Protein AF-0000000080388589 (afdb_homodimer)

Solvent-accessible surface area (backbone atoms only — not comparable to full-atom values): 39049 Å² total; per-residue (Å²): 123,84,45,71,66,52,31,46,51,46,29,54,49,51,41,60,75,41,44,55,49,41,50,29,23,27,38,28,30,18,51,12,30,12,35,41,37,22,36,54,20,45,47,46,10,50,50,52,43,50,52,50,46,54,44,55,53,17,49,40,26,35,41,36,36,45,60,41,62,65,67,35,39,72,68,57,49,50,56,49,56,67,36,78,53,43,75,41,57,13,54,30,34,77,45,48,25,44,37,33,48,90,93,41,62,33,47,38,46,32,32,20,29,42,42,46,32,44,64,27,33,46,61,48,69,65,42,71,48,78,68,44,78,83,53,69,55,40,28,32,31,7,32,40,51,25,61,63,73,45,96,59,71,57,54,72,68,39,66,37,34,39,34,37,54,28,89,88,60,52,71,48,72,46,70,24,36,26,46,12,32,33,43,63,65,94,60,75,75,77,75,76,76,68,57,60,27,65,28,33,39,31,33,34,69,50,47,24,59,72,57,71,47,82,53,33,48,27,36,42,27,11,34,75,37,67,89,49,34,63,61,37,51,51,51,46,49,52,53,50,31,58,73,72,69,38,55,77,90,41,67,87,38,68,41,47,39,66,46,48,77,48,40,47,65,59,55,50,48,53,51,50,51,53,44,50,53,55,42,48,53,40,43,51,53,14,49,53,30,34,50,44,7,26,44,19,41,25,25,52,44,39,50,48,42,62,72,37,29,48,61,49,15,51,42,42,69,72,64,53,48,47,67,58,46,23,50,35,40,28,48,25,24,24,49,48,15,40,51,12,16,54,53,2,43,54,49,5,50,52,50,29,52,51,50,22,61,74,69,71,38,54,91,40,73,58,63,70,57,46,49,47,44,38,51,48,26,28,48,41,16,37,60,23,16,48,63,33,13,50,53,53,28,66,54,53,38,70,64,25,54,60,74,99,124,86,44,69,65,52,29,46,52,46,30,55,49,51,40,60,75,41,42,54,50,42,48,30,23,28,37,28,29,17,51,11,31,13,36,41,38,21,38,55,20,44,46,48,12,49,51,51,44,50,51,51,45,54,43,55,55,18,48,40,27,34,40,35,37,46,59,40,62,63,66,35,40,71,68,57,49,51,54,49,55,68,35,77,54,43,75,40,57,14,55,28,34,76,47,48,24,44,37,33,48,92,93,42,63,32,48,39,48,33,33,19,28,42,41,46,33,45,64,28,32,45,60,49,70,65,42,72,52,78,68,43,78,82,53,68,56,40,27,32,32,7,33,41,52,28,62,62,74,44,95,58,70,57,53,74,67,38,67,36,33,42,35,36,54,27,89,89,59,52,71,47,71,48,69,24,36,26,46,12,31,34,45,62,64,93,59,78,73,77,75,75,76,68,56,62,28,64,27,33,39,31,33,34,69,48,46,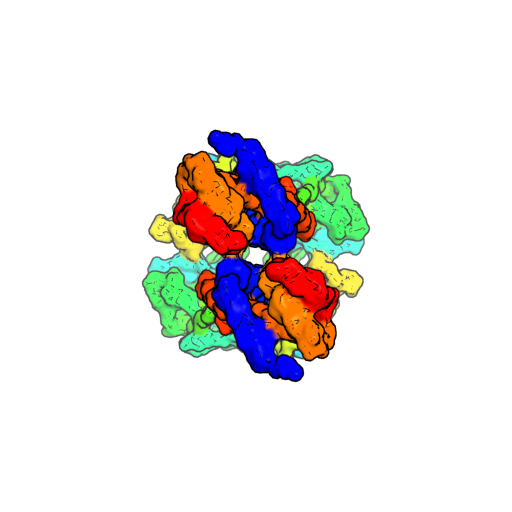25,60,72,57,71,47,82,53,33,49,26,36,42,26,11,33,74,37,66,89,49,34,63,61,37,51,50,51,45,49,54,54,50,30,58,74,72,68,39,56,76,91,39,67,85,37,67,40,48,38,65,46,48,77,49,41,48,64,59,54,51,47,54,51,50,50,52,46,49,54,54,40,49,53,40,43,50,54,14,49,53,30,34,51,44,6,25,45,19,41,26,27,52,44,38,50,49,41,63,72,39,28,48,61,49,14,51,42,42,70,73,63,54,49,46,68,58,47,23,50,35,39,29,47,26,25,26,49,48,15,41,52,12,17,53,52,2,43,54,50,6,50,53,50,28,50,50,48,23,63,74,68,71,38,52,91,40,74,59,61,70,59,46,51,49,44,38,50,48,26,29,50,43,15,37,60,25,15,46,62,32,14,51,53,51,29,65,53,52,37,71,64,24,55,60,75,99

Organism: NCBI:txid1090322

Foldseek 3Di:
DCPLVNLLVVLVVLCVVPVVLLVVLLVLLLQLLLLLQLLVQLLVLLLVQVVLVLVLQFAFKKWKFFLDPPLAFVVLVVLLCPQPQWPDKKFKAKDWWFKDDDHDTDTAIEIAIEPRCCHGRVWAFPDFDDDHLPDAQAKEAAQCVQPPPDPHGHDQQDKMKIWGAEPVGDIFIDIHGYGTYTDFRPRPDPCVVSRRRRYMYDHNVNVCVRRVHRGGRIMMIHGNHNVCSVVSQLSSLVSSCVVSVQDPVCSVPPVSDSMDMDTSNVVSVVSSVVSVVVSVVSSVVSVVSLVVSLLSLLVSLLVVLLVCLLVLLVCVVVPDALVRLLVSLLSSLLVSLLVSLVSSLVSSLVVSVVVCVVVVTDRGRDPVSSVVSNVVSSVSSNVSRNVSSNVSSPDHSVVSNVVD/DCPLVNLLVVLVVLCVVPVVLLVVLLVLLLQLLLLLQLLVQLLVLLLVQVVLVLVLQFAFKKWKFFLDPPLAFVVLVVLLCPQPQWPDKKFKAKDWWFKDDDHDTDTAIEIAIEPRCCHGRVWAFPDFDDDHLPDAQAKEAAQCVQPPPDPHGHDQQGKMKTWGAEPVGDIFIDIHGYGTYTDFRPRPDPCVVSRRRRYMYDHNVNVCVRRVHRGGRIMMIHGNHNVCSVVSQLRSLVSSCVVSVQDPVCSVPPVSDSMDMDTSNVVSVVSSVVSVVVSVVSSVVSVVSLVVSLLSLLVSLLVVLLVCLLVLLVCVVVPDALVRLLVSLLSSLLVSLLVSLVSSLVSSLVVSVVVCVVVVTDRGRDVVSSVVSNVVSSVSSNVSRNVSSNVSSPDHSVVSNVVD

InterPro domains:
  IPR003838 ABC3 transporter permease, C-terminal [PF02687] (284-397)
  IPR025857 MacB-like periplasmic core domain [PF12704] (22-238)
  IPR050250 Macrolide Exporter MacB [PTHR30572] (7-404)

Nearest PDB structures (foldseek):
  5ws4-assembly1_B  TM=6.979E-01  e=2.978E-23  Acinetobacter baumannii
  5xu1-assembly1_M  TM=6.689E-01  e=1.758E-21  Streptococcus pneumoniae R6
  5lil-assembly1_A  TM=5.878E-01  e=4.422E-21  Aggregatibacter actinomycetemcomitans
  5lj7-assembly1_A  TM=6.060E-01  e=1.733E-18  Aggregatibacter actinomycetemcomitans
  7v8l-assembly1_C  TM=5.150E-01  e=1.663E-16  Escherichia coli K-12

Secondary structure (DSSP, 8-state):
---HHHHHHHHHHHHHHTHHHHHHHHHHHHHHHHHHHHHHHHHHHHHHHHHHHHHTT-SSEEEEEESSTT-B-HHHHHHHHTSTTEEEEEEEEEEEEEEEETTEEEEEEEEEE-TTHHHHTT--EEEE----TT--SEEEE-HHHHHTSSSS---TT-EEEEEEE-TTS-EEEEEEEEEEEEPP-S--S---S--GGGEEEEEHHHHHHHHT---BSEEEEEES-STTHHHHHHHHHHHHHHHHT--GGGTT-GGG-SEEEEEHHHHHHHHHHHHHHHHHHHHHHHHHHHHHHHHHHHHHHHHHHHHTHHHHHHHHHTT--HHHHHHHHHHHHHHHHHHHHHHHHHHHHHHHHHHHHHHT------HHHHHHHHHHHHHHHHHHHHHHHHHHHT--HHHHHHT-/---HHHHHHHHHHHHHHTHHHHHHHHHHHHHHHHHHHHHHHHHHHHHHHHHHHHHTT-SSEEEEEESSTT-B-HHHHHHHHTSTTEEEEEEEEEEEEEEEETTEEEEEEEEEE-TTHHHHTT--EEEE----TT--SEEEE-HHHHHTSSSS---TT-EEEEEEE-TTS-EEEEEEEEEEEEPP-S--S---S--GGGEEEEEHHHHHHHHT---BSEEEEEES-STTHHHHHHHHHHHHHHHHT--GGGTT-GGG-SEEEEEHHHHHHHHHHHHHHHHHHHHHHHHHHHHHHHHHHHHHHHHHHHHTHHHHHHHHHTT--HHHHHHHHHHHHHHHHHHHHHHHHHHHHHHHHHHHHHHT------HHHHHHHHHHHHHHHHHHHHHHHHHHHT--HHHHHHT-

Structure (mmCIF, N/CA/C/O backbone):
data_AF-0000000080388589-model_v1
#
loop_
_entity.id
_entity.type
_entity.pdbx_description
1 polymer 'ABC-type antimicrobial peptide transport system, permease component'
#
loop_
_atom_site.group_PDB
_atom_site.id
_atom_site.type_symbol
_atom_site.label_atom_id
_atom_site.label_alt_id
_atom_site.label_comp_id
_atom_site.label_asym_id
_atom_site.label_entity_id
_atom_site.label_seq_id
_atom_site.pdbx_PDB_ins_code
_atom_site.Cartn_x
_atom_site.Cartn_y
_atom_site.Cartn_z
_atom_site.occupancy
_atom_site.B_iso_or_equiv
_atom_site.auth_seq_id
_atom_site.auth_comp_id
_atom_site.auth_asym_id
_atom_site.auth_atom_id
_atom_site.pdbx_PDB_model_num
ATOM 1 N N . MET A 1 1 ? 16.891 59.125 5.68 1 37.69 1 MET A N 1
ATOM 2 C CA . MET A 1 1 ? 16.484 57.812 5.148 1 37.69 1 MET A CA 1
ATOM 3 C C . MET A 1 1 ? 16.688 56.719 6.18 1 37.69 1 MET A C 1
ATOM 5 O O . MET A 1 1 ? 17.781 56.594 6.738 1 37.69 1 MET A O 1
ATOM 9 N N . LEU A 1 2 ? 15.648 56.406 6.879 1 51.16 2 LEU A N 1
ATOM 10 C CA . LEU A 1 2 ? 15.938 55.438 7.934 1 51.16 2 LEU A CA 1
ATOM 11 C C . LEU A 1 2 ? 16.672 54.25 7.379 1 51.16 2 LEU A C 1
ATOM 13 O O . LEU A 1 2 ? 16.297 53.688 6.336 1 51.16 2 LEU A O 1
ATOM 17 N N . SER A 1 3 ? 17.891 54.125 7.578 1 53.25 3 SER A N 1
ATOM 18 C CA . SER A 1 3 ? 18.75 53.031 7.133 1 53.25 3 SER A CA 1
ATOM 19 C C . SER A 1 3 ? 18.141 51.656 7.449 1 53.25 3 SER A C 1
ATOM 21 O O . SER A 1 3 ? 17.344 51.531 8.383 1 53.25 3 SER A O 1
ATOM 23 N N . LEU A 1 4 ? 18.141 50.781 6.43 1 56.19 4 LEU A N 1
ATOM 24 C CA . LEU A 1 4 ? 17.656 49.406 6.57 1 56.19 4 LEU A CA 1
ATOM 25 C C . LEU A 1 4 ? 18.078 48.844 7.914 1 56.19 4 LEU A C 1
ATOM 27 O O . LEU A 1 4 ? 17.312 48.094 8.547 1 56.19 4 LEU A O 1
ATOM 31 N N . LYS A 1 5 ? 19.219 49.281 8.305 1 57.72 5 LYS A N 1
ATOM 32 C CA . LYS A 1 5 ? 19.75 48.781 9.57 1 57.72 5 LYS A CA 1
ATOM 33 C C . LYS A 1 5 ? 18.938 49.281 10.75 1 57.72 5 LYS A C 1
ATOM 35 O O . LYS A 1 5 ? 18.672 48.562 11.703 1 57.72 5 LYS A O 1
ATOM 40 N N . HIS A 1 6 ? 18.516 50.531 10.586 1 54.25 6 HIS A N 1
ATOM 41 C CA . HIS A 1 6 ? 17.719 51.094 11.664 1 54.25 6 HIS A CA 1
ATOM 42 C C . HIS A 1 6 ? 16.328 50.5 11.703 1 54.25 6 HIS A C 1
ATOM 44 O O . HIS A 1 6 ? 15.805 50.219 12.781 1 54.25 6 HIS A O 1
ATOM 50 N N . SER A 1 7 ? 15.828 50.312 10.562 1 55.16 7 SER A N 1
ATOM 51 C CA . SER A 1 7 ? 14.508 49.688 10.469 1 55.16 7 SER A CA 1
ATOM 52 C C . SER A 1 7 ? 14.531 48.25 11.023 1 55.16 7 SER A C 1
ATOM 54 O O . SER A 1 7 ? 13.586 47.844 11.688 1 55.16 7 SER A O 1
ATOM 56 N N . PHE A 1 8 ? 15.664 47.625 10.719 1 59.44 8 PHE A N 1
ATOM 57 C CA . PHE A 1 8 ? 15.828 46.281 11.242 1 59.44 8 PHE A CA 1
ATOM 58 C C . PHE A 1 8 ? 15.922 46.281 12.766 1 59.44 8 PHE A C 1
ATOM 60 O O . PHE A 1 8 ? 15.312 45.469 13.438 1 59.44 8 PHE A O 1
ATOM 67 N N . ARG A 1 9 ? 16.609 47.188 13.312 1 57.78 9 ARG A N 1
ATOM 68 C CA . ARG A 1 9 ? 16.797 47.281 14.758 1 57.78 9 ARG A CA 1
ATOM 69 C C . ARG A 1 9 ? 15.477 47.656 15.445 1 57.78 9 ARG A C 1
ATOM 71 O O . ARG A 1 9 ? 15.172 47.125 16.516 1 57.78 9 ARG A O 1
ATOM 78 N N . MET A 1 10 ? 14.773 48.375 14.695 1 53.97 10 MET A N 1
ATOM 79 C CA . MET A 1 10 ? 13.484 48.75 15.266 1 53.97 10 MET A CA 1
ATOM 80 C C . MET A 1 10 ? 12.508 47.594 15.219 1 53.97 10 MET A C 1
ATOM 82 O O . MET A 1 10 ? 11.734 47.406 16.156 1 53.97 10 MET A O 1
ATOM 86 N N . ALA A 1 11 ? 12.68 46.969 14.133 1 56.5 11 ALA A N 1
ATOM 87 C CA . ALA A 1 11 ? 11.789 45.812 13.961 1 56.5 11 ALA A CA 1
ATOM 88 C C . ALA A 1 11 ? 12.055 44.75 15.016 1 56.5 11 ALA A C 1
ATOM 90 O O . ALA A 1 11 ? 11.117 44.219 15.609 1 56.5 11 ALA A O 1
ATOM 91 N N . VAL A 1 12 ? 13.336 44.531 15.172 1 56.72 12 VAL A N 1
ATOM 92 C CA . VAL A 1 12 ? 13.719 43.531 16.172 1 56.72 12 VAL A CA 1
ATOM 93 C C . VAL A 1 12 ? 13.32 44 17.562 1 56.72 12 VAL A C 1
ATOM 95 O O . VAL A 1 12 ? 12.898 43.219 18.406 1 56.72 12 VAL A O 1
ATOM 98 N N . GLY A 1 13 ? 13.539 45.281 17.828 1 52.59 13 GLY A N 1
ATOM 99 C CA . GLY A 1 13 ? 13.141 45.875 19.094 1 52.59 13 GLY A CA 1
ATOM 100 C C . GLY A 1 13 ? 11.648 45.781 19.359 1 52.59 13 GLY A C 1
ATOM 101 O O . GLY A 1 13 ? 11.219 45.531 20.484 1 52.59 13 GLY A O 1
ATOM 102 N N . SER A 1 14 ? 10.969 45.938 18.312 1 51.5 14 SER A N 1
ATOM 103 C CA . SER A 1 14 ? 9.516 45.906 18.422 1 51.5 14 SER A CA 1
ATOM 104 C C . SER A 1 14 ? 9.016 44.5 18.688 1 51.5 14 SER A C 1
ATOM 106 O O . SER A 1 14 ? 8.039 44.312 19.422 1 51.5 14 SER A O 1
ATOM 108 N N . ILE A 1 15 ? 9.664 43.625 18.078 1 55.91 15 ILE A N 1
ATOM 109 C CA . ILE A 1 15 ? 9.297 42.219 18.297 1 55.91 15 ILE A CA 1
ATOM 110 C C . ILE A 1 15 ? 9.531 41.844 19.766 1 55.91 15 ILE A C 1
ATOM 112 O O . ILE A 1 15 ? 8.758 41.094 20.344 1 55.91 15 ILE A O 1
ATOM 116 N N . SER A 1 16 ? 10.625 42.531 20.344 1 49.97 16 SER A N 1
ATOM 117 C CA . SER A 1 16 ? 10.992 42.219 21.719 1 49.97 16 SER A CA 1
ATOM 118 C C . SER A 1 16 ? 10.039 42.875 22.719 1 49.97 16 SER A C 1
ATOM 120 O O . SER A 1 16 ? 9.906 42.406 23.859 1 49.97 16 SER A O 1
ATOM 122 N N . SER A 1 17 ? 9.492 44 22.438 1 47.66 17 SER A N 1
ATOM 123 C CA . SER A 1 17 ? 8.656 44.719 23.406 1 47.66 17 SER A CA 1
ATOM 124 C C . SER A 1 17 ? 7.312 44.031 23.578 1 47.66 17 SER A C 1
ATOM 126 O O . SER A 1 17 ? 6.691 44.125 24.641 1 47.66 17 SER A O 1
ATOM 128 N N . SER A 1 18 ? 6.832 43.344 22.484 1 49.94 18 SER A N 1
ATOM 129 C CA . SER A 1 18 ? 5.582 42.625 22.609 1 49.94 18 SER A CA 1
ATOM 130 C C . SER A 1 18 ? 5.793 41.125 22.344 1 49.94 18 SER A C 1
ATOM 132 O O . SER A 1 18 ? 5.207 40.562 21.422 1 49.94 18 SER A O 1
ATOM 134 N N . LYS A 1 19 ? 6.609 40.656 23.203 1 51.97 19 LYS A N 1
ATOM 135 C CA . LYS A 1 19 ? 7.258 39.344 23.062 1 51.97 19 LYS A CA 1
ATOM 136 C C . LYS A 1 19 ? 6.234 38.25 22.766 1 51.97 19 LYS A C 1
ATOM 138 O O . LYS A 1 19 ? 6.43 37.438 21.859 1 51.97 19 LYS A O 1
ATOM 143 N N . LEU A 1 20 ? 5.297 38.344 23.531 1 48.44 20 LEU A N 1
ATOM 144 C CA . LEU A 1 20 ? 4.367 37.219 23.469 1 48.44 20 LEU A CA 1
ATOM 145 C C . LEU A 1 20 ? 3.568 37.25 22.156 1 48.44 20 LEU A C 1
ATOM 147 O O . LEU A 1 20 ? 3.373 36.219 21.531 1 48.44 20 LEU A O 1
ATOM 151 N N . ARG A 1 21 ? 3.258 38.562 21.781 1 49.31 21 ARG A N 1
ATOM 152 C CA . ARG A 1 21 ? 2.482 38.719 20.562 1 49.31 21 ARG A CA 1
ATOM 153 C C . ARG A 1 21 ? 3.305 38.312 19.344 1 49.31 21 ARG A C 1
ATOM 155 O O . ARG A 1 21 ? 2.793 37.688 18.422 1 49.31 21 ARG A O 1
ATOM 162 N N . SER A 1 22 ? 4.488 38.781 19.484 1 55.72 22 SER A N 1
ATOM 163 C CA . SER A 1 22 ? 5.387 38.469 18.375 1 55.72 22 SER A CA 1
ATOM 164 C C . SER A 1 22 ? 5.629 36.969 18.234 1 55.72 22 SER A C 1
ATOM 166 O O . SER A 1 22 ? 5.75 36.469 17.125 1 55.72 22 SER A O 1
ATOM 168 N N . ALA A 1 23 ? 5.609 36.375 19.391 1 58 23 ALA A N 1
ATOM 169 C CA . ALA A 1 23 ? 5.887 34.938 19.375 1 58 23 ALA A CA 1
ATOM 170 C C . ALA A 1 23 ? 4.75 34.156 18.703 1 58 23 ALA A C 1
ATOM 172 O O . ALA A 1 23 ? 4.992 33.25 17.922 1 58 23 ALA A O 1
ATOM 173 N N . LEU A 1 24 ? 3.604 34.625 18.922 1 52.03 24 LEU A N 1
ATOM 174 C CA . LEU A 1 24 ? 2.426 33.906 18.438 1 52.03 24 LEU A CA 1
ATOM 175 C C . LEU A 1 24 ? 2.299 34.062 16.922 1 52.03 24 LEU A C 1
ATOM 177 O O . LEU A 1 24 ? 1.993 33.062 16.234 1 52.03 24 LEU A O 1
ATOM 181 N N . THR A 1 25 ? 2.488 35.25 16.484 1 56.41 25 THR A N 1
ATOM 182 C CA . THR A 1 25 ? 2.412 35.531 15.062 1 56.41 25 THR A CA 1
ATOM 183 C C . THR A 1 25 ? 3.467 34.75 14.297 1 56.41 25 THR A C 1
ATOM 185 O O . THR A 1 25 ? 3.193 34.219 13.219 1 56.41 25 THR A O 1
ATOM 188 N N . THR A 1 26 ? 4.457 34.625 15.094 1 64.75 26 THR A N 1
ATOM 189 C CA . THR A 1 26 ? 5.57 33.969 14.438 1 64.75 26 THR A CA 1
ATOM 190 C C . THR A 1 26 ? 5.332 32.438 14.375 1 64.75 26 THR A C 1
ATOM 192 O O . THR A 1 26 ? 5.82 31.781 13.461 1 64.75 26 THR A O 1
ATOM 195 N N . LEU A 1 27 ? 4.324 32.031 15.172 1 66.5 27 LEU A N 1
ATOM 196 C CA . LEU A 1 27 ? 4.125 30.578 15.242 1 66.5 27 LEU A CA 1
ATOM 197 C C . LEU A 1 27 ? 3.43 30.062 13.984 1 66.5 27 LEU A C 1
ATOM 199 O O . LEU A 1 27 ? 3.754 28.984 13.484 1 66.5 27 LEU A O 1
ATOM 203 N N . GLY A 1 28 ? 2.414 30.828 13.477 1 64.19 28 GLY A N 1
ATOM 204 C CA . GLY A 1 28 ? 1.751 30.422 12.242 1 64.19 28 GLY A CA 1
ATOM 205 C C . GLY A 1 28 ? 2.705 30.266 11.078 1 64.19 28 GLY A C 1
ATOM 206 O O . GLY A 1 28 ? 2.643 29.266 10.352 1 64.19 28 GLY A O 1
ATOM 207 N N . ILE A 1 29 ? 3.602 31.125 11.016 1 72.75 29 ILE A N 1
ATOM 208 C CA . ILE A 1 29 ? 4.574 31.078 9.93 1 72.75 29 ILE A CA 1
ATOM 209 C C . ILE A 1 29 ? 5.566 29.938 10.172 1 72.75 29 ILE A C 1
ATOM 211 O O . ILE A 1 29 ? 5.969 29.25 9.234 1 72.75 29 ILE A O 1
ATOM 215 N N . VAL A 1 30 ? 5.855 29.844 11.445 1 77.94 30 VAL A N 1
ATOM 216 C CA . VAL A 1 30 ? 6.805 28.797 11.805 1 77.94 30 VAL A CA 1
ATOM 217 C C . VAL A 1 30 ? 6.227 27.422 11.453 1 77.94 30 VAL A C 1
ATOM 219 O O . VAL A 1 30 ? 6.898 26.609 10.82 1 77.94 30 VAL A O 1
ATOM 222 N N . ILE A 1 31 ? 5.004 27.203 11.711 1 72.31 31 ILE A N 1
ATOM 223 C CA . ILE A 1 31 ? 4.359 25.922 11.453 1 72.31 31 ILE A CA 1
ATOM 224 C C . ILE A 1 31 ? 4.168 25.734 9.953 1 72.31 31 ILE A C 1
ATOM 226 O O . ILE A 1 31 ? 4.375 24.641 9.43 1 72.31 31 ILE A O 1
ATOM 230 N N . GLY A 1 32 ? 3.746 26.766 9.297 1 72.19 32 GLY A N 1
ATOM 231 C CA . GLY A 1 32 ? 3.572 26.688 7.852 1 72.19 32 GLY A CA 1
ATOM 232 C C . GLY A 1 32 ? 4.848 26.328 7.113 1 72.19 32 GLY A C 1
ATOM 233 O O . GLY A 1 32 ? 4.859 25.422 6.281 1 72.19 32 GLY A O 1
ATOM 234 N N . VAL A 1 33 ? 5.875 26.953 7.52 1 80.56 33 VAL A N 1
ATOM 235 C CA . VAL A 1 33 ? 7.156 26.719 6.867 1 80.56 33 VAL A CA 1
ATOM 236 C C . VAL A 1 33 ? 7.695 25.344 7.281 1 80.56 33 VAL A C 1
ATOM 238 O O . VAL A 1 33 ? 8.266 24.625 6.457 1 80.56 33 VAL A O 1
ATOM 241 N N . ALA A 1 34 ? 7.535 25.094 8.508 1 81.69 34 ALA A N 1
ATOM 242 C CA . ALA A 1 34 ? 7.977 23.781 8.984 1 81.69 34 ALA A CA 1
ATOM 243 C C . ALA A 1 34 ? 7.285 22.656 8.211 1 81.69 34 ALA A C 1
ATOM 245 O O . ALA A 1 34 ? 7.922 21.672 7.832 1 81.69 34 ALA A O 1
ATOM 246 N N . ALA A 1 35 ? 6.051 22.797 7.934 1 73.56 35 ALA A N 1
ATOM 247 C CA . ALA A 1 35 ? 5.277 21.797 7.219 1 73.56 35 ALA A CA 1
ATOM 248 C C . ALA A 1 35 ? 5.766 21.641 5.777 1 73.56 35 ALA A C 1
ATOM 250 O O . ALA A 1 35 ? 5.855 20.531 5.254 1 73.56 35 ALA A O 1
ATOM 251 N N . VAL A 1 36 ? 6.039 22.703 5.184 1 76.06 36 VAL A N 1
ATOM 252 C CA . VAL A 1 36 ? 6.531 22.672 3.812 1 76.06 36 VAL A CA 1
ATOM 253 C C . VAL A 1 36 ? 7.883 21.969 3.756 1 76.06 36 VAL A C 1
ATOM 255 O O . VAL A 1 36 ? 8.117 21.125 2.887 1 76.06 36 VAL A O 1
ATOM 258 N N . ILE A 1 37 ? 8.688 22.328 4.691 1 83.31 37 ILE A N 1
ATOM 259 C CA . ILE A 1 37 ? 10.031 21.75 4.703 1 83.31 37 ILE A CA 1
ATOM 260 C C . ILE A 1 37 ? 9.953 20.266 5.016 1 83.31 37 ILE A C 1
ATOM 262 O O . ILE A 1 37 ? 10.648 19.453 4.391 1 83.31 37 ILE A O 1
ATOM 266 N N . ALA A 1 38 ? 9.188 19.953 5.949 1 78.38 38 ALA A N 1
ATOM 267 C CA . ALA A 1 38 ? 9.016 18.547 6.289 1 78.38 38 ALA A CA 1
ATOM 268 C C . ALA A 1 38 ? 8.477 17.75 5.102 1 78.38 38 ALA A C 1
ATOM 270 O O . ALA A 1 38 ? 8.93 16.641 4.832 1 78.38 38 ALA A O 1
ATOM 271 N N . ASN A 1 39 ? 7.559 18.281 4.398 1 75.44 39 ASN A N 1
ATOM 272 C CA . ASN A 1 39 ? 6.953 17.641 3.236 1 75.44 39 ASN A CA 1
ATOM 273 C C . ASN A 1 39 ? 7.984 17.375 2.143 1 75.44 39 ASN A C 1
ATOM 275 O O . ASN A 1 39 ? 8.062 16.266 1.61 1 75.44 39 ASN A O 1
ATOM 279 N N . VAL A 1 40 ? 8.695 18.406 1.851 1 79.75 40 VAL A N 1
ATOM 280 C CA . VAL A 1 40 ? 9.664 18.281 0.769 1 79.75 40 VAL A CA 1
ATOM 281 C C . VAL A 1 40 ? 10.75 17.281 1.154 1 79.75 40 VAL A C 1
ATOM 283 O O . VAL A 1 40 ? 11.188 16.484 0.323 1 79.75 40 VAL A O 1
ATOM 286 N N . SER A 1 41 ? 11.133 17.344 2.396 1 82.94 41 SER A N 1
ATOM 287 C CA . SER A 1 41 ? 12.172 16.438 2.863 1 82.94 41 SER A CA 1
ATOM 288 C C . SER A 1 41 ? 11.664 15 2.912 1 82.94 41 SER A C 1
ATOM 290 O O . SER A 1 41 ? 12.352 14.078 2.471 1 82.94 41 SER A O 1
ATOM 292 N N . LEU A 1 42 ? 10.523 14.828 3.385 1 78.75 42 LEU A N 1
ATOM 293 C CA . LEU A 1 42 ? 9.938 13.492 3.453 1 78.75 42 LEU A CA 1
ATOM 294 C C . LEU A 1 42 ? 9.703 12.93 2.057 1 78.75 42 LEU A C 1
ATOM 296 O O . LEU A 1 42 ? 9.906 11.742 1.816 1 78.75 42 LEU A O 1
ATOM 300 N N . GLY A 1 43 ? 9.188 13.812 1.222 1 76.94 43 GLY A N 1
ATOM 301 C CA . GLY A 1 43 ? 9.008 13.398 -0.16 1 76.94 43 GLY A CA 1
ATOM 302 C C . GLY A 1 43 ? 10.289 12.922 -0.814 1 76.94 43 GLY A C 1
ATOM 303 O O . GLY A 1 43 ? 10.305 11.898 -1.496 1 76.94 43 GLY A O 1
ATOM 304 N N . ALA A 1 44 ? 11.305 13.641 -0.581 1 81.69 44 ALA A N 1
ATOM 305 C CA . ALA A 1 44 ? 12.602 13.289 -1.141 1 81.69 44 ALA A CA 1
ATOM 306 C C . ALA A 1 44 ? 13.125 11.992 -0.53 1 81.69 44 ALA A C 1
ATOM 308 O O . ALA A 1 44 ? 13.695 11.148 -1.232 1 81.69 44 ALA A O 1
ATOM 309 N N . SER A 1 45 ? 12.953 11.914 0.724 1 82.44 45 SER A N 1
ATOM 310 C CA . SER A 1 45 ? 13.391 10.703 1.414 1 82.44 45 SER A CA 1
ATOM 311 C C . SER A 1 45 ? 12.633 9.477 0.914 1 82.44 45 SER A C 1
ATOM 313 O O . SER A 1 45 ? 13.219 8.406 0.727 1 82.44 45 SER A O 1
ATOM 315 N N . PHE A 1 46 ? 11.336 9.57 0.71 1 78.06 46 PHE A N 1
ATOM 316 C CA . PHE A 1 46 ? 10.508 8.484 0.182 1 78.06 46 PHE A CA 1
ATOM 317 C C . PHE A 1 46 ? 10.969 8.086 -1.215 1 78.06 46 PHE A C 1
ATOM 319 O O . PHE A 1 46 ? 11.062 6.898 -1.526 1 78.06 46 PHE A O 1
ATOM 326 N N . ASN A 1 47 ? 11.195 9.148 -1.981 1 79.5 47 ASN A N 1
ATOM 327 C CA . ASN A 1 47 ? 11.641 8.875 -3.346 1 79.5 47 ASN A CA 1
ATOM 328 C C . ASN A 1 47 ? 12.961 8.117 -3.365 1 79.5 47 ASN A C 1
ATOM 330 O O . ASN A 1 47 ? 13.125 7.168 -4.133 1 79.5 47 ASN A O 1
ATOM 334 N N . GLN A 1 48 ? 13.828 8.547 -2.561 1 81.12 48 GLN A N 1
ATOM 335 C CA . GLN A 1 48 ? 15.117 7.871 -2.5 1 81.12 48 GLN A CA 1
ATOM 336 C C . GLN A 1 48 ? 14.969 6.445 -1.979 1 81.12 48 GLN A C 1
ATOM 338 O O . GLN A 1 48 ? 15.578 5.516 -2.51 1 81.12 48 GLN A O 1
ATOM 343 N N . TYR A 1 49 ? 14.18 6.293 -1.012 1 79 49 TYR A N 1
ATOM 344 C CA . TYR A 1 49 ? 13.938 4.984 -0.417 1 79 49 TYR A CA 1
ATOM 345 C C . TYR A 1 49 ? 13.383 4.008 -1.447 1 79 49 TYR A C 1
ATOM 347 O O . TYR A 1 49 ? 13.914 2.908 -1.619 1 79 49 TYR A O 1
ATOM 355 N N . PHE A 1 50 ? 12.391 4.348 -2.119 1 79.12 50 PHE A N 1
ATOM 356 C CA . PHE A 1 50 ? 11.719 3.449 -3.049 1 79.12 50 PHE A CA 1
ATOM 357 C C . PHE A 1 50 ? 12.57 3.227 -4.293 1 79.12 50 PHE A C 1
ATOM 359 O O . PHE A 1 50 ? 12.555 2.143 -4.879 1 79.12 50 PHE A O 1
ATOM 366 N N . THR A 1 51 ? 13.297 4.301 -4.688 1 78.31 51 THR A N 1
ATOM 367 C CA . THR A 1 51 ? 14.227 4.113 -5.797 1 78.31 51 THR A CA 1
ATOM 368 C C . THR A 1 51 ? 15.273 3.057 -5.453 1 78.31 51 THR A C 1
ATOM 370 O O . THR A 1 51 ? 15.586 2.189 -6.273 1 78.31 51 THR A O 1
ATOM 373 N N . GLU A 1 52 ? 15.742 3.092 -4.262 1 78.44 52 GLU A N 1
ATOM 374 C CA . GLU A 1 52 ? 16.734 2.119 -3.822 1 78.44 52 GLU A CA 1
ATOM 375 C C . GLU A 1 52 ? 16.125 0.73 -3.676 1 78.44 52 GLU A C 1
ATOM 377 O O . GLU A 1 52 ? 16.734 -0.268 -4.066 1 78.44 52 GLU A O 1
ATOM 382 N N . GLU A 1 53 ? 14.953 0.723 -3.115 1 78.06 53 GLU A N 1
ATOM 383 C CA . GLU A 1 53 ? 14.266 -0.553 -2.938 1 78.06 53 GLU A CA 1
ATOM 384 C C . GLU A 1 53 ? 13.984 -1.223 -4.277 1 78.06 53 GLU A C 1
ATOM 386 O O . GLU A 1 53 ? 14.211 -2.426 -4.438 1 78.06 53 GLU A O 1
ATOM 391 N N . ILE A 1 54 ? 13.5 -0.469 -5.195 1 80.06 54 ILE A N 1
ATOM 392 C CA . ILE A 1 54 ? 13.172 -0.994 -6.516 1 80.06 54 ILE A CA 1
ATOM 393 C C . ILE A 1 54 ? 14.461 -1.353 -7.262 1 80.06 54 ILE A C 1
ATOM 395 O O . ILE A 1 54 ? 14.5 -2.34 -7.996 1 80.06 54 ILE A O 1
ATOM 399 N N . GLY A 1 55 ? 15.477 -0.58 -7.016 1 78.5 55 GLY A N 1
ATOM 400 C CA . GLY A 1 55 ? 16.766 -0.861 -7.617 1 78.5 55 GLY A CA 1
ATOM 401 C C . GLY A 1 55 ? 17.391 -2.152 -7.121 1 78.5 55 GLY A C 1
ATOM 402 O O . GLY A 1 55 ? 18.219 -2.756 -7.809 1 78.5 55 GLY A O 1
ATOM 403 N N . SER A 1 56 ? 17.016 -2.564 -5.934 1 78.06 56 SER A N 1
ATOM 404 C CA . SER A 1 56 ? 17.531 -3.809 -5.379 1 78.06 56 SER A CA 1
ATOM 405 C C . SER A 1 56 ? 16.938 -5.023 -6.086 1 78.06 56 SER A C 1
ATOM 407 O O . SER A 1 56 ? 17.484 -6.125 -6.008 1 78.06 56 SER A O 1
ATOM 409 N N . VAL A 1 57 ? 15.844 -4.816 -6.734 1 78.81 57 VAL A N 1
ATOM 410 C CA . VAL A 1 57 ? 15.195 -5.895 -7.473 1 78.81 57 VAL A CA 1
ATOM 411 C C . VAL A 1 57 ? 15.914 -6.113 -8.805 1 78.81 57 VAL A C 1
ATOM 413 O O . VAL A 1 57 ? 16.031 -7.246 -9.281 1 78.81 57 VAL A O 1
ATOM 416 N N . GLY A 1 58 ? 16.359 -5.016 -9.438 1 81.69 58 GLY A N 1
ATOM 417 C CA . GLY A 1 58 ? 17.031 -5.059 -10.727 1 81.69 58 GLY A CA 1
ATOM 418 C C . GLY A 1 58 ? 17.344 -3.684 -11.289 1 81.69 58 GLY A C 1
ATOM 419 O O . GLY A 1 58 ? 16.984 -2.67 -10.688 1 81.69 58 GLY A O 1
ATOM 420 N N . ASN A 1 59 ? 18.094 -3.746 -12.359 1 82.44 59 ASN A N 1
ATOM 421 C CA . ASN A 1 59 ? 18.438 -2.51 -13.055 1 82.44 59 ASN A CA 1
ATOM 422 C C . ASN A 1 59 ? 17.672 -2.379 -14.367 1 82.44 59 ASN A C 1
ATOM 424 O O . ASN A 1 59 ? 17.812 -3.207 -15.266 1 82.44 59 ASN A O 1
ATOM 428 N N . ASN A 1 60 ? 16.922 -1.358 -14.484 1 92.62 60 ASN A N 1
ATOM 429 C CA . ASN A 1 60 ? 16.141 -1.142 -15.703 1 92.62 60 ASN A CA 1
ATOM 430 C C . ASN A 1 60 ? 15.406 -2.406 -16.141 1 92.62 60 ASN A C 1
ATOM 432 O O . ASN A 1 60 ? 15.516 -2.83 -17.281 1 92.62 60 ASN A O 1
ATOM 436 N N . PHE A 1 61 ? 14.75 -2.957 -15.211 1 93.56 61 PHE A N 1
ATOM 437 C CA . PHE A 1 61 ? 14.25 -4.305 -15.453 1 93.56 61 PHE A CA 1
ATOM 438 C C . PHE A 1 61 ? 12.852 -4.258 -16.047 1 93.56 61 PHE A C 1
ATOM 440 O O . PHE A 1 61 ? 12.117 -3.285 -15.852 1 93.56 61 PHE A O 1
ATOM 447 N N . ILE A 1 62 ? 12.555 -5.246 -16.781 1 96.25 62 ILE A N 1
ATOM 448 C CA . ILE A 1 62 ? 11.25 -5.562 -17.344 1 96.25 62 ILE A CA 1
ATOM 449 C C . ILE A 1 62 ? 10.859 -6.992 -16.969 1 96.25 62 ILE A C 1
ATOM 451 O O . ILE A 1 62 ? 11.602 -7.938 -17.234 1 96.25 62 ILE A O 1
ATOM 455 N N . ILE A 1 63 ? 9.734 -7.141 -16.297 1 95.44 63 ILE A N 1
ATOM 456 C CA . ILE A 1 63 ? 9.242 -8.461 -15.914 1 95.44 63 ILE A CA 1
ATOM 457 C C . ILE A 1 63 ? 8.125 -8.891 -16.859 1 95.44 63 ILE A C 1
ATOM 459 O O . ILE A 1 63 ? 7.172 -8.141 -17.094 1 95.44 63 ILE A O 1
ATOM 463 N N . ILE A 1 64 ? 8.305 -9.984 -17.422 1 97.06 64 ILE A N 1
ATOM 464 C CA . ILE A 1 64 ? 7.312 -10.594 -18.297 1 97.06 64 ILE A CA 1
ATOM 465 C C . ILE A 1 64 ? 6.781 -11.875 -17.656 1 97.06 64 ILE A C 1
ATOM 467 O O . ILE A 1 64 ? 7.551 -12.797 -17.375 1 97.06 64 ILE A O 1
ATOM 471 N N . GLU A 1 65 ? 5.516 -11.93 -17.406 1 96.31 65 GLU A N 1
ATOM 472 C CA . GLU A 1 65 ? 4.93 -13.094 -16.75 1 96.31 65 GLU A CA 1
ATOM 473 C C . GLU A 1 65 ? 3.781 -13.672 -17.562 1 96.31 65 GLU A C 1
ATOM 475 O O . GLU A 1 65 ? 2.98 -12.93 -18.141 1 96.31 65 GLU A O 1
ATOM 480 N N . GLY A 1 66 ? 3.789 -14.961 -17.625 1 95.12 66 GLY A N 1
ATOM 481 C CA . GLY A 1 66 ? 2.658 -15.617 -18.266 1 95.12 66 GLY A CA 1
ATOM 482 C C . GLY A 1 66 ? 1.442 -15.719 -17.359 1 95.12 66 GLY A C 1
ATOM 483 O O . GLY A 1 66 ? 1.568 -16.016 -16.172 1 95.12 66 GLY A O 1
ATOM 484 N N . LYS A 1 67 ? 0.321 -15.438 -17.938 1 92.56 67 LYS A N 1
ATOM 485 C CA . LYS A 1 67 ? -0.919 -15.594 -17.188 1 92.56 67 LYS A CA 1
ATOM 486 C C . LYS A 1 67 ? -1.357 -17.047 -17.141 1 92.56 67 LYS A C 1
ATOM 488 O O . LYS A 1 67 ? -2.129 -17.453 -16.266 1 92.56 67 LYS A O 1
ATOM 493 N N . VAL A 1 68 ? -0.922 -17.781 -18.141 1 88.56 68 VAL A N 1
ATOM 494 C CA . VAL A 1 68 ? -1.265 -19.188 -18.234 1 88.56 68 VAL A CA 1
ATOM 495 C C . VAL A 1 68 ? 0.009 -20.031 -18.234 1 88.56 68 VAL A C 1
ATOM 497 O O . VAL A 1 68 ? 1.09 -19.547 -18.562 1 88.56 68 VAL A O 1
ATOM 500 N N . SER A 1 69 ? -0.188 -21.281 -17.812 1 84.44 69 SER A N 1
ATOM 501 C CA . SER A 1 69 ? 0.961 -22.188 -17.812 1 84.44 69 SER A CA 1
ATOM 502 C C . SER A 1 69 ? 1.396 -22.547 -19.219 1 84.44 69 SER A C 1
ATOM 504 O O . SER A 1 69 ? 0.603 -22.469 -20.156 1 84.44 69 SER A O 1
ATOM 506 N N . ASN A 1 70 ? 2.65 -22.844 -19.406 1 89.75 70 ASN A N 1
ATOM 507 C CA . ASN A 1 70 ? 3.201 -23.391 -20.625 1 89.75 70 ASN A CA 1
ATOM 508 C C . ASN A 1 70 ? 3.148 -22.391 -21.781 1 89.75 70 ASN A C 1
ATOM 510 O O . ASN A 1 70 ? 3.041 -22.766 -22.938 1 89.75 70 ASN A O 1
ATOM 514 N N . LEU A 1 71 ? 3.074 -21.156 -21.422 1 92.62 71 LEU A N 1
ATOM 515 C CA . LEU A 1 71 ? 3.008 -20.094 -22.422 1 92.62 71 LEU A CA 1
ATOM 516 C C . LEU A 1 71 ? 4.395 -19.797 -22.984 1 92.62 71 LEU A C 1
ATOM 518 O O . LEU A 1 71 ? 4.547 -19.578 -24.188 1 92.62 71 LEU A O 1
ATOM 522 N N . PHE A 1 72 ? 5.379 -19.812 -22.109 1 96.19 72 PHE A N 1
ATOM 523 C CA . PHE A 1 72 ? 6.688 -19.266 -22.453 1 96.19 72 PHE A CA 1
ATOM 524 C C . PHE A 1 72 ? 7.707 -20.391 -22.625 1 96.19 72 PHE A C 1
ATOM 526 O O . PHE A 1 72 ? 7.805 -21.281 -21.781 1 96.19 72 PHE A O 1
ATOM 533 N N . HIS A 1 73 ? 8.398 -20.328 -23.672 1 96.12 73 HIS A N 1
ATOM 534 C CA . HIS A 1 73 ? 9.453 -21.266 -24.031 1 96.12 73 HIS A CA 1
ATOM 535 C C . HIS A 1 73 ? 10.68 -20.531 -24.562 1 96.12 73 HIS A C 1
ATOM 537 O O . HIS A 1 73 ? 10.797 -19.312 -24.406 1 96.12 73 HIS A O 1
ATOM 543 N N . ASP A 1 74 ? 11.68 -21.25 -25.078 1 96.19 74 ASP A N 1
ATOM 544 C CA . ASP A 1 74 ? 12.906 -20.656 -25.609 1 96.19 74 ASP A CA 1
ATOM 545 C C . ASP A 1 74 ? 12.609 -19.734 -26.781 1 96.19 74 ASP A C 1
ATOM 547 O O . ASP A 1 74 ? 13.305 -18.734 -26.984 1 96.19 74 ASP A O 1
ATOM 551 N N . SER A 1 75 ? 11.562 -20.016 -27.5 1 96.38 75 SER A N 1
ATOM 552 C CA . SER A 1 75 ? 11.219 -19.203 -28.656 1 96.38 75 SER A CA 1
ATOM 553 C C . SER A 1 75 ? 10.883 -17.766 -28.266 1 96.38 75 SER A C 1
ATOM 555 O O . SER A 1 75 ? 11.375 -16.812 -28.859 1 96.38 75 SER A O 1
ATOM 557 N N . GLU A 1 76 ? 10.023 -17.625 -27.25 1 97.62 76 GLU A N 1
ATOM 558 C CA . GLU A 1 76 ? 9.672 -16.281 -26.781 1 97.62 76 GLU A CA 1
ATOM 559 C C . GLU A 1 76 ? 10.875 -15.594 -26.141 1 97.62 76 GLU A C 1
ATOM 561 O O . GLU A 1 76 ? 11.008 -14.375 -26.234 1 97.62 76 GLU A O 1
ATOM 566 N N . MET A 1 77 ? 11.711 -16.328 -25.5 1 97.38 77 MET A N 1
ATOM 567 C CA . MET A 1 77 ? 12.93 -15.75 -24.938 1 97.38 77 MET A CA 1
ATOM 568 C C . MET A 1 77 ? 13.781 -15.102 -26.016 1 97.38 77 MET A C 1
ATOM 570 O O . MET A 1 77 ? 14.336 -14.023 -25.812 1 97.38 77 MET A O 1
ATOM 574 N N . GLU A 1 78 ? 13.922 -15.781 -27.109 1 97.44 78 GLU A N 1
ATOM 575 C CA . GLU A 1 78 ? 14.711 -15.266 -28.219 1 97.44 78 GLU A CA 1
ATOM 576 C C . GLU A 1 78 ? 14.109 -13.969 -28.766 1 97.44 78 GLU A C 1
ATOM 578 O O . GLU A 1 78 ? 14.844 -13.055 -29.156 1 97.44 78 GLU A O 1
ATOM 583 N N . ILE A 1 79 ? 12.797 -13.938 -28.812 1 98 79 ILE A N 1
ATOM 584 C CA . ILE A 1 79 ? 12.117 -12.727 -29.25 1 98 79 ILE A CA 1
ATOM 585 C C . ILE A 1 79 ? 12.508 -11.562 -28.344 1 98 79 ILE A C 1
ATOM 587 O O . ILE A 1 79 ? 12.859 -10.484 -28.828 1 98 79 ILE A O 1
ATOM 591 N N . ILE A 1 80 ? 12.516 -11.781 -27.047 1 98.25 80 ILE A N 1
ATOM 592 C CA . ILE A 1 80 ? 12.836 -10.742 -26.078 1 98.25 80 ILE A CA 1
ATOM 593 C C . ILE A 1 80 ? 14.305 -10.367 -26.203 1 98.25 80 ILE A C 1
ATOM 595 O O . ILE A 1 80 ? 14.648 -9.18 -26.25 1 98.25 80 ILE A O 1
ATOM 599 N N . LYS A 1 81 ? 15.148 -11.32 -26.266 1 97.06 81 LYS A N 1
ATOM 600 C CA . LYS A 1 81 ? 16.594 -11.125 -26.328 1 97.06 81 LYS A CA 1
ATOM 601 C C . LYS A 1 81 ? 16.969 -10.289 -27.547 1 97.06 81 LYS A C 1
ATOM 603 O O . LYS A 1 81 ? 17.906 -9.484 -27.5 1 97.06 81 LYS A O 1
ATOM 608 N N . ASN A 1 82 ? 16.219 -10.469 -28.625 1 97.44 82 ASN A N 1
ATOM 609 C CA . ASN A 1 82 ? 16.562 -9.82 -29.891 1 97.44 82 ASN A CA 1
ATOM 610 C C . ASN A 1 82 ? 15.852 -8.484 -30.047 1 97.44 82 ASN A C 1
ATOM 612 O O . ASN A 1 82 ? 15.969 -7.828 -31.078 1 97.44 82 ASN A O 1
ATOM 616 N N . THR A 1 83 ? 15.094 -8.141 -29.141 1 98.06 83 THR A N 1
ATOM 617 C CA . THR A 1 83 ? 14.469 -6.82 -29.172 1 98.06 83 THR A CA 1
ATOM 618 C C . THR A 1 83 ? 15.508 -5.723 -28.938 1 98.06 83 THR A C 1
ATOM 620 O O . THR A 1 83 ? 16.281 -5.781 -27.969 1 98.06 83 THR A O 1
ATOM 623 N N . PRO A 1 84 ? 15.562 -4.695 -29.812 1 97.81 84 PRO A N 1
ATOM 624 C CA . PRO A 1 84 ? 16.516 -3.602 -29.609 1 97.81 84 PRO A CA 1
ATOM 625 C C . PRO A 1 84 ? 16.344 -2.912 -28.266 1 97.81 84 PRO A C 1
ATOM 627 O O . PRO A 1 84 ? 15.227 -2.594 -27.859 1 97.81 84 PRO A O 1
ATOM 630 N N . GLY A 1 85 ? 17.438 -2.768 -27.562 1 97.69 85 GLY A N 1
ATOM 631 C CA . GLY A 1 85 ? 17.406 -2.082 -26.281 1 97.69 85 GLY A CA 1
ATOM 632 C C . GLY A 1 85 ? 17.5 -3.027 -25.094 1 97.69 85 GLY A C 1
ATOM 633 O O . GLY A 1 85 ? 17.625 -2.588 -23.953 1 97.69 85 GLY A O 1
ATOM 634 N N . ILE A 1 86 ? 17.484 -4.355 -25.391 1 97.88 86 ILE A N 1
ATOM 635 C CA . ILE A 1 86 ? 17.609 -5.344 -24.328 1 97.88 86 ILE A CA 1
ATOM 636 C C . ILE A 1 86 ? 19.078 -5.715 -24.141 1 97.88 86 ILE A C 1
ATOM 638 O O . ILE A 1 86 ? 19.781 -6.008 -25.109 1 97.88 86 ILE A O 1
ATOM 642 N N . VAL A 1 87 ? 19.531 -5.668 -22.906 1 96 87 VAL A N 1
ATOM 643 C CA . VAL A 1 87 ? 20.953 -5.938 -22.656 1 96 87 VAL A CA 1
ATOM 644 C C . VAL A 1 87 ? 21.109 -7.328 -22.047 1 96 87 VAL A C 1
ATOM 646 O O . VAL A 1 87 ? 22.203 -7.895 -22.062 1 96 87 VAL A O 1
ATOM 649 N N . GLY A 1 88 ? 20.016 -7.906 -21.484 1 96.12 88 GLY A N 1
ATOM 650 C CA . GLY A 1 88 ? 20.031 -9.234 -20.891 1 96.12 88 GLY A CA 1
ATOM 651 C C . GLY A 1 88 ? 18.656 -9.758 -20.562 1 96.12 88 GLY A C 1
ATOM 652 O O . GLY A 1 88 ? 17.719 -8.984 -20.344 1 96.12 88 GLY A O 1
ATOM 653 N N . VAL A 1 89 ? 18.562 -11.047 -20.625 1 97.44 89 VAL A N 1
ATOM 654 C CA . VAL A 1 89 ? 17.297 -11.695 -20.297 1 97.44 89 VAL A CA 1
ATOM 655 C C . VAL A 1 89 ? 17.562 -13.023 -19.594 1 97.44 89 VAL A C 1
ATOM 657 O O . VAL A 1 89 ? 18.484 -13.758 -19.953 1 97.44 89 VAL A O 1
ATOM 660 N N . SER A 1 90 ? 16.875 -13.234 -18.547 1 97.19 90 SER A N 1
ATOM 661 C CA . SER A 1 90 ? 16.875 -14.531 -17.875 1 97.19 90 SER A CA 1
ATOM 662 C C . SER A 1 90 ? 15.469 -15.117 -17.812 1 97.19 90 SER A C 1
ATOM 664 O O . SER A 1 90 ? 14.5 -14.406 -17.547 1 97.19 90 SER A O 1
ATOM 666 N N . PRO A 1 91 ? 15.359 -16.422 -18.203 1 97.62 91 PRO A N 1
ATOM 667 C CA . PRO A 1 91 ? 14.094 -17.062 -17.859 1 97.62 91 PRO A CA 1
ATOM 668 C C . PRO A 1 91 ? 13.875 -17.141 -16.344 1 97.62 91 PRO A C 1
ATOM 670 O O . PRO A 1 91 ? 14.828 -17.031 -15.57 1 97.62 91 PRO A O 1
ATOM 673 N N . LEU A 1 92 ? 12.656 -17.188 -16.062 1 96.06 92 LEU A N 1
ATOM 674 C CA . LEU A 1 92 ? 12.273 -17.219 -14.656 1 96.06 92 LEU A CA 1
ATOM 675 C C . LEU A 1 92 ? 11.195 -18.266 -14.406 1 96.06 92 LEU A C 1
ATOM 677 O O . LEU A 1 92 ? 10.195 -18.328 -15.117 1 96.06 92 LEU A O 1
ATOM 681 N N . SER A 1 93 ? 11.461 -19.141 -13.516 1 95 93 SER A N 1
ATOM 682 C CA . SER A 1 93 ? 10.453 -20.031 -12.953 1 95 93 SER A CA 1
ATOM 683 C C . SER A 1 93 ? 10.5 -20.016 -11.422 1 95 93 SER A C 1
ATOM 685 O O . SER A 1 93 ? 11.5 -19.609 -10.836 1 95 93 SER A O 1
ATOM 687 N N . GLN A 1 94 ? 9.375 -20.297 -10.828 1 93.38 94 GLN A N 1
ATOM 688 C CA . GLN A 1 94 ? 9.32 -20.25 -9.375 1 93.38 94 GLN A CA 1
ATOM 689 C C . GLN A 1 94 ? 8.469 -21.391 -8.82 1 93.38 94 GLN A C 1
ATOM 691 O O . GLN A 1 94 ? 7.418 -21.719 -9.375 1 93.38 94 GLN A O 1
ATOM 696 N N . GLU A 1 95 ? 8.984 -22.031 -7.832 1 93.12 95 GLU A N 1
ATOM 697 C CA . GLU A 1 95 ? 8.289 -23.078 -7.078 1 93.12 95 GLU A CA 1
ATOM 698 C C . GLU A 1 95 ? 8.602 -22.984 -5.59 1 93.12 95 GLU A C 1
ATOM 700 O O . GLU A 1 95 ? 9.641 -22.453 -5.199 1 93.12 95 GLU A O 1
ATOM 705 N N . VAL A 1 96 ? 7.695 -23.391 -4.812 1 94.75 96 VAL A N 1
ATOM 706 C CA . VAL A 1 96 ? 7.996 -23.547 -3.395 1 94.75 96 VAL A CA 1
ATOM 707 C C . VAL A 1 96 ? 8.477 -24.969 -3.125 1 94.75 96 VAL A C 1
ATOM 709 O O . VAL A 1 96 ? 7.867 -25.938 -3.59 1 94.75 96 VAL A O 1
ATOM 712 N N . ALA A 1 97 ? 9.602 -25.078 -2.469 1 96.62 97 ALA A N 1
ATOM 713 C CA . ALA A 1 97 ? 10.156 -26.375 -2.119 1 96.62 97 ALA A CA 1
ATOM 714 C C . ALA A 1 97 ? 10.32 -26.516 -0.609 1 96.62 97 ALA A C 1
ATOM 716 O O . ALA A 1 97 ? 10.414 -25.516 0.105 1 96.62 97 ALA A O 1
ATOM 717 N N . GLU A 1 98 ? 10.227 -27.719 -0.166 1 95.94 98 GLU A N 1
ATOM 718 C CA . GLU A 1 98 ? 10.695 -28.016 1.187 1 95.94 98 GLU A CA 1
ATOM 719 C C . GLU A 1 98 ? 12.219 -28.125 1.235 1 95.94 98 GLU A C 1
ATOM 721 O O . GLU A 1 98 ? 12.805 -29.016 0.62 1 95.94 98 GLU A O 1
ATOM 726 N N . VAL A 1 99 ? 12.805 -27.203 1.897 1 97.44 99 VAL A N 1
ATOM 727 C CA . VAL A 1 99 ? 14.258 -27.156 2.027 1 97.44 99 VAL A CA 1
ATOM 728 C C . VAL A 1 99 ? 14.68 -27.734 3.377 1 97.44 99 VAL A C 1
ATOM 730 O O . VAL A 1 99 ? 14.227 -27.266 4.426 1 97.44 99 VAL A O 1
ATOM 733 N N . THR A 1 100 ? 15.492 -28.781 3.268 1 97.06 100 THR A N 1
ATOM 734 C CA . THR A 1 100 ? 15.953 -29.422 4.496 1 97.06 100 THR A CA 1
ATOM 735 C C . THR A 1 100 ? 17.453 -29.203 4.688 1 97.06 100 THR A C 1
ATOM 737 O O . THR A 1 100 ? 18.234 -29.438 3.771 1 97.06 100 THR A O 1
ATOM 740 N N . TYR A 1 101 ? 17.828 -28.703 5.715 1 96.75 101 TYR A N 1
ATOM 741 C CA . TYR A 1 101 ? 19.203 -28.547 6.172 1 96.75 101 TYR A CA 1
ATOM 742 C C . TYR A 1 101 ? 19.375 -29.109 7.578 1 96.75 101 TYR A C 1
ATOM 744 O O . TYR A 1 101 ? 18.766 -28.625 8.531 1 96.75 101 TYR A O 1
ATOM 752 N N . LEU A 1 102 ? 20.156 -30.141 7.57 1 93.5 102 LEU A N 1
ATOM 753 C CA . LEU A 1 102 ? 20.328 -30.891 8.805 1 93.5 102 LEU A CA 1
ATOM 754 C C . LEU A 1 102 ? 19 -31.406 9.336 1 93.5 102 LEU A C 1
ATOM 756 O O . LEU A 1 102 ? 18.297 -32.156 8.656 1 93.5 102 LEU A O 1
ATOM 760 N N . SER A 1 103 ? 18.422 -30.938 10.43 1 89.38 103 SER A N 1
ATOM 761 C CA . SER A 1 103 ? 17.203 -31.5 11.008 1 89.38 103 SER A CA 1
ATOM 762 C C . SER A 1 103 ? 16.031 -30.516 10.922 1 89.38 103 SER A C 1
ATOM 764 O O . SER A 1 103 ? 15.008 -30.703 11.57 1 89.38 103 SER A O 1
ATOM 766 N N . THR A 1 104 ? 16.281 -29.594 10.156 1 92.88 104 THR A N 1
ATOM 767 C CA . THR A 1 104 ? 15.234 -28.562 10.055 1 92.88 104 THR A CA 1
ATOM 768 C C . THR A 1 104 ? 14.727 -28.453 8.625 1 92.88 104 THR A C 1
ATOM 770 O O . THR A 1 104 ? 15.508 -28.469 7.672 1 92.88 104 THR A O 1
ATOM 773 N N . SER A 1 105 ? 13.398 -28.422 8.469 1 94 105 SER A N 1
ATOM 774 C CA . SER A 1 105 ? 12.781 -28.266 7.152 1 94 105 SER A CA 1
ATOM 775 C C . SER A 1 105 ? 11.961 -26.984 7.086 1 94 105 SER A C 1
ATOM 777 O O . SER A 1 105 ? 11.266 -26.625 8.039 1 94 105 SER A O 1
ATOM 779 N N . ARG A 1 106 ? 12.125 -26.25 6 1 94.88 106 ARG A N 1
ATOM 780 C CA . ARG A 1 106 ? 11.406 -25.016 5.746 1 94.88 106 ARG A CA 1
ATOM 781 C C . ARG A 1 106 ? 10.844 -24.984 4.328 1 94.88 106 ARG A C 1
ATOM 783 O O . ARG A 1 106 ? 11.422 -25.578 3.416 1 94.88 106 ARG A O 1
ATOM 790 N N . GLN A 1 107 ? 9.688 -24.375 4.191 1 94.5 107 GLN A N 1
ATOM 791 C CA . GLN A 1 107 ? 9.148 -24.094 2.865 1 94.5 107 GLN A CA 1
ATOM 792 C C . GLN A 1 107 ? 9.695 -22.766 2.322 1 94.5 107 GLN A C 1
ATOM 794 O O . GLN A 1 107 ? 9.398 -21.703 2.861 1 94.5 107 GLN A O 1
ATOM 799 N N . ILE A 1 108 ? 10.445 -22.844 1.245 1 95.06 108 ILE A N 1
ATOM 800 C CA . ILE A 1 108 ? 11.094 -21.656 0.711 1 95.06 108 ILE A CA 1
ATOM 801 C C . ILE A 1 108 ? 10.852 -21.562 -0.793 1 95.06 108 ILE A C 1
ATOM 803 O O . ILE A 1 108 ? 10.812 -22.578 -1.487 1 95.06 108 ILE A O 1
ATOM 807 N N . THR A 1 109 ? 10.633 -20.375 -1.27 1 94.44 109 THR A N 1
ATOM 808 C CA . THR A 1 109 ? 10.484 -20.141 -2.701 1 94.44 109 THR A CA 1
ATOM 809 C C . THR A 1 109 ? 11.812 -20.344 -3.424 1 94.44 109 THR A C 1
ATOM 811 O O . THR A 1 109 ? 12.828 -19.766 -3.031 1 94.44 109 THR A O 1
ATOM 814 N N . VAL A 1 110 ? 11.82 -21.141 -4.387 1 96.44 110 VAL A N 1
ATOM 815 C CA . VAL A 1 110 ? 12.992 -21.422 -5.215 1 96.44 110 VAL A CA 1
ATOM 816 C C . VAL A 1 110 ? 12.773 -20.859 -6.617 1 96.44 110 VAL A C 1
ATOM 818 O O . VAL A 1 110 ? 11.734 -21.094 -7.238 1 96.44 110 VAL A O 1
ATOM 821 N N . GLN A 1 111 ? 13.727 -20.156 -7.047 1 96.31 111 GLN A N 1
ATOM 822 C CA . GLN A 1 111 ? 13.648 -19.562 -8.383 1 96.31 111 GLN A CA 1
ATOM 823 C C . GLN A 1 111 ? 14.648 -20.219 -9.336 1 96.31 111 GLN A C 1
ATOM 825 O O . GLN A 1 111 ? 15.812 -20.391 -8.984 1 96.31 111 GLN A O 1
ATOM 830 N N . GLY A 1 112 ? 14.148 -20.672 -10.438 1 97.19 112 GLY A N 1
ATOM 831 C CA . GLY A 1 112 ? 15 -21.094 -11.531 1 97.19 112 GLY A CA 1
ATOM 832 C C . GLY A 1 112 ? 15.391 -19.969 -12.469 1 97.19 112 GLY A C 1
ATOM 833 O O . GLY A 1 112 ? 14.523 -19.312 -13.055 1 97.19 112 GLY A O 1
ATOM 834 N N . VAL A 1 113 ? 16.688 -19.781 -12.602 1 97.31 113 VAL A N 1
ATOM 835 C CA . VAL A 1 113 ? 17.141 -18.656 -13.406 1 97.31 113 VAL A CA 1
ATOM 836 C C . VAL A 1 113 ? 18.375 -19.078 -14.219 1 97.31 113 VAL A C 1
ATOM 838 O O . VAL A 1 113 ? 18.906 -20.172 -14.031 1 97.31 113 VAL A O 1
ATOM 841 N N . SER A 1 114 ? 18.766 -18.219 -15.188 1 97.75 114 SER A N 1
ATOM 842 C CA . SER A 1 114 ? 20.016 -18.391 -15.922 1 97.75 114 SER A CA 1
ATOM 843 C C . SER A 1 114 ? 21.125 -17.547 -15.305 1 97.75 114 SER A C 1
ATOM 845 O O . SER A 1 114 ? 20.906 -16.828 -14.328 1 97.75 114 SER A O 1
ATOM 847 N N . GLU A 1 115 ? 22.328 -17.719 -15.812 1 97.25 115 GLU A N 1
ATOM 848 C CA . GLU A 1 115 ? 23.469 -16.969 -15.312 1 97.25 115 GLU A CA 1
ATOM 849 C C . GLU A 1 115 ? 23.281 -15.469 -15.516 1 97.25 115 GLU A C 1
ATOM 851 O O . GLU A 1 115 ? 23.766 -14.664 -14.727 1 97.25 115 GLU A O 1
ATOM 856 N N . ASP A 1 116 ? 22.484 -15.055 -16.484 1 96 116 ASP A N 1
ATOM 857 C CA . ASP A 1 116 ? 22.25 -13.648 -16.812 1 96 116 ASP A CA 1
ATOM 858 C C . ASP A 1 116 ? 21.484 -12.945 -15.688 1 96 116 ASP A C 1
ATOM 860 O O . ASP A 1 116 ? 21.469 -11.719 -15.625 1 96 116 ASP A O 1
ATOM 864 N N . TYR A 1 117 ? 20.875 -13.742 -14.875 1 95.44 117 TYR A N 1
ATOM 865 C CA . TYR A 1 117 ? 20.062 -13.148 -13.812 1 95.44 117 TYR A CA 1
ATOM 866 C C . TYR A 1 117 ? 20.938 -12.367 -12.844 1 95.44 117 TYR A C 1
ATOM 868 O O . TYR A 1 117 ? 20.469 -11.422 -12.195 1 95.44 117 TYR A O 1
ATOM 876 N N . GLU A 1 118 ? 22.172 -12.75 -12.68 1 94.5 118 GLU A N 1
ATOM 877 C CA . GLU A 1 118 ? 23.078 -12.023 -11.797 1 94.5 118 GLU A CA 1
ATOM 878 C C . GLU A 1 118 ? 23.141 -10.539 -12.164 1 94.5 118 GLU A C 1
ATOM 880 O O . GLU A 1 118 ? 23.047 -9.68 -11.289 1 94.5 118 GLU A O 1
ATOM 885 N N . GLN A 1 119 ? 23.219 -10.281 -13.445 1 92.19 119 GLN A N 1
ATOM 886 C CA . GLN A 1 119 ? 23.328 -8.914 -13.93 1 92.19 119 GLN A CA 1
ATOM 887 C C . GLN A 1 119 ? 21.953 -8.227 -13.961 1 92.19 119 GLN A C 1
ATOM 889 O O . GLN A 1 119 ? 21.797 -7.145 -13.406 1 92.19 119 GLN A O 1
ATOM 894 N N . VAL A 1 120 ? 20.969 -8.906 -14.547 1 91.94 120 VAL A N 1
ATOM 895 C CA . VAL A 1 120 ? 19.688 -8.242 -14.773 1 91.94 120 VAL A CA 1
ATOM 896 C C . VAL A 1 120 ? 18.938 -8.102 -13.453 1 91.94 120 VAL A C 1
ATOM 898 O O . VAL A 1 120 ? 18.125 -7.184 -13.289 1 91.94 120 VAL A O 1
ATOM 901 N N . GLY A 1 121 ? 19.156 -8.992 -12.531 1 90.19 121 GLY A N 1
ATOM 902 C CA . GLY A 1 121 ? 18.531 -8.938 -11.227 1 90.19 121 GLY A CA 1
ATOM 903 C C . GLY A 1 121 ? 19.344 -8.148 -10.211 1 90.19 121 GLY A C 1
ATOM 904 O O . GLY A 1 121 ? 18.984 -8.086 -9.031 1 90.19 121 GLY A O 1
ATOM 905 N N . ASN A 1 122 ? 20.484 -7.613 -10.648 1 89.5 122 ASN A N 1
ATOM 906 C CA . ASN A 1 122 ? 21.359 -6.82 -9.789 1 89.5 122 ASN A CA 1
ATOM 907 C C . ASN A 1 122 ? 21.719 -7.578 -8.516 1 89.5 122 ASN A C 1
ATOM 909 O O . ASN A 1 122 ? 21.625 -7.039 -7.414 1 89.5 122 ASN A O 1
ATOM 913 N N . ILE A 1 123 ? 22.078 -8.82 -8.664 1 91.44 123 ILE A N 1
ATOM 914 C CA . ILE A 1 123 ? 22.438 -9.68 -7.539 1 91.44 123 ILE A CA 1
ATOM 915 C C . ILE A 1 123 ? 23.844 -9.328 -7.055 1 91.44 123 ILE A C 1
ATOM 917 O O . ILE A 1 123 ? 24.797 -9.281 -7.848 1 91.44 123 ILE A O 1
ATOM 921 N N . GLN A 1 124 ? 23.953 -9 -5.766 1 91.19 124 GLN A N 1
ATOM 922 C CA . GLN A 1 124 ? 25.25 -8.805 -5.117 1 91.19 124 GLN A CA 1
ATOM 923 C C . GLN A 1 124 ? 25.594 -9.977 -4.199 1 91.19 124 GLN A C 1
ATOM 925 O O . GLN A 1 124 ? 24.812 -10.305 -3.291 1 91.19 124 GLN A O 1
ATOM 930 N N . MET A 1 125 ? 26.781 -10.539 -4.43 1 94.88 125 MET A N 1
ATOM 931 C CA . MET A 1 125 ? 27.172 -11.727 -3.674 1 94.88 125 MET A CA 1
ATOM 932 C C . MET A 1 125 ? 27.875 -11.336 -2.377 1 94.88 125 MET A C 1
ATOM 934 O O . MET A 1 125 ? 28.703 -10.422 -2.365 1 94.88 125 MET A O 1
ATOM 938 N N . GLU A 1 126 ? 27.469 -11.945 -1.341 1 94.69 126 GLU A N 1
ATOM 939 C CA . GLU A 1 126 ? 28.188 -11.828 -0.072 1 94.69 126 GLU A CA 1
ATOM 940 C C . GLU A 1 126 ? 29.359 -12.789 -0.007 1 94.69 126 GLU A C 1
ATOM 942 O O . GLU A 1 126 ? 30.453 -12.43 0.459 1 94.69 126 GLU A O 1
ATOM 947 N N . SER A 1 127 ? 29.109 -13.992 -0.385 1 96.31 127 SER A N 1
ATOM 948 C CA . SER A 1 127 ? 30.125 -15.039 -0.436 1 96.31 127 SER A CA 1
ATOM 949 C C . SER A 1 127 ? 29.875 -16 -1.596 1 96.31 127 SER A C 1
ATOM 951 O O . SER A 1 127 ? 28.734 -16.172 -2.021 1 96.31 127 SER A O 1
ATOM 953 N N . GLY A 1 128 ? 31 -16.5 -2.184 1 97.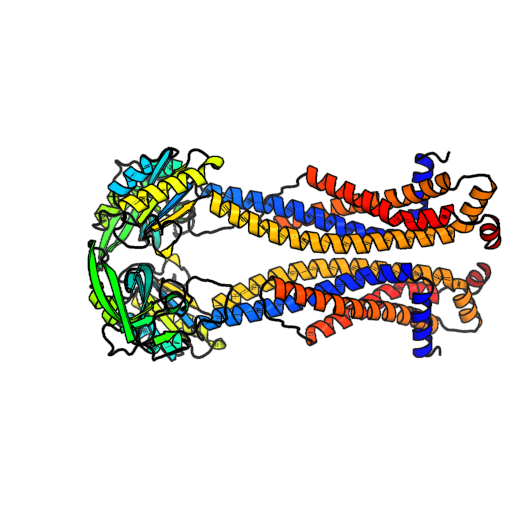31 128 GLY A N 1
ATOM 954 C CA . GLY A 1 128 ? 30.891 -17.453 -3.283 1 97.31 128 GLY A CA 1
ATOM 955 C C . GLY A 1 128 ? 30.578 -16.781 -4.613 1 97.31 128 GLY A C 1
ATOM 956 O O . GLY A 1 128 ? 30.984 -15.641 -4.848 1 97.31 128 GLY A O 1
ATOM 957 N N . THR A 1 129 ? 30.047 -17.594 -5.574 1 97.06 129 THR A N 1
ATOM 958 C CA . THR A 1 129 ? 29.719 -17.125 -6.914 1 97.06 129 THR A CA 1
ATOM 959 C C . THR A 1 129 ? 28.281 -17.438 -7.273 1 97.06 129 THR A C 1
ATOM 961 O O . THR A 1 129 ? 27.641 -18.281 -6.617 1 97.06 129 THR A O 1
ATOM 964 N N . PHE A 1 130 ? 27.766 -16.75 -8.234 1 97.5 130 PHE A N 1
ATOM 965 C CA . PHE A 1 130 ? 26.406 -17 -8.688 1 97.5 130 PHE A CA 1
ATOM 966 C C . PHE A 1 130 ? 26.344 -18.203 -9.609 1 97.5 130 PHE A C 1
ATOM 968 O O . PHE A 1 130 ? 27.375 -18.797 -9.93 1 97.5 130 PHE A O 1
ATOM 975 N N . ILE A 1 131 ? 25.109 -18.484 -10.055 1 96.5 131 ILE A N 1
ATOM 976 C CA . ILE A 1 131 ? 24.859 -19.672 -10.875 1 96.5 131 ILE A CA 1
ATOM 977 C C . ILE A 1 131 ? 25.438 -19.453 -12.273 1 96.5 131 ILE A C 1
ATOM 979 O O . ILE A 1 131 ? 25.453 -18.328 -12.781 1 96.5 131 ILE A O 1
ATOM 983 N N . ASN A 1 132 ? 25.969 -20.562 -12.828 1 96.25 132 ASN A N 1
ATOM 984 C CA . ASN A 1 132 ? 26.344 -20.656 -14.234 1 96.25 132 ASN A CA 1
ATOM 985 C C . ASN A 1 132 ? 25.438 -21.641 -14.984 1 96.25 132 ASN A C 1
ATOM 987 O O . ASN A 1 132 ? 24.969 -22.625 -14.406 1 96.25 132 ASN A O 1
ATOM 991 N N . ASP A 1 133 ? 25.25 -21.406 -16.25 1 95.31 133 ASP A N 1
ATOM 992 C CA . ASP A 1 133 ? 24.297 -22.203 -17.016 1 95.31 133 ASP A CA 1
ATOM 993 C C . ASP A 1 133 ? 24.766 -23.656 -17.109 1 95.31 133 ASP A C 1
ATOM 995 O O . ASP A 1 133 ? 23.969 -24.547 -17.406 1 95.31 133 ASP A O 1
ATOM 999 N N . LYS A 1 134 ? 26 -23.922 -16.828 1 95.44 134 LYS A N 1
ATOM 1000 C CA . LYS A 1 134 ? 26.531 -25.266 -16.875 1 95.44 134 LYS A CA 1
ATOM 1001 C C . LYS A 1 134 ? 26.391 -25.969 -15.523 1 95.44 134 LYS A C 1
ATOM 1003 O O . LYS A 1 134 ? 26.594 -27.172 -15.422 1 95.44 134 LYS A O 1
ATOM 1008 N N . ASP A 1 135 ? 26.031 -25.203 -14.57 1 96.88 135 ASP A N 1
ATOM 1009 C CA . ASP A 1 135 ? 25.891 -25.766 -13.227 1 96.88 135 ASP A CA 1
ATOM 1010 C C . ASP A 1 135 ? 24.703 -26.734 -13.148 1 96.88 135 ASP A C 1
ATOM 1012 O O . ASP A 1 135 ? 23.688 -26.531 -13.82 1 96.88 135 ASP A O 1
ATOM 1016 N N . LYS A 1 136 ? 24.891 -27.781 -12.414 1 96.94 136 LYS A N 1
ATOM 1017 C CA . LYS A 1 136 ? 23.812 -28.703 -12.086 1 96.94 136 LYS A CA 1
ATOM 1018 C C . LYS A 1 136 ? 23.75 -28.953 -10.578 1 96.94 136 LYS A C 1
ATOM 1020 O O . LYS A 1 136 ? 24.766 -29.156 -9.93 1 96.94 136 LYS A O 1
ATOM 1025 N N . TYR A 1 137 ? 22.672 -28.844 -10.039 1 97.75 137 TYR A N 1
ATOM 1026 C CA . TYR A 1 137 ? 22.375 -29.125 -8.641 1 97.75 137 TYR A CA 1
ATOM 1027 C C . TYR A 1 137 ? 23.219 -28.266 -7.711 1 97.75 137 TYR A C 1
ATOM 1029 O O . TYR A 1 137 ? 23.859 -28.766 -6.793 1 97.75 137 TYR A O 1
ATOM 1037 N N . VAL A 1 138 ? 23.297 -27.062 -8.031 1 98.31 138 VAL A N 1
ATOM 1038 C CA . VAL A 1 138 ? 23.875 -26.031 -7.172 1 98.31 138 VAL A CA 1
ATOM 1039 C C . VAL A 1 138 ? 22.797 -25 -6.836 1 98.31 138 VAL A C 1
ATOM 1041 O O . VAL A 1 138 ? 21.828 -24.828 -7.574 1 98.31 138 VAL A O 1
ATOM 1044 N N . ALA A 1 139 ? 22.984 -24.359 -5.691 1 98.44 139 ALA A N 1
ATOM 1045 C CA . ALA A 1 139 ? 22.031 -23.344 -5.254 1 98.44 139 ALA A CA 1
ATOM 1046 C C . ALA A 1 139 ? 22.75 -22.109 -4.73 1 98.44 139 ALA A C 1
ATOM 1048 O O . ALA A 1 139 ? 23.828 -22.219 -4.121 1 98.44 139 ALA A O 1
ATOM 1049 N N . VAL A 1 140 ? 22.266 -21.031 -5.086 1 98.31 140 VAL A N 1
ATOM 1050 C CA . VAL A 1 140 ? 22.625 -19.781 -4.438 1 98.31 140 VAL A CA 1
ATOM 1051 C C . VAL A 1 140 ? 21.484 -19.344 -3.51 1 98.31 140 VAL A C 1
ATOM 1053 O O . VAL A 1 140 ? 20.328 -19.297 -3.912 1 98.31 140 VAL A O 1
ATOM 1056 N N . ILE A 1 141 ? 21.828 -19.062 -2.238 1 97.62 141 ILE A N 1
ATOM 1057 C CA . ILE A 1 141 ? 20.766 -18.812 -1.269 1 97.62 141 ILE A CA 1
ATOM 1058 C C . ILE A 1 141 ? 20.828 -17.375 -0.786 1 97.62 141 ILE A C 1
ATOM 1060 O O . ILE A 1 141 ? 21.906 -16.781 -0.716 1 97.62 141 ILE A O 1
ATOM 1064 N N . GLY A 1 142 ? 19.672 -16.859 -0.55 1 94.56 142 GLY A N 1
ATOM 1065 C CA . GLY A 1 142 ? 19.594 -15.492 -0.034 1 94.56 142 GLY A CA 1
ATOM 1066 C C . GLY A 1 142 ? 20.109 -15.359 1.385 1 94.56 142 GLY A C 1
ATOM 1067 O O . GLY A 1 142 ? 20.234 -16.359 2.104 1 94.56 142 GLY A O 1
ATOM 1068 N N . HIS A 1 143 ? 20.328 -14.141 1.781 1 93.44 143 HIS A N 1
ATOM 1069 C CA . HIS A 1 143 ? 20.906 -13.828 3.086 1 93.44 143 HIS A CA 1
ATOM 1070 C C . HIS A 1 143 ? 20.047 -14.391 4.215 1 93.44 143 HIS A C 1
ATOM 1072 O O . HIS A 1 143 ? 20.562 -15.023 5.133 1 93.44 143 HIS A O 1
ATOM 1078 N N . ASP A 1 144 ? 18.797 -14.227 4.195 1 91.06 144 ASP A N 1
ATOM 1079 C CA . ASP A 1 144 ? 17.906 -14.672 5.254 1 91.06 144 ASP A CA 1
ATOM 1080 C C . ASP A 1 144 ? 17.812 -16.188 5.301 1 91.06 144 ASP A C 1
ATOM 1082 O O . ASP A 1 144 ? 17.672 -16.781 6.371 1 91.06 144 ASP A O 1
ATOM 1086 N N . VAL A 1 145 ? 17.828 -16.766 4.125 1 94.38 145 VAL A N 1
ATOM 1087 C CA . VAL A 1 145 ? 17.828 -18.234 4.066 1 94.38 145 VAL A CA 1
ATOM 1088 C C . VAL A 1 145 ? 19.094 -18.781 4.742 1 94.38 145 VAL A C 1
ATOM 1090 O O . VAL A 1 145 ? 19.031 -19.75 5.488 1 94.38 145 VAL A O 1
ATOM 1093 N N . ALA A 1 146 ? 20.203 -18.125 4.582 1 96.25 146 ALA A N 1
ATOM 1094 C CA . ALA A 1 146 ? 21.484 -18.578 5.113 1 96.25 146 ALA A CA 1
ATOM 1095 C C . ALA A 1 146 ? 21.562 -18.375 6.621 1 96.25 146 ALA A C 1
ATOM 1097 O O . ALA A 1 146 ? 22.109 -19.203 7.344 1 96.25 146 ALA A O 1
ATOM 1098 N N . TYR A 1 147 ? 20.875 -17.312 7.141 1 94.5 147 TYR A N 1
ATOM 1099 C CA . TYR A 1 147 ? 21.234 -16.906 8.492 1 94.5 147 TYR A CA 1
ATOM 1100 C C . TYR A 1 147 ? 20.031 -16.906 9.414 1 94.5 147 TYR A C 1
ATOM 1102 O O . TYR A 1 147 ? 20.156 -16.984 10.633 1 94.5 147 TYR A O 1
ATOM 1110 N N . ASP A 1 148 ? 18.859 -16.875 8.844 1 91.56 148 ASP A N 1
ATOM 1111 C CA . ASP A 1 148 ? 17.734 -16.562 9.719 1 91.56 148 ASP A CA 1
ATOM 1112 C C . ASP A 1 148 ? 16.688 -17.656 9.68 1 91.56 148 ASP A C 1
ATOM 1114 O O . ASP A 1 148 ? 15.93 -17.828 10.641 1 91.56 148 ASP A O 1
ATOM 1118 N N . LYS A 1 149 ? 16.562 -18.422 8.648 1 92.06 149 LYS A N 1
ATOM 1119 C CA . LYS A 1 149 ? 15.398 -19.297 8.461 1 92.06 149 LYS A CA 1
ATOM 1120 C C . LYS A 1 149 ? 15.625 -20.656 9.117 1 92.06 149 LYS A C 1
ATOM 1122 O O . LYS A 1 149 ? 14.664 -21.375 9.414 1 92.06 149 LYS A O 1
ATOM 1127 N N . PHE A 1 150 ? 16.906 -21.016 9.328 1 93.94 150 PHE A N 1
ATOM 1128 C CA . PHE A 1 150 ? 17.203 -22.328 9.891 1 93.94 150 PHE A CA 1
ATOM 1129 C C . PHE A 1 150 ? 17.828 -22.188 11.273 1 93.94 150 PHE A C 1
ATOM 1131 O O . PHE A 1 150 ? 18.219 -21.094 11.688 1 93.94 150 PHE A O 1
ATOM 1138 N N . ASP A 1 151 ? 17.828 -23.344 11.969 1 91 151 ASP A N 1
ATOM 1139 C CA . ASP A 1 151 ? 18.406 -23.359 13.312 1 91 151 ASP A CA 1
ATOM 1140 C C . ASP A 1 151 ? 19.906 -23.109 13.273 1 91 151 ASP A C 1
ATOM 1142 O O . ASP A 1 151 ? 20.469 -22.547 14.219 1 91 151 ASP A O 1
ATOM 1146 N N . ARG A 1 152 ? 20.516 -23.578 12.219 1 94.12 152 ARG A N 1
ATOM 1147 C CA . ARG A 1 152 ? 21.938 -23.359 12 1 94.12 152 ARG A CA 1
ATOM 1148 C C . ARG A 1 152 ? 22.188 -22.562 10.727 1 94.12 152 ARG A C 1
ATOM 1150 O O . ARG A 1 152 ? 21.422 -22.672 9.758 1 94.12 152 ARG A O 1
ATOM 1157 N N . LYS A 1 153 ? 23.234 -21.812 10.789 1 96.12 153 LYS A N 1
ATOM 1158 C CA . LYS A 1 153 ? 23.594 -21.016 9.609 1 96.12 153 LYS A CA 1
ATOM 1159 C C . LYS A 1 153 ? 24.078 -21.922 8.477 1 96.12 153 LYS A C 1
ATOM 1161 O O . LYS A 1 153 ? 24.703 -22.953 8.727 1 96.12 153 LYS A O 1
ATOM 1166 N N . ILE A 1 154 ? 23.781 -21.547 7.32 1 97.25 154 ILE A N 1
ATOM 1167 C CA . ILE A 1 154 ? 24.219 -22.266 6.133 1 97.25 154 ILE A CA 1
ATOM 1168 C C . ILE A 1 154 ? 25.375 -21.5 5.48 1 97.25 154 ILE A C 1
ATOM 1170 O O . ILE A 1 154 ? 25.281 -20.297 5.25 1 97.25 154 ILE A O 1
ATOM 1174 N N . SER A 1 155 ? 26.422 -22.125 5.242 1 95.06 155 SER A N 1
ATOM 1175 C CA . SER A 1 155 ? 27.578 -21.516 4.594 1 95.06 155 SER A CA 1
ATOM 1176 C C . SER A 1 155 ? 27.75 -22.016 3.168 1 95.06 155 SER A C 1
ATOM 1178 O O . SER A 1 155 ? 27.094 -22.984 2.762 1 95.06 155 SER A O 1
ATOM 1180 N N . ASN A 1 156 ? 28.672 -21.266 2.582 1 91.25 156 ASN A N 1
ATOM 1181 C CA . ASN A 1 156 ? 29.031 -21.734 1.248 1 91.25 156 ASN A CA 1
ATOM 1182 C C . ASN A 1 156 ? 29.609 -23.141 1.287 1 91.25 156 ASN A C 1
ATOM 1184 O O . ASN A 1 156 ? 30.297 -23.516 2.238 1 91.25 156 ASN A O 1
ATOM 1188 N N . LYS A 1 157 ? 29.219 -24.109 0.426 1 90.69 157 LYS A N 1
ATOM 1189 C CA . LYS A 1 157 ? 29.703 -25.469 0.233 1 90.69 157 LYS A CA 1
ATOM 1190 C C . LYS A 1 157 ? 28.859 -26.469 1.008 1 90.69 157 LYS A C 1
ATOM 1192 O O . LYS A 1 157 ? 29 -27.688 0.833 1 90.69 157 LYS A O 1
ATOM 1197 N N . ASN A 1 158 ? 28.016 -25.875 1.943 1 96.88 158 ASN A N 1
ATOM 1198 C CA . ASN A 1 158 ? 27.094 -26.781 2.588 1 96.88 158 ASN A CA 1
ATOM 1199 C C . ASN A 1 158 ? 26.109 -27.391 1.582 1 96.88 158 ASN A C 1
ATOM 1201 O O . ASN A 1 158 ? 25.969 -26.875 0.467 1 96.88 158 ASN A O 1
ATOM 1205 N N . THR A 1 159 ? 25.578 -28.484 1.96 1 97.88 159 THR A N 1
ATOM 1206 C CA . THR A 1 159 ? 24.578 -29.156 1.121 1 97.88 159 THR A CA 1
ATOM 1207 C C . THR A 1 159 ? 23.188 -29 1.718 1 97.88 159 THR A C 1
ATOM 1209 O O . THR A 1 159 ? 23 -29.141 2.928 1 97.88 159 THR A O 1
ATOM 1212 N N . ILE A 1 160 ? 22.266 -28.656 0.89 1 98.12 160 ILE A N 1
ATOM 1213 C CA . ILE A 1 160 ? 20.859 -28.594 1.29 1 98.12 160 ILE A CA 1
ATOM 1214 C C . ILE A 1 160 ? 20.031 -29.531 0.417 1 98.12 160 ILE A C 1
ATOM 1216 O O . ILE A 1 160 ? 20.422 -29.844 -0.712 1 98.12 160 ILE A O 1
ATOM 1220 N N . GLU A 1 161 ? 18.984 -30.016 0.978 1 98.38 161 GLU A N 1
ATOM 1221 C CA . GLU A 1 161 ? 18.078 -30.891 0.246 1 98.38 161 GLU A CA 1
ATOM 1222 C C . GLU A 1 161 ? 16.797 -30.156 -0.134 1 98.38 161 GLU A C 1
ATOM 1224 O O . GLU A 1 161 ? 16.125 -29.562 0.724 1 98.38 161 GLU A O 1
ATOM 1229 N N . LEU A 1 162 ? 16.5 -30.141 -1.389 1 98.06 162 LEU A N 1
ATOM 1230 C CA . LEU A 1 162 ? 15.273 -29.531 -1.878 1 98.06 162 LEU A CA 1
ATOM 1231 C C . LEU A 1 162 ? 14.281 -30.594 -2.34 1 98.06 162 LEU A C 1
ATOM 1233 O O . LEU A 1 162 ? 14.625 -31.453 -3.156 1 98.06 162 LEU A O 1
ATOM 1237 N N . SER A 1 163 ? 13.117 -30.562 -1.806 1 97.19 163 SER A N 1
ATOM 1238 C CA . SER A 1 163 ? 12.031 -31.438 -2.217 1 97.19 163 SER A CA 1
ATOM 1239 C C . SER A 1 163 ? 10.93 -30.672 -2.928 1 97.19 163 SER A C 1
ATOM 1241 O O . SER A 1 163 ? 10.289 -29.812 -2.33 1 97.19 163 SER A O 1
ATOM 1243 N N . PHE A 1 164 ? 10.695 -31.016 -4.164 1 95.94 164 PHE A N 1
ATOM 1244 C CA . PHE A 1 164 ? 9.656 -30.406 -4.977 1 95.94 164 PHE A CA 1
ATOM 1245 C C . PHE A 1 164 ? 8.484 -31.359 -5.172 1 95.94 164 PHE A C 1
ATOM 1247 O O . PHE A 1 164 ? 8.672 -32.562 -5.199 1 95.94 164 PHE A O 1
ATOM 1254 N N . ILE A 1 165 ? 7.371 -30.797 -5.293 1 90.88 165 ILE A N 1
ATOM 1255 C CA . ILE A 1 165 ? 6.191 -31.594 -5.617 1 90.88 165 ILE A CA 1
ATOM 1256 C C . ILE A 1 165 ? 5.707 -31.25 -7.023 1 90.88 165 ILE A C 1
ATOM 1258 O O . ILE A 1 165 ? 5.371 -30.094 -7.301 1 90.88 165 ILE A O 1
ATOM 1262 N N . ARG A 1 166 ? 5.664 -32.188 -7.879 1 88.38 166 ARG A N 1
ATOM 1263 C CA . ARG A 1 166 ? 5.168 -32.031 -9.242 1 88.38 166 ARG A CA 1
ATOM 1264 C C . ARG A 1 166 ? 3.645 -31.969 -9.266 1 88.38 166 ARG A C 1
ATOM 1266 O O . ARG A 1 166 ? 2.988 -32.344 -8.297 1 88.38 166 ARG A O 1
ATOM 1273 N N . PRO A 1 167 ? 3.08 -31.453 -10.391 1 80.31 167 PRO A N 1
ATOM 1274 C CA . PRO A 1 167 ? 1.619 -31.406 -10.492 1 80.31 167 PRO A CA 1
ATOM 1275 C C . PRO A 1 167 ? 0.974 -32.781 -10.43 1 80.31 167 PRO A C 1
ATOM 1277 O O . PRO A 1 167 ? -0.183 -32.906 -10.016 1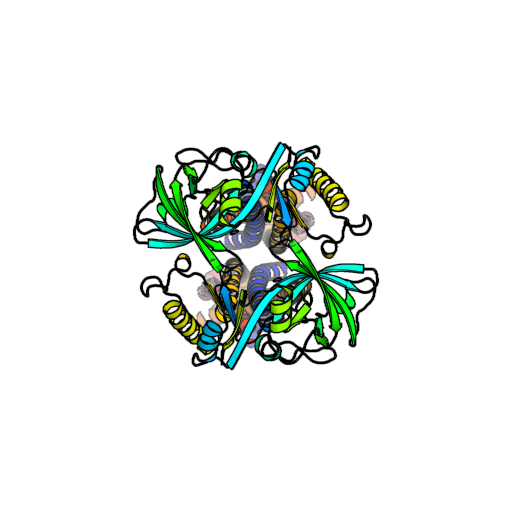 80.31 167 PRO A O 1
ATOM 1280 N N . ASP A 1 168 ? 1.69 -33.812 -10.781 1 82.38 168 ASP A N 1
ATOM 1281 C CA . ASP A 1 168 ? 1.141 -35.188 -10.758 1 82.38 168 ASP A CA 1
ATOM 1282 C C . ASP A 1 168 ? 1.253 -35.781 -9.367 1 82.38 168 ASP A C 1
ATOM 1284 O O . ASP A 1 168 ? 0.853 -36.938 -9.156 1 82.38 168 ASP A O 1
ATOM 1288 N N . GLY A 1 169 ? 1.855 -35.031 -8.406 1 85.25 169 GLY A N 1
ATOM 1289 C CA . GLY A 1 169 ? 1.919 -35.469 -7.023 1 85.25 169 GLY A CA 1
ATOM 1290 C C . GLY A 1 169 ? 3.254 -36.094 -6.66 1 85.25 169 GLY A C 1
ATOM 1291 O O . GLY A 1 169 ? 3.518 -36.375 -5.484 1 85.25 169 GLY A O 1
ATOM 1292 N N . GLU A 1 170 ? 4.043 -36.344 -7.656 1 91.56 170 GLU A N 1
ATOM 1293 C CA . GLU A 1 170 ? 5.34 -36.969 -7.395 1 91.56 170 GLU A CA 1
ATOM 1294 C C . GLU A 1 170 ? 6.27 -36 -6.652 1 91.56 170 GLU A C 1
ATOM 1296 O O . GLU A 1 170 ? 6.371 -34.812 -7.016 1 91.56 170 GLU A O 1
ATOM 1301 N N . VAL A 1 171 ? 6.863 -36.5 -5.621 1 94.44 171 VAL A N 1
ATOM 1302 C CA . VAL A 1 171 ? 7.84 -35.719 -4.871 1 94.44 171 VAL A CA 1
ATOM 1303 C C . VAL A 1 171 ? 9.25 -36.031 -5.363 1 94.44 171 VAL A C 1
ATOM 1305 O O . VAL A 1 171 ? 9.648 -37.219 -5.418 1 94.44 171 VAL A O 1
ATOM 1308 N N . VAL A 1 172 ? 9.977 -35.094 -5.758 1 96.69 172 VAL A N 1
ATOM 1309 C CA . VAL A 1 172 ? 11.352 -35.25 -6.223 1 96.69 172 VAL A CA 1
ATOM 1310 C C . VAL A 1 172 ? 12.305 -34.531 -5.281 1 96.69 172 VAL A C 1
ATOM 1312 O O . VAL A 1 172 ? 12.219 -33.312 -5.117 1 96.69 172 VAL A O 1
ATOM 1315 N N . THR A 1 173 ? 13.148 -35.281 -4.656 1 97.56 173 THR A N 1
ATOM 1316 C CA . THR A 1 173 ? 14.117 -34.719 -3.721 1 97.56 173 THR A CA 1
ATOM 1317 C C . THR A 1 173 ? 15.531 -34.812 -4.289 1 97.56 173 THR A C 1
ATOM 1319 O O . THR A 1 173 ? 15.938 -35.844 -4.793 1 97.56 173 THR A O 1
ATOM 1322 N N . GLN A 1 174 ? 16.234 -33.75 -4.262 1 97.94 174 GLN A N 1
ATOM 1323 C CA . GLN A 1 174 ? 17.609 -33.688 -4.734 1 97.94 174 GLN A CA 1
ATOM 1324 C C . GLN A 1 174 ? 18.484 -32.906 -3.775 1 97.94 174 GLN A C 1
ATOM 1326 O O . GLN A 1 174 ? 18.016 -31.984 -3.105 1 97.94 174 GLN A O 1
ATOM 1331 N N . LYS A 1 175 ? 19.766 -33.281 -3.738 1 98.12 175 LYS A N 1
ATOM 1332 C CA . LYS A 1 175 ? 20.734 -32.531 -2.953 1 98.12 175 LYS A CA 1
ATOM 1333 C C . LYS A 1 175 ? 21.406 -31.438 -3.791 1 98.12 175 LYS A C 1
ATOM 1335 O O . LYS A 1 175 ? 21.75 -31.672 -4.953 1 98.12 175 LYS A O 1
ATOM 1340 N N . PHE A 1 176 ? 21.469 -30.266 -3.201 1 98.5 176 PHE A N 1
ATOM 1341 C CA . PHE A 1 176 ? 22.109 -29.141 -3.854 1 98.5 176 PHE A CA 1
ATOM 1342 C C . PHE A 1 176 ? 23.281 -28.625 -3.035 1 98.5 176 PHE A C 1
ATOM 1344 O O . PHE A 1 176 ? 23.188 -28.5 -1.812 1 98.5 176 PHE A O 1
ATOM 1351 N N . LYS A 1 177 ? 24.328 -28.359 -3.723 1 98.19 177 LYS A N 1
ATOM 1352 C CA . LYS A 1 177 ? 25.469 -27.719 -3.078 1 98.19 177 LYS A CA 1
ATOM 1353 C C . LYS A 1 177 ? 25.344 -26.203 -3.113 1 98.19 177 LYS A C 1
ATOM 1355 O O . LYS A 1 177 ? 25.094 -25.609 -4.172 1 98.19 177 LYS A O 1
ATOM 1360 N N . VAL A 1 178 ? 25.469 -25.625 -1.973 1 98.5 178 VAL A N 1
ATOM 1361 C CA . VAL A 1 178 ? 25.391 -24.156 -1.909 1 98.5 178 VAL A CA 1
ATOM 1362 C C . VAL A 1 178 ? 26.656 -23.547 -2.5 1 98.5 178 VAL A C 1
ATOM 1364 O O . VAL A 1 178 ? 27.75 -23.719 -1.954 1 98.5 178 VAL A O 1
ATOM 1367 N N . LYS A 1 179 ? 26.469 -22.812 -3.535 1 97.88 179 LYS A N 1
ATOM 1368 C CA . LYS A 1 179 ? 27.594 -22.234 -4.285 1 97.88 179 LYS A CA 1
ATOM 1369 C C . LYS A 1 179 ? 27.891 -20.812 -3.809 1 97.88 179 LYS A C 1
ATOM 1371 O O . LYS A 1 179 ? 29.031 -20.344 -3.928 1 97.88 179 LYS A O 1
ATOM 1376 N N . GLY A 1 180 ? 26.875 -20.156 -3.365 1 97.81 180 GLY A N 1
ATOM 1377 C CA . GLY A 1 180 ? 27.062 -18.797 -2.896 1 97.81 180 GLY A CA 1
ATOM 1378 C C . GLY A 1 180 ? 25.891 -18.281 -2.084 1 97.81 180 GLY A C 1
ATOM 1379 O O . GLY A 1 180 ? 24.844 -18.938 -2.008 1 97.81 180 GLY A O 1
ATOM 1380 N N . ILE A 1 181 ? 26.125 -17.141 -1.398 1 97.5 181 ILE A N 1
ATOM 1381 C CA . ILE A 1 181 ? 25.125 -16.438 -0.592 1 97.5 181 ILE A CA 1
ATOM 1382 C C . ILE A 1 181 ? 24.969 -15.008 -1.082 1 97.5 181 ILE A C 1
ATOM 1384 O O . ILE A 1 181 ? 25.953 -14.289 -1.253 1 97.5 181 ILE A O 1
ATOM 1388 N N . VAL A 1 182 ? 23.734 -14.641 -1.39 1 94.38 182 VAL A N 1
ATOM 1389 C CA . VAL A 1 182 ? 23.438 -13.297 -1.856 1 94.38 182 VAL A CA 1
ATOM 1390 C C . VAL A 1 182 ? 23.469 -12.32 -0.682 1 94.38 182 VAL A C 1
ATOM 1392 O O . VAL A 1 182 ? 23 -12.641 0.414 1 94.38 182 VAL A O 1
ATOM 1395 N N . ALA A 1 183 ? 23.984 -11.141 -0.902 1 90.69 183 ALA A N 1
ATOM 1396 C CA . ALA A 1 183 ? 24.031 -10.109 0.131 1 90.69 183 ALA A CA 1
ATOM 1397 C C . ALA A 1 183 ? 22.641 -9.523 0.393 1 90.69 183 ALA A C 1
ATOM 1399 O O . ALA A 1 183 ? 21.812 -9.469 -0.51 1 90.69 183 ALA A O 1
ATOM 1400 N N . SER A 1 184 ? 22.297 -9.258 1.685 1 83.5 184 SER A N 1
ATOM 1401 C CA . SER A 1 184 ? 21.031 -8.602 2.012 1 83.5 184 SER A CA 1
ATOM 1402 C C . SER A 1 184 ? 20.984 -7.191 1.425 1 83.5 184 SER A C 1
ATOM 1404 O O . SER A 1 184 ? 21.938 -6.43 1.532 1 83.5 184 SER A O 1
ATOM 1406 N N . PRO A 1 185 ? 19.797 -7.035 0.734 1 72.31 185 PRO A N 1
ATOM 1407 C CA . PRO A 1 185 ? 19.688 -5.645 0.285 1 72.31 185 PRO A CA 1
ATOM 1408 C C . PRO A 1 185 ? 19.422 -4.676 1.433 1 72.31 185 PRO A C 1
ATOM 1410 O O . PRO A 1 185 ? 18.828 -5.066 2.447 1 72.31 185 PRO A O 1
ATOM 1413 N N . GLU A 1 186 ? 20.203 -3.795 1.853 1 62.47 186 GLU A N 1
ATOM 1414 C CA . GLU A 1 186 ? 20 -2.824 2.924 1 62.47 186 GLU A CA 1
ATOM 1415 C C . GLU A 1 186 ? 18.594 -2.227 2.854 1 62.47 186 GLU A C 1
ATOM 1417 O O . GLU A 1 186 ? 18.328 -1.188 3.459 1 62.47 186 GLU A O 1
ATOM 1422 N N . THR A 1 187 ? 17.703 -2.955 2.086 1 59 187 THR A N 1
ATOM 1423 C CA . THR A 1 187 ? 16.391 -2.336 1.938 1 59 187 THR A CA 1
ATOM 1424 C C . THR A 1 187 ? 15.359 -3.027 2.826 1 59 187 THR A C 1
ATOM 1426 O O . THR A 1 187 ? 15.453 -4.23 3.076 1 59 187 THR A O 1
ATOM 1429 N N . THR A 1 188 ? 14.883 -2.494 3.898 1 53.66 188 THR A N 1
ATOM 1430 C CA . THR A 1 188 ? 14.047 -3.061 4.953 1 53.66 188 THR A CA 1
ATOM 1431 C C . THR A 1 188 ? 12.57 -2.984 4.578 1 53.66 188 THR A C 1
ATOM 1433 O O . THR A 1 188 ? 11.742 -3.705 5.137 1 53.66 188 THR A O 1
ATOM 1436 N N . PHE A 1 189 ? 12.219 -2.066 3.949 1 47.44 189 PHE A N 1
ATOM 1437 C CA . PHE A 1 189 ? 10.797 -1.797 4.094 1 47.44 189 PHE A CA 1
ATOM 1438 C C . PHE A 1 189 ? 9.977 -2.729 3.211 1 47.44 189 PHE A C 1
ATOM 1440 O O . PHE A 1 189 ? 8.945 -3.254 3.641 1 47.44 189 PHE A O 1
ATOM 1447 N N . ILE A 1 190 ? 10.273 -2.674 1.857 1 45.56 190 ILE A N 1
ATOM 1448 C CA . ILE A 1 190 ? 9.227 -3.281 1.046 1 45.56 190 ILE A CA 1
ATOM 1449 C C . ILE A 1 190 ? 9.5 -4.773 0.884 1 45.56 190 ILE A C 1
ATOM 1451 O O . ILE A 1 190 ? 10.43 -5.168 0.173 1 45.56 190 ILE A O 1
ATOM 1455 N N . GLN A 1 191 ? 9.32 -5.445 1.932 1 44.75 191 GLN A N 1
ATOM 1456 C CA . GLN A 1 191 ? 9.297 -6.875 1.629 1 44.75 191 GLN A CA 1
ATOM 1457 C C . GLN A 1 191 ? 8.312 -7.184 0.508 1 44.75 191 GLN A C 1
ATOM 1459 O O . GLN A 1 191 ? 7.133 -7.445 0.764 1 44.75 191 GLN A O 1
ATOM 1464 N N . SER A 1 192 ? 8.516 -6.609 -0.68 1 48.19 192 SER A N 1
ATOM 1465 C CA . SER A 1 192 ? 7.652 -6.82 -1.838 1 48.19 192 SER A CA 1
ATOM 1466 C C . SER A 1 192 ? 7.559 -8.297 -2.195 1 48.19 192 SER A C 1
ATOM 1468 O O . SER A 1 192 ? 6.766 -8.688 -3.055 1 48.19 192 SER A O 1
ATOM 1470 N N . GLY A 1 193 ? 8.188 -9.141 -1.364 1 52.75 193 GLY A N 1
ATOM 1471 C CA . GLY A 1 193 ? 8.141 -10.57 -1.657 1 52.75 193 GLY A CA 1
ATOM 1472 C C . GLY A 1 193 ? 9.055 -10.969 -2.805 1 52.75 193 GLY A C 1
ATOM 1473 O O . GLY A 1 193 ? 9.211 -12.156 -3.092 1 52.75 193 GLY A O 1
ATOM 1474 N N . ILE A 1 194 ? 9.633 -9.961 -3.43 1 58.81 194 ILE A N 1
ATOM 1475 C CA . ILE A 1 194 ? 10.484 -10.344 -4.555 1 58.81 194 ILE A CA 1
ATOM 1476 C C . ILE A 1 194 ? 11.953 -10.164 -4.176 1 58.81 194 ILE A C 1
ATOM 1478 O O . ILE A 1 194 ? 12.836 -10.312 -5.02 1 58.81 194 ILE A O 1
ATOM 1482 N N . GLU A 1 195 ? 12.164 -9.984 -2.922 1 69.06 195 GLU A N 1
ATOM 1483 C CA . GLU A 1 195 ? 13.539 -9.758 -2.469 1 69.06 195 GLU A CA 1
ATOM 1484 C C . GLU A 1 195 ? 14.352 -11.047 -2.51 1 69.06 195 GLU A C 1
ATOM 1486 O O . GLU A 1 195 ? 13.852 -12.117 -2.15 1 69.06 195 GLU A O 1
ATOM 1491 N N . PRO A 1 196 ? 15.516 -10.852 -2.979 1 77.5 196 PRO A N 1
ATOM 1492 C CA . PRO A 1 196 ? 16.359 -12.031 -3.133 1 77.5 196 PRO A CA 1
ATOM 1493 C C . PRO A 1 196 ? 16.781 -12.641 -1.794 1 77.5 196 PRO A C 1
ATOM 1495 O O . PRO A 1 196 ? 17.203 -13.797 -1.739 1 77.5 196 PRO A O 1
ATOM 1498 N N . ASP A 1 197 ? 16.562 -11.938 -0.683 1 82.94 197 ASP A N 1
ATOM 1499 C CA . ASP A 1 197 ? 17.109 -12.375 0.603 1 82.94 197 ASP A CA 1
ATOM 1500 C C . ASP A 1 197 ? 16.344 -13.586 1.136 1 82.94 197 ASP A C 1
ATOM 1502 O O . ASP A 1 197 ? 16.891 -14.367 1.925 1 82.94 197 ASP A O 1
ATOM 1506 N N . ASP A 1 198 ? 15.195 -13.789 0.618 1 86.69 198 ASP A N 1
ATOM 1507 C CA . ASP A 1 198 ? 14.367 -14.859 1.168 1 86.69 198 ASP A CA 1
ATOM 1508 C C . ASP A 1 198 ? 14.164 -15.969 0.145 1 86.69 198 ASP A C 1
ATOM 1510 O O . ASP A 1 198 ? 13.234 -16.781 0.273 1 86.69 198 ASP A O 1
ATOM 1514 N N . ARG A 1 199 ? 15.008 -15.992 -0.839 1 91.69 199 ARG A N 1
ATOM 1515 C CA . ARG A 1 199 ? 14.797 -16.953 -1.917 1 91.69 199 ARG A CA 1
ATOM 1516 C C . ARG A 1 199 ? 16.031 -17.812 -2.145 1 91.69 199 ARG A C 1
ATOM 1518 O O . ARG A 1 199 ? 17.109 -17.516 -1.607 1 91.69 199 ARG A O 1
ATOM 1525 N N . ILE A 1 200 ? 15.852 -18.891 -2.846 1 96.94 200 ILE A N 1
ATOM 1526 C CA . ILE A 1 200 ? 16.906 -19.766 -3.344 1 96.94 200 ILE A CA 1
ATOM 1527 C C . ILE A 1 200 ? 16.922 -19.734 -4.871 1 96.94 200 ILE A C 1
ATOM 1529 O O . ILE A 1 200 ? 15.867 -19.781 -5.508 1 96.94 200 ILE A O 1
ATOM 1533 N N . PHE A 1 201 ? 18.094 -19.625 -5.441 1 97.38 201 PHE A N 1
ATOM 1534 C CA . PHE A 1 201 ? 18.25 -19.625 -6.895 1 97.38 201 PHE A CA 1
ATOM 1535 C C . PHE A 1 201 ? 18.922 -20.891 -7.371 1 97.38 201 PHE A C 1
ATOM 1537 O O . PHE A 1 201 ? 19.953 -21.297 -6.832 1 97.38 201 PHE A O 1
ATOM 1544 N N . ILE A 1 202 ? 18.391 -21.547 -8.312 1 98.38 202 ILE A N 1
ATOM 1545 C CA . ILE A 1 202 ? 18.984 -22.719 -8.953 1 98.38 202 ILE A CA 1
ATOM 1546 C C . ILE A 1 202 ? 18.938 -22.547 -10.469 1 98.38 202 ILE A C 1
ATOM 1548 O O . ILE A 1 202 ? 18.188 -21.719 -10.984 1 98.38 202 ILE A O 1
ATOM 1552 N N . PRO A 1 203 ? 19.797 -23.328 -11.188 1 98.38 203 PRO A N 1
ATOM 1553 C CA . PRO A 1 203 ? 19.734 -23.219 -12.648 1 98.38 203 PRO A CA 1
ATOM 1554 C C . PRO A 1 203 ? 18.359 -23.609 -13.211 1 98.38 203 PRO A C 1
ATOM 1556 O O . PRO A 1 203 ? 17.781 -24.609 -12.789 1 98.38 203 PRO A O 1
ATOM 1559 N N . ILE A 1 204 ? 17.891 -22.859 -14.141 1 97.88 204 ILE A N 1
ATOM 1560 C CA . ILE A 1 204 ? 16.562 -23.047 -14.711 1 97.88 204 ILE A CA 1
ATOM 1561 C C . ILE A 1 204 ? 16.469 -24.422 -15.359 1 97.88 204 ILE A C 1
ATOM 1563 O O . ILE A 1 204 ? 15.414 -25.078 -15.297 1 97.88 204 ILE A O 1
ATOM 1567 N N . GLU A 1 205 ? 17.562 -24.875 -15.969 1 97.25 205 GLU A N 1
ATOM 1568 C CA . GLU A 1 205 ? 17.547 -26.188 -16.594 1 97.25 205 GLU A CA 1
ATOM 1569 C C . GLU A 1 205 ? 17.375 -27.297 -15.562 1 97.25 205 GLU A C 1
ATOM 1571 O O . GLU A 1 205 ? 16.672 -28.281 -15.812 1 97.25 205 GLU A O 1
ATOM 1576 N N . THR A 1 206 ? 18 -27.109 -14.414 1 97.81 206 THR A N 1
ATOM 1577 C CA . THR A 1 206 ? 17.859 -28.062 -13.32 1 97.81 206 THR A CA 1
ATOM 1578 C C . THR A 1 206 ? 16.422 -28.094 -12.797 1 97.81 206 THR A C 1
ATOM 1580 O O . THR A 1 206 ? 15.859 -29.172 -12.57 1 97.81 206 THR A O 1
ATOM 1583 N N . MET A 1 207 ? 15.852 -26.969 -12.625 1 96.88 207 MET A N 1
ATOM 1584 C CA . MET A 1 207 ? 14.477 -26.891 -12.156 1 96.88 207 MET A CA 1
ATOM 1585 C C . MET A 1 207 ? 13.523 -27.562 -13.148 1 96.88 207 MET A C 1
ATOM 1587 O O . MET A 1 207 ? 12.648 -28.328 -12.75 1 96.88 207 MET A O 1
ATOM 1591 N N . ASN A 1 208 ? 13.711 -27.25 -14.414 1 95.62 208 ASN A N 1
ATOM 1592 C CA . ASN A 1 208 ? 12.867 -27.828 -15.445 1 95.62 208 ASN A CA 1
ATOM 1593 C C . ASN A 1 208 ? 12.969 -29.359 -15.469 1 95.62 208 ASN A C 1
ATOM 1595 O O . ASN A 1 208 ? 11.969 -30.047 -15.633 1 95.62 208 ASN A O 1
ATOM 1599 N N . GLU A 1 209 ? 14.203 -29.812 -15.297 1 96 209 GLU A N 1
ATOM 1600 C CA . GLU A 1 209 ? 14.414 -31.25 -15.242 1 96 209 GLU A CA 1
ATOM 1601 C C . GLU A 1 209 ? 13.68 -31.875 -14.055 1 96 209 GLU A C 1
ATOM 1603 O O . GLU A 1 209 ? 12.984 -32.875 -14.211 1 96 209 GLU A O 1
ATOM 1608 N N . ILE A 1 210 ? 13.781 -31.25 -12.914 1 96.19 210 ILE A N 1
ATOM 1609 C CA . ILE A 1 210 ? 13.172 -31.766 -11.695 1 96.19 210 ILE A CA 1
ATOM 1610 C C . ILE A 1 210 ? 11.656 -31.75 -11.82 1 96.19 210 ILE A C 1
ATOM 1612 O O . ILE A 1 210 ? 10.984 -32.719 -11.43 1 96.19 210 ILE A O 1
ATOM 1616 N N . MET A 1 211 ? 11.125 -30.719 -12.383 1 93.19 211 MET A N 1
ATOM 1617 C CA . MET A 1 211 ? 9.68 -30.531 -12.477 1 93.19 211 MET A CA 1
ATOM 1618 C C . MET A 1 211 ? 9.125 -31.234 -13.719 1 93.19 211 MET A C 1
ATOM 1620 O O . MET A 1 211 ? 7.91 -31.297 -13.906 1 93.19 211 MET A O 1
ATOM 1624 N N . ASP A 1 212 ? 10 -31.703 -14.539 1 91.81 212 ASP A N 1
ATOM 1625 C CA . ASP A 1 212 ? 9.633 -32.344 -15.797 1 91.81 212 ASP A CA 1
ATOM 1626 C C . ASP A 1 212 ? 8.797 -31.406 -16.672 1 91.81 212 ASP A C 1
ATOM 1628 O O . ASP A 1 212 ? 7.715 -31.781 -17.125 1 91.81 212 ASP A O 1
ATOM 1632 N N . GLN A 1 213 ? 9.312 -30.203 -16.781 1 90.44 213 GLN A N 1
ATOM 1633 C CA . GLN A 1 213 ? 8.68 -29.156 -17.578 1 90.44 213 GLN A CA 1
ATOM 1634 C C . GLN A 1 213 ? 9.68 -28.516 -18.531 1 90.44 213 GLN A C 1
ATOM 1636 O O . GLN A 1 213 ? 10.891 -28.562 -18.297 1 90.44 213 GLN A O 1
ATOM 1641 N N . ASP A 1 214 ? 9.188 -27.938 -19.609 1 91 214 ASP A N 1
ATOM 1642 C CA . ASP A 1 214 ? 10.07 -27.281 -20.578 1 91 214 ASP A CA 1
ATOM 1643 C C . ASP A 1 214 ? 9.633 -25.844 -20.844 1 91 214 ASP A C 1
ATOM 1645 O O . ASP A 1 214 ? 9.898 -25.297 -21.922 1 91 214 ASP A O 1
ATOM 1649 N N . TYR A 1 215 ? 8.797 -25.344 -19.953 1 94 215 TYR A N 1
ATOM 1650 C CA . TYR A 1 215 ? 8.32 -23.969 -20.109 1 94 215 TYR A CA 1
ATOM 1651 C C . TYR A 1 215 ? 8.758 -23.109 -18.922 1 94 215 TYR A C 1
ATOM 1653 O O . TYR A 1 215 ? 9.312 -23.625 -17.938 1 94 215 TYR A O 1
ATOM 1661 N N . TYR A 1 216 ? 8.625 -21.812 -19.109 1 96.5 216 TYR A N 1
ATOM 1662 C CA . TYR A 1 216 ? 9.008 -20.844 -18.078 1 96.5 216 TYR A CA 1
ATOM 1663 C C . TYR A 1 216 ? 7.789 -20.094 -17.562 1 96.5 216 TYR A C 1
ATOM 1665 O O . TYR A 1 216 ? 6.793 -19.938 -18.266 1 96.5 216 TYR A O 1
ATOM 1673 N N . TRP A 1 217 ? 7.871 -19.656 -16.312 1 94.5 217 TRP A N 1
ATOM 1674 C CA . TRP A 1 217 ? 6.828 -18.812 -15.742 1 94.5 217 TRP A CA 1
ATOM 1675 C C . TRP A 1 217 ? 6.852 -17.422 -16.375 1 94.5 217 TRP A C 1
ATOM 1677 O O . TRP A 1 217 ? 5.816 -16.75 -16.453 1 94.5 217 TRP A O 1
ATOM 1687 N N . GLY A 1 218 ? 8.016 -17 -16.672 1 97.38 218 GLY A N 1
ATOM 1688 C CA . GLY A 1 218 ? 8.211 -15.688 -17.25 1 97.38 218 GLY A CA 1
ATOM 1689 C C . GLY A 1 218 ? 9.672 -15.375 -17.547 1 97.38 218 GLY A C 1
ATOM 1690 O O . GLY A 1 218 ? 10.492 -16.281 -17.641 1 97.38 218 GLY A O 1
ATOM 1691 N N . TYR A 1 219 ? 9.914 -14.094 -17.797 1 97.56 219 TYR A N 1
ATOM 1692 C CA . TYR A 1 219 ? 11.258 -13.617 -18.094 1 97.56 219 TYR A CA 1
ATOM 1693 C C . TYR A 1 219 ? 11.578 -12.359 -17.297 1 97.56 219 TYR A C 1
ATOM 1695 O O . TYR A 1 219 ? 10.672 -11.594 -16.938 1 97.56 219 TYR A O 1
ATOM 1703 N N . PHE A 1 220 ? 12.773 -12.258 -16.984 1 96 220 PHE A N 1
ATOM 1704 C CA . PHE A 1 220 ? 13.336 -11.055 -16.375 1 96 220 PHE A CA 1
ATOM 1705 C C . PHE A 1 220 ? 14.367 -10.414 -17.297 1 96 220 PHE A C 1
ATOM 1707 O O . PHE A 1 220 ? 15.445 -10.977 -17.5 1 96 220 PHE A O 1
ATOM 1714 N N . ALA A 1 221 ? 14.023 -9.258 -17.812 1 97.31 221 ALA A N 1
ATOM 1715 C CA . ALA A 1 221 ? 14.891 -8.617 -18.797 1 97.31 221 ALA A CA 1
ATOM 1716 C C . ALA A 1 221 ? 15.375 -7.258 -18.281 1 97.31 221 ALA A C 1
ATOM 1718 O O . ALA A 1 221 ? 14.836 -6.723 -17.312 1 97.31 221 ALA A O 1
ATOM 1719 N N . ALA A 1 222 ? 16.469 -6.836 -18.875 1 96.94 222 ALA A N 1
ATOM 1720 C CA . ALA A 1 222 ? 17 -5.512 -18.562 1 96.94 222 ALA A CA 1
ATOM 1721 C C . ALA A 1 222 ? 17.109 -4.656 -19.812 1 96.94 222 ALA A C 1
ATOM 1723 O O . ALA A 1 222 ? 17.594 -5.121 -20.859 1 96.94 222 ALA A O 1
ATOM 1724 N N . ALA A 1 223 ? 16.562 -3.461 -19.703 1 97.25 223 ALA A N 1
ATOM 1725 C CA . ALA A 1 223 ? 16.719 -2.49 -20.781 1 97.25 223 ALA A CA 1
ATOM 1726 C C . ALA A 1 223 ? 18.031 -1.724 -20.656 1 97.25 223 ALA A C 1
ATOM 1728 O O . ALA A 1 223 ? 18.672 -1.758 -19.609 1 97.25 223 ALA A O 1
ATOM 1729 N N . THR A 1 224 ? 18.422 -1.012 -21.688 1 95.56 224 THR A N 1
ATOM 1730 C CA . THR A 1 224 ? 19.672 -0.263 -21.75 1 95.56 224 THR A CA 1
ATOM 1731 C C . THR A 1 224 ? 19.656 0.89 -20.75 1 95.56 224 THR A C 1
ATOM 1733 O O . THR A 1 224 ? 20.672 1.21 -20.141 1 95.56 224 THR A O 1
ATOM 1736 N N . SER A 1 225 ? 18.531 1.513 -20.672 1 94.56 225 SER A N 1
ATOM 1737 C CA . SER A 1 225 ? 18.406 2.648 -19.766 1 94.56 225 SER A CA 1
ATOM 1738 C C . SER A 1 225 ? 16.969 2.814 -19.297 1 94.56 225 SER A C 1
ATOM 1740 O O . SER A 1 225 ? 16.031 2.256 -19.891 1 94.56 225 SER A O 1
ATOM 1742 N N . LEU A 1 226 ? 16.844 3.523 -18.25 1 92.38 226 LEU A N 1
ATOM 1743 C CA . LEU A 1 226 ? 15.508 3.818 -17.719 1 92.38 226 LEU A CA 1
ATOM 1744 C C . LEU A 1 226 ? 14.734 4.723 -18.672 1 92.38 226 LEU A C 1
ATOM 1746 O O . LEU A 1 226 ? 13.508 4.621 -18.766 1 92.38 226 LEU A O 1
ATOM 1750 N N . GLU A 1 227 ? 15.43 5.598 -19.391 1 93.81 227 GLU A N 1
ATOM 1751 C CA . GLU A 1 227 ? 14.797 6.543 -20.312 1 93.81 227 GLU A CA 1
ATOM 1752 C C . GLU A 1 227 ? 14.125 5.82 -21.469 1 93.81 227 GLU A C 1
ATOM 1754 O O . GLU A 1 227 ? 13.07 6.25 -21.953 1 93.81 227 GLU A O 1
ATOM 1759 N N . SER A 1 228 ? 14.688 4.727 -21.844 1 95.75 228 SER A N 1
ATOM 1760 C CA . SER A 1 228 ? 14.18 4.023 -23.016 1 95.75 228 SER A CA 1
ATOM 1761 C C . SER A 1 228 ? 13.297 2.844 -22.625 1 95.75 228 SER A C 1
ATOM 1763 O O . SER A 1 228 ? 12.805 2.113 -23.484 1 95.75 228 SER A O 1
ATOM 1765 N N . ILE A 1 229 ? 13.102 2.643 -21.375 1 96.88 229 ILE A N 1
ATOM 1766 C CA . ILE A 1 229 ? 12.523 1.397 -20.875 1 96.88 229 ILE A CA 1
ATOM 1767 C C . ILE A 1 229 ? 11.086 1.256 -21.375 1 96.88 229 ILE A C 1
ATOM 1769 O O . ILE A 1 229 ? 10.641 0.151 -21.688 1 96.88 229 ILE A O 1
ATOM 1773 N N . ASP A 1 230 ? 10.367 2.344 -21.5 1 96.31 230 ASP A N 1
ATOM 1774 C CA . ASP A 1 230 ? 8.984 2.281 -21.953 1 96.31 230 ASP A CA 1
ATOM 1775 C C . ASP A 1 230 ? 8.906 1.886 -23.422 1 96.31 230 ASP A C 1
ATOM 1777 O O . ASP A 1 230 ? 8.086 1.045 -23.812 1 96.31 230 ASP A O 1
ATOM 1781 N N . ASP A 1 231 ? 9.75 2.49 -24.188 1 97.19 231 ASP A N 1
ATOM 1782 C CA . ASP A 1 231 ? 9.789 2.174 -25.609 1 97.19 231 ASP A CA 1
ATOM 1783 C C . ASP A 1 231 ? 10.18 0.716 -25.844 1 97.19 231 ASP A C 1
ATOM 1785 O O . ASP A 1 231 ? 9.594 0.038 -26.688 1 97.19 231 ASP A O 1
ATOM 1789 N N . VAL A 1 232 ? 11.172 0.305 -25.078 1 98.06 232 VAL A N 1
ATOM 1790 C CA . VAL A 1 232 ? 11.633 -1.074 -25.203 1 98.06 232 VAL A CA 1
ATOM 1791 C C . VAL A 1 232 ? 10.516 -2.031 -24.781 1 98.06 232 VAL A C 1
ATOM 1793 O O . VAL A 1 232 ? 10.289 -3.049 -25.438 1 98.06 232 VAL A O 1
ATOM 1796 N N . THR A 1 233 ? 9.859 -1.731 -23.703 1 97.88 233 THR A N 1
ATOM 1797 C CA . THR A 1 233 ? 8.758 -2.555 -23.219 1 97.88 233 THR A CA 1
ATOM 1798 C C . THR A 1 233 ? 7.645 -2.641 -24.266 1 97.88 233 THR A C 1
ATOM 1800 O O . THR A 1 233 ? 7.094 -3.715 -24.516 1 97.88 233 THR A O 1
ATOM 1803 N N . ASP A 1 234 ? 7.34 -1.521 -24.922 1 96.75 234 ASP A N 1
ATOM 1804 C CA . ASP A 1 234 ? 6.32 -1.488 -25.969 1 96.75 234 ASP A CA 1
ATOM 1805 C C . ASP A 1 234 ? 6.711 -2.371 -27.141 1 96.75 234 ASP A C 1
ATOM 1807 O O . ASP A 1 234 ? 5.867 -3.066 -27.719 1 96.75 234 ASP A O 1
ATOM 1811 N N . GLU A 1 235 ? 7.934 -2.312 -27.5 1 97.75 235 GLU A N 1
ATOM 1812 C CA . GLU A 1 235 ? 8.414 -3.133 -28.609 1 97.75 235 GLU A CA 1
ATOM 1813 C C . GLU A 1 235 ? 8.328 -4.617 -28.266 1 97.75 235 GLU A C 1
ATOM 1815 O O . GLU A 1 235 ? 7.922 -5.43 -29.109 1 97.75 235 GLU A O 1
ATOM 1820 N N . ILE A 1 236 ? 8.727 -5.008 -27.016 1 98.19 236 ILE A N 1
ATOM 1821 C CA . ILE A 1 236 ? 8.594 -6.387 -26.562 1 98.19 236 ILE A CA 1
ATOM 1822 C C . ILE A 1 236 ? 7.129 -6.82 -26.656 1 98.19 236 ILE A C 1
ATOM 1824 O O . ILE A 1 236 ? 6.824 -7.914 -27.141 1 98.19 236 ILE A O 1
ATOM 1828 N N . ASP A 1 237 ? 6.285 -5.938 -26.188 1 97.31 237 ASP A N 1
ATOM 1829 C CA . ASP A 1 237 ? 4.855 -6.215 -26.172 1 97.31 237 ASP A CA 1
ATOM 1830 C C . ASP A 1 237 ? 4.344 -6.508 -27.578 1 97.31 237 ASP A C 1
ATOM 1832 O O . ASP A 1 237 ? 3.646 -7.504 -27.797 1 97.31 237 ASP A O 1
ATOM 1836 N N . LYS A 1 238 ? 4.715 -5.688 -28.547 1 97 238 LYS A N 1
ATOM 1837 C CA . LYS A 1 238 ? 4.289 -5.848 -29.938 1 97 238 LYS A CA 1
ATOM 1838 C C . LYS A 1 238 ? 4.789 -7.164 -30.516 1 97 238 LYS A C 1
ATOM 1840 O O . LYS A 1 238 ? 4.031 -7.891 -31.172 1 97 238 LYS A O 1
ATOM 1845 N N . ARG A 1 239 ? 5.996 -7.48 -30.25 1 97.44 239 ARG A N 1
ATOM 1846 C CA . ARG A 1 239 ? 6.605 -8.688 -30.797 1 97.44 239 ARG A CA 1
ATOM 1847 C C . ARG A 1 239 ? 5.996 -9.938 -30.188 1 97.44 239 ARG A C 1
ATOM 1849 O O . ARG A 1 239 ? 5.703 -10.906 -30.891 1 97.44 239 ARG A O 1
ATOM 1856 N N . LEU A 1 240 ? 5.844 -9.922 -28.875 1 97.5 240 LEU A N 1
ATOM 1857 C CA . LEU A 1 240 ? 5.246 -11.07 -28.203 1 97.5 240 LEU A CA 1
ATOM 1858 C C . LEU A 1 240 ? 3.795 -11.258 -28.625 1 97.5 240 LEU A C 1
ATOM 1860 O O . LEU A 1 240 ? 3.352 -12.383 -28.844 1 97.5 240 LEU A O 1
ATOM 1864 N N . ALA A 1 241 ? 3.066 -10.125 -28.688 1 96 241 ALA A N 1
ATOM 1865 C CA . ALA A 1 241 ? 1.669 -10.188 -29.109 1 96 241 ALA A CA 1
ATOM 1866 C C . ALA A 1 241 ? 1.535 -10.812 -30.484 1 96 241 ALA A C 1
ATOM 1868 O O . ALA A 1 241 ? 0.675 -11.672 -30.703 1 96 241 ALA A O 1
ATOM 1869 N N . ARG A 1 242 ? 2.396 -10.406 -31.375 1 95.06 242 ARG A N 1
ATOM 1870 C CA . ARG A 1 242 ? 2.387 -10.945 -32.719 1 95.06 242 ARG A CA 1
ATOM 1871 C C . ARG A 1 242 ? 2.682 -12.445 -32.719 1 95.06 242 ARG A C 1
ATOM 1873 O O . ARG A 1 242 ? 2.008 -13.219 -33.406 1 95.06 242 ARG A O 1
ATOM 1880 N N . ASP A 1 243 ? 3.641 -12.797 -31.953 1 95.81 243 ASP A N 1
ATOM 1881 C CA . ASP A 1 243 ? 4.059 -14.195 -31.891 1 95.81 243 ASP A CA 1
ATOM 1882 C C . ASP A 1 243 ? 2.975 -15.07 -31.281 1 95.81 243 ASP A C 1
ATOM 1884 O O . ASP A 1 243 ? 2.783 -16.219 -31.688 1 95.81 243 ASP A O 1
ATOM 1888 N N . LEU A 1 244 ? 2.234 -14.531 -30.297 1 93.5 244 LEU A N 1
ATOM 1889 C CA . LEU A 1 244 ? 1.291 -15.336 -29.531 1 93.5 244 LEU A CA 1
ATOM 1890 C C . LEU A 1 244 ? -0.128 -15.164 -30.062 1 93.5 244 LEU A C 1
ATOM 1892 O O . LEU A 1 244 ? -1.089 -15.617 -29.438 1 93.5 244 LEU A O 1
ATOM 1896 N N . GLY A 1 245 ? -0.306 -14.375 -31.094 1 90.5 245 GLY A N 1
ATOM 1897 C CA . GLY A 1 245 ? -1.569 -14.328 -31.812 1 90.5 245 GLY A CA 1
ATOM 1898 C C . GLY A 1 245 ? -2.545 -13.32 -31.234 1 90.5 245 GLY A C 1
ATOM 1899 O O . GLY A 1 245 ? -3.762 -13.484 -31.359 1 90.5 245 GLY A O 1
ATOM 1900 N N . VAL A 1 246 ? -2.053 -12.336 -30.594 1 91.25 246 VAL A N 1
ATOM 1901 C CA . VAL A 1 246 ? -2.9 -11.258 -30.094 1 91.25 246 VAL A CA 1
ATOM 1902 C C . VAL A 1 246 ? -3.119 -10.219 -31.203 1 91.25 246 VAL A C 1
ATOM 1904 O O . VAL A 1 246 ? -2.156 -9.703 -31.766 1 91.25 246 VAL A O 1
ATOM 1907 N N . PRO A 1 247 ? -4.418 -9.977 -31.453 1 88.62 247 PRO A N 1
ATOM 1908 C CA . PRO A 1 247 ? -4.676 -8.977 -32.5 1 88.62 247 PRO A CA 1
ATOM 1909 C C . PRO A 1 247 ? -4.129 -7.598 -32.156 1 88.62 247 PRO A C 1
ATOM 1911 O O . PRO A 1 247 ? -4.145 -7.203 -30.969 1 88.62 247 PRO A O 1
ATOM 1914 N N . PHE A 1 248 ? -3.721 -6.902 -33.125 1 87.69 248 PHE A N 1
ATOM 1915 C CA . PHE A 1 248 ? -3.119 -5.586 -32.938 1 87.69 248 PHE A CA 1
ATOM 1916 C C . PHE A 1 248 ? -4.094 -4.633 -32.25 1 87.69 248 PHE A C 1
ATOM 1918 O O . PHE A 1 248 ? -3.695 -3.818 -31.422 1 87.69 248 PHE A O 1
ATOM 1925 N N . ARG A 1 249 ? -5.355 -4.785 -32.5 1 86.88 249 ARG A N 1
ATOM 1926 C CA . ARG A 1 249 ? -6.371 -3.887 -31.984 1 86.88 249 ARG A CA 1
ATOM 1927 C C . ARG A 1 249 ? -6.527 -4.066 -30.469 1 86.88 249 ARG A C 1
ATOM 1929 O O . ARG A 1 249 ? -7.051 -3.184 -29.797 1 86.88 249 ARG A O 1
ATOM 1936 N N . ASP A 1 250 ? -6.023 -5.188 -30.031 1 90.31 250 ASP A N 1
ATOM 1937 C CA . ASP A 1 250 ? -6.238 -5.508 -28.625 1 90.31 250 ASP A CA 1
ATOM 1938 C C . ASP A 1 250 ? -4.941 -5.371 -27.828 1 90.31 250 ASP A C 1
ATOM 1940 O O . ASP A 1 250 ? -4.848 -5.844 -26.688 1 90.31 250 ASP A O 1
ATOM 1944 N N . LEU A 1 251 ? -4.008 -4.75 -28.375 1 90.31 251 LEU A N 1
ATOM 1945 C CA . LEU A 1 251 ? -2.689 -4.652 -27.75 1 90.31 251 LEU A CA 1
ATOM 1946 C C . LEU A 1 251 ? -2.758 -3.859 -26.453 1 90.31 251 LEU A C 1
ATOM 1948 O O . LEU A 1 251 ? -1.996 -4.121 -25.516 1 90.31 251 LEU A O 1
ATOM 1952 N N . ASP A 1 252 ? -3.699 -2.938 -26.422 1 90.12 252 ASP A N 1
ATOM 1953 C CA . ASP A 1 252 ? -3.771 -2.078 -25.234 1 90.12 252 ASP A CA 1
ATOM 1954 C C . ASP A 1 252 ? -4.684 -2.682 -24.172 1 90.12 252 ASP A C 1
ATOM 1956 O O . ASP A 1 252 ? -4.816 -2.133 -23.078 1 90.12 252 ASP A O 1
ATOM 1960 N N . ASN A 1 253 ? -5.25 -3.768 -24.5 1 91.31 253 ASN A N 1
ATOM 1961 C CA . ASN A 1 253 ? -6.133 -4.449 -23.562 1 91.31 253 ASN A CA 1
ATOM 1962 C C . ASN A 1 253 ? -5.41 -5.578 -22.828 1 91.31 253 ASN A C 1
ATOM 1964 O O . ASN A 1 253 ? -5.109 -6.613 -23.422 1 91.31 253 ASN A O 1
ATOM 1968 N N . GLU A 1 254 ? -5.219 -5.496 -21.578 1 90.06 254 GLU A N 1
ATOM 1969 C CA . GLU A 1 254 ? -4.457 -6.453 -20.781 1 90.06 254 GLU A CA 1
ATOM 1970 C C . GLU A 1 254 ? -5.18 -7.797 -20.688 1 90.06 254 GLU A C 1
ATOM 1972 O O . GLU A 1 254 ? -4.543 -8.844 -20.562 1 90.06 254 GLU A O 1
ATOM 1977 N N . ASP A 1 255 ? -6.453 -7.727 -20.875 1 90.81 255 ASP A N 1
ATOM 1978 C CA . ASP A 1 255 ? -7.227 -8.961 -20.766 1 90.81 255 ASP A CA 1
ATOM 1979 C C . ASP A 1 255 ? -7.109 -9.789 -22.047 1 90.81 255 ASP A C 1
ATOM 1981 O O . ASP A 1 255 ? -7.449 -10.969 -22.062 1 90.81 255 ASP A O 1
ATOM 1985 N N . ALA A 1 256 ? -6.719 -9.117 -23.094 1 92.75 256 ALA A N 1
ATOM 1986 C CA . ALA A 1 256 ? -6.605 -9.812 -24.375 1 92.75 256 ALA A CA 1
ATOM 1987 C C . ALA A 1 256 ? -5.281 -10.562 -24.469 1 92.75 256 ALA A C 1
ATOM 1989 O O . ALA A 1 256 ? -5.113 -11.43 -25.328 1 92.75 256 ALA A O 1
ATOM 1990 N N . LYS A 1 257 ? -4.371 -10.266 -23.594 1 94.38 257 LYS A N 1
ATOM 1991 C CA . LYS A 1 257 ? -3.023 -10.828 -23.656 1 94.38 257 LYS A CA 1
ATOM 1992 C C . LYS A 1 257 ? -2.848 -11.953 -22.641 1 94.38 257 LYS A C 1
ATOM 1994 O O . LYS A 1 257 ? -3.264 -11.82 -21.484 1 94.38 257 LYS A O 1
ATOM 1999 N N . PRO A 1 258 ? -2.285 -13.086 -23.047 1 94.69 258 PRO A N 1
ATOM 2000 C CA . PRO A 1 258 ? -2.035 -14.18 -22.109 1 94.69 258 PRO A CA 1
ATOM 2001 C C . PRO A 1 258 ? -0.791 -13.953 -21.25 1 94.69 258 PRO A C 1
ATOM 2003 O O . PRO A 1 258 ? -0.306 -14.883 -20.594 1 94.69 258 PRO A O 1
ATOM 2006 N N . TYR A 1 259 ? -0.237 -12.758 -21.312 1 96 259 TYR A N 1
ATOM 2007 C CA . TYR A 1 259 ? 0.932 -12.383 -20.531 1 96 259 TYR A CA 1
ATOM 2008 C C . TYR A 1 259 ? 0.783 -10.969 -19.984 1 96 259 TYR A C 1
ATOM 2010 O O . TYR A 1 259 ? -0.158 -10.25 -20.344 1 96 259 TYR A O 1
ATOM 2018 N N . SER A 1 260 ? 1.561 -10.695 -19 1 95.88 260 SER A N 1
ATOM 2019 C CA . SER A 1 260 ? 1.629 -9.352 -18.438 1 95.88 260 SER A CA 1
ATOM 2020 C C . SER A 1 260 ? 3.059 -8.82 -18.438 1 95.88 260 SER A C 1
ATOM 2022 O O . SER A 1 260 ? 4.016 -9.602 -18.375 1 95.88 260 SER A O 1
ATOM 2024 N N . LEU A 1 261 ? 3.148 -7.543 -18.656 1 95.94 261 LEU A N 1
ATOM 2025 C CA . LEU A 1 261 ? 4.434 -6.855 -18.625 1 95.94 261 LEU A CA 1
ATOM 2026 C C . LEU A 1 261 ? 4.438 -5.758 -17.562 1 95.94 261 LEU A C 1
ATOM 2028 O O . LEU A 1 261 ? 3.436 -5.066 -17.375 1 95.94 261 LEU A O 1
ATOM 2032 N N . ALA A 1 262 ? 5.488 -5.723 -16.844 1 94.12 262 ALA A N 1
ATOM 2033 C CA . ALA A 1 262 ? 5.73 -4.629 -15.906 1 94.12 262 ALA A CA 1
ATOM 2034 C C . ALA A 1 262 ? 7.195 -4.199 -15.93 1 94.12 262 ALA A C 1
ATOM 2036 O O . ALA A 1 262 ? 8.094 -5.043 -16.016 1 94.12 262 ALA A O 1
ATOM 2037 N N . ASN A 1 263 ? 7.398 -2.967 -15.93 1 94.62 263 ASN A N 1
ATOM 2038 C CA . ASN A 1 263 ? 8.781 -2.514 -15.93 1 94.62 263 ASN A CA 1
ATOM 2039 C C . ASN A 1 263 ? 9.07 -1.578 -14.758 1 94.62 263 ASN A C 1
ATOM 2041 O O . ASN A 1 263 ? 8.141 -1.153 -14.062 1 94.62 263 ASN A O 1
ATOM 2045 N N . GLN A 1 264 ? 10.297 -1.339 -14.555 1 91.19 264 GLN A N 1
ATOM 2046 C CA . GLN A 1 264 ? 10.758 -0.526 -13.438 1 91.19 264 GLN A CA 1
ATOM 2047 C C . GLN A 1 264 ? 10.219 0.898 -13.531 1 91.19 264 GLN A C 1
ATOM 2049 O O . GLN A 1 264 ? 9.875 1.507 -12.516 1 91.19 264 GLN A O 1
ATOM 2054 N N . GLY A 1 265 ? 10.203 1.49 -14.719 1 91.06 265 GLY A N 1
ATOM 2055 C CA . GLY A 1 265 ? 9.688 2.836 -14.906 1 91.06 265 GLY A CA 1
ATOM 2056 C C . GLY A 1 265 ? 8.25 2.992 -14.453 1 91.06 265 GLY A C 1
ATOM 2057 O O . GLY A 1 265 ? 7.898 3.98 -13.805 1 91.06 265 GLY A O 1
ATOM 2058 N N . GLU A 1 266 ? 7.453 2.016 -14.758 1 90.25 266 GLU A N 1
ATOM 2059 C CA . GLU A 1 266 ? 6.047 2.035 -14.359 1 90.25 266 GLU A CA 1
ATOM 2060 C C . GLU A 1 266 ? 5.902 1.979 -12.844 1 90.25 266 GLU A C 1
ATOM 2062 O O . GLU A 1 266 ? 5.055 2.666 -12.273 1 90.25 266 GLU A O 1
ATOM 2067 N N . ILE A 1 267 ? 6.676 1.134 -12.266 1 86.38 267 ILE A N 1
ATOM 2068 C CA . ILE A 1 267 ? 6.637 0.998 -10.812 1 86.38 267 ILE A CA 1
ATOM 2069 C C . ILE A 1 267 ? 7.059 2.311 -10.164 1 86.38 267 ILE A C 1
ATOM 2071 O O . ILE A 1 267 ? 6.406 2.789 -9.234 1 86.38 267 ILE A O 1
ATOM 2075 N N . LEU A 1 268 ? 8.094 2.914 -10.656 1 86.5 268 LEU A N 1
ATOM 2076 C CA . LEU A 1 268 ? 8.594 4.18 -10.133 1 86.5 268 LEU A CA 1
ATOM 2077 C C . LEU A 1 268 ? 7.566 5.293 -10.336 1 86.5 268 LEU A C 1
ATOM 2079 O O . LEU A 1 268 ? 7.398 6.156 -9.469 1 86.5 268 LEU A O 1
ATOM 2083 N N . GLU A 1 269 ? 6.934 5.27 -11.469 1 86.75 269 GLU A N 1
ATOM 2084 C CA . GLU A 1 269 ? 5.906 6.27 -11.734 1 86.75 269 GLU A CA 1
ATOM 2085 C C . GLU A 1 269 ? 4.754 6.16 -10.742 1 86.75 269 GLU A C 1
ATOM 2087 O O . GLU A 1 269 ? 4.219 7.172 -10.289 1 86.75 269 GLU A O 1
ATOM 2092 N N . ALA A 1 270 ? 4.352 4.93 -10.438 1 82.56 270 ALA A N 1
ATOM 2093 C CA . ALA A 1 270 ? 3.295 4.73 -9.453 1 82.56 270 ALA A CA 1
ATOM 2094 C C . ALA A 1 270 ? 3.707 5.281 -8.086 1 82.56 270 ALA A C 1
ATOM 2096 O O . ALA A 1 270 ? 2.91 5.938 -7.41 1 82.56 270 ALA A O 1
ATOM 2097 N N . VAL A 1 271 ? 4.871 5.074 -7.73 1 79.75 271 VAL A N 1
ATOM 2098 C CA . VAL A 1 271 ? 5.406 5.574 -6.465 1 79.75 271 VAL A CA 1
ATOM 2099 C C . VAL A 1 271 ? 5.43 7.102 -6.484 1 79.75 271 VAL A C 1
ATOM 2101 O O . VAL A 1 271 ? 5.062 7.746 -5.496 1 79.75 271 VAL A O 1
ATOM 2104 N N . ASN A 1 272 ? 5.891 7.688 -7.594 1 81.81 272 ASN A N 1
ATOM 2105 C CA . ASN A 1 272 ? 5.945 9.141 -7.734 1 81.81 272 ASN A CA 1
ATOM 2106 C C . ASN A 1 272 ? 4.559 9.766 -7.648 1 81.81 272 ASN A C 1
ATOM 2108 O O . ASN A 1 272 ? 4.391 10.836 -7.066 1 81.81 272 ASN A O 1
ATOM 2112 N N . GLN A 1 273 ? 3.637 9.062 -8.25 1 79.88 273 GLN A N 1
ATOM 2113 C CA . GLN A 1 273 ? 2.268 9.562 -8.18 1 79.88 273 GLN A CA 1
ATOM 2114 C C . GLN A 1 273 ? 1.755 9.562 -6.742 1 79.88 273 GLN A C 1
ATOM 2116 O O . GLN A 1 273 ? 1.118 10.523 -6.305 1 79.88 273 GLN A O 1
ATOM 2121 N N . LEU A 1 274 ? 2.002 8.484 -6.016 1 73.56 274 LEU A N 1
ATOM 2122 C CA . LEU A 1 274 ? 1.607 8.414 -4.613 1 73.56 274 LEU A CA 1
ATOM 2123 C C . LEU A 1 274 ? 2.289 9.516 -3.807 1 73.56 274 LEU A C 1
ATOM 2125 O O . LEU A 1 274 ? 1.647 10.188 -2.994 1 73.56 274 LEU A O 1
ATOM 2129 N N . SER A 1 275 ? 3.508 9.703 -4.047 1 73.94 275 SER A N 1
ATOM 2130 C CA . SER A 1 275 ? 4.27 10.75 -3.367 1 73.94 275 SER A CA 1
ATOM 2131 C C . SER A 1 275 ? 3.697 12.133 -3.664 1 73.94 275 SER A C 1
ATOM 2133 O O . SER A 1 275 ? 3.627 12.984 -2.775 1 73.94 275 SER A O 1
ATOM 2135 N N . ALA A 1 276 ? 3.363 12.359 -4.898 1 76.06 276 ALA A N 1
ATOM 2136 C CA . ALA A 1 276 ? 2.805 13.641 -5.301 1 76.06 276 ALA A CA 1
ATOM 2137 C C . ALA A 1 276 ? 1.477 13.906 -4.598 1 76.06 276 ALA A C 1
ATOM 2139 O O . ALA A 1 276 ? 1.208 15.031 -4.172 1 76.06 276 ALA A O 1
ATOM 2140 N N . VAL A 1 277 ? 0.709 12.891 -4.484 1 68.06 277 VAL A N 1
ATOM 2141 C CA . VAL A 1 277 ? -0.581 13.031 -3.818 1 68.06 277 VAL A CA 1
ATOM 2142 C C . VAL A 1 277 ? -0.369 13.359 -2.344 1 68.06 277 VAL A C 1
ATOM 2144 O O . VAL A 1 277 ? -0.979 14.289 -1.814 1 68.06 277 VAL A O 1
ATOM 2147 N N . LEU A 1 278 ? 0.468 12.625 -1.711 1 66.69 278 LEU A N 1
ATOM 2148 C CA . LEU A 1 278 ? 0.758 12.859 -0.301 1 66.69 278 LEU A CA 1
ATOM 2149 C C . LEU A 1 278 ? 1.382 14.242 -0.102 1 66.69 278 LEU A C 1
ATOM 2151 O O . LEU A 1 278 ? 1.032 14.953 0.841 1 66.69 278 LEU A O 1
ATOM 2155 N N . GLY A 1 279 ? 2.311 14.594 -1.022 1 71.06 279 GLY A N 1
ATOM 2156 C CA . GLY A 1 279 ? 2.908 15.922 -0.981 1 71.06 279 GLY A CA 1
ATOM 2157 C C . GLY A 1 279 ? 1.891 17.047 -1.117 1 71.06 279 GLY A C 1
ATOM 2158 O O . GLY A 1 279 ? 1.973 18.047 -0.414 1 71.06 279 GLY A O 1
ATOM 2159 N N . SER A 1 280 ? 0.965 16.812 -1.974 1 71 280 SER A N 1
ATOM 2160 C CA . SER A 1 280 ? -0.072 17.828 -2.172 1 71 280 SER A CA 1
ATOM 2161 C C . SER A 1 280 ? -0.918 18 -0.917 1 71 280 SER A C 1
ATOM 2163 O O . SER A 1 280 ? -1.318 19.125 -0.583 1 71 280 SER A O 1
ATOM 2165 N N . LEU A 1 281 ? -1.217 16.984 -0.246 1 61.97 281 LEU A N 1
ATOM 2166 C CA . LEU A 1 281 ? -1.973 17.062 0.999 1 61.97 281 LEU A CA 1
ATOM 2167 C C . LEU A 1 281 ? -1.204 17.859 2.055 1 61.97 281 LEU A C 1
ATOM 2169 O O . LEU A 1 281 ? -1.763 18.734 2.703 1 61.97 281 LEU A O 1
ATOM 2173 N N . LEU A 1 282 ? 0.026 17.531 2.166 1 64.44 282 LEU A N 1
ATOM 2174 C CA . LEU A 1 282 ? 0.855 18.203 3.154 1 64.44 282 LEU A CA 1
ATOM 2175 C C . LEU A 1 282 ? 1.021 19.688 2.799 1 64.44 282 LEU A C 1
ATOM 2177 O O . LEU A 1 282 ? 1.016 20.547 3.684 1 64.44 282 LEU A O 1
ATOM 2181 N N . THR A 1 283 ? 1.177 19.969 1.544 1 69.69 283 THR A N 1
ATOM 2182 C CA . THR A 1 283 ? 1.297 21.344 1.085 1 69.69 283 THR A CA 1
ATOM 2183 C C . THR A 1 283 ? 0.01 22.125 1.354 1 69.69 283 THR A C 1
ATOM 2185 O O . THR A 1 283 ? 0.051 23.312 1.696 1 69.69 283 THR A O 1
ATOM 2188 N N . SER A 1 284 ? -1.086 21.469 1.169 1 66.31 284 SER A N 1
ATOM 2189 C CA . SER A 1 284 ? -2.359 22.125 1.458 1 66.31 284 SER A CA 1
ATOM 2190 C C . SER A 1 284 ? -2.449 22.547 2.924 1 66.31 284 SER A C 1
ATOM 2192 O O . SER A 1 284 ? -2.867 23.656 3.234 1 66.31 284 SER A O 1
ATOM 2194 N N . VAL A 1 285 ? -2.066 21.703 3.721 1 63.59 285 VAL A N 1
ATOM 2195 C CA . VAL A 1 285 ? -2.061 22.016 5.148 1 63.59 285 VAL A CA 1
ATOM 2196 C C . VAL A 1 285 ? -1.082 23.156 5.426 1 63.59 285 VAL A C 1
ATOM 2198 O O . VAL A 1 285 ? -1.37 24.047 6.227 1 63.59 285 VAL A O 1
ATOM 2201 N N . ALA A 1 286 ? 0.079 23.047 4.746 1 69.69 286 ALA A N 1
ATOM 2202 C CA . ALA A 1 286 ? 1.085 24.094 4.887 1 69.69 286 ALA A CA 1
ATOM 2203 C C . ALA A 1 286 ? 0.532 25.453 4.445 1 69.69 286 ALA A C 1
ATOM 2205 O O . ALA A 1 286 ? 0.754 26.469 5.109 1 69.69 286 ALA A O 1
ATOM 2206 N N . LEU A 1 287 ? -0.217 25.469 3.389 1 71.12 287 LEU A N 1
ATOM 2207 C CA . LEU A 1 287 ? -0.783 26.703 2.857 1 71.12 287 LEU A CA 1
ATOM 2208 C C . LEU A 1 287 ? -1.788 27.297 3.832 1 71.12 287 LEU A C 1
ATOM 2210 O O . LEU A 1 287 ? -1.783 28.516 4.07 1 71.12 287 LEU A O 1
ATOM 2214 N N . ILE A 1 288 ? -2.539 26.469 4.348 1 63.94 288 ILE A N 1
ATOM 2215 C CA . ILE A 1 288 ? -3.51 26.938 5.328 1 63.94 288 ILE A CA 1
ATOM 2216 C C . ILE A 1 288 ? -2.781 27.547 6.527 1 63.94 288 ILE A C 1
ATOM 2218 O O . ILE A 1 288 ? -3.145 28.625 7.004 1 63.94 288 ILE A O 1
ATOM 2222 N N . SER A 1 289 ? -1.753 26.812 6.902 1 66.38 289 SER A N 1
ATOM 2223 C CA . SER A 1 289 ? -0.975 27.281 8.047 1 66.38 289 SER A CA 1
ATOM 2224 C C . SER A 1 289 ? -0.312 28.625 7.742 1 66.38 289 SER A C 1
ATOM 2226 O O . SER A 1 289 ? -0.232 29.484 8.609 1 66.38 289 SER A O 1
ATOM 2228 N N . LEU A 1 290 ? 0.136 28.781 6.5 1 71.94 290 LEU A N 1
ATOM 2229 C CA . LEU A 1 290 ? 0.782 30.016 6.102 1 71.94 290 LEU A CA 1
ATOM 2230 C C . LEU A 1 290 ? -0.225 31.156 6.051 1 71.94 290 LEU A C 1
ATOM 2232 O O . LEU A 1 290 ? 0.095 32.281 6.422 1 71.94 290 LEU A O 1
ATOM 2236 N N . ILE A 1 291 ? -1.374 30.906 5.637 1 71.38 291 ILE A N 1
ATOM 2237 C CA . ILE A 1 291 ? -2.422 31.922 5.602 1 71.38 291 ILE A CA 1
ATOM 2238 C C . ILE A 1 291 ? -2.742 32.375 7.02 1 71.38 291 ILE A C 1
ATOM 2240 O O . ILE A 1 291 ? -2.803 33.594 7.289 1 71.38 291 ILE A O 1
ATOM 2244 N N . VAL A 1 292 ? -2.871 31.422 7.848 1 65.62 292 VAL A N 1
ATOM 2245 C CA . VAL A 1 292 ? -3.139 31.734 9.25 1 65.62 292 VAL A CA 1
ATOM 2246 C C . VAL A 1 292 ? -1.986 32.531 9.82 1 65.62 292 VAL A C 1
ATOM 2248 O O . VAL A 1 292 ? -2.211 33.531 10.547 1 65.62 292 VAL A O 1
ATOM 2251 N N . GLY A 1 293 ? -0.776 32.094 9.508 1 69.56 293 GLY A N 1
ATOM 2252 C CA . GLY A 1 293 ? 0.389 32.844 9.953 1 69.56 293 GLY A CA 1
ATOM 2253 C C . GLY A 1 293 ? 0.437 34.25 9.406 1 69.56 293 GLY A C 1
ATOM 2254 O O . GLY A 1 293 ? 0.779 35.188 10.125 1 69.56 293 GLY A O 1
ATOM 2255 N N . SER A 1 294 ? 0.043 34.406 8.18 1 76.38 294 SER A N 1
ATOM 2256 C CA . SER A 1 294 ? 0.038 35.719 7.535 1 76.38 294 SER A CA 1
ATOM 2257 C C . SER A 1 294 ? -0.972 36.625 8.195 1 76.38 294 SER A C 1
ATOM 2259 O O . SER A 1 294 ? -0.691 37.812 8.391 1 76.38 294 SER A O 1
ATOM 2261 N N . ILE A 1 295 ? -2 36.094 8.477 1 68.94 295 ILE A N 1
ATOM 2262 C CA . ILE A 1 295 ? -3.016 36.875 9.172 1 68.94 295 ILE A CA 1
ATOM 2263 C C . ILE A 1 295 ? -2.502 37.25 10.555 1 68.94 295 ILE A C 1
ATOM 2265 O O . ILE A 1 295 ? -2.74 38.375 11.016 1 68.94 295 ILE A O 1
ATOM 2269 N N . GLY A 1 296 ? -1.812 36.312 11.109 1 69.75 296 GLY A N 1
ATOM 2270 C CA . GLY A 1 296 ? -1.197 36.594 12.398 1 69.75 296 GLY A CA 1
ATOM 2271 C C . GLY A 1 296 ? -0.214 37.75 12.336 1 69.75 296 GLY A C 1
ATOM 2272 O O . GLY A 1 296 ? -0.229 38.656 13.195 1 69.75 296 GLY A O 1
ATOM 2273 N N . ILE A 1 297 ? 0.583 37.844 11.328 1 76.06 297 ILE A N 1
ATOM 2274 C CA . ILE A 1 297 ? 1.562 38.938 11.148 1 76.06 297 ILE A CA 1
ATOM 2275 C C . ILE A 1 297 ? 0.845 40.25 10.922 1 76.06 297 ILE A C 1
ATOM 2277 O O . ILE A 1 297 ? 1.223 41.281 11.508 1 76.06 297 ILE A O 1
ATOM 2281 N N . MET A 1 298 ? -0.153 40.188 10.086 1 76.94 298 MET A N 1
ATOM 2282 C CA . MET A 1 298 ? -0.911 41.406 9.797 1 76.94 298 MET A CA 1
ATOM 2283 C C . MET A 1 298 ? -1.503 42 11.062 1 76.94 298 MET A C 1
ATOM 2285 O O . MET A 1 298 ? -1.414 43.219 11.289 1 76.94 298 MET A O 1
ATOM 2289 N N . ASN A 1 299 ? -1.945 41.188 11.875 1 68.44 299 ASN A N 1
ATOM 2290 C CA . ASN A 1 299 ? -2.566 41.625 13.109 1 68.44 299 ASN A CA 1
ATOM 2291 C C . ASN A 1 299 ? -1.536 42.25 14.062 1 68.44 299 ASN A C 1
ATOM 2293 O O . ASN A 1 299 ? -1.79 43.281 14.68 1 68.44 299 ASN A O 1
ATOM 2297 N N . ILE A 1 300 ? -0.481 41.656 14.148 1 70.06 300 ILE A N 1
ATOM 2298 C CA . ILE A 1 300 ? 0.56 42.156 15.047 1 70.06 300 ILE A CA 1
ATOM 2299 C C . ILE A 1 300 ? 1.091 43.469 14.531 1 70.06 300 ILE A C 1
ATOM 2301 O O . ILE A 1 300 ? 1.389 44.375 15.32 1 70.06 300 ILE A O 1
ATOM 2305 N N . MET A 1 301 ? 1.201 43.5 13.273 1 78.88 301 MET A N 1
ATOM 2306 C CA . MET A 1 301 ? 1.712 44.75 12.68 1 78.88 301 MET A CA 1
ATOM 2307 C C . MET A 1 301 ? 0.706 45.875 12.836 1 78.88 301 MET A C 1
ATOM 2309 O O . MET A 1 301 ? 1.091 47.031 13.055 1 78.88 301 MET A O 1
ATOM 2313 N N . LEU A 1 302 ? -0.541 45.562 12.797 1 75.38 302 LEU A N 1
ATOM 2314 C CA . LEU A 1 302 ? -1.569 46.562 12.984 1 75.38 302 LEU A CA 1
ATOM 2315 C C . LEU A 1 302 ? -1.554 47.094 14.414 1 75.38 302 LEU A C 1
ATOM 2317 O O . LEU A 1 302 ? -1.71 48.312 14.633 1 75.38 302 LEU A O 1
ATOM 2321 N N . VAL A 1 303 ? -1.402 46.188 15.273 1 69.94 303 VAL A N 1
ATOM 2322 C CA . VAL A 1 303 ? -1.326 46.594 16.672 1 69.94 303 VAL A CA 1
ATOM 2323 C C . VAL A 1 303 ? -0.08 47.438 16.906 1 69.94 303 VAL A C 1
ATOM 2325 O O . VAL A 1 303 ? -0.123 48.438 17.641 1 69.94 303 VAL A O 1
ATOM 2328 N N . THR A 1 304 ? 0.968 47.031 16.297 1 73.19 304 THR A N 1
ATOM 2329 C CA . THR A 1 304 ? 2.221 47.75 16.406 1 73.19 304 THR A CA 1
ATOM 2330 C C . THR A 1 304 ? 2.07 49.156 15.859 1 73.19 304 THR A C 1
ATOM 2332 O O . THR A 1 304 ? 2.58 50.125 16.453 1 73.19 304 THR A O 1
ATOM 2335 N N . VAL A 1 305 ? 1.361 49.312 14.836 1 79.56 305 VAL A N 1
ATOM 2336 C CA . VAL A 1 305 ? 1.129 50.625 14.234 1 79.56 305 VAL A CA 1
ATOM 2337 C C . VAL A 1 305 ? 0.316 51.5 15.188 1 79.56 305 VAL A C 1
ATOM 2339 O O . VAL A 1 305 ? 0.591 52.688 15.336 1 79.56 305 VAL A O 1
ATOM 2342 N N . THR A 1 306 ? -0.666 50.844 15.867 1 73.94 306 THR A N 1
ATOM 2343 C CA . THR A 1 306 ? -1.496 51.594 16.812 1 73.94 306 THR A CA 1
ATOM 2344 C C . THR A 1 306 ? -0.689 52 18.031 1 73.94 306 THR A C 1
ATOM 2346 O O . THR A 1 306 ? -0.866 53.094 18.562 1 73.94 306 THR A O 1
ATOM 2349 N N . GLU A 1 307 ? 0.148 51.125 18.422 1 71.56 307 GLU A N 1
ATOM 2350 C CA . GLU A 1 307 ? 0.967 51.406 19.594 1 71.56 307 GLU A CA 1
ATOM 2351 C C . GLU A 1 307 ? 2.018 52.469 19.297 1 71.56 307 GLU A C 1
ATOM 2353 O O . GLU A 1 307 ? 2.408 53.219 20.188 1 71.56 307 GLU A O 1
ATOM 2358 N N . ARG A 1 308 ? 2.443 52.531 18.094 1 78.12 308 ARG A N 1
ATOM 2359 C CA . ARG A 1 308 ? 3.498 53.469 17.719 1 78.12 308 ARG A CA 1
ATOM 2360 C C . ARG A 1 308 ? 2.926 54.656 16.984 1 78.12 308 ARG A C 1
ATOM 2362 O O . ARG A 1 308 ? 3.611 55.281 16.156 1 78.12 308 ARG A O 1
ATOM 2369 N N . THR A 1 309 ? 1.679 54.875 17.25 1 82.94 309 THR A N 1
ATOM 2370 C CA . THR A 1 309 ? 1.009 55.969 16.578 1 82.94 309 THR A CA 1
ATOM 2371 C C . THR A 1 309 ? 1.731 57.281 16.844 1 82.94 309 THR A C 1
ATOM 2373 O O . THR A 1 309 ? 1.9 58.125 15.945 1 82.94 309 THR A O 1
ATOM 2376 N N . GLY A 1 310 ? 2.115 57.531 18.094 1 82.38 310 GLY A N 1
ATOM 2377 C CA . GLY A 1 310 ? 2.834 58.75 18.453 1 82.38 310 GLY A CA 1
ATOM 2378 C C . GLY A 1 310 ? 4.164 58.875 17.734 1 82.38 310 GLY A C 1
ATOM 2379 O O . GLY A 1 310 ? 4.508 59.969 17.266 1 82.38 310 GLY A O 1
ATOM 2380 N N . GLU A 1 311 ? 4.859 57.781 17.719 1 82.44 311 GLU A N 1
ATOM 2381 C CA . GLU A 1 311 ? 6.145 57.75 17.016 1 82.44 311 GLU A CA 1
ATOM 2382 C C . GLU A 1 311 ? 5.973 58.062 15.539 1 82.44 311 GLU A C 1
ATOM 2384 O O . GLU A 1 311 ? 6.781 58.781 14.945 1 82.44 311 GLU A O 1
ATOM 2389 N N . ILE A 1 312 ? 4.938 57.531 14.984 1 86.5 312 ILE A N 1
ATOM 2390 C CA . ILE A 1 312 ? 4.656 57.75 13.562 1 86.5 312 ILE A CA 1
ATOM 2391 C C . ILE A 1 312 ? 4.262 59.188 13.312 1 86.5 312 ILE A C 1
ATOM 2393 O O . ILE A 1 312 ? 4.684 59.781 12.32 1 86.5 312 ILE A O 1
ATOM 2397 N N . GLY A 1 313 ? 3.451 59.75 14.219 1 85.5 313 GLY A N 1
ATOM 2398 C CA . GLY A 1 313 ? 3.08 61.156 14.125 1 85.5 313 GLY A CA 1
ATOM 2399 C C . GLY A 1 313 ? 4.273 62.062 14.156 1 85.5 313 GLY A C 1
ATOM 2400 O O . GLY A 1 313 ? 4.336 63.031 13.375 1 85.5 313 GLY A O 1
ATOM 2401 N N . ILE A 1 314 ? 5.199 61.719 15.07 1 86.75 314 ILE A N 1
ATOM 2402 C CA . ILE A 1 314 ? 6.41 62.531 15.188 1 86.75 314 ILE A CA 1
ATOM 2403 C C . ILE A 1 314 ? 7.219 62.438 13.898 1 86.75 314 ILE A C 1
ATOM 2405 O O . ILE A 1 314 ? 7.727 63.438 13.398 1 86.75 314 ILE A O 1
ATOM 2409 N N . MET A 1 315 ? 7.328 61.281 13.367 1 87.19 315 MET A N 1
ATOM 2410 C CA . MET A 1 315 ? 8.078 61.094 12.133 1 87.19 315 MET A CA 1
ATOM 2411 C C . MET A 1 315 ? 7.449 61.875 10.977 1 87.19 315 MET A C 1
ATOM 2413 O O . MET A 1 315 ? 8.148 62.531 10.211 1 87.19 315 MET A O 1
ATOM 2417 N N . LYS A 1 316 ? 6.191 61.812 10.984 1 88.69 316 LYS A N 1
ATOM 2418 C CA . LYS A 1 316 ? 5.48 62.5 9.914 1 88.69 316 LYS A CA 1
ATOM 2419 C C . LYS A 1 316 ? 5.574 64 10.086 1 88.69 316 LYS A C 1
ATOM 2421 O O . LYS A 1 316 ? 5.613 64.75 9.094 1 88.69 316 LYS A O 1
ATOM 2426 N N . SER A 1 317 ? 5.562 64.562 11.289 1 86.81 317 SER A N 1
ATOM 2427 C CA . SER A 1 317 ? 5.691 65.938 11.555 1 86.81 317 SER A CA 1
ATOM 2428 C C . SER A 1 317 ? 7.086 66.438 11.211 1 86.81 317 SER A C 1
ATOM 2430 O O . SER A 1 317 ? 7.266 67.625 10.883 1 86.81 317 SER A O 1
ATOM 2432 N N . LEU A 1 318 ? 7.996 65.562 11.312 1 90.12 318 LEU A N 1
ATOM 2433 C CA . LEU A 1 318 ? 9.375 65.875 11 1 90.12 318 LEU A CA 1
ATOM 2434 C C . LEU A 1 318 ? 9.625 65.812 9.492 1 90.12 318 LEU A C 1
ATOM 2436 O O . LEU A 1 318 ? 10.727 66.125 9.031 1 90.12 318 LEU A O 1
ATOM 2440 N N . GLY A 1 319 ? 8.602 65.375 8.688 1 86.5 319 GLY A N 1
ATOM 2441 C CA . GLY A 1 319 ? 8.695 65.5 7.242 1 86.5 319 GLY A CA 1
ATOM 2442 C C . GLY A 1 319 ? 8.906 64.188 6.555 1 86.5 319 GLY A C 1
ATOM 2443 O O . GLY A 1 319 ? 9.211 64.125 5.359 1 86.5 319 GLY A O 1
ATOM 2444 N N . PHE A 1 320 ? 8.883 63.125 7.332 1 87.56 320 PHE A N 1
ATOM 2445 C CA . PHE A 1 320 ? 9.016 61.812 6.699 1 87.56 320 PHE A CA 1
ATOM 2446 C C . PHE A 1 320 ? 7.895 61.594 5.688 1 87.56 320 PHE A C 1
ATOM 2448 O O . PHE A 1 320 ? 6.738 61.906 5.953 1 87.56 320 PHE A O 1
ATOM 2455 N N . LYS A 1 321 ? 8.25 61 4.543 1 90.25 321 LYS A N 1
ATOM 2456 C CA . LYS A 1 321 ? 7.277 60.719 3.49 1 90.25 321 LYS A CA 1
ATOM 2457 C C . LYS A 1 321 ? 6.57 59.375 3.736 1 90.25 321 LYS A C 1
ATOM 2459 O O . LYS A 1 321 ? 7.059 58.562 4.496 1 90.25 321 LYS A O 1
ATOM 2464 N N . ASN A 1 322 ? 5.488 59.281 3.129 1 90.69 322 ASN A N 1
ATOM 2465 C CA . ASN A 1 322 ? 4.672 58.062 3.273 1 90.69 322 ASN A CA 1
ATOM 2466 C C . ASN A 1 322 ? 5.461 56.812 2.918 1 90.69 322 ASN A C 1
ATOM 2468 O O . ASN A 1 322 ? 5.348 55.781 3.594 1 90.69 322 ASN A O 1
ATOM 2472 N N . HIS A 1 323 ? 6.355 56.938 1.87 1 90.5 323 HIS A N 1
ATOM 2473 C CA . HIS A 1 323 ? 7.086 55.781 1.423 1 90.5 323 HIS A CA 1
ATOM 2474 C C . HIS A 1 323 ? 8.156 55.375 2.434 1 90.5 323 HIS A C 1
ATOM 2476 O O . HIS A 1 323 ? 8.484 54.188 2.553 1 90.5 323 HIS A O 1
ATOM 2482 N N . GLU A 1 324 ? 8.641 56.312 3.164 1 88.12 324 GLU A N 1
ATOM 2483 C CA . GLU A 1 324 ? 9.641 56 4.18 1 88.12 324 GLU A CA 1
ATOM 2484 C C . GLU A 1 324 ? 9.023 55.281 5.367 1 88.12 324 GLU A C 1
ATOM 2486 O O . GLU A 1 324 ? 9.617 54.344 5.895 1 88.12 324 GLU A O 1
ATOM 2491 N N . VAL A 1 325 ? 7.836 55.75 5.738 1 86.69 325 VAL A N 1
ATOM 2492 C CA . VAL A 1 325 ? 7.125 55.094 6.828 1 86.69 325 VAL A CA 1
ATOM 2493 C C . VAL A 1 325 ? 6.676 53.688 6.379 1 86.69 325 VAL A C 1
ATOM 2495 O O . VAL A 1 325 ? 6.793 52.719 7.133 1 86.69 325 VAL A O 1
ATOM 2498 N N . LEU A 1 326 ? 6.246 53.625 5.188 1 90.88 326 LEU A N 1
ATOM 2499 C CA . LEU A 1 326 ? 5.828 52.344 4.609 1 90.88 326 LEU A CA 1
ATOM 2500 C C . LEU A 1 326 ? 6.977 51.344 4.617 1 90.88 326 LEU A C 1
ATOM 2502 O O . LEU A 1 326 ? 6.789 50.188 4.988 1 90.88 326 LEU A O 1
ATOM 2506 N N . SER A 1 327 ? 8.133 51.75 4.137 1 88.81 327 SER A N 1
ATOM 2507 C CA . SER A 1 327 ? 9.297 50.875 4.043 1 88.81 327 SER A CA 1
ATOM 2508 C C . SER A 1 327 ? 9.719 50.375 5.418 1 88.81 327 SER A C 1
ATOM 2510 O O . SER A 1 327 ? 10.203 49.25 5.551 1 88.81 327 SER A O 1
ATOM 2512 N N . LEU A 1 328 ? 9.562 51.188 6.348 1 84.12 328 LEU A N 1
ATOM 2513 C CA . LEU A 1 328 ? 9.945 50.812 7.707 1 84.12 328 LEU A CA 1
ATOM 2514 C C . LEU A 1 328 ? 9.102 49.656 8.203 1 84.12 328 LEU A C 1
ATOM 2516 O O . LEU A 1 328 ? 9.641 48.656 8.688 1 84.12 328 LEU A O 1
ATOM 2520 N N . PHE A 1 329 ? 7.824 49.812 8.055 1 85.19 329 PHE A N 1
ATOM 2521 C CA . PHE A 1 329 ? 6.93 48.781 8.57 1 85.19 329 PHE A CA 1
ATOM 2522 C C . PHE A 1 329 ? 6.969 47.531 7.688 1 85.19 329 PHE A C 1
ATOM 2524 O O . PHE A 1 329 ? 6.781 46.406 8.164 1 85.19 329 PHE A O 1
ATOM 2531 N N . MET A 1 330 ? 7.289 47.719 6.465 1 88.31 330 MET A N 1
ATOM 2532 C CA . MET A 1 330 ? 7.449 46.594 5.574 1 88.31 330 MET A CA 1
ATOM 2533 C C . MET A 1 330 ? 8.68 45.75 5.957 1 88.31 330 MET A C 1
ATOM 2535 O O . MET A 1 330 ? 8.633 44.531 5.938 1 88.31 330 MET A O 1
ATOM 2539 N N . VAL A 1 331 ? 9.719 46.438 6.23 1 85.38 331 VAL A N 1
ATOM 2540 C CA . VAL A 1 331 ? 10.945 45.75 6.633 1 85.38 331 VAL A CA 1
ATOM 2541 C C . VAL A 1 331 ? 10.719 45.031 7.953 1 85.38 331 VAL A C 1
ATOM 2543 O O . VAL A 1 331 ? 11.219 43.906 8.148 1 85.38 331 VAL A O 1
ATOM 2546 N N . GLU A 1 332 ? 9.906 45.625 8.773 1 81.69 332 GLU A N 1
ATOM 2547 C CA . GLU A 1 332 ? 9.586 44.969 10.039 1 81.69 332 GLU A CA 1
ATOM 2548 C C . GLU A 1 332 ? 8.797 43.688 9.812 1 81.69 332 GLU A C 1
ATOM 2550 O O . GLU A 1 332 ? 9.055 42.688 10.469 1 81.69 332 GLU A O 1
ATOM 2555 N N . SER A 1 333 ? 7.91 43.875 8.953 1 84.56 333 SER A N 1
ATOM 2556 C CA . SER A 1 333 ? 7.113 42.688 8.641 1 84.56 333 SER A CA 1
ATOM 2557 C C . SER A 1 333 ? 7.957 41.594 7.977 1 84.56 333 SER A C 1
ATOM 2559 O O . SER A 1 333 ? 7.766 40.406 8.234 1 84.56 333 SER A O 1
ATOM 2561 N N . MET A 1 334 ? 8.836 41.969 7.133 1 85.81 334 MET A N 1
ATOM 2562 C CA . MET A 1 334 ? 9.734 41.031 6.469 1 85.81 334 MET A CA 1
ATOM 2563 C C . MET A 1 334 ? 10.625 40.312 7.48 1 85.81 334 MET A C 1
ATOM 2565 O O . MET A 1 334 ? 10.906 39.125 7.336 1 85.81 334 MET A O 1
ATOM 2569 N N . VAL A 1 335 ? 11.062 41.062 8.438 1 82.31 335 VAL A N 1
ATOM 2570 C CA . VAL A 1 335 ? 11.93 40.469 9.461 1 82.31 335 VAL A CA 1
ATOM 2571 C C . VAL A 1 335 ? 11.156 39.469 10.281 1 82.31 335 VAL A C 1
ATOM 2573 O O . VAL A 1 335 ? 11.695 38.406 10.664 1 82.31 335 VAL A O 1
ATOM 2576 N N . VAL A 1 336 ? 9.914 39.781 10.531 1 80.25 336 VAL A N 1
ATOM 2577 C CA . VAL A 1 336 ? 9.078 38.844 11.242 1 80.25 336 VAL A CA 1
ATOM 2578 C C . VAL A 1 336 ? 8.914 37.562 10.406 1 80.25 336 VAL A C 1
ATOM 2580 O O . VAL A 1 336 ? 9 36.469 10.938 1 80.25 336 VAL A O 1
ATOM 2583 N N . GLY A 1 337 ? 8.68 37.719 9.156 1 83.38 337 GLY A N 1
ATOM 2584 C CA . GLY A 1 337 ? 8.594 36.594 8.242 1 83.38 337 GLY A CA 1
ATOM 2585 C C . GLY A 1 337 ? 9.875 35.781 8.172 1 83.38 337 GLY A C 1
ATOM 2586 O O . GLY A 1 337 ? 9.844 34.562 8.141 1 83.38 337 GLY A O 1
ATOM 2587 N N . LEU A 1 338 ? 10.977 36.531 8.102 1 84.94 338 LEU A N 1
ATOM 2588 C CA . LEU A 1 338 ? 12.281 35.875 8.031 1 84.94 338 LEU A CA 1
ATOM 2589 C C . LEU A 1 338 ? 12.555 35.062 9.305 1 84.94 338 LEU A C 1
ATOM 2591 O O . LEU A 1 338 ? 13.055 33.938 9.242 1 84.94 338 LEU A O 1
ATOM 2595 N N . PHE A 1 339 ? 12.219 35.656 10.398 1 82.5 339 PHE A N 1
ATOM 2596 C CA . PHE A 1 339 ? 12.414 34.969 11.664 1 82.5 339 PHE A CA 1
ATOM 2597 C C . PHE A 1 339 ? 11.516 33.75 11.758 1 82.5 339 PHE A C 1
ATOM 2599 O O . PHE A 1 339 ? 11.938 32.688 12.227 1 82.5 339 PHE A O 1
ATOM 2606 N N . GLY A 1 340 ? 10.305 33.938 11.398 1 82.06 340 GLY A N 1
ATOM 2607 C CA . GLY A 1 340 ? 9.398 32.781 11.344 1 82.06 340 GLY A CA 1
ATOM 2608 C C . GLY A 1 340 ? 9.852 31.703 10.383 1 82.06 340 GLY A C 1
ATOM 2609 O O . GLY A 1 340 ? 9.711 30.516 10.672 1 82.06 340 GLY A O 1
ATOM 2610 N N . GLY A 1 341 ? 10.406 32.156 9.281 1 85.25 341 GLY A N 1
ATOM 2611 C CA . GLY A 1 341 ? 10.922 31.219 8.297 1 85.25 341 GLY A CA 1
ATOM 2612 C C . GLY A 1 341 ? 12.102 30.406 8.805 1 85.25 341 GLY A C 1
ATOM 2613 O O . GLY A 1 341 ? 12.156 29.188 8.609 1 85.25 341 GLY A O 1
ATOM 2614 N N . VAL A 1 342 ? 13.039 31.078 9.477 1 88.31 342 VAL A N 1
ATOM 2615 C CA . VAL A 1 342 ? 14.227 30.406 9.992 1 88.31 342 VAL A CA 1
ATOM 2616 C C . VAL A 1 342 ? 13.836 29.391 11.062 1 88.31 342 VAL A C 1
ATOM 2618 O O . VAL A 1 342 ? 14.297 28.25 11.039 1 88.31 342 VAL A O 1
ATOM 2621 N N . LEU A 1 343 ? 12.984 29.828 11.93 1 85.5 343 LEU A N 1
ATOM 2622 C CA . LEU A 1 343 ? 12.516 28.922 12.961 1 85.5 343 LEU A CA 1
ATOM 2623 C C . LEU A 1 343 ? 11.719 27.766 12.352 1 85.5 343 LEU A C 1
ATOM 2625 O O . LEU A 1 343 ? 11.789 26.641 12.828 1 85.5 343 LEU A O 1
ATOM 2629 N N . GLY A 1 344 ? 10.961 28.094 11.375 1 85.56 344 GLY A N 1
ATOM 2630 C CA . GLY A 1 344 ? 10.211 27.078 10.664 1 85.56 344 GLY A CA 1
ATOM 2631 C C . GLY A 1 344 ? 11.094 26.047 9.984 1 85.56 344 GLY A C 1
ATOM 2632 O O . GLY A 1 344 ? 10.789 24.859 10 1 85.56 344 GLY A O 1
ATOM 2633 N N . ILE A 1 345 ? 12.164 26.531 9.438 1 88.56 345 ILE A N 1
ATOM 2634 C CA . ILE A 1 345 ? 13.109 25.641 8.766 1 88.56 345 ILE A CA 1
ATOM 2635 C C . ILE A 1 345 ? 13.742 24.703 9.789 1 88.56 345 ILE A C 1
ATOM 2637 O O . ILE A 1 345 ? 13.836 23.5 9.547 1 88.56 345 ILE A O 1
ATOM 2641 N N . VAL A 1 346 ? 14.133 25.25 10.914 1 87.69 346 VAL A N 1
ATOM 2642 C CA . VAL A 1 346 ? 14.758 24.438 11.953 1 87.69 346 VAL A CA 1
ATOM 2643 C C . VAL A 1 346 ? 13.766 23.391 12.453 1 87.69 346 VAL A C 1
ATOM 2645 O O . VAL A 1 346 ? 14.094 22.203 12.539 1 87.69 346 VAL A O 1
ATOM 2648 N N . LEU A 1 347 ? 12.617 23.812 12.656 1 82.75 347 LEU A N 1
ATOM 2649 C CA . LEU A 1 347 ? 11.594 22.891 13.133 1 82.75 347 LEU A CA 1
ATOM 2650 C C . LEU A 1 347 ? 11.242 21.875 12.055 1 82.75 347 LEU A C 1
ATOM 2652 O O . LEU A 1 347 ? 10.969 20.703 12.367 1 82.75 347 LEU A O 1
ATOM 2656 N N . GLY A 1 348 ? 11.148 22.328 10.859 1 84.5 348 GLY A N 1
ATOM 2657 C CA . GLY A 1 348 ? 10.852 21.438 9.75 1 84.5 348 GLY A CA 1
ATOM 2658 C C . GLY A 1 348 ? 11.906 20.359 9.547 1 84.5 348 GLY A C 1
ATOM 2659 O O . GLY A 1 348 ? 11.578 19.188 9.344 1 84.5 348 GLY A O 1
ATOM 2660 N N . VAL A 1 349 ? 13.148 20.766 9.672 1 86.94 349 VAL A N 1
ATOM 2661 C CA . VAL A 1 349 ? 14.258 19.844 9.492 1 86.94 349 VAL A CA 1
ATOM 2662 C C . VAL A 1 349 ? 14.281 18.828 10.648 1 86.94 349 VAL A C 1
ATOM 2664 O O . VAL A 1 349 ? 14.469 17.641 10.43 1 86.94 349 VAL A O 1
ATOM 2667 N N . VAL A 1 350 ? 14.102 19.344 11.789 1 86.62 350 VAL A N 1
ATOM 2668 C CA . VAL A 1 350 ? 14.07 18.469 12.961 1 86.62 350 VAL A CA 1
ATOM 2669 C C . VAL A 1 350 ? 12.883 17.516 12.859 1 86.62 350 VAL A C 1
ATOM 2671 O O . VAL A 1 350 ? 13 16.328 13.172 1 86.62 350 VAL A O 1
ATOM 2674 N N . GLY A 1 351 ? 11.781 18.078 12.445 1 80.56 351 GLY A N 1
ATOM 2675 C CA . GLY A 1 351 ? 10.609 17.234 12.25 1 80.56 351 GLY A CA 1
ATOM 2676 C C . GLY A 1 351 ? 10.805 16.172 11.188 1 80.56 351 GLY A C 1
ATOM 2677 O O . GLY A 1 351 ? 10.406 15.023 11.375 1 80.56 351 GLY A O 1
ATOM 2678 N N . ALA A 1 352 ? 11.383 16.562 10.117 1 83.44 352 ALA A N 1
ATOM 2679 C CA . ALA A 1 352 ? 11.656 15.625 9.031 1 83.44 352 ALA A CA 1
ATOM 2680 C C . ALA A 1 352 ? 12.633 14.539 9.477 1 83.44 352 ALA A C 1
ATOM 2682 O O . ALA A 1 352 ? 12.477 13.367 9.125 1 83.44 352 ALA A O 1
ATOM 2683 N N . TYR A 1 353 ? 13.633 14.938 10.211 1 85.06 353 TYR A N 1
ATOM 2684 C CA . TYR A 1 353 ? 14.609 13.984 10.727 1 85.06 353 TYR A CA 1
ATOM 2685 C C . TYR A 1 353 ? 13.945 12.969 11.648 1 85.06 353 TYR A C 1
ATOM 2687 O O . TYR A 1 353 ? 14.219 11.766 11.562 1 85.06 353 TYR A O 1
ATOM 2695 N N . ALA A 1 354 ? 13.164 13.477 12.438 1 81.44 354 ALA A N 1
ATOM 2696 C CA . ALA A 1 354 ? 12.445 12.602 13.367 1 81.44 354 ALA A CA 1
ATOM 2697 C C . ALA A 1 354 ? 11.523 11.648 12.617 1 81.44 354 ALA A C 1
ATOM 2699 O O . ALA A 1 354 ? 11.453 10.461 12.945 1 81.44 354 ALA A O 1
ATOM 2700 N N . ALA A 1 355 ? 10.844 12.148 11.664 1 76.06 355 ALA A N 1
ATOM 2701 C CA . ALA A 1 355 ? 9.938 11.32 10.875 1 76.06 355 ALA A CA 1
ATOM 2702 C C . ALA A 1 355 ? 10.695 10.258 10.094 1 76.06 355 ALA A C 1
ATOM 2704 O O . ALA A 1 355 ? 10.281 9.102 10.031 1 76.06 355 ALA A O 1
ATOM 2705 N N . ASP A 1 356 ? 11.773 10.703 9.508 1 81.25 356 ASP A N 1
ATOM 2706 C CA . ASP A 1 356 ? 12.602 9.773 8.75 1 81.25 356 ASP A CA 1
ATOM 2707 C C . ASP A 1 356 ? 13.109 8.641 9.633 1 81.25 356 ASP A C 1
ATOM 2709 O O . ASP A 1 356 ? 13.125 7.48 9.219 1 81.25 356 ASP A O 1
ATOM 2713 N N . THR A 1 357 ? 13.539 8.953 10.82 1 80.56 357 THR A N 1
ATOM 2714 C CA . THR A 1 357 ? 14.047 7.957 11.75 1 80.56 357 THR A CA 1
ATOM 2715 C C . THR A 1 357 ? 12.938 6.996 12.172 1 80.56 357 THR A C 1
ATOM 2717 O O . THR A 1 357 ? 13.148 5.781 12.219 1 80.56 357 THR A O 1
ATOM 2720 N N . ALA A 1 358 ? 11.82 7.574 12.391 1 70.88 358 ALA A N 1
ATOM 2721 C CA . ALA A 1 358 ? 10.695 6.762 12.836 1 70.88 358 ALA A CA 1
ATOM 2722 C C . ALA A 1 358 ? 10.227 5.816 11.734 1 70.88 358 ALA A C 1
ATOM 2724 O O . ALA A 1 358 ? 9.758 4.711 12.016 1 70.88 358 ALA A O 1
ATOM 2725 N N . MET A 1 359 ? 10.367 6.223 10.484 1 71.88 359 MET A N 1
ATOM 2726 C CA . MET A 1 359 ? 9.844 5.445 9.359 1 71.88 359 MET A CA 1
ATOM 2727 C C . MET A 1 359 ? 10.961 4.652 8.688 1 71.88 359 MET A C 1
ATOM 2729 O O . MET A 1 359 ? 10.711 3.932 7.719 1 71.88 359 MET A O 1
ATOM 2733 N N . GLY A 1 360 ? 12.148 4.801 9.125 1 76.88 360 GLY A N 1
ATOM 2734 C CA . GLY A 1 360 ? 13.281 4.105 8.547 1 76.88 360 GLY A CA 1
ATOM 2735 C C . GLY A 1 360 ? 13.633 4.594 7.156 1 76.88 360 GLY A C 1
ATOM 2736 O O . GLY A 1 360 ? 13.992 3.799 6.285 1 76.88 360 GLY A O 1
ATOM 2737 N N . LEU A 1 361 ? 13.398 5.848 6.883 1 78.31 361 LEU A N 1
ATOM 2738 C CA . LEU A 1 361 ? 13.703 6.449 5.594 1 78.31 361 LEU A CA 1
ATOM 2739 C C . LEU A 1 361 ? 15.078 7.113 5.613 1 78.31 361 LEU A C 1
ATOM 2741 O O . LEU A 1 361 ? 15.586 7.469 6.68 1 78.31 361 LEU A O 1
ATOM 2745 N N . PRO A 1 362 ? 15.703 7.176 4.492 1 84.12 362 PRO A N 1
ATOM 2746 C CA . PRO A 1 362 ? 16.953 7.926 4.426 1 84.12 362 PRO A CA 1
ATOM 2747 C C . PRO A 1 362 ? 16.766 9.422 4.699 1 84.12 362 PRO A C 1
ATOM 2749 O O . PRO A 1 362 ? 15.688 9.961 4.457 1 84.12 362 PRO A O 1
ATOM 2752 N N . TYR A 1 363 ? 17.844 10.023 5.188 1 87.44 363 TYR A N 1
ATOM 2753 C CA . TYR A 1 363 ? 17.797 11.453 5.473 1 87.44 363 TYR A CA 1
ATOM 2754 C C . TYR A 1 363 ? 18.156 12.266 4.234 1 87.44 363 TYR A C 1
ATOM 2756 O O . TYR A 1 363 ? 19.328 12.312 3.83 1 87.44 363 TYR A O 1
ATOM 2764 N N . VAL A 1 364 ? 17.125 12.812 3.602 1 87.75 364 VAL A N 1
ATOM 2765 C CA . VAL A 1 364 ? 17.359 13.633 2.412 1 87.75 364 VAL A CA 1
ATOM 2766 C C . VAL A 1 364 ? 16.766 15.023 2.619 1 87.75 364 VAL A C 1
ATOM 2768 O O . VAL A 1 364 ? 15.562 15.164 2.881 1 87.75 364 VAL A O 1
ATOM 2771 N N . PHE A 1 365 ? 17.578 16.031 2.58 1 89.38 365 PHE A N 1
ATOM 2772 C CA . PHE A 1 365 ? 17.141 17.422 2.73 1 89.38 365 PHE A CA 1
ATOM 2773 C C . PHE A 1 365 ? 17.516 18.234 1.499 1 89.38 365 PHE A C 1
ATOM 2775 O O . PHE A 1 365 ? 18.641 18.734 1.388 1 89.38 365 PHE A O 1
ATOM 2782 N N . PRO A 1 366 ? 16.578 18.406 0.642 1 88.69 366 PRO A N 1
ATOM 2783 C CA . PRO A 1 366 ? 16.875 19.219 -0.546 1 88.69 366 PRO A CA 1
ATOM 2784 C C . PRO A 1 366 ? 17.078 20.688 -0.222 1 88.69 366 PRO A C 1
ATOM 2786 O O . PRO A 1 366 ? 16.109 21.406 0.048 1 88.69 366 PRO A O 1
ATOM 2789 N N . VAL A 1 367 ? 18.219 21.203 -0.29 1 88.75 367 VAL A N 1
ATOM 2790 C CA . VAL A 1 367 ? 18.594 22.547 0.112 1 88.75 367 VAL A CA 1
ATOM 2791 C C . VAL A 1 367 ? 17.875 23.578 -0.763 1 88.75 367 VAL A C 1
ATOM 2793 O O . VAL A 1 367 ? 17.469 24.641 -0.285 1 88.75 367 VAL A O 1
ATOM 2796 N N . ASP A 1 368 ? 17.703 23.234 -2.004 1 88.44 368 ASP A N 1
ATOM 2797 C CA . ASP A 1 368 ? 17.016 24.141 -2.922 1 88.44 368 ASP A CA 1
ATOM 2798 C C . ASP A 1 368 ? 15.57 24.391 -2.482 1 88.44 368 ASP A C 1
ATOM 2800 O O . ASP A 1 368 ? 15.094 25.516 -2.498 1 88.44 368 ASP A O 1
ATOM 2804 N N . MET A 1 369 ? 15 23.328 -2.02 1 83.62 369 MET A N 1
ATOM 2805 C CA . MET A 1 369 ? 13.602 23.469 -1.618 1 83.62 369 MET A CA 1
ATOM 2806 C C . MET A 1 369 ? 13.484 24.156 -0.268 1 83.62 369 MET A C 1
ATOM 2808 O O . MET A 1 369 ? 12.516 24.875 -0.017 1 83.62 369 MET A O 1
ATOM 2812 N N . ILE A 1 370 ? 14.43 23.969 0.552 1 86.12 370 ILE A N 1
ATOM 2813 C CA . ILE A 1 370 ? 14.453 24.641 1.843 1 86.12 370 ILE A CA 1
ATOM 2814 C C . ILE A 1 370 ? 14.602 26.156 1.631 1 86.12 370 ILE A C 1
ATOM 2816 O O . ILE A 1 370 ? 13.922 26.938 2.285 1 86.12 370 ILE A O 1
ATOM 2820 N N . LEU A 1 371 ? 15.391 26.547 0.662 1 88.25 371 LEU A N 1
ATOM 2821 C CA . LEU A 1 371 ? 15.586 27.953 0.343 1 88.25 371 LEU A CA 1
ATOM 2822 C C . LEU A 1 371 ? 14.305 28.562 -0.223 1 88.25 371 LEU A C 1
ATOM 2824 O O . LEU A 1 371 ? 13.984 29.719 0.06 1 88.25 371 LEU A O 1
ATOM 2828 N N . ILE A 1 372 ? 13.656 27.75 -0.916 1 85.69 372 ILE A N 1
ATOM 2829 C CA . ILE A 1 372 ? 12.383 28.203 -1.455 1 85.69 372 ILE A CA 1
ATOM 2830 C C . ILE A 1 372 ? 11.391 28.422 -0.316 1 85.69 372 ILE A C 1
ATOM 2832 O O . ILE A 1 372 ? 10.617 29.391 -0.331 1 85.69 372 ILE A O 1
ATOM 2836 N N . GLY A 1 373 ? 11.453 27.5 0.604 1 81.44 373 GLY A N 1
ATOM 2837 C CA . GLY A 1 373 ? 10.617 27.672 1.779 1 81.44 373 GLY A CA 1
ATOM 2838 C C . GLY A 1 373 ? 10.898 28.969 2.527 1 81.44 373 GLY A C 1
ATOM 2839 O O . GLY A 1 373 ? 9.977 29.656 2.951 1 81.44 373 GLY A O 1
ATOM 2840 N N . MET A 1 374 ? 12.148 29.344 2.561 1 84.31 374 MET A N 1
ATOM 2841 C CA . MET A 1 374 ? 12.555 30.594 3.201 1 84.31 374 MET A CA 1
ATOM 2842 C C . MET A 1 374 ? 12.047 31.797 2.418 1 84.31 374 MET A C 1
ATOM 2844 O O . MET A 1 374 ? 11.57 32.781 3.006 1 84.31 374 MET A O 1
ATOM 2848 N N . LEU A 1 375 ? 12.172 31.719 1.184 1 89.38 375 LEU A N 1
ATOM 2849 C CA . LEU A 1 375 ? 11.711 32.812 0.332 1 89.38 375 LEU A CA 1
ATOM 2850 C C . LEU A 1 375 ? 10.203 33 0.465 1 89.38 375 LEU A C 1
ATOM 2852 O O . LEU A 1 375 ? 9.719 34.156 0.502 1 89.38 375 LEU A O 1
ATOM 2856 N N . VAL A 1 376 ? 9.57 31.906 0.608 1 85.62 376 VAL A N 1
ATOM 2857 C CA . VAL A 1 376 ? 8.117 31.969 0.756 1 85.62 376 VAL A CA 1
ATOM 2858 C C . VAL A 1 376 ? 7.758 32.656 2.072 1 85.62 376 VAL A C 1
ATOM 2860 O O . VAL A 1 376 ? 6.82 33.438 2.129 1 85.62 376 VAL A O 1
ATOM 2863 N N . SER A 1 377 ? 8.5 32.312 3.074 1 86.25 377 SER A N 1
ATOM 2864 C CA . SER A 1 377 ? 8.227 32.938 4.371 1 86.25 377 SER A CA 1
ATOM 2865 C C . SER A 1 377 ? 8.438 34.438 4.32 1 86.25 377 SER A C 1
ATOM 2867 O O . SER A 1 377 ? 7.68 35.188 4.926 1 86.25 377 SER A O 1
ATOM 2869 N N . VAL A 1 378 ? 9.422 34.906 3.6 1 87.62 378 VAL A N 1
ATOM 2870 C CA . VAL A 1 378 ? 9.711 36.312 3.455 1 87.62 378 VAL A CA 1
ATOM 2871 C C . VAL A 1 378 ? 8.602 37 2.654 1 87.62 378 VAL A C 1
ATOM 2873 O O . VAL A 1 378 ? 8.141 38.094 3.018 1 87.62 378 VAL A O 1
ATOM 2876 N N . ILE A 1 379 ? 8.164 36.312 1.697 1 90.31 379 ILE A N 1
ATOM 2877 C CA . ILE A 1 379 ? 7.117 36.875 0.846 1 90.31 379 ILE A CA 1
ATOM 2878 C C . ILE A 1 379 ? 5.812 36.969 1.633 1 90.31 379 ILE A C 1
ATOM 2880 O O . ILE A 1 379 ? 5.094 37.969 1.535 1 90.31 379 ILE A O 1
ATOM 2884 N N . VAL A 1 380 ? 5.582 35.938 2.396 1 86.75 380 VAL A N 1
ATOM 2885 C CA . VAL A 1 380 ? 4.379 35.938 3.221 1 86.75 380 VAL A CA 1
ATOM 2886 C C . VAL A 1 380 ? 4.449 37.062 4.242 1 86.75 380 VAL A C 1
ATOM 2888 O O . VAL A 1 380 ? 3.451 37.75 4.492 1 86.75 380 VAL A O 1
ATOM 2891 N N . GLY A 1 381 ? 5.574 37.219 4.801 1 84.44 381 GLY A N 1
ATOM 2892 C CA . GLY A 1 381 ? 5.773 38.344 5.699 1 84.44 381 GLY A CA 1
ATOM 2893 C C . GLY A 1 381 ? 5.555 39.688 5.031 1 84.44 381 GLY A C 1
ATOM 2894 O O . GLY A 1 381 ? 4.898 40.562 5.594 1 84.44 381 GLY A O 1
ATOM 2895 N N . LEU A 1 382 ? 6.082 39.812 3.871 1 88.5 382 LEU A N 1
ATOM 2896 C CA . LEU A 1 382 ? 5.953 41.062 3.109 1 88.5 382 LEU A CA 1
ATOM 2897 C C . LEU A 1 382 ? 4.496 41.344 2.762 1 88.5 382 LEU A C 1
ATOM 2899 O O . LEU A 1 382 ? 4.023 42.469 2.906 1 88.5 382 LEU A O 1
ATOM 2903 N N . LEU A 1 383 ? 3.834 40.344 2.391 1 90.5 383 LEU A N 1
ATOM 2904 C CA . LEU A 1 383 ? 2.441 40.5 1.983 1 90.5 383 LEU A CA 1
ATOM 2905 C C . LEU A 1 383 ? 1.557 40.812 3.184 1 90.5 383 LEU A C 1
ATOM 2907 O O . LEU A 1 383 ? 0.629 41.625 3.082 1 90.5 383 LEU A O 1
ATOM 2911 N N . ALA A 1 384 ? 1.888 40.188 4.23 1 86.81 384 ALA A N 1
ATOM 2912 C CA . ALA A 1 384 ? 1.114 40.406 5.453 1 86.81 384 ALA A CA 1
ATOM 2913 C C . ALA A 1 384 ? 1.316 41.812 5.988 1 86.81 384 ALA A C 1
ATOM 2915 O O . ALA A 1 384 ? 0.439 42.344 6.664 1 86.81 384 ALA A O 1
ATOM 2916 N N . GLY A 1 385 ? 2.408 42.438 5.66 1 86.62 385 GLY A N 1
ATOM 2917 C CA . GLY A 1 385 ? 2.756 43.75 6.188 1 86.62 385 GLY A CA 1
ATOM 2918 C C . GLY A 1 385 ? 2.252 44.875 5.332 1 86.62 385 GLY A C 1
ATOM 2919 O O . GLY A 1 385 ? 2.254 46.031 5.762 1 86.62 385 GLY A O 1
ATOM 2920 N N . ILE A 1 386 ? 1.718 44.594 4.223 1 90.62 386 ILE A N 1
ATOM 2921 C CA . ILE A 1 386 ? 1.354 45.656 3.273 1 90.62 386 ILE A CA 1
ATOM 2922 C C . ILE A 1 386 ? 0.241 46.5 3.857 1 90.62 386 ILE A C 1
ATOM 2924 O O . ILE A 1 386 ? 0.339 47.75 3.861 1 90.62 386 ILE A O 1
ATOM 2928 N N . TYR A 1 387 ? -0.779 45.875 4.387 1 87.56 387 TYR A N 1
ATOM 2929 C CA . TYR A 1 387 ? -1.936 46.594 4.879 1 87.56 387 TYR A CA 1
ATOM 2930 C C . TYR A 1 387 ? -1.57 47.438 6.098 1 87.56 387 TYR A C 1
ATOM 2932 O O . TYR A 1 387 ? -1.794 48.656 6.109 1 87.56 387 TYR A O 1
ATOM 2940 N N . PRO A 1 388 ? -0.992 46.875 7.059 1 87.19 388 PRO A N 1
ATOM 2941 C CA . PRO A 1 388 ? -0.61 47.688 8.227 1 87.19 388 PRO A CA 1
ATOM 2942 C C . PRO A 1 388 ? 0.388 48.781 7.879 1 87.19 388 PRO A C 1
ATOM 2944 O O . PRO A 1 388 ? 0.313 49.875 8.43 1 87.19 388 PRO A O 1
ATOM 2947 N N . ALA A 1 389 ? 1.347 48.531 7.004 1 89 389 ALA A N 1
ATOM 2948 C CA . ALA A 1 389 ? 2.338 49.531 6.609 1 89 389 ALA A CA 1
ATOM 2949 C C . ALA A 1 389 ? 1.677 50.688 5.898 1 89 389 ALA A C 1
ATOM 2951 O O . ALA A 1 389 ? 2.053 51.844 6.117 1 89 389 ALA A O 1
ATOM 2952 N N . ASN A 1 390 ? 0.714 50.406 5.121 1 91.81 390 ASN A N 1
ATOM 2953 C CA . ASN A 1 390 ? -0.011 51.469 4.43 1 91.81 390 ASN A CA 1
ATOM 2954 C C . ASN A 1 390 ? -0.845 52.312 5.402 1 91.81 390 ASN A C 1
ATOM 2956 O O . ASN A 1 390 ? -0.998 53.5 5.219 1 91.81 390 ASN A O 1
ATOM 2960 N N . LYS A 1 391 ? -1.386 51.625 6.348 1 89.19 391 LYS A N 1
ATOM 2961 C CA . LYS A 1 391 ? -2.15 52.344 7.371 1 89.19 391 LYS A CA 1
ATOM 2962 C C . LYS A 1 391 ? -1.259 53.281 8.172 1 89.19 391 LYS A C 1
ATOM 2964 O O . LYS A 1 391 ? -1.661 54.406 8.492 1 89.19 391 LYS A O 1
ATOM 2969 N N . ALA A 1 392 ? -0.132 52.844 8.438 1 86.62 392 ALA A N 1
ATOM 2970 C CA . ALA A 1 392 ? 0.825 53.688 9.164 1 86.62 392 ALA A CA 1
ATOM 2971 C C . ALA A 1 392 ? 1.288 54.844 8.32 1 86.62 392 ALA A C 1
ATOM 2973 O O . ALA A 1 392 ? 1.391 56 8.812 1 86.62 392 ALA A O 1
ATOM 2974 N N . ALA A 1 393 ? 1.538 54.594 7.129 1 89.69 393 ALA A N 1
ATOM 2975 C CA . ALA A 1 393 ? 2.076 55.594 6.223 1 89.69 393 ALA A CA 1
ATOM 2976 C C . ALA A 1 393 ? 1.055 56.688 5.965 1 89.69 393 ALA A C 1
ATOM 2978 O O . ALA A 1 393 ? 1.422 57.875 5.773 1 89.69 393 ALA A O 1
ATOM 2979 N N . ARG A 1 394 ? -0.22 56.406 6.07 1 89.88 394 ARG A N 1
ATOM 2980 C CA . ARG A 1 394 ? -1.26 57.375 5.715 1 89.88 394 ARG A CA 1
ATOM 2981 C C . ARG A 1 394 ? -1.829 58.031 6.957 1 89.88 394 ARG A C 1
ATOM 2983 O O . ARG A 1 394 ? -2.795 58.812 6.867 1 89.88 394 ARG A O 1
ATOM 2990 N N . MET A 1 395 ? -1.247 57.75 8.016 1 86.06 395 MET A N 1
ATOM 2991 C CA . MET A 1 395 ? -1.738 58.312 9.258 1 86.06 395 MET A CA 1
ATOM 2992 C C . MET A 1 395 ? -1.524 59.844 9.273 1 86.06 395 MET A C 1
ATOM 2994 O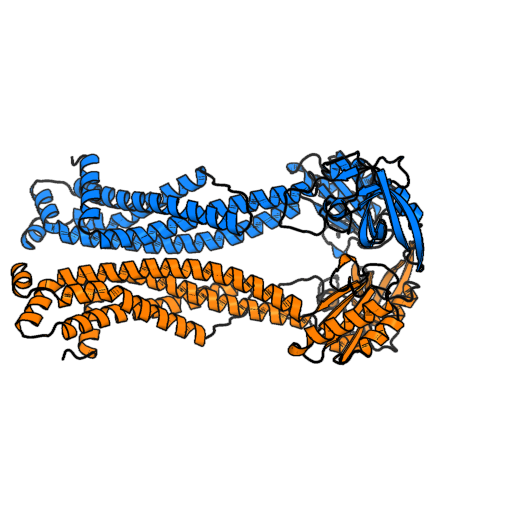 O . MET A 1 395 ? -0.492 60.312 8.812 1 86.06 395 MET A O 1
ATOM 2998 N N . ASN A 1 396 ? -2.52 60.594 9.688 1 84.75 396 ASN A N 1
ATOM 2999 C CA . ASN A 1 396 ? -2.414 62.062 9.82 1 84.75 396 ASN A CA 1
ATOM 3000 C C . ASN A 1 396 ? -1.683 62.469 11.102 1 84.75 396 ASN A C 1
ATOM 3002 O O . ASN A 1 396 ? -2.1 62.094 12.195 1 84.75 396 ASN A O 1
ATOM 3006 N N . PRO A 1 397 ? -0.587 63.219 10.883 1 81.5 397 PRO A N 1
ATOM 3007 C CA . PRO A 1 397 ? 0.213 63.625 12.047 1 81.5 397 PRO A CA 1
ATOM 3008 C C . PRO A 1 397 ? -0.615 64.312 13.125 1 81.5 397 PRO A C 1
ATOM 3010 O O . PRO A 1 397 ? -0.392 64.062 14.32 1 81.5 397 PRO A O 1
ATOM 3013 N N . VAL A 1 398 ? -1.536 65.062 12.789 1 78.06 398 VAL A N 1
ATOM 3014 C CA . VAL A 1 398 ? -2.336 65.812 13.758 1 78.06 398 VAL A CA 1
ATOM 3015 C C . VAL A 1 398 ? -3.184 64.875 14.578 1 78.06 398 VAL A C 1
ATOM 3017 O O . VAL A 1 398 ? -3.277 65 15.805 1 78.06 398 VAL A O 1
ATOM 3020 N N . ASP A 1 399 ? -3.738 63.938 13.969 1 74.25 399 ASP A N 1
ATOM 3021 C CA . ASP A 1 399 ? -4.582 62.938 14.641 1 74.25 399 ASP A CA 1
ATOM 3022 C C . ASP A 1 399 ? -3.748 62 15.5 1 74.25 399 ASP A C 1
ATOM 3024 O O . ASP A 1 399 ? -4.176 61.594 16.578 1 74.25 399 ASP A O 1
ATOM 3028 N N . ALA A 1 400 ? -2.561 61.781 15.086 1 72.94 400 ALA A N 1
ATOM 3029 C CA . ALA A 1 400 ? -1.654 60.844 15.75 1 72.94 400 ALA A CA 1
ATOM 3030 C C . ALA A 1 400 ? -1.115 61.469 17.047 1 72.94 400 ALA A C 1
ATOM 3032 O O . ALA A 1 400 ? -0.946 60.75 18.047 1 72.94 400 ALA A O 1
ATOM 3033 N N . LEU A 1 401 ? -0.909 62.781 17 1 70.88 401 LEU A N 1
ATOM 3034 C CA . LEU A 1 401 ? -0.331 63.438 18.156 1 70.88 401 LEU A CA 1
ATOM 3035 C C . LEU A 1 401 ? -1.406 63.781 19.188 1 70.88 401 LEU A C 1
ATOM 3037 O O . LEU A 1 401 ? -1.102 63.969 20.359 1 70.88 401 LEU A O 1
ATOM 3041 N N . ARG A 1 402 ? -2.65 63.656 18.703 1 67.06 402 ARG A N 1
ATOM 3042 C CA . ARG A 1 402 ? -3.742 63.875 19.641 1 67.06 402 ARG A CA 1
ATOM 3043 C C . ARG A 1 402 ? -4.012 62.625 20.484 1 67.06 402 ARG A C 1
ATOM 3045 O O . ARG A 1 402 ? -4.535 62.719 21.594 1 67.06 402 ARG A O 1
ATOM 3052 N N . HIS A 1 403 ? -3.719 61.594 19.938 1 55.19 403 HIS A N 1
ATOM 3053 C CA . HIS A 1 403 ? -3.977 60.344 20.625 1 55.19 403 HIS A CA 1
ATOM 3054 C C . HIS A 1 403 ? -2.938 60.094 21.703 1 55.19 403 HIS A C 1
ATOM 3056 O O . HIS A 1 403 ? -3.072 59.125 22.484 1 55.19 403 HIS A O 1
ATOM 3062 N N . GLU A 1 404 ? -1.942 60.938 21.891 1 48.75 404 GLU A N 1
ATOM 3063 C CA . GLU A 1 404 ? -1.085 60.906 23.062 1 48.75 404 GLU A CA 1
ATOM 3064 C C . GLU A 1 404 ? -1.67 61.719 24.219 1 48.75 404 GLU A C 1
ATOM 3066 O O . GLU A 1 404 ? -2.27 62.75 24 1 48.75 404 GLU A O 1
ATOM 3071 N N . MET B 1 1 ? -21.406 40.875 41.438 1 38.34 1 MET B N 1
ATOM 3072 C CA . MET B 1 1 ? -20.906 39.625 40.812 1 38.34 1 MET B CA 1
ATOM 3073 C C . MET B 1 1 ? -21.047 39.688 39.281 1 38.34 1 MET B C 1
ATOM 3075 O O . MET B 1 1 ? -22.125 39.969 38.781 1 38.34 1 MET B O 1
ATOM 3079 N N . LEU B 1 2 ? -19.984 40.062 38.688 1 51.34 2 LEU B N 1
ATOM 3080 C CA . LEU B 1 2 ? -20.219 40.188 37.25 1 51.34 2 LEU B CA 1
ATOM 3081 C C . LEU B 1 2 ? -20.859 38.938 36.656 1 51.34 2 LEU B C 1
ATOM 3083 O O . LEU B 1 2 ? -20.406 37.812 36.938 1 51.34 2 LEU B O 1
ATOM 3087 N N . SER B 1 3 ? -22.062 38.938 36.375 1 52.94 3 SER B N 1
ATOM 3088 C CA . SER B 1 3 ? -22.828 37.844 35.812 1 52.94 3 SER B CA 1
ATOM 3089 C C . SER B 1 3 ? -22.141 37.25 34.562 1 52.94 3 SER B C 1
ATOM 3091 O O . SER B 1 3 ? -21.359 37.938 33.906 1 52.94 3 SER B O 1
ATOM 3093 N N . LEU B 1 4 ? -22.047 35.906 34.562 1 56.09 4 LEU B N 1
ATOM 3094 C CA . LEU B 1 4 ? -21.484 35.188 33.406 1 56.09 4 LEU B CA 1
ATOM 3095 C C . LEU B 1 4 ? -21.906 35.812 32.094 1 56.09 4 LEU B C 1
ATOM 3097 O O . LEU B 1 4 ? -21.109 35.875 31.156 1 56.09 4 LEU B O 1
ATOM 3101 N N . LYS B 1 5 ? -23.094 36.312 32.156 1 57.28 5 LYS B N 1
ATOM 3102 C CA . LYS B 1 5 ? -23.641 36.938 30.969 1 57.28 5 LYS B CA 1
ATOM 3103 C C . LYS B 1 5 ? -22.891 38.219 30.641 1 57.28 5 LYS B C 1
ATOM 3105 O O . LYS B 1 5 ? -22.609 38.5 29.469 1 57.28 5 LYS B O 1
ATOM 3110 N N . HIS B 1 6 ? -22.562 38.906 31.703 1 54.09 6 HIS B N 1
ATOM 3111 C CA . HIS B 1 6 ? -21.844 40.156 31.484 1 54.09 6 HIS B CA 1
ATOM 3112 C C . HIS B 1 6 ? -20.406 39.906 31.047 1 54.09 6 HIS B C 1
ATOM 3114 O O . HIS B 1 6 ? -19.906 40.594 30.141 1 54.09 6 HIS B O 1
ATOM 3120 N N . SER B 1 7 ? -19.859 38.938 31.625 1 55 7 SER B N 1
ATOM 3121 C CA . SER B 1 7 ? -18.5 38.562 31.25 1 55 7 SER B CA 1
ATOM 3122 C C . SER B 1 7 ? -18.438 38.094 29.812 1 55 7 SER B C 1
ATOM 3124 O O . SER B 1 7 ? -17.484 38.406 29.094 1 55 7 SER B O 1
ATOM 3126 N N . PHE B 1 8 ? -19.531 37.375 29.469 1 59.22 8 PHE B N 1
ATOM 3127 C CA . PHE B 1 8 ? -19.609 36.906 28.094 1 59.22 8 PHE B CA 1
ATOM 3128 C C . PHE B 1 8 ? -19.766 38.094 27.125 1 59.22 8 PHE B C 1
ATOM 3130 O O . PHE B 1 8 ? -19.109 38.125 26.078 1 59.22 8 PHE B O 1
ATOM 3137 N N . ARG B 1 9 ? -20.531 39.031 27.453 1 57.5 9 ARG B N 1
ATOM 3138 C CA . ARG B 1 9 ? -20.766 40.188 26.594 1 57.5 9 ARG B CA 1
ATOM 3139 C C . ARG B 1 9 ? -19.5 41.031 26.484 1 57.5 9 ARG B C 1
ATOM 3141 O O . ARG B 1 9 ? -19.188 41.531 25.406 1 57.5 9 ARG B O 1
ATOM 3148 N N . MET B 1 10 ? -18.828 40.969 27.547 1 53.91 10 MET B N 1
ATOM 3149 C CA . MET B 1 10 ? -17.578 41.75 27.516 1 53.91 10 MET B CA 1
ATOM 3150 C C . MET B 1 10 ? -16.516 41.031 26.672 1 53.91 10 MET B C 1
ATOM 3152 O O . MET B 1 10 ? -15.766 41.688 25.938 1 53.91 10 MET B O 1
ATOM 3156 N N . ALA B 1 11 ? -16.609 39.781 26.891 1 56.5 11 ALA B N 1
ATOM 3157 C CA . ALA B 1 11 ? -15.641 39 26.156 1 56.5 11 ALA B CA 1
ATOM 3158 C C . ALA B 1 11 ? -15.859 39.094 24.641 1 56.5 11 ALA B C 1
ATOM 3160 O O . ALA B 1 11 ? -14.906 39.281 23.891 1 56.5 11 ALA B O 1
ATOM 3161 N N . VAL B 1 12 ? -17.125 39 24.312 1 56.81 12 VAL B N 1
ATOM 3162 C CA . VAL B 1 12 ? -17.469 39.094 22.906 1 56.81 12 VAL B CA 1
ATOM 3163 C C . VAL B 1 12 ? -17.141 40.5 22.391 1 56.81 12 VAL B C 1
ATOM 3165 O O . VAL B 1 12 ? -16.703 40.688 21.25 1 56.81 12 VAL B O 1
ATOM 3168 N N . GLY B 1 13 ? -17.453 41.5 23.203 1 52.59 13 GLY B N 1
ATOM 3169 C CA . GLY B 1 13 ? -17.141 42.875 22.859 1 52.59 13 GLY B CA 1
ATOM 3170 C C . GLY B 1 13 ? -15.656 43.125 22.688 1 52.59 13 GLY B C 1
ATOM 3171 O O . GLY B 1 13 ? -15.242 43.875 21.797 1 52.59 13 GLY B O 1
ATOM 3172 N N . SER B 1 14 ? -14.961 42.469 23.5 1 51.56 14 SER B N 1
ATOM 3173 C CA . SER B 1 14 ? -13.508 42.625 23.438 1 51.56 14 SER B CA 1
ATOM 3174 C C . SER B 1 14 ? -12.922 41.969 22.203 1 51.56 14 SER B C 1
ATOM 3176 O O . SER B 1 14 ? -11.953 42.469 21.625 1 51.56 14 SER B O 1
ATOM 3178 N N . ILE B 1 15 ? -13.492 40.906 21.891 1 56.09 15 ILE B N 1
ATOM 3179 C CA . ILE B 1 15 ? -13.031 40.219 20.688 1 56.09 15 ILE B CA 1
ATOM 3180 C C . ILE B 1 15 ? -13.273 41.094 19.469 1 56.09 15 ILE B C 1
ATOM 3182 O O . ILE B 1 15 ? -12.461 41.094 18.531 1 56.09 15 ILE B O 1
ATOM 3186 N N . SER B 1 16 ? -14.422 41.906 19.562 1 50 16 SER B N 1
ATOM 3187 C CA . SER B 1 16 ? -14.805 42.75 18.438 1 50 16 SER B CA 1
ATOM 3188 C C . SER B 1 16 ? -13.914 43.969 18.344 1 50 16 SER B C 1
ATOM 3190 O O . SER B 1 16 ? -13.758 44.562 17.266 1 50 16 SER B O 1
ATOM 3192 N N . SER B 1 17 ? -13.438 44.5 19.422 1 47.88 17 SER B N 1
ATOM 3193 C CA . SER B 1 17 ? -12.68 45.75 19.375 1 47.88 17 SER B CA 1
ATOM 3194 C C . SER B 1 17 ? -11.289 45.531 18.781 1 47.88 17 SER B C 1
ATOM 3196 O O . SER B 1 17 ? -10.703 46.469 18.219 1 47.88 17 SER B O 1
ATOM 3198 N N . SER B 1 18 ? -10.758 44.312 18.984 1 50 18 SER B N 1
ATOM 3199 C CA . SER B 1 18 ? -9.461 44 18.375 1 50 18 SER B CA 1
ATOM 3200 C C . SER B 1 18 ? -9.562 42.844 17.391 1 50 18 SER B C 1
ATOM 3202 O O . SER B 1 18 ? -8.93 41.812 17.578 1 50 18 SER B O 1
ATOM 3204 N N . LYS B 1 19 ? -10.367 43.156 16.453 1 51.78 19 LYS B N 1
ATOM 3205 C CA . LYS B 1 19 ? -10.922 42.188 15.523 1 51.78 19 LYS B CA 1
ATOM 3206 C C . LYS B 1 19 ? -9.812 41.312 14.906 1 51.78 19 LYS B C 1
ATOM 3208 O O . LYS B 1 19 ? -9.93 40.094 14.844 1 51.78 19 LYS B O 1
ATOM 3213 N N . LEU B 1 20 ? -8.914 42.031 14.516 1 48.25 20 LEU B N 1
ATOM 3214 C CA . LEU B 1 20 ? -7.91 41.312 13.719 1 48.25 20 LEU B CA 1
ATOM 3215 C C . LEU B 1 20 ? -7.078 40.406 14.594 1 48.25 20 LEU B C 1
ATOM 3217 O O . LEU B 1 20 ? -6.797 39.25 14.211 1 48.25 20 LEU B O 1
ATOM 3221 N N . ARG B 1 21 ? -6.836 40.969 15.852 1 49.25 21 ARG B N 1
ATOM 3222 C CA . ARG B 1 21 ? -6.043 40.156 16.781 1 49.25 21 ARG B CA 1
ATOM 3223 C C . ARG B 1 21 ? -6.805 38.906 17.234 1 49.25 21 ARG B C 1
ATOM 3225 O O . ARG B 1 21 ? -6.223 37.844 17.344 1 49.25 21 ARG B O 1
ATOM 3232 N N . SER B 1 22 ? -8.023 39.25 17.438 1 55.66 22 SER B N 1
ATOM 3233 C CA . SER B 1 22 ? -8.875 38.125 17.875 1 55.66 22 SER B CA 1
ATOM 3234 C C . SER B 1 22 ? -9 37.062 16.797 1 55.66 22 SER B C 1
ATOM 3236 O O . SER B 1 22 ? -9.062 35.875 17.094 1 55.66 22 SER B O 1
ATOM 3238 N N . ALA B 1 23 ? -8.969 37.562 15.602 1 57.72 23 ALA B N 1
ATOM 3239 C CA . ALA B 1 23 ? -9.148 36.625 14.5 1 57.72 23 ALA B CA 1
ATOM 3240 C C . ALA B 1 23 ? -7.941 35.719 14.375 1 57.72 23 ALA B C 1
ATOM 3242 O O . ALA B 1 23 ? -8.094 34.5 14.156 1 57.72 23 ALA B O 1
ATOM 3243 N N . LEU B 1 24 ? -6.828 36.25 14.641 1 52.12 24 LEU B N 1
ATOM 3244 C CA . LEU B 1 24 ? -5.59 35.5 14.453 1 52.12 24 LEU B CA 1
ATOM 3245 C C . LEU B 1 24 ? -5.441 34.406 15.516 1 52.12 24 LEU B C 1
ATOM 3247 O O . LEU B 1 24 ? -5.047 33.281 15.219 1 52.12 24 LEU B O 1
ATOM 3251 N N . THR B 1 25 ? -5.711 34.844 16.719 1 56.31 25 THR B N 1
ATOM 3252 C CA . THR B 1 25 ? -5.621 33.906 17.859 1 56.31 25 THR B CA 1
ATOM 3253 C C . THR B 1 25 ? -6.602 32.75 17.688 1 56.31 25 THR B C 1
ATOM 3255 O O . THR B 1 25 ? -6.27 31.609 17.984 1 56.31 25 THR B O 1
ATOM 3258 N N . THR B 1 26 ? -7.594 33.25 17.047 1 64.88 26 THR B N 1
ATOM 3259 C CA . THR B 1 26 ? -8.648 32.25 16.906 1 64.88 26 THR B CA 1
ATOM 3260 C C . THR B 1 26 ? -8.305 31.25 15.789 1 64.88 26 THR B C 1
ATOM 3262 O O . THR B 1 26 ? -8.719 30.094 15.828 1 64.88 26 THR B O 1
ATOM 3265 N N . LEU B 1 27 ? -7.285 31.656 14.977 1 66.69 27 LEU B N 1
ATOM 3266 C CA . LEU B 1 27 ? -6.992 30.797 13.828 1 66.69 27 LEU B CA 1
ATOM 3267 C C . LEU B 1 27 ? -6.234 29.547 14.266 1 66.69 27 LEU B C 1
ATOM 3269 O O . LEU B 1 27 ? -6.477 28.453 13.742 1 66.69 27 LEU B O 1
ATOM 3273 N N . GLY B 1 28 ? -5.258 29.703 15.203 1 64.38 28 GLY B N 1
ATOM 3274 C CA . GLY B 1 28 ? -4.539 28.547 15.703 1 64.38 28 GLY B CA 1
ATOM 3275 C C . GLY B 1 28 ? -5.453 27.484 16.281 1 64.38 28 GLY B C 1
ATOM 3276 O O . GLY B 1 28 ? -5.305 26.297 15.984 1 64.38 28 GLY B O 1
ATOM 3277 N N . ILE B 1 29 ? -6.41 27.922 16.969 1 73 29 ILE B N 1
ATOM 3278 C CA . ILE B 1 29 ? -7.352 27 17.594 1 73 29 ILE B CA 1
ATOM 3279 C C . ILE B 1 29 ? -8.273 26.406 16.531 1 73 29 ILE B C 1
ATOM 3281 O O . ILE B 1 29 ? -8.602 25.219 16.578 1 73 29 ILE B O 1
ATOM 3285 N N . VAL B 1 30 ? -8.578 27.297 15.617 1 77.88 30 VAL B N 1
ATOM 3286 C CA . VAL B 1 30 ? -9.469 26.844 14.555 1 77.88 30 VAL B CA 1
ATOM 3287 C C . VAL B 1 30 ? -8.789 25.734 13.75 1 77.88 30 VAL B C 1
ATOM 3289 O O . VAL B 1 30 ? -9.383 24.688 13.5 1 77.88 30 VAL B O 1
ATOM 3292 N N . ILE B 1 31 ? -7.562 25.875 13.445 1 72.31 31 ILE B N 1
ATOM 3293 C CA . ILE B 1 31 ? -6.832 24.906 12.648 1 72.31 31 ILE B CA 1
ATOM 3294 C C . ILE B 1 31 ? -6.59 23.641 13.469 1 72.31 31 ILE B C 1
ATOM 3296 O O . ILE B 1 31 ? -6.711 22.531 12.961 1 72.31 31 ILE B O 1
ATOM 3300 N N . GLY B 1 32 ? -6.215 23.828 14.695 1 72.62 32 GLY B N 1
ATOM 3301 C CA . GLY B 1 32 ? -5.996 22.688 15.57 1 72.62 32 GLY B CA 1
ATOM 3302 C C . GLY B 1 32 ? -7.23 21.812 15.727 1 72.62 32 GLY B C 1
ATOM 3303 O O . GLY B 1 32 ? -7.156 20.594 15.562 1 72.62 32 GLY B O 1
ATOM 3304 N N . VAL B 1 33 ? -8.312 22.453 15.914 1 80.56 33 VAL B N 1
ATOM 3305 C CA . VAL B 1 33 ? -9.555 21.719 16.094 1 80.56 33 VAL B CA 1
ATOM 3306 C C . VAL B 1 33 ? -10.016 21.125 14.766 1 80.56 33 VAL B C 1
ATOM 3308 O O . VAL B 1 33 ? -10.5 20 14.719 1 80.56 33 VAL B O 1
ATOM 3311 N N . ALA B 1 34 ? -9.875 21.922 13.781 1 81.62 34 ALA B N 1
ATOM 3312 C CA . ALA B 1 34 ? -10.234 21.422 12.461 1 81.62 34 ALA B CA 1
ATOM 3313 C C . ALA B 1 34 ? -9.445 20.156 12.117 1 81.62 34 ALA B C 1
ATOM 3315 O O . ALA B 1 34 ? -10.008 19.203 11.586 1 81.62 34 ALA B O 1
ATOM 3316 N N . ALA B 1 35 ? -8.203 20.109 12.445 1 73.88 35 ALA B N 1
ATOM 3317 C CA . ALA B 1 35 ? -7.348 18.969 12.156 1 73.88 35 ALA B CA 1
ATOM 3318 C C . ALA B 1 35 ? -7.789 17.75 12.953 1 73.88 35 ALA B C 1
ATOM 3320 O O . ALA B 1 35 ? -7.797 16.625 12.422 1 73.88 35 ALA B O 1
ATOM 3321 N N . VAL B 1 36 ? -8.125 17.938 14.125 1 76.25 36 VAL B N 1
ATOM 3322 C CA . VAL B 1 36 ? -8.578 16.844 14.969 1 76.25 36 VAL B CA 1
ATOM 3323 C C . VAL B 1 36 ? -9.875 16.266 14.414 1 76.25 36 VAL B C 1
ATOM 3325 O O . VAL B 1 36 ? -10.031 15.047 14.312 1 76.25 36 VAL B O 1
ATOM 3328 N N . ILE B 1 37 ? -10.734 17.156 14.062 1 83.31 37 ILE B N 1
ATOM 3329 C CA . ILE B 1 37 ? -12.031 16.719 13.57 1 83.31 37 ILE B CA 1
ATOM 3330 C C . ILE B 1 37 ? -11.859 16.016 12.227 1 83.31 37 ILE B C 1
ATOM 3332 O O . ILE B 1 37 ? -12.484 14.977 11.984 1 83.31 37 ILE B O 1
ATOM 3336 N N . ALA B 1 38 ? -11.094 16.594 11.422 1 78.62 38 ALA B N 1
ATOM 3337 C CA . ALA B 1 38 ? -10.836 15.961 10.125 1 78.62 38 ALA B CA 1
ATOM 3338 C C . ALA B 1 38 ? -10.219 14.578 10.305 1 78.62 38 ALA B C 1
ATOM 3340 O O . ALA B 1 38 ? -10.586 13.633 9.602 1 78.62 38 ALA B O 1
ATOM 3341 N N . ASN B 1 39 ? -9.312 14.43 11.188 1 75.69 39 ASN B N 1
ATOM 3342 C CA . ASN B 1 39 ? -8.633 13.164 11.461 1 75.69 39 ASN B CA 1
ATOM 3343 C C . ASN B 1 39 ? -9.617 12.094 11.914 1 75.69 39 ASN B C 1
ATOM 3345 O O . ASN B 1 39 ? -9.609 10.977 11.398 1 75.69 39 ASN B O 1
ATOM 3349 N N . VAL B 1 40 ? -10.391 12.469 12.859 1 80 40 VAL B N 1
ATOM 3350 C CA . VAL B 1 40 ? -11.328 11.5 13.43 1 80 40 VAL B CA 1
ATOM 3351 C C . VAL B 1 40 ? -12.352 11.094 12.375 1 80 40 VAL B C 1
ATOM 3353 O O . VAL B 1 40 ? -12.711 9.914 12.273 1 80 40 VAL B O 1
ATOM 3356 N N . SER B 1 41 ? -12.781 12.062 11.617 1 83.19 41 SER B N 1
ATOM 3357 C CA . SER B 1 41 ? -13.766 11.773 10.578 1 83.19 41 SER B CA 1
ATOM 3358 C C . SER B 1 41 ? -13.164 10.93 9.461 1 83.19 41 SER B C 1
ATOM 3360 O O . SER B 1 41 ? -13.773 9.961 9.016 1 83.19 41 SER B O 1
ATOM 3362 N N . LEU B 1 42 ? -12.023 11.266 9.07 1 78.88 42 LEU B N 1
ATOM 3363 C CA . LEU B 1 42 ? -11.352 10.5 8.016 1 78.88 42 LEU B CA 1
ATOM 3364 C C . LEU B 1 42 ? -11.031 9.086 8.492 1 78.88 42 LEU B C 1
ATOM 3366 O O . LEU B 1 42 ? -11.164 8.133 7.723 1 78.88 42 LEU B O 1
ATOM 3370 N N . GLY B 1 43 ? -10.562 9.039 9.719 1 77.12 43 GLY B N 1
ATOM 3371 C CA . GLY B 1 43 ? -10.312 7.723 10.289 1 77.12 43 GLY B CA 1
ATOM 3372 C C . GLY B 1 43 ? -11.547 6.836 10.289 1 77.12 43 GLY B C 1
ATOM 3373 O O . GLY B 1 43 ? -11.469 5.66 9.93 1 77.12 43 GLY B O 1
ATOM 3374 N N . ALA B 1 44 ? -12.609 7.41 10.656 1 81.81 44 ALA B N 1
ATOM 3375 C CA . ALA B 1 44 ? -13.859 6.668 10.688 1 81.81 44 ALA B CA 1
ATOM 3376 C C . ALA B 1 44 ? -14.312 6.281 9.281 1 81.81 44 ALA B C 1
ATOM 3378 O O . ALA B 1 44 ? -14.797 5.168 9.062 1 81.81 44 ALA B O 1
ATOM 3379 N N . SER B 1 45 ? -14.172 7.195 8.43 1 82.25 45 SER B N 1
ATOM 3380 C CA . SER B 1 45 ? -14.539 6.93 7.043 1 82.25 45 SER B CA 1
ATOM 3381 C C . SER B 1 45 ? -13.688 5.812 6.449 1 82.25 45 SER B C 1
ATOM 3383 O O . SER B 1 45 ? -14.195 4.953 5.73 1 82.25 45 SER B O 1
ATOM 3385 N N . PHE B 1 46 ? -12.391 5.785 6.684 1 78.25 46 PHE B N 1
ATOM 3386 C CA . PHE B 1 46 ? -11.477 4.746 6.219 1 78.25 46 PHE B CA 1
ATOM 3387 C C . PHE B 1 46 ? -11.867 3.391 6.793 1 78.25 46 PHE B C 1
ATOM 3389 O O . PHE B 1 46 ? -11.875 2.387 6.074 1 78.25 46 PHE B O 1
ATOM 3396 N N . ASN B 1 47 ? -12.141 3.467 8.086 1 79.44 47 ASN B N 1
ATOM 3397 C CA . ASN B 1 47 ? -12.531 2.221 8.742 1 79.44 47 ASN B CA 1
ATOM 3398 C C . ASN B 1 47 ? -13.797 1.635 8.125 1 79.44 47 ASN B C 1
ATOM 3400 O O . ASN B 1 47 ? -13.875 0.429 7.883 1 79.44 47 ASN B O 1
ATOM 3404 N N . GLN B 1 48 ? -14.719 2.475 7.922 1 80.88 48 GLN B N 1
ATOM 3405 C CA . GLN B 1 48 ? -15.961 2.004 7.316 1 80.88 48 GLN B CA 1
ATOM 3406 C C . GLN B 1 48 ? -15.727 1.507 5.891 1 80.88 48 GLN B C 1
ATOM 3408 O O . GLN B 1 48 ? -16.25 0.464 5.496 1 80.88 48 GLN B O 1
ATOM 3413 N N . TYR B 1 49 ? -14.961 2.207 5.176 1 78.69 49 TYR B N 1
ATOM 3414 C CA . TYR B 1 49 ? -14.656 1.846 3.799 1 78.69 49 TYR B CA 1
ATOM 3415 C C . TYR B 1 49 ? -14 0.47 3.727 1 78.69 49 TYR B C 1
ATOM 3417 O O . TYR B 1 49 ? -14.453 -0.399 2.977 1 78.69 49 TYR B O 1
ATOM 3425 N N . PHE B 1 50 ? -13.016 0.238 4.453 1 79.12 50 PHE B N 1
ATOM 3426 C CA . PHE B 1 50 ? -12.258 -1.007 4.379 1 79.12 50 PHE B CA 1
ATOM 3427 C C . PHE B 1 50 ? -13.055 -2.16 4.977 1 79.12 50 PHE B C 1
ATOM 3429 O O . PHE B 1 50 ? -12.945 -3.299 4.512 1 79.12 50 PHE B O 1
ATOM 3436 N N . THR B 1 51 ? -13.828 -1.824 6.027 1 78.12 51 THR B N 1
ATOM 3437 C CA . THR B 1 51 ? -14.711 -2.859 6.562 1 78.12 51 THR B CA 1
ATOM 3438 C C . THR B 1 51 ? -15.695 -3.336 5.496 1 78.12 51 THR B C 1
ATOM 3440 O O . THR B 1 51 ? -15.914 -4.539 5.34 1 78.12 51 THR B O 1
ATOM 3443 N N . GLU B 1 52 ? -16.203 -2.441 4.758 1 78.25 52 GLU B N 1
ATOM 3444 C CA . GLU B 1 52 ? -17.141 -2.789 3.697 1 78.25 52 GLU B CA 1
ATOM 3445 C C . GLU B 1 52 ? -16.438 -3.521 2.557 1 78.25 52 GLU B C 1
ATOM 3447 O O . GLU B 1 52 ? -16.969 -4.5 2.023 1 78.25 52 GLU B O 1
ATOM 3452 N N . GLU B 1 53 ? -15.289 -3.021 2.238 1 78.06 53 GLU B N 1
ATOM 3453 C CA . GLU B 1 53 ? -14.523 -3.654 1.168 1 78.06 53 GLU B CA 1
ATOM 3454 C C . GLU B 1 53 ? -14.156 -5.094 1.525 1 78.06 53 GLU B C 1
ATOM 3456 O O . GLU B 1 53 ? -14.305 -5.996 0.7 1 78.06 53 GLU B O 1
ATOM 3461 N N . ILE B 1 54 ? -13.695 -5.273 2.701 1 80 54 ILE B N 1
ATOM 3462 C CA . ILE B 1 54 ? -13.297 -6.602 3.158 1 80 54 ILE B CA 1
ATOM 3463 C C . ILE B 1 54 ? -14.531 -7.488 3.316 1 80 54 ILE B C 1
ATOM 3465 O O . ILE B 1 54 ? -14.484 -8.688 3.031 1 80 54 ILE B O 1
ATOM 3469 N N . GLY B 1 55 ? -15.609 -6.875 3.711 1 78.5 55 GLY B N 1
ATOM 3470 C CA . GLY B 1 55 ? -16.859 -7.602 3.84 1 78.5 55 GLY B CA 1
ATOM 3471 C C . GLY B 1 55 ? -17.406 -8.086 2.51 1 78.5 55 GLY B C 1
ATOM 3472 O O . GLY B 1 55 ? -18.172 -9.062 2.463 1 78.5 55 GLY B O 1
ATOM 3473 N N . SER B 1 56 ? -17.031 -7.426 1.442 1 78.19 56 SER B N 1
ATOM 3474 C CA . SER B 1 56 ? -17.484 -7.832 0.117 1 78.19 56 SER B CA 1
ATOM 3475 C C . SER B 1 56 ? -16.797 -9.109 -0.339 1 78.19 56 SER B C 1
ATOM 3477 O O . SER B 1 56 ? -17.266 -9.789 -1.253 1 78.19 56 SER B O 1
ATOM 3479 N N . VAL B 1 57 ? -15.695 -9.406 0.271 1 78.94 57 VAL B N 1
ATOM 3480 C CA . VAL B 1 57 ? -14.953 -10.617 -0.059 1 78.94 57 VAL B CA 1
ATOM 3481 C C . VAL B 1 57 ? -15.609 -11.82 0.605 1 78.94 57 VAL B C 1
ATOM 3483 O O . VAL B 1 57 ? -15.633 -12.914 0.035 1 78.94 57 VAL B O 1
ATOM 3486 N N . GLY B 1 58 ? -16.109 -11.641 1.83 1 81.75 58 GLY B N 1
ATOM 3487 C CA . GLY B 1 58 ? -16.734 -12.703 2.602 1 81.75 58 GLY B CA 1
ATOM 3488 C C . GLY B 1 58 ? -17.109 -12.273 4.004 1 81.75 58 GLY B C 1
ATOM 3489 O O . GLY B 1 58 ? -16.844 -11.141 4.41 1 81.75 58 GLY B O 1
ATOM 3490 N N . ASN B 1 59 ? -17.844 -13.188 4.621 1 82.44 59 ASN B N 1
ATOM 3491 C CA . ASN B 1 59 ? -18.234 -12.953 6.008 1 82.44 59 ASN B CA 1
ATOM 3492 C C . ASN B 1 59 ? -17.438 -13.82 6.973 1 82.44 59 ASN B C 1
ATOM 3494 O O . ASN B 1 59 ? -17.5 -15.055 6.906 1 82.44 59 ASN B O 1
ATOM 3498 N N . ASN B 1 60 ? -16.75 -13.211 7.855 1 92.5 60 ASN B N 1
ATOM 3499 C CA . ASN B 1 60 ? -15.953 -13.953 8.828 1 92.5 60 ASN B CA 1
ATOM 3500 C C . ASN B 1 60 ? -15.117 -15.039 8.156 1 92.5 60 ASN B C 1
ATOM 3502 O O . ASN B 1 60 ? -15.164 -16.203 8.57 1 92.5 60 ASN B O 1
ATOM 3506 N N . PHE B 1 61 ? -14.469 -14.641 7.164 1 93.44 61 PHE B N 1
ATOM 3507 C CA . PHE B 1 61 ? -13.867 -15.656 6.305 1 93.44 61 PHE B CA 1
ATOM 3508 C C . PHE B 1 61 ? -12.453 -15.984 6.762 1 93.44 61 PHE B C 1
ATOM 3510 O O . PHE B 1 61 ? -11.797 -15.164 7.406 1 93.44 61 PHE B O 1
ATOM 3517 N N . ILE B 1 62 ? -12.07 -17.172 6.492 1 96.19 62 ILE B N 1
ATOM 3518 C CA . ILE B 1 62 ? -10.719 -17.719 6.648 1 96.19 62 ILE B CA 1
ATOM 3519 C C . ILE B 1 62 ? -10.25 -18.312 5.324 1 96.19 62 ILE B C 1
ATOM 3521 O O . ILE B 1 62 ? -10.914 -19.172 4.746 1 96.19 62 ILE B O 1
ATOM 3525 N N . ILE B 1 63 ? -9.141 -17.812 4.816 1 95.38 63 ILE B N 1
ATOM 3526 C CA . ILE B 1 63 ? -8.578 -18.328 3.574 1 95.38 63 ILE B CA 1
ATOM 3527 C C . ILE B 1 63 ? -7.402 -19.25 3.891 1 95.38 63 ILE B C 1
ATOM 3529 O O . ILE B 1 63 ? -6.496 -18.875 4.641 1 95.38 63 ILE B O 1
ATOM 3533 N N . ILE B 1 64 ? -7.48 -20.375 3.4 1 97.06 64 ILE B N 1
ATOM 3534 C CA . ILE B 1 64 ? -6.418 -21.375 3.527 1 97.06 64 ILE B CA 1
ATOM 3535 C C . ILE B 1 64 ? -5.824 -21.672 2.152 1 97.06 64 ILE B C 1
ATOM 3537 O O . ILE B 1 64 ? -6.535 -22.094 1.241 1 97.06 64 ILE B O 1
ATOM 3541 N N . GLU B 1 65 ? -4.574 -21.422 1.99 1 96.25 65 GLU B N 1
ATOM 3542 C CA . GLU B 1 65 ? -3.932 -21.625 0.695 1 96.25 65 GLU B CA 1
ATOM 3543 C C . GLU B 1 65 ? -2.723 -22.547 0.814 1 96.25 65 GLU B C 1
ATOM 3545 O O . GLU B 1 65 ? -1.957 -22.453 1.776 1 96.25 65 GLU B O 1
ATOM 3550 N N . GLY B 1 66 ? -2.639 -23.406 -0.147 1 95.19 66 GLY B N 1
ATOM 3551 C CA . GLY B 1 66 ? -1.443 -24.234 -0.209 1 95.19 66 GLY B CA 1
ATOM 3552 C C . GLY B 1 66 ? -0.253 -23.516 -0.82 1 95.19 66 GLY B C 1
ATOM 3553 O O . GLY B 1 66 ? -0.393 -22.812 -1.821 1 95.19 66 GLY B O 1
ATOM 3554 N N . LYS B 1 67 ? 0.862 -23.703 -0.188 1 92.56 67 LYS B N 1
ATOM 3555 C CA . LYS B 1 67 ? 2.086 -23.141 -0.748 1 92.56 67 LYS B CA 1
ATOM 3556 C C . LYS B 1 67 ? 2.627 -24.016 -1.879 1 92.56 67 LYS B C 1
ATOM 3558 O O . LYS B 1 67 ? 3.396 -23.531 -2.719 1 92.56 67 LYS B O 1
ATOM 3563 N N . VAL B 1 68 ? 2.277 -25.266 -1.822 1 88.69 68 VAL B N 1
ATOM 3564 C CA . VAL B 1 68 ? 2.723 -26.219 -2.826 1 88.69 68 VAL B CA 1
ATOM 3565 C C . VAL B 1 68 ? 1.511 -26.844 -3.518 1 88.69 68 VAL B C 1
ATOM 3567 O O . VAL B 1 68 ? 0.41 -26.859 -2.961 1 88.69 68 VAL B O 1
ATOM 3570 N N . SER B 1 69 ? 1.772 -27.328 -4.719 1 84.44 69 SER B N 1
ATOM 3571 C CA . SER B 1 69 ? 0.691 -27.984 -5.449 1 84.44 69 SER B CA 1
ATOM 3572 C C . SER B 1 69 ? 0.334 -29.328 -4.828 1 84.44 69 SER B C 1
ATOM 3574 O O . SER B 1 69 ? 1.15 -29.922 -4.125 1 84.44 69 SER B O 1
ATOM 3576 N N . ASN B 1 70 ? -0.889 -29.734 -4.984 1 89.88 70 ASN B N 1
ATOM 3577 C CA . ASN B 1 70 ? -1.355 -31.078 -4.637 1 89.88 70 ASN B CA 1
ATOM 3578 C C . ASN B 1 70 ? -1.343 -31.297 -3.127 1 89.88 70 ASN B C 1
ATOM 3580 O O . ASN B 1 70 ? -1.167 -32.438 -2.664 1 89.88 70 ASN B O 1
ATOM 3584 N N . LEU B 1 71 ? -1.371 -30.219 -2.418 1 92.81 71 LEU B N 1
ATOM 3585 C CA . LEU B 1 71 ? -1.351 -30.312 -0.962 1 92.81 71 LEU B CA 1
ATOM 3586 C C . LEU B 1 71 ? -2.738 -30.641 -0.416 1 92.81 71 LEU B C 1
ATOM 3588 O O . LEU B 1 71 ? -2.873 -31.422 0.517 1 92.81 71 LEU B O 1
ATOM 3592 N N . PHE B 1 72 ? -3.742 -30.047 -1.023 1 96.19 72 PHE B N 1
ATOM 3593 C CA . PHE B 1 72 ? -5.074 -30.047 -0.432 1 96.19 72 PHE B CA 1
ATOM 3594 C C . PHE B 1 72 ? -6.012 -30.953 -1.219 1 96.19 72 PHE B C 1
ATOM 3596 O O . PHE B 1 72 ? -6.074 -30.875 -2.447 1 96.19 72 PHE B O 1
ATOM 3603 N N . HIS B 1 73 ? -6.664 -31.766 -0.522 1 96.12 73 HIS B N 1
ATOM 3604 C CA . HIS B 1 73 ? -7.645 -32.719 -1.044 1 96.12 73 HIS B CA 1
ATOM 3605 C C . HIS B 1 73 ? -8.906 -32.75 -0.182 1 96.12 73 HIS B C 1
ATOM 3607 O O . HIS B 1 73 ? -9.102 -31.844 0.653 1 96.12 73 HIS B O 1
ATOM 3613 N N . ASP B 1 74 ? -9.828 -33.656 -0.441 1 96.19 74 ASP B N 1
ATOM 3614 C CA . ASP B 1 74 ? -11.078 -33.781 0.312 1 96.19 74 ASP B CA 1
ATOM 3615 C C . ASP B 1 74 ? -10.797 -34.062 1.785 1 96.19 74 ASP B C 1
ATOM 3617 O O . ASP B 1 74 ? -11.555 -33.625 2.66 1 96.19 74 ASP B O 1
ATOM 3621 N N . SER B 1 75 ? -9.719 -34.719 2.059 1 96.44 75 SER B N 1
ATOM 3622 C CA . SER B 1 75 ? -9.391 -35.062 3.436 1 96.44 75 SER B CA 1
ATOM 3623 C C . SER B 1 75 ? -9.164 -33.844 4.289 1 96.44 75 SER B C 1
ATOM 3625 O O . SER B 1 75 ? -9.711 -33.719 5.391 1 96.44 75 SER B O 1
ATOM 3627 N N . GLU B 1 76 ? -8.344 -32.906 3.775 1 97.62 76 GLU B N 1
ATOM 3628 C CA . GLU B 1 76 ? -8.102 -31.672 4.516 1 97.62 76 GLU B CA 1
ATOM 3629 C C . GLU B 1 76 ? -9.367 -30.828 4.602 1 97.62 76 GLU B C 1
ATOM 3631 O O . GLU B 1 76 ? -9.586 -30.125 5.59 1 97.62 76 GLU B O 1
ATOM 3636 N N . MET B 1 77 ? -10.164 -30.844 3.602 1 97.38 77 MET B N 1
ATOM 3637 C CA . MET B 1 77 ? -11.438 -30.125 3.637 1 97.38 77 MET B CA 1
ATOM 3638 C C . MET B 1 77 ? -12.297 -30.609 4.797 1 97.38 77 MET B C 1
ATOM 3640 O O . MET B 1 77 ? -12.93 -29.797 5.48 1 97.38 77 MET B O 1
ATOM 3644 N N . GLU B 1 78 ? -12.367 -31.906 4.977 1 97.38 78 GLU B N 1
ATOM 3645 C CA . GLU B 1 78 ? -13.156 -32.469 6.066 1 97.38 78 GLU B CA 1
ATOM 3646 C C . GLU B 1 78 ? -12.633 -32.031 7.426 1 97.38 78 GLU B C 1
ATOM 3648 O O . GLU B 1 78 ? -13.406 -31.781 8.352 1 97.38 78 GLU B O 1
ATOM 3653 N N . ILE B 1 79 ? -11.312 -31.953 7.508 1 98 79 ILE B N 1
ATOM 3654 C CA . ILE B 1 79 ? -10.711 -31.469 8.742 1 98 79 ILE B CA 1
ATOM 3655 C C . ILE B 1 79 ? -11.211 -30.062 9.047 1 98 79 ILE B C 1
ATOM 3657 O O . ILE B 1 79 ? -11.625 -29.766 10.18 1 98 79 ILE B O 1
ATOM 3661 N N . ILE B 1 80 ? -11.227 -29.203 8.062 1 98.19 80 ILE B N 1
ATOM 3662 C CA . ILE B 1 80 ? -11.648 -27.812 8.227 1 98.19 80 ILE B CA 1
ATOM 3663 C C . ILE B 1 80 ? -13.148 -27.766 8.547 1 98.19 80 ILE B C 1
ATOM 3665 O O . ILE B 1 80 ? -13.562 -27.078 9.477 1 98.19 80 ILE B O 1
ATOM 3669 N N . LYS B 1 81 ? -13.914 -28.484 7.824 1 97.06 81 LYS B N 1
ATOM 3670 C CA . LYS B 1 81 ? -15.367 -28.5 7.977 1 97.06 81 LYS B CA 1
ATOM 3671 C C . LYS B 1 81 ? -15.766 -28.938 9.383 1 97.06 81 LYS B C 1
ATOM 3673 O O . LYS B 1 81 ? -16.75 -28.438 9.938 1 97.06 81 LYS B O 1
ATOM 3678 N N . ASN B 1 82 ? -14.977 -29.828 9.953 1 97.38 82 ASN B N 1
ATOM 3679 C CA . ASN B 1 82 ? -15.32 -30.406 11.25 1 97.38 82 ASN B CA 1
ATOM 3680 C C . ASN B 1 82 ? -14.695 -29.625 12.398 1 97.38 82 ASN B C 1
ATOM 3682 O O . ASN B 1 82 ? -14.828 -30 13.562 1 97.38 82 ASN B O 1
ATOM 3686 N N . THR B 1 83 ? -14 -28.656 12.102 1 98.06 83 THR B N 1
ATOM 3687 C CA . THR B 1 83 ? -13.469 -27.797 13.156 1 98.06 83 THR B CA 1
ATOM 3688 C C . THR B 1 83 ? -14.586 -26.984 13.812 1 98.06 83 THR B C 1
ATOM 3690 O O . THR B 1 83 ? -15.383 -26.344 13.125 1 98.06 83 THR B O 1
ATOM 3693 N N . PRO B 1 84 ? -14.672 -27 15.156 1 97.81 84 PRO B N 1
ATOM 3694 C CA . PRO B 1 84 ? -15.703 -26.219 15.836 1 97.81 84 PRO B CA 1
ATOM 3695 C C . PRO B 1 84 ? -15.633 -24.734 15.5 1 97.81 84 PRO B C 1
ATOM 3697 O O . PRO B 1 84 ? -14.555 -24.141 15.531 1 97.81 84 PRO B O 1
ATOM 3700 N N . GLY B 1 85 ? -16.75 -24.188 15.141 1 97.62 85 GLY B N 1
ATOM 3701 C CA . GLY B 1 85 ? -16.812 -22.766 14.852 1 97.62 85 GLY B CA 1
ATOM 3702 C C . GLY B 1 85 ? -16.875 -22.453 13.359 1 97.62 85 GLY B C 1
ATOM 3703 O O . GLY B 1 85 ? -17.094 -21.312 12.969 1 97.62 85 GLY B O 1
ATOM 3704 N N . ILE B 1 86 ? -16.766 -23.516 12.531 1 97.81 86 ILE B N 1
ATOM 3705 C CA . ILE B 1 86 ? -16.859 -23.344 11.086 1 97.81 86 ILE B CA 1
ATOM 3706 C C . ILE B 1 86 ? -18.312 -23.547 10.641 1 97.81 86 ILE B C 1
ATOM 3708 O O . ILE B 1 86 ? -18.953 -24.516 11.008 1 97.81 86 ILE B O 1
ATOM 3712 N N . VAL B 1 87 ? -18.797 -22.594 9.867 1 95.94 87 VAL B N 1
ATOM 3713 C CA . VAL B 1 87 ? -20.203 -22.672 9.453 1 95.94 87 VAL B CA 1
ATOM 3714 C C . VAL B 1 87 ? -20.281 -23.109 7.992 1 95.94 87 VAL B C 1
ATOM 3716 O O . VAL B 1 87 ? -21.344 -23.547 7.527 1 95.94 87 VAL B O 1
ATOM 3719 N N . GLY B 1 88 ? -19.172 -22.984 7.223 1 96.06 88 GLY B N 1
ATOM 3720 C CA . GLY B 1 88 ? -19.125 -23.375 5.824 1 96.06 88 GLY B CA 1
ATOM 3721 C C . GLY B 1 88 ? -17.719 -23.359 5.25 1 96.06 88 GLY B C 1
ATOM 3722 O O . GLY B 1 88 ? -16.844 -22.625 5.734 1 96.06 88 GLY B O 1
ATOM 3723 N N . VAL B 1 89 ? -17.547 -24.234 4.301 1 97.38 89 VAL B N 1
ATOM 3724 C CA . VAL B 1 89 ? -16.25 -24.297 3.639 1 97.38 89 VAL B CA 1
ATOM 3725 C C . VAL B 1 89 ? -16.438 -24.625 2.16 1 97.38 89 VAL B C 1
ATOM 3727 O O . VAL B 1 89 ? -17.297 -25.438 1.805 1 97.38 89 VAL B O 1
ATOM 3730 N N . SER B 1 90 ? -15.773 -23.922 1.354 1 97.12 90 SER B N 1
ATOM 3731 C CA . SER B 1 90 ? -15.703 -24.219 -0.072 1 97.12 90 SER B CA 1
ATOM 3732 C C . SER B 1 90 ? -14.266 -24.453 -0.515 1 97.12 90 SER B C 1
ATOM 3734 O O . SER B 1 90 ? -13.352 -23.734 -0.109 1 97.12 90 SER B O 1
ATOM 3736 N N . PRO B 1 91 ? -14.055 -25.578 -1.256 1 97.56 91 PRO B N 1
ATOM 3737 C CA . PRO B 1 91 ? -12.758 -25.625 -1.936 1 97.56 91 PRO B CA 1
ATOM 3738 C C . PRO B 1 91 ? -12.578 -24.5 -2.949 1 97.56 91 PRO B C 1
ATOM 3740 O O . PRO B 1 91 ? -13.555 -23.906 -3.4 1 97.56 91 PRO B O 1
ATOM 3743 N N . LEU B 1 92 ? -11.359 -24.25 -3.137 1 96 92 LEU B N 1
ATOM 3744 C CA . LEU B 1 92 ? -11.031 -23.156 -4.051 1 96 92 LEU B CA 1
ATOM 3745 C C . LEU B 1 92 ? -9.891 -23.562 -4.984 1 96 92 LEU B C 1
ATOM 3747 O O . LEU B 1 92 ? -8.859 -24.078 -4.531 1 96 92 LEU B O 1
ATOM 3751 N N . SER B 1 93 ? -10.125 -23.453 -6.219 1 95 93 SER B N 1
ATOM 3752 C CA . SER B 1 93 ? -9.078 -23.516 -7.234 1 95 93 SER B CA 1
ATOM 3753 C C . SER B 1 93 ? -9.172 -22.344 -8.203 1 95 93 SER B C 1
ATOM 3755 O O . SER B 1 93 ? -10.219 -21.703 -8.305 1 95 93 SER B O 1
ATOM 3757 N N . GLN B 1 94 ? -8.062 -22 -8.781 1 93.38 94 GLN B N 1
ATOM 3758 C CA . GLN B 1 94 ? -8.047 -20.844 -9.68 1 93.38 94 GLN B CA 1
ATOM 3759 C C . GLN B 1 94 ? -7.145 -21.094 -10.883 1 93.38 94 GLN B C 1
ATOM 3761 O O . GLN B 1 94 ? -6.055 -21.656 -10.742 1 93.38 94 GLN B O 1
ATOM 3766 N N . GLU B 1 95 ? -7.645 -20.781 -12.016 1 93.12 95 GLU B N 1
ATOM 3767 C CA . GLU B 1 95 ? -6.906 -20.828 -13.273 1 93.12 95 GLU B CA 1
ATOM 3768 C C . GLU B 1 95 ? -7.273 -19.656 -14.172 1 93.12 95 GLU B C 1
ATOM 3770 O O . GLU B 1 95 ? -8.367 -19.094 -14.062 1 93.12 95 GLU B O 1
ATOM 3775 N N . VAL B 1 96 ? -6.359 -19.25 -14.938 1 94.62 96 VAL B N 1
ATOM 3776 C CA . VAL B 1 96 ? -6.691 -18.281 -15.977 1 94.62 96 VAL B CA 1
ATOM 3777 C C . VAL B 1 96 ? -7.082 -19.016 -17.266 1 94.62 96 VAL B C 1
ATOM 3779 O O . VAL B 1 96 ? -6.398 -19.953 -17.672 1 94.62 96 VAL B O 1
ATOM 3782 N N . ALA B 1 97 ? -8.219 -18.656 -17.797 1 96.56 97 ALA B N 1
ATOM 3783 C CA . ALA B 1 97 ? -8.695 -19.25 -19.047 1 96.56 97 ALA B CA 1
ATOM 3784 C C . ALA B 1 97 ? -8.898 -18.203 -20.125 1 96.56 97 ALA B C 1
ATOM 3786 O O . ALA B 1 97 ? -9.078 -17.016 -19.812 1 96.56 97 ALA B O 1
ATOM 3787 N N . GLU B 1 98 ? -8.727 -18.625 -21.328 1 95.88 98 GLU B N 1
ATOM 3788 C CA . GLU B 1 98 ? -9.211 -17.812 -22.438 1 95.88 98 GLU B CA 1
ATOM 3789 C C . GLU B 1 98 ? -10.727 -17.953 -22.594 1 95.88 98 GLU B C 1
ATOM 3791 O O . GLU B 1 98 ? -11.227 -19.031 -22.906 1 95.88 98 GLU B O 1
ATOM 3796 N N . VAL B 1 99 ? -11.398 -16.891 -22.344 1 97.44 99 VAL B N 1
ATOM 3797 C CA . VAL B 1 99 ? -12.852 -16.875 -22.438 1 97.44 99 VAL B CA 1
ATOM 3798 C C . VAL B 1 99 ? -13.273 -16.234 -23.75 1 97.44 99 VAL B C 1
ATOM 3800 O O . VAL B 1 99 ? -12.891 -15.094 -24.047 1 97.44 99 VAL B O 1
ATOM 3803 N N . THR B 1 100 ? -14.008 -17.047 -24.516 1 97.06 100 THR B N 1
ATOM 3804 C CA . THR B 1 100 ? -14.469 -16.531 -25.797 1 97.06 100 THR B CA 1
ATOM 3805 C C . THR B 1 100 ? -15.984 -16.359 -25.812 1 97.06 100 THR B C 1
ATOM 3807 O O . THR B 1 100 ? -16.719 -17.266 -25.422 1 97.06 100 THR B O 1
ATOM 3810 N N . TYR B 1 101 ? -16.422 -15.273 -26.094 1 96.81 101 TYR B N 1
ATOM 3811 C CA . TYR B 1 101 ? -17.828 -14.922 -26.312 1 96.81 101 TYR B CA 1
ATOM 3812 C C . TYR B 1 101 ? -18 -14.219 -27.656 1 96.81 101 TYR B C 1
ATOM 3814 O O . TYR B 1 101 ? -17.453 -13.133 -27.875 1 96.81 101 TYR B O 1
ATOM 3822 N N . LEU B 1 102 ? -18.703 -14.945 -28.469 1 93.62 102 LEU B N 1
ATOM 3823 C CA . LEU B 1 102 ? -18.875 -14.492 -29.844 1 93.62 102 LEU B CA 1
ATOM 3824 C C . LEU B 1 102 ? -17.516 -14.32 -30.531 1 93.62 102 LEU B C 1
ATOM 3826 O O . LEU B 1 102 ? -16.766 -15.281 -30.656 1 93.62 102 LEU B O 1
ATOM 3830 N N . SER B 1 103 ? -17.016 -13.125 -30.859 1 89.31 103 SER B N 1
ATOM 3831 C CA . SER B 1 103 ? -15.781 -12.961 -31.609 1 89.31 103 SER B CA 1
ATOM 3832 C C . SER B 1 103 ? -14.688 -12.328 -30.766 1 89.31 103 SER B C 1
ATOM 3834 O O . SER B 1 103 ? -13.656 -11.891 -31.281 1 89.31 103 SER B O 1
ATOM 3836 N N . THR B 1 104 ? -14.961 -12.328 -29.578 1 92.94 104 THR B N 1
ATOM 3837 C CA . THR B 1 104 ? -14 -11.68 -28.688 1 92.94 104 THR B CA 1
ATOM 3838 C C . THR B 1 104 ? -13.445 -12.672 -27.672 1 92.94 104 THR B C 1
ATOM 3840 O O . THR B 1 104 ? -14.195 -13.461 -27.094 1 92.94 104 THR B O 1
ATOM 3843 N N . SER B 1 105 ? -12.125 -12.68 -27.5 1 94 105 SER B N 1
ATOM 3844 C CA . SER B 1 105 ? -11.477 -13.539 -26.516 1 94 105 SER B CA 1
ATOM 3845 C C . SER B 1 105 ? -10.742 -12.719 -25.469 1 94 105 SER B C 1
ATOM 3847 O O . SER B 1 105 ? -10.109 -11.711 -25.797 1 94 105 SER B O 1
ATOM 3849 N N . ARG B 1 106 ? -10.922 -13.094 -24.219 1 94.81 106 ARG B N 1
ATOM 3850 C CA . ARG B 1 106 ? -10.273 -12.445 -23.078 1 94.81 106 ARG B CA 1
ATOM 3851 C C . ARG B 1 106 ? -9.672 -13.477 -22.141 1 94.81 106 ARG B C 1
ATOM 3853 O O . ARG B 1 106 ? -10.18 -14.594 -22.031 1 94.81 106 ARG B O 1
ATOM 3860 N N . GLN B 1 107 ? -8.562 -13.109 -21.547 1 94.5 107 GLN B N 1
ATOM 3861 C CA . GLN B 1 107 ? -8 -13.906 -20.453 1 94.5 107 GLN B CA 1
ATOM 3862 C C . GLN B 1 107 ? -8.609 -13.516 -19.109 1 94.5 107 GLN B C 1
ATOM 3864 O O . GLN B 1 107 ? -8.406 -12.398 -18.625 1 94.5 107 GLN B O 1
ATOM 3869 N N . ILE B 1 108 ? -9.328 -14.445 -18.516 1 95 108 ILE B N 1
ATOM 3870 C CA . ILE B 1 108 ? -10.047 -14.141 -17.281 1 95 108 ILE B CA 1
ATOM 3871 C C . ILE B 1 108 ? -9.758 -15.219 -16.234 1 95 108 ILE B C 1
ATOM 3873 O O . ILE B 1 108 ? -9.625 -16.391 -16.562 1 95 108 ILE B O 1
ATOM 3877 N N . THR B 1 109 ? -9.602 -14.805 -15 1 94.31 109 THR B N 1
ATOM 3878 C CA . THR B 1 109 ? -9.422 -15.742 -13.898 1 94.31 109 THR B CA 1
ATOM 3879 C C . THR B 1 109 ? -10.711 -16.516 -13.617 1 94.31 109 THR B C 1
ATOM 3881 O O . THR B 1 109 ? -11.773 -15.906 -13.453 1 94.31 109 THR B O 1
ATOM 3884 N N . VAL B 1 110 ? -10.633 -17.766 -13.633 1 96.38 110 VAL B N 1
ATOM 3885 C CA . VAL B 1 110 ? -11.758 -18.656 -13.352 1 96.38 110 VAL B CA 1
ATOM 3886 C C . VAL B 1 110 ? -11.531 -19.359 -12.008 1 96.38 110 VAL B C 1
ATOM 3888 O O . VAL B 1 110 ? -10.469 -19.922 -11.766 1 96.38 110 VAL B O 1
ATOM 3891 N N . GLN B 1 111 ? -12.523 -19.297 -11.219 1 96.25 111 GLN B N 1
ATOM 3892 C CA . GLN B 1 111 ? -12.445 -19.938 -9.906 1 96.25 111 GLN B CA 1
ATOM 3893 C C . GLN B 1 111 ? -13.359 -21.156 -9.828 1 96.25 111 GLN B C 1
ATOM 3895 O O . GLN B 1 111 ? -14.523 -21.094 -10.227 1 96.25 111 GLN B O 1
ATOM 3900 N N . GLY B 1 112 ? -12.789 -22.266 -9.453 1 97.19 112 GLY B N 1
ATOM 3901 C CA . GLY B 1 112 ? -13.578 -23.438 -9.109 1 97.19 112 GLY B CA 1
ATOM 3902 C C . GLY B 1 112 ? -14.008 -23.453 -7.656 1 97.19 112 GLY B C 1
ATOM 3903 O O . GLY B 1 112 ? -13.172 -23.422 -6.754 1 97.19 112 GLY B O 1
ATOM 3904 N N . VAL B 1 113 ? -15.305 -23.531 -7.48 1 97.25 113 VAL B N 1
ATOM 3905 C CA . VAL B 1 113 ? -15.82 -23.453 -6.117 1 97.25 113 VAL B CA 1
ATOM 3906 C C . VAL B 1 113 ? -16.984 -24.438 -5.953 1 97.25 113 VAL B C 1
ATOM 3908 O O . VAL B 1 113 ? -17.438 -25.031 -6.926 1 97.25 113 VAL B O 1
ATOM 3911 N N . SER B 1 114 ? -17.406 -24.656 -4.688 1 97.75 114 SER B N 1
ATOM 3912 C CA . SER B 1 114 ? -18.625 -25.406 -4.387 1 97.75 114 SER B CA 1
ATOM 3913 C C . SER B 1 114 ? -19.812 -24.469 -4.168 1 97.75 114 SER B C 1
ATOM 3915 O O . SER B 1 114 ? -19.656 -23.25 -4.223 1 97.75 114 SER B O 1
ATOM 3917 N N . GLU B 1 115 ? -20.969 -25.062 -4.016 1 97.25 115 GLU B N 1
ATOM 3918 C CA . GLU B 1 115 ? -22.188 -24.281 -3.795 1 97.25 115 GLU B CA 1
ATOM 3919 C C . GLU B 1 115 ? -22.094 -23.469 -2.508 1 97.25 115 GLU B C 1
ATOM 3921 O O . GLU B 1 115 ? -22.672 -22.375 -2.41 1 97.25 115 GLU B O 1
ATOM 3926 N N . ASP B 1 116 ? -21.281 -23.875 -1.546 1 96 116 ASP B N 1
ATOM 3927 C CA . ASP B 1 116 ? -21.156 -23.219 -0.254 1 96 116 ASP B CA 1
ATOM 3928 C C . ASP B 1 116 ? -20.469 -21.859 -0.407 1 96 116 ASP B C 1
ATOM 3930 O O . ASP B 1 116 ? -20.547 -21.016 0.494 1 96 116 ASP B O 1
ATOM 3934 N N . TYR B 1 117 ? -19.844 -21.688 -1.52 1 95.38 117 TYR B N 1
ATOM 3935 C CA . TYR B 1 117 ? -19.109 -20.453 -1.721 1 95.38 117 TYR B CA 1
ATOM 3936 C C . TYR B 1 117 ? -20.062 -19.266 -1.769 1 95.38 117 TYR B C 1
ATOM 3938 O O . TYR B 1 117 ? -19.688 -18.141 -1.438 1 95.38 117 TYR B O 1
ATOM 3946 N N . GLU B 1 118 ? -21.266 -19.469 -2.211 1 94.38 118 GLU B N 1
ATOM 3947 C CA . GLU B 1 118 ? -22.25 -18.391 -2.244 1 94.38 118 GLU B CA 1
ATOM 3948 C C . GLU B 1 118 ? -22.391 -17.734 -0.875 1 94.38 118 GLU B C 1
ATOM 3950 O O . GLU B 1 118 ? -22.406 -16.5 -0.766 1 94.38 118 GLU B O 1
ATOM 3955 N N . GLN B 1 119 ? -22.453 -18.547 0.141 1 92.12 119 GLN B N 1
ATOM 3956 C CA . GLN B 1 119 ? -22.641 -18.047 1.502 1 92.12 119 GLN B CA 1
ATOM 3957 C C . GLN B 1 119 ? -21.328 -17.547 2.094 1 92.12 119 GLN B C 1
ATOM 3959 O O . GLN B 1 119 ? -21.25 -16.422 2.578 1 92.12 119 GLN B O 1
ATOM 3964 N N . VAL B 1 120 ? -20.281 -18.359 1.982 1 91.88 120 VAL B N 1
ATOM 3965 C CA . VAL B 1 120 ? -19.047 -18.031 2.682 1 91.88 120 VAL B CA 1
ATOM 3966 C C . VAL B 1 120 ? -18.344 -16.875 1.969 1 91.88 120 VAL B C 1
ATOM 3968 O O . VAL B 1 120 ? -17.609 -16.109 2.594 1 91.88 120 VAL B O 1
ATOM 3971 N N . GLY B 1 121 ? -18.531 -16.75 0.688 1 90.12 121 GLY B N 1
ATOM 3972 C CA . GLY B 1 121 ? -17.953 -15.664 -0.086 1 90.12 121 GLY B CA 1
ATOM 3973 C C . GLY B 1 121 ? -18.844 -14.445 -0.161 1 90.12 121 GLY B C 1
ATOM 3974 O O . GLY B 1 121 ? -18.531 -13.477 -0.847 1 90.12 121 GLY B O 1
ATOM 3975 N N . ASN B 1 122 ? -20.016 -14.516 0.492 1 89.44 122 ASN B N 1
ATOM 3976 C CA . ASN B 1 122 ? -20.953 -13.406 0.516 1 89.44 122 ASN B CA 1
ATOM 3977 C C . ASN B 1 122 ? -21.312 -12.945 -0.894 1 89.44 122 ASN B C 1
ATOM 3979 O O . ASN B 1 122 ? -21.281 -11.742 -1.184 1 89.44 122 ASN B O 1
ATOM 3983 N N . ILE B 1 123 ? -21.578 -13.875 -1.769 1 91.44 123 ILE B N 1
ATOM 3984 C CA . ILE B 1 123 ? -21.906 -13.578 -3.156 1 91.44 123 ILE B CA 1
ATOM 3985 C C . ILE B 1 123 ? -23.359 -13.078 -3.244 1 91.44 123 ILE B C 1
ATOM 3987 O O . ILE B 1 123 ? -24.266 -13.727 -2.729 1 91.44 123 ILE B O 1
ATOM 3991 N N . GLN B 1 124 ? -23.516 -11.898 -3.824 1 91.12 124 GLN B N 1
ATOM 3992 C CA . GLN B 1 124 ? -24.844 -11.367 -4.129 1 91.12 124 GLN B CA 1
ATOM 3993 C C . GLN B 1 124 ? -25.141 -11.438 -5.625 1 91.12 124 GLN B C 1
ATOM 3995 O O . GLN B 1 124 ? -24.375 -10.898 -6.438 1 91.12 124 GLN B O 1
ATOM 4000 N N . MET B 1 125 ? -26.281 -12.055 -5.949 1 94.88 125 MET B N 1
ATOM 4001 C CA . MET B 1 125 ? -26.609 -12.266 -7.355 1 94.88 125 MET B CA 1
ATOM 4002 C C . MET B 1 125 ? -27.391 -11.07 -7.91 1 94.88 125 MET B C 1
ATOM 4004 O O . MET B 1 125 ? -28.266 -10.539 -7.246 1 94.88 125 MET B O 1
ATOM 4008 N N . GLU B 1 126 ? -26.969 -10.641 -9.039 1 94.69 126 GLU B N 1
ATOM 4009 C CA . GLU B 1 126 ? -27.734 -9.641 -9.781 1 94.69 126 GLU B CA 1
ATOM 4010 C C . GLU B 1 126 ? -28.844 -10.289 -10.594 1 94.69 126 GLU B C 1
ATOM 4012 O O . GLU B 1 126 ? -29.969 -9.773 -10.648 1 94.69 126 GLU B O 1
ATOM 4017 N N . SER B 1 127 ? -28.5 -11.336 -11.266 1 96.25 127 SER B N 1
ATOM 4018 C CA . SER B 1 127 ? -29.438 -12.117 -12.062 1 96.25 127 SER B CA 1
ATOM 4019 C C . SER B 1 127 ? -29.078 -13.594 -12.047 1 96.25 127 SER B C 1
ATOM 4021 O O . SER B 1 127 ? -27.922 -13.961 -11.875 1 96.25 127 SER B O 1
ATOM 4023 N N . GLY B 1 128 ? -30.156 -14.453 -12.094 1 97.31 128 GLY B N 1
ATOM 4024 C CA . GLY B 1 128 ? -29.938 -15.891 -12.109 1 97.31 128 GLY B CA 1
ATOM 4025 C C . GLY B 1 128 ? -29.641 -16.469 -10.734 1 97.31 128 GLY B C 1
ATOM 4026 O O . GLY B 1 128 ? -30.109 -15.945 -9.719 1 97.31 128 GLY B O 1
ATOM 4027 N N . THR B 1 129 ? -29 -17.672 -10.727 1 97.06 129 THR B N 1
ATOM 4028 C CA . THR B 1 129 ? -28.672 -18.375 -9.492 1 97.06 129 THR B CA 1
ATOM 4029 C C . THR B 1 129 ? -27.203 -18.766 -9.469 1 97.06 129 THR B C 1
ATOM 4031 O O . THR B 1 129 ? -26.531 -18.75 -10.5 1 97.06 129 THR B O 1
ATOM 4034 N N . PHE B 1 130 ? -26.719 -19.031 -8.305 1 97.44 130 PHE B N 1
ATOM 4035 C CA . PHE B 1 130 ? -25.328 -19.438 -8.156 1 97.44 130 PHE B CA 1
ATOM 4036 C C . PHE B 1 130 ? -25.156 -20.906 -8.492 1 97.44 130 PHE B C 1
ATOM 4038 O O . PHE B 1 130 ? -26.125 -21.609 -8.773 1 97.44 130 PHE B O 1
ATOM 4045 N N . ILE B 1 131 ? -23.875 -21.328 -8.383 1 96.5 131 ILE B N 1
ATOM 4046 C CA . ILE B 1 131 ? -23.516 -22.703 -8.742 1 96.5 131 ILE B CA 1
ATOM 4047 C C . ILE B 1 131 ? -24.062 -23.672 -7.703 1 96.5 131 ILE B C 1
ATOM 4049 O O . ILE B 1 131 ? -24.141 -23.344 -6.516 1 96.5 131 ILE B O 1
ATOM 4053 N N . ASN B 1 132 ? -24.5 -24.844 -8.227 1 96.19 132 ASN B N 1
ATOM 4054 C CA . ASN B 1 132 ? -24.812 -26 -7.402 1 96.19 132 ASN B CA 1
ATOM 4055 C C . ASN B 1 132 ? -23.828 -27.141 -7.645 1 96.19 132 ASN B C 1
ATOM 4057 O O . ASN B 1 132 ? -23.297 -27.297 -8.75 1 96.19 132 ASN B O 1
ATOM 4061 N N . ASP B 1 133 ? -23.625 -27.953 -6.645 1 95.31 133 ASP B N 1
ATOM 4062 C CA . ASP B 1 133 ? -22.594 -28.984 -6.742 1 95.31 133 ASP B CA 1
ATOM 4063 C C . ASP B 1 133 ? -22.953 -30.016 -7.809 1 95.31 133 ASP B C 1
ATOM 4065 O O . ASP B 1 133 ? -22.078 -30.766 -8.281 1 95.31 133 ASP B O 1
ATOM 4069 N N . LYS B 1 134 ? -24.156 -30.062 -8.234 1 95.38 134 LYS B N 1
ATOM 4070 C CA . LYS B 1 134 ? -24.609 -31 -9.258 1 95.38 134 LYS B CA 1
ATOM 4071 C C . LYS B 1 134 ? -24.453 -30.406 -10.656 1 95.38 134 LYS B C 1
ATOM 4073 O O . LYS B 1 134 ? -24.578 -31.109 -11.656 1 95.38 134 LYS B O 1
ATOM 4078 N N . ASP B 1 135 ? -24.188 -29.156 -10.672 1 96.81 135 ASP B N 1
ATOM 4079 C CA . ASP B 1 135 ? -24.062 -28.469 -11.961 1 96.81 135 ASP B CA 1
ATOM 4080 C C . ASP B 1 135 ? -22.812 -28.938 -12.711 1 96.81 135 ASP B C 1
ATOM 4082 O O . ASP B 1 135 ? -21.797 -29.25 -12.094 1 96.81 135 ASP B O 1
ATOM 4086 N N . LYS B 1 136 ? -22.938 -29.062 -13.992 1 96.94 136 LYS B N 1
ATOM 4087 C CA . LYS B 1 136 ? -21.812 -29.328 -14.883 1 96.94 136 LYS B CA 1
ATOM 4088 C C . LYS B 1 136 ? -21.781 -28.328 -16.031 1 96.94 136 LYS B C 1
ATOM 4090 O O . LYS B 1 136 ? -22.812 -28.031 -16.641 1 96.94 136 LYS B O 1
ATOM 4095 N N . TYR B 1 137 ? -20.719 -27.766 -16.266 1 97.75 137 TYR B N 1
ATOM 4096 C CA . TYR B 1 137 ? -20.469 -26.859 -17.375 1 97.75 137 TYR B CA 1
ATOM 4097 C C . TYR B 1 137 ? -21.391 -25.656 -17.328 1 97.75 137 TYR B C 1
ATOM 4099 O O . TYR B 1 137 ? -22.031 -25.312 -18.328 1 97.75 137 TYR B O 1
ATOM 4107 N N . VAL B 1 138 ? -21.547 -25.141 -16.203 1 98.31 138 VAL B N 1
ATOM 4108 C CA . VAL B 1 138 ? -22.203 -23.859 -15.984 1 98.31 138 VAL B CA 1
ATOM 4109 C C . VAL B 1 138 ? -21.234 -22.859 -15.367 1 98.31 138 VAL B C 1
ATOM 4111 O O . VAL B 1 138 ? -20.25 -23.25 -14.734 1 98.31 138 VAL B O 1
ATOM 4114 N N . ALA B 1 139 ? -21.5 -21.594 -15.625 1 98.44 139 ALA B N 1
ATOM 4115 C CA . ALA B 1 139 ? -20.641 -20.547 -15.094 1 98.44 139 ALA B CA 1
ATOM 4116 C C . ALA B 1 139 ? -21.453 -19.406 -14.508 1 98.44 139 ALA B C 1
ATOM 4118 O O . ALA B 1 139 ? -22.531 -19.078 -15.016 1 98.44 139 ALA B O 1
ATOM 4119 N N . VAL B 1 140 ? -21.031 -18.953 -13.438 1 98.31 140 VAL B N 1
ATOM 4120 C CA . VAL B 1 140 ? -21.484 -17.672 -12.898 1 98.31 140 VAL B CA 1
ATOM 4121 C C . VAL B 1 140 ? -20.422 -16.609 -13.117 1 98.31 140 VAL B C 1
ATOM 4123 O O . VAL B 1 140 ? -19.25 -16.797 -12.789 1 98.31 140 VAL B O 1
ATOM 4126 N N . ILE B 1 141 ? -20.828 -15.477 -13.727 1 97.56 141 ILE B N 1
ATOM 4127 C CA . ILE B 1 141 ? -19.812 -14.508 -14.133 1 97.56 141 ILE B CA 1
ATOM 4128 C C . ILE B 1 141 ? -20 -13.219 -13.336 1 97.56 141 ILE B C 1
ATOM 4130 O O . ILE B 1 141 ? -21.109 -12.867 -12.953 1 97.56 141 ILE B O 1
ATOM 4134 N N . GLY B 1 142 ? -18.891 -12.633 -13.055 1 94.5 142 GLY B N 1
ATOM 4135 C CA . GLY B 1 142 ? -18.906 -11.359 -12.344 1 94.5 142 GLY B CA 1
ATOM 4136 C C . GLY B 1 142 ? -19.484 -10.227 -13.164 1 94.5 142 GLY B C 1
ATOM 4137 O O . GLY B 1 142 ? -19.562 -10.32 -14.391 1 94.5 142 GLY B O 1
ATOM 4138 N N . HIS B 1 143 ? -19.797 -9.156 -12.492 1 93.38 143 HIS B N 1
ATOM 4139 C CA . HIS B 1 143 ? -20.438 -7.996 -13.109 1 93.38 143 HIS B CA 1
ATOM 4140 C C . HIS B 1 143 ? -19.578 -7.43 -14.234 1 93.38 143 HIS B C 1
ATOM 4142 O O . HIS B 1 143 ? -20.078 -7.172 -15.336 1 93.38 143 HIS B O 1
ATOM 4148 N N . ASP B 1 144 ? -18.344 -7.25 -14.055 1 91 144 ASP B N 1
ATOM 4149 C CA . ASP B 1 144 ? -17.453 -6.664 -15.055 1 91 144 ASP B CA 1
ATOM 4150 C C . ASP B 1 144 ? -17.266 -7.598 -16.25 1 91 144 ASP B C 1
ATOM 4152 O O . ASP B 1 144 ? -17.125 -7.145 -17.375 1 91 144 ASP B O 1
ATOM 4156 N N . VAL B 1 145 ? -17.203 -8.867 -15.938 1 94.25 145 VAL B N 1
ATOM 4157 C CA . VAL B 1 145 ? -17.109 -9.844 -17.016 1 94.25 145 VAL B CA 1
ATOM 4158 C C . VAL B 1 145 ? -18.344 -9.758 -17.906 1 94.25 145 VAL B C 1
ATOM 4160 O O . VAL B 1 145 ? -18.234 -9.812 -19.141 1 94.25 145 VAL B O 1
ATOM 4163 N N . ALA B 1 146 ? -19.484 -9.547 -17.344 1 96.12 146 ALA B N 1
ATOM 4164 C CA . ALA B 1 146 ? -20.766 -9.523 -18.062 1 96.12 146 ALA B CA 1
ATOM 4165 C C . ALA B 1 146 ? -20.891 -8.234 -18.875 1 96.12 146 ALA B C 1
ATOM 4167 O O . ALA B 1 146 ? -21.422 -8.25 -20 1 96.12 146 ALA B O 1
ATOM 4168 N N . TYR B 1 147 ? -20.312 -7.121 -18.375 1 94.44 147 TYR B N 1
ATOM 4169 C CA . TYR B 1 147 ? -20.75 -5.852 -18.953 1 94.44 147 TYR B CA 1
ATOM 4170 C C . TYR B 1 147 ? -19.562 -5.066 -19.5 1 94.44 147 TYR B C 1
ATOM 4172 O O . TYR B 1 147 ? -19.734 -4.188 -20.359 1 94.44 147 TYR B O 1
ATOM 4180 N N . ASP B 1 148 ? -18.391 -5.402 -19.078 1 91.38 148 ASP B N 1
ATOM 4181 C CA . ASP B 1 148 ? -17.312 -4.445 -19.359 1 91.38 148 ASP B CA 1
ATOM 4182 C C . ASP B 1 148 ? -16.188 -5.105 -20.156 1 91.38 148 ASP B C 1
ATOM 4184 O O . ASP B 1 148 ? -15.469 -4.434 -20.891 1 91.38 148 ASP B O 1
ATOM 4188 N N . LYS B 1 149 ? -15.977 -6.375 -20.062 1 92 149 LYS B N 1
ATOM 4189 C CA . LYS B 1 149 ? -14.75 -6.992 -20.562 1 92 149 LYS B CA 1
ATOM 4190 C C . LYS B 1 149 ? -14.906 -7.383 -22.031 1 92 149 LYS B C 1
ATOM 4192 O O . LYS B 1 149 ? -13.906 -7.551 -22.734 1 92 149 LYS B O 1
ATOM 4197 N N . PHE B 1 150 ? -16.156 -7.535 -22.5 1 94 150 PHE B N 1
ATOM 4198 C CA . PHE B 1 150 ? -16.391 -7.965 -23.875 1 94 150 PHE B CA 1
ATOM 4199 C C . PHE B 1 150 ? -17.062 -6.863 -24.672 1 94 150 PHE B C 1
ATOM 4201 O O . PHE B 1 150 ? -17.531 -5.871 -24.109 1 94 150 PHE B O 1
ATOM 4208 N N . ASP B 1 151 ? -17.016 -7.066 -26.016 1 91.31 151 ASP B N 1
ATOM 4209 C CA . ASP B 1 151 ? -17.641 -6.086 -26.906 1 91.31 151 ASP B CA 1
ATOM 4210 C C . ASP B 1 151 ? -19.156 -6.055 -26.734 1 91.31 151 ASP B C 1
ATOM 4212 O O . ASP B 1 151 ? -19.781 -5.016 -26.938 1 91.31 151 ASP B O 1
ATOM 4216 N N . ARG B 1 152 ? -19.672 -7.215 -26.438 1 94.19 152 ARG B N 1
ATOM 4217 C CA . ARG B 1 152 ? -21.109 -7.348 -26.172 1 94.19 152 ARG B CA 1
ATOM 4218 C C . ARG B 1 152 ? -21.359 -7.824 -24.75 1 94.19 152 ARG B C 1
ATOM 4220 O O . ARG B 1 152 ? -20.578 -8.586 -24.188 1 94.19 152 ARG B O 1
ATOM 4227 N N . LYS B 1 153 ? -22.469 -7.359 -24.234 1 96.06 153 LYS B N 1
ATOM 4228 C CA . LYS B 1 153 ? -22.844 -7.785 -22.891 1 96.06 153 LYS B CA 1
ATOM 4229 C C . LYS B 1 153 ? -23.234 -9.258 -22.859 1 96.06 153 LYS B C 1
ATOM 4231 O O . LYS B 1 153 ? -23.781 -9.781 -23.844 1 96.06 153 LYS B O 1
ATOM 4236 N N . ILE B 1 154 ? -22.906 -9.883 -21.828 1 97.31 154 ILE B N 1
ATOM 4237 C CA . ILE B 1 154 ? -23.266 -11.289 -21.641 1 97.31 154 ILE B CA 1
ATOM 4238 C C . ILE B 1 154 ? -24.453 -11.383 -20.672 1 97.31 154 ILE B C 1
ATOM 4240 O O . ILE B 1 154 ? -24.438 -10.781 -19.594 1 97.31 154 ILE B O 1
ATOM 4244 N N . SER B 1 155 ? -25.438 -12.023 -21.031 1 95.06 155 SER B N 1
ATOM 4245 C CA . SER B 1 155 ? -26.609 -12.203 -20.188 1 95.06 155 SER B CA 1
ATOM 4246 C C . SER B 1 155 ? -26.703 -13.641 -19.672 1 95.06 155 SER B C 1
ATOM 4248 O O . SER B 1 155 ? -25.969 -14.516 -20.125 1 95.06 155 SER B O 1
ATOM 4250 N N . ASN B 1 156 ? -27.672 -13.664 -18.734 1 91.31 156 ASN B N 1
ATOM 4251 C CA . ASN B 1 156 ? -27.938 -15.016 -18.25 1 91.31 156 ASN B CA 1
ATOM 4252 C C . ASN B 1 156 ? -28.422 -15.93 -19.375 1 91.31 156 ASN B C 1
ATOM 4254 O O . ASN B 1 156 ? -29.125 -15.477 -20.297 1 91.31 156 ASN B O 1
ATOM 4258 N N . LYS B 1 157 ? -27.938 -17.172 -19.547 1 90.69 157 LYS B N 1
ATOM 4259 C CA . LYS B 1 157 ? -28.312 -18.219 -20.484 1 90.69 157 LYS B CA 1
ATOM 4260 C C . LYS B 1 157 ? -27.438 -18.203 -21.734 1 90.69 157 LYS B C 1
ATOM 4262 O O . LYS B 1 157 ? -27.484 -19.125 -22.547 1 90.69 157 LYS B O 1
ATOM 4267 N N . ASN B 1 158 ? -26.672 -17.062 -21.844 1 96.94 158 ASN B N 1
ATOM 4268 C CA . ASN B 1 158 ? -25.703 -17.078 -22.922 1 96.94 158 ASN B CA 1
ATOM 4269 C C . ASN B 1 158 ? -24.656 -18.172 -22.703 1 96.94 158 ASN B C 1
ATOM 4271 O O . ASN B 1 158 ? -24.516 -18.688 -21.609 1 96.94 158 ASN B O 1
ATOM 4275 N N . THR B 1 159 ? -24.047 -18.547 -23.781 1 97.88 159 THR B N 1
ATOM 4276 C CA . THR B 1 159 ? -22.984 -19.531 -23.719 1 97.88 159 THR B CA 1
ATOM 4277 C C . THR B 1 159 ? -21.625 -18.891 -23.938 1 97.88 159 THR B C 1
ATOM 4279 O O . THR B 1 159 ? -21.469 -18.047 -24.828 1 97.88 159 THR B O 1
ATOM 4282 N N . ILE B 1 160 ? -20.703 -19.234 -23.109 1 98.12 160 ILE B N 1
ATOM 4283 C CA . ILE B 1 160 ? -19.328 -18.797 -23.281 1 98.12 160 ILE B CA 1
ATOM 4284 C C . ILE B 1 160 ? -18.406 -20.016 -23.406 1 98.12 160 ILE B C 1
ATOM 4286 O O . ILE B 1 160 ? -18.734 -21.109 -22.938 1 98.12 160 ILE B O 1
ATOM 4290 N N . GLU B 1 161 ? -17.344 -19.812 -24.094 1 98.38 161 GLU B N 1
ATOM 4291 C CA . GLU B 1 161 ? -16.344 -20.875 -24.266 1 98.38 161 GLU B CA 1
ATOM 4292 C C . GLU B 1 161 ? -15.109 -20.609 -23.422 1 98.38 161 GLU B C 1
ATOM 4294 O O . GLU B 1 161 ? -14.516 -19.531 -23.5 1 98.38 161 GLU B O 1
ATOM 4299 N N . LEU B 1 162 ? -14.789 -21.547 -22.594 1 98.06 162 LEU B N 1
ATOM 4300 C CA . LEU B 1 162 ? -13.586 -21.453 -21.766 1 98.06 162 LEU B CA 1
ATOM 4301 C C . LEU B 1 162 ? -12.508 -22.406 -22.25 1 98.06 162 LEU B C 1
ATOM 4303 O O . LEU B 1 162 ? -12.758 -23.609 -22.391 1 98.06 162 LEU B O 1
ATOM 4307 N N . SER B 1 163 ? -11.367 -21.891 -22.547 1 97.19 163 SER B N 1
ATOM 4308 C CA . SER B 1 163 ? -10.211 -22.703 -22.922 1 97.19 163 SER B CA 1
ATOM 4309 C C . SER B 1 163 ? -9.141 -22.672 -21.844 1 97.19 163 SER B C 1
ATOM 4311 O O . SER B 1 163 ? -8.578 -21.609 -21.547 1 97.19 163 SER B O 1
ATOM 4313 N N . PHE B 1 164 ? -8.852 -23.828 -21.297 1 95.94 164 PHE B N 1
ATOM 4314 C CA . PHE B 1 164 ? -7.824 -23.984 -20.266 1 95.94 164 PHE B CA 1
ATOM 4315 C C . PHE B 1 164 ? -6.586 -24.672 -20.844 1 95.94 164 PHE B C 1
ATOM 4317 O O . PHE B 1 164 ? -6.688 -25.484 -21.75 1 95.94 164 PHE B O 1
ATOM 4324 N N . ILE B 1 165 ? -5.5 -24.328 -20.328 1 90.81 165 ILE B N 1
ATOM 4325 C CA . ILE B 1 165 ? -4.262 -25 -20.688 1 90.81 165 ILE B CA 1
ATOM 4326 C C . ILE B 1 165 ? -3.756 -25.828 -19.5 1 90.81 165 ILE B C 1
ATOM 4328 O O . ILE B 1 165 ? -3.494 -25.281 -18.422 1 90.81 165 ILE B O 1
ATOM 4332 N N . ARG B 1 166 ? -3.623 -27.078 -19.672 1 88.19 166 ARG B N 1
ATOM 4333 C CA . ARG B 1 166 ? -3.096 -27.969 -18.656 1 88.19 166 ARG B CA 1
ATOM 4334 C C . ARG B 1 166 ? -1.579 -27.844 -18.547 1 88.19 166 ARG B C 1
ATOM 4336 O O . ARG B 1 166 ? -0.928 -27.328 -19.453 1 88.19 166 ARG B O 1
ATOM 4343 N N . PRO B 1 167 ? -1.018 -28.344 -17.406 1 80.31 167 PRO B N 1
ATOM 4344 C CA . PRO B 1 167 ? 0.438 -28.297 -17.25 1 80.31 167 PRO B CA 1
ATOM 4345 C C . PRO B 1 167 ? 1.177 -29.078 -18.328 1 80.31 167 PRO B C 1
ATOM 4347 O O . PRO B 1 167 ? 2.326 -28.766 -18.656 1 80.31 167 PRO B O 1
ATOM 4350 N N . ASP B 1 168 ? 0.552 -30.062 -18.938 1 82.19 168 ASP B N 1
ATOM 4351 C CA . ASP B 1 168 ? 1.193 -30.875 -19.969 1 82.19 168 ASP B CA 1
ATOM 4352 C C . ASP B 1 168 ? 1.079 -30.203 -21.344 1 82.19 168 ASP B C 1
ATOM 4354 O O . ASP B 1 168 ? 1.55 -30.75 -22.344 1 82.19 168 ASP B O 1
ATOM 4358 N N . GLY B 1 169 ? 0.389 -29.031 -21.391 1 85 169 GLY B N 1
ATOM 4359 C CA . GLY B 1 169 ? 0.312 -28.266 -22.625 1 85 169 GLY B CA 1
ATOM 4360 C C . GLY B 1 169 ? -0.986 -28.469 -23.375 1 85 169 GLY B C 1
ATOM 4361 O O . GLY B 1 169 ? -1.267 -27.766 -24.344 1 85 169 GLY B O 1
ATOM 4362 N N . GLU B 1 170 ? -1.728 -29.438 -22.953 1 91.38 170 GLU B N 1
ATOM 4363 C CA . GLU B 1 170 ? -2.986 -29.719 -23.625 1 91.38 170 GLU B CA 1
ATOM 4364 C C . GLU B 1 170 ? -4.004 -28.609 -23.391 1 91.38 170 GLU B C 1
ATOM 4366 O O . GLU B 1 170 ? -4.176 -28.141 -22.266 1 91.38 170 GLU B O 1
ATOM 4371 N N . VAL B 1 171 ? -4.598 -28.188 -24.469 1 94.31 171 VAL B N 1
ATOM 4372 C CA . VAL B 1 171 ? -5.652 -27.172 -24.391 1 94.31 171 VAL B CA 1
ATOM 4373 C C . VAL B 1 171 ? -7.016 -27.859 -24.359 1 94.31 171 VAL B C 1
ATOM 4375 O O . VAL B 1 171 ? -7.332 -28.672 -25.234 1 94.31 171 VAL B O 1
ATOM 4378 N N . VAL B 1 172 ? -7.793 -27.594 -23.391 1 96.69 172 VAL B N 1
ATOM 4379 C CA . VAL B 1 172 ? -9.133 -28.156 -23.266 1 96.69 172 VAL B CA 1
ATOM 4380 C C . VAL B 1 172 ? -10.164 -27.031 -23.344 1 96.69 172 VAL B C 1
ATOM 4382 O O . VAL B 1 172 ? -10.164 -26.125 -22.5 1 96.69 172 VAL B O 1
ATOM 4385 N N . THR B 1 173 ? -10.977 -27.109 -24.344 1 97.56 173 THR B N 1
ATOM 4386 C CA . THR B 1 173 ? -12.008 -26.094 -24.547 1 97.56 173 THR B CA 1
ATOM 4387 C C . THR B 1 173 ? -13.398 -26.672 -24.281 1 97.56 173 THR B C 1
ATOM 4389 O O . THR B 1 173 ? -13.719 -27.766 -24.781 1 97.56 173 THR B O 1
ATOM 4392 N N . GLN B 1 174 ? -14.172 -26.031 -23.516 1 97.94 174 GLN B N 1
ATOM 4393 C CA . GLN B 1 174 ? -15.539 -26.453 -23.219 1 97.94 174 GLN B CA 1
ATOM 4394 C C . GLN B 1 174 ? -16.5 -25.266 -23.25 1 97.94 174 GLN B C 1
ATOM 4396 O O . GLN B 1 174 ? -16.109 -24.141 -22.969 1 97.94 174 GLN B O 1
ATOM 4401 N N . LYS B 1 175 ? -17.734 -25.578 -23.594 1 98.12 175 LYS B N 1
ATOM 4402 C CA . LYS B 1 175 ? -18.797 -24.562 -23.562 1 98.12 175 LYS B CA 1
ATOM 4403 C C . LYS B 1 175 ? -19.5 -24.547 -22.203 1 98.12 175 LYS B C 1
ATOM 4405 O O . LYS B 1 175 ? -19.797 -25.609 -21.641 1 98.12 175 LYS B O 1
ATOM 4410 N N . PHE B 1 176 ? -19.672 -23.359 -21.703 1 98.5 176 PHE B N 1
ATOM 4411 C CA . PHE B 1 176 ? -20.359 -23.172 -20.438 1 98.5 176 PHE B CA 1
ATOM 4412 C C . PHE B 1 176 ? -21.594 -22.312 -20.609 1 98.5 176 PHE B C 1
ATOM 4414 O O . PHE B 1 176 ? -21.562 -21.297 -21.297 1 98.5 176 PHE B O 1
ATOM 4421 N N . LYS B 1 177 ? -22.641 -22.719 -19.984 1 98.19 177 LYS B N 1
ATOM 4422 C CA . LYS B 1 177 ? -23.844 -21.906 -19.938 1 98.19 177 LYS B CA 1
ATOM 4423 C C . LYS B 1 177 ? -23.812 -20.953 -18.75 1 98.19 177 LYS B C 1
ATOM 4425 O O . LYS B 1 177 ? -23.562 -21.359 -17.625 1 98.19 177 LYS B O 1
ATOM 4430 N N . VAL B 1 178 ? -24.016 -19.719 -19.047 1 98.5 178 VAL B N 1
ATOM 4431 C CA . VAL B 1 178 ? -24.031 -18.734 -17.969 1 98.5 178 VAL B CA 1
ATOM 4432 C C . VAL B 1 178 ? -25.328 -18.875 -17.172 1 98.5 178 VAL B C 1
ATOM 4434 O O . VAL B 1 178 ? -26.422 -18.641 -17.688 1 98.5 178 VAL B O 1
ATOM 4437 N N . LYS B 1 179 ? -25.156 -19.188 -15.922 1 97.88 179 LYS B N 1
ATOM 4438 C CA . LYS B 1 179 ? -26.281 -19.469 -15.039 1 97.88 179 LYS B CA 1
ATOM 4439 C C . LYS B 1 179 ? -26.703 -18.219 -14.266 1 97.88 179 LYS B C 1
ATOM 4441 O O . LYS B 1 179 ? -27.859 -18.094 -13.875 1 97.88 179 LYS B O 1
ATOM 4446 N N . GLY B 1 180 ? -25.75 -17.391 -14.016 1 97.75 180 GLY B N 1
ATOM 4447 C CA . GLY B 1 180 ? -26.031 -16.172 -13.273 1 97.75 180 GLY B CA 1
ATOM 4448 C C . GLY B 1 180 ? -24.938 -15.148 -13.367 1 97.75 180 GLY B C 1
ATOM 4449 O O . GLY B 1 180 ? -23.859 -15.43 -13.891 1 97.75 180 GLY B O 1
ATOM 4450 N N . ILE B 1 181 ? -25.281 -13.914 -12.93 1 97.44 181 ILE B N 1
ATOM 4451 C CA . ILE B 1 181 ? -24.359 -12.789 -12.883 1 97.44 181 ILE B CA 1
ATOM 4452 C C . ILE B 1 181 ? -24.281 -12.234 -11.469 1 97.44 181 ILE B C 1
ATOM 4454 O O . ILE B 1 181 ? -25.312 -11.977 -10.836 1 97.44 181 ILE B O 1
ATOM 4458 N N . VAL B 1 182 ? -23.062 -12.141 -10.953 1 94.38 182 VAL B N 1
ATOM 4459 C CA . VAL B 1 182 ? -22.844 -11.617 -9.609 1 94.38 182 VAL B CA 1
ATOM 4460 C C . VAL B 1 182 ? -22.969 -10.094 -9.617 1 94.38 182 VAL B C 1
ATOM 4462 O O . VAL B 1 182 ? -22.516 -9.43 -10.547 1 94.38 182 VAL B O 1
ATOM 4465 N N . ALA B 1 183 ? -23.562 -9.547 -8.594 1 90.62 183 ALA B N 1
ATOM 4466 C CA . ALA B 1 183 ? -23.719 -8.094 -8.461 1 90.62 183 ALA B CA 1
ATOM 4467 C C . ALA B 1 183 ? -22.391 -7.426 -8.133 1 90.62 183 ALA B C 1
ATOM 4469 O O . ALA B 1 183 ? -21.531 -8.023 -7.477 1 90.62 183 ALA B O 1
ATOM 4470 N N . SER B 1 184 ? -22.078 -6.25 -8.75 1 83.44 184 SER B N 1
ATOM 4471 C CA . SER B 1 184 ? -20.891 -5.492 -8.414 1 83.44 184 SER B CA 1
ATOM 4472 C C . SER B 1 184 ? -20.906 -5.035 -6.957 1 83.44 184 SER B C 1
ATOM 4474 O O . SER B 1 184 ? -21.922 -4.52 -6.48 1 83.44 184 SER B O 1
ATOM 4476 N N . PRO B 1 185 ? -19.719 -5.391 -6.348 1 72.44 185 PRO B N 1
ATOM 4477 C CA . PRO B 1 185 ? -19.688 -4.832 -4.992 1 72.44 185 PRO B CA 1
ATOM 4478 C C . PRO B 1 185 ? -19.5 -3.316 -4.984 1 72.44 185 PRO B C 1
ATOM 4480 O O . PRO B 1 185 ? -18.922 -2.76 -5.918 1 72.44 185 PRO B O 1
ATOM 4483 N N . GLU B 1 186 ? -20.359 -2.467 -4.633 1 62.66 186 GLU B N 1
ATOM 4484 C CA . GLU B 1 186 ? -20.219 -1.015 -4.578 1 62.66 186 GLU B CA 1
ATOM 4485 C C . GLU B 1 186 ? -18.844 -0.612 -4.035 1 62.66 186 GLU B C 1
ATOM 4487 O O . GLU B 1 186 ? -18.641 0.543 -3.66 1 62.66 186 GLU B O 1
ATOM 4492 N N . THR B 1 187 ? -17.891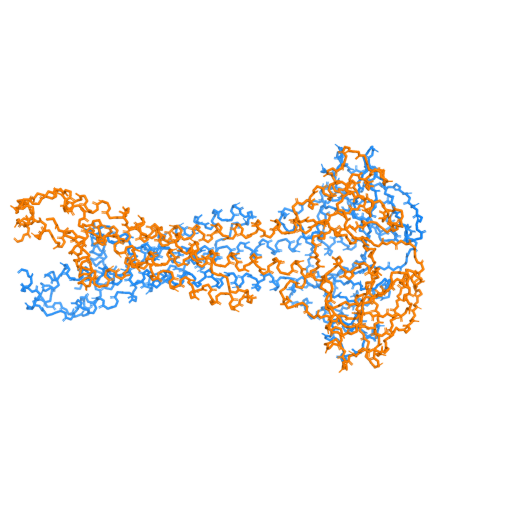 -1.618 -4.059 1 59.22 187 THR B N 1
ATOM 4493 C CA . THR B 1 187 ? -16.625 -1.268 -3.445 1 59.22 187 THR B CA 1
ATOM 4494 C C . THR B 1 187 ? -15.578 -0.948 -4.516 1 59.22 187 THR B C 1
ATOM 4496 O O . THR B 1 187 ? -15.602 -1.517 -5.609 1 59.22 187 THR B O 1
ATOM 4499 N N . THR B 1 188 ? -15.125 0.25 -4.73 1 53.97 188 THR B N 1
ATOM 4500 C CA . THR B 1 188 ? -14.273 0.759 -5.801 1 53.97 188 THR B CA 1
ATOM 4501 C C . THR B 1 188 ? -12.805 0.601 -5.445 1 53.97 188 THR B C 1
ATOM 4503 O O . THR B 1 188 ? -11.938 0.622 -6.324 1 53.97 188 THR B O 1
ATOM 4506 N N . PHE B 1 189 ? -12.5 0.677 -4.328 1 48 189 PHE B N 1
ATOM 4507 C CA . PHE B 1 189 ? -11.094 1.021 -4.137 1 48 189 PHE B CA 1
ATOM 4508 C C . PHE B 1 189 ? -10.219 -0.222 -4.219 1 48 189 PHE B C 1
ATOM 4510 O O . PHE B 1 189 ? -9.148 -0.197 -4.84 1 48 189 PHE B O 1
ATOM 4517 N N . ILE B 1 190 ? -10.523 -1.219 -3.312 1 45.5 190 ILE B N 1
ATOM 4518 C CA . ILE B 1 190 ? -9.445 -2.197 -3.184 1 45.5 190 ILE B CA 1
ATOM 4519 C C . ILE B 1 190 ? -9.578 -3.258 -4.273 1 45.5 190 ILE B C 1
ATOM 4521 O O . ILE B 1 190 ? -10.469 -4.105 -4.215 1 45.5 190 ILE B O 1
ATOM 4525 N N . GLN B 1 191 ? -9.359 -2.84 -5.438 1 44.41 191 GLN B N 1
ATOM 4526 C CA . GLN B 1 191 ? -9.219 -3.957 -6.363 1 44.41 191 GLN B CA 1
ATOM 4527 C C . GLN B 1 191 ? -8.18 -4.957 -5.859 1 44.41 191 GLN B C 1
ATOM 4529 O O . GLN B 1 191 ? -6.996 -4.844 -6.18 1 44.41 191 GLN B O 1
ATOM 4534 N N . SER B 1 192 ? -8.383 -5.527 -4.68 1 47.88 192 SER B N 1
ATOM 4535 C CA . SER B 1 192 ? -7.477 -6.508 -4.086 1 47.88 192 SER B CA 1
ATOM 4536 C C . SER B 1 192 ? -7.289 -7.711 -5.004 1 47.88 192 SER B C 1
ATOM 4538 O O . SER B 1 192 ? -6.461 -8.586 -4.727 1 47.88 192 SER B O 1
ATOM 4540 N N . GLY B 1 193 ? -7.871 -7.633 -6.215 1 52.12 193 GLY B N 1
ATOM 4541 C CA . GLY B 1 193 ? -7.742 -8.758 -7.129 1 52.12 193 GLY B CA 1
ATOM 4542 C C . GLY B 1 193 ? -8.617 -9.938 -6.746 1 52.12 193 GLY B C 1
ATOM 4543 O O . GLY B 1 193 ? -8.727 -10.906 -7.5 1 52.12 193 GLY B O 1
ATOM 4544 N N . ILE B 1 194 ? -9.234 -9.812 -5.582 1 58.56 194 ILE B N 1
ATOM 4545 C CA . ILE B 1 194 ? -10.047 -10.969 -5.195 1 58.56 194 ILE B CA 1
ATOM 4546 C C . ILE B 1 194 ? -11.523 -10.641 -5.359 1 58.56 194 ILE B C 1
ATOM 4548 O O . ILE B 1 194 ? -12.391 -11.43 -4.984 1 58.56 194 ILE B O 1
ATOM 4552 N N . GLU B 1 195 ? -11.773 -9.578 -6.027 1 69 195 GLU B N 1
ATOM 4553 C CA . GLU B 1 195 ? -13.156 -9.164 -6.199 1 69 195 GLU B CA 1
ATOM 4554 C C . GLU B 1 195 ? -13.891 -10.07 -7.18 1 69 195 GLU B C 1
ATOM 4556 O O . GLU B 1 195 ? -13.336 -10.453 -8.211 1 69 195 GLU B O 1
ATOM 4561 N N . PRO B 1 196 ? -15.062 -10.359 -6.77 1 77.31 196 PRO B N 1
ATOM 4562 C CA . PRO B 1 196 ? -15.828 -11.289 -7.602 1 77.31 196 PRO B CA 1
ATOM 4563 C C . PRO B 1 196 ? -16.25 -10.68 -8.938 1 77.31 196 PRO B C 1
ATOM 4565 O O . PRO B 1 196 ? -16.594 -11.406 -9.875 1 77.31 196 PRO B O 1
ATOM 4568 N N . ASP B 1 197 ? -16.125 -9.367 -9.117 1 82.88 197 ASP B N 1
ATOM 4569 C CA . ASP B 1 197 ? -16.656 -8.688 -10.289 1 82.88 197 ASP B CA 1
ATOM 4570 C C . ASP B 1 197 ? -15.852 -9.016 -11.539 1 82.88 197 ASP B C 1
ATOM 4572 O O . ASP B 1 197 ? -16.359 -8.953 -12.656 1 82.88 197 ASP B O 1
ATOM 4576 N N . ASP B 1 198 ? -14.664 -9.469 -11.328 1 86.56 198 ASP B N 1
ATOM 4577 C CA . ASP B 1 198 ? -13.797 -9.68 -12.477 1 86.56 198 ASP B CA 1
ATOM 4578 C C . ASP B 1 198 ? -13.484 -11.164 -12.664 1 86.56 198 ASP B C 1
ATOM 4580 O O . ASP B 1 198 ? -12.516 -11.523 -13.344 1 86.56 198 ASP B O 1
ATOM 4584 N N . ARG B 1 199 ? -14.289 -11.984 -12.062 1 91.56 199 ARG B N 1
ATOM 4585 C CA . ARG B 1 199 ? -13.969 -13.406 -12.094 1 91.56 199 ARG B CA 1
ATOM 4586 C C . ARG B 1 199 ? -15.141 -14.211 -12.648 1 91.56 199 ARG B C 1
ATOM 4588 O O . ARG B 1 199 ? -16.25 -13.688 -12.812 1 91.56 199 ARG B O 1
ATOM 4595 N N . ILE B 1 200 ? -14.859 -15.43 -13.023 1 96.88 200 ILE B N 1
ATOM 4596 C CA . ILE B 1 200 ? -15.836 -16.438 -13.406 1 96.88 200 ILE B CA 1
ATOM 4597 C C . ILE B 1 200 ? -15.805 -17.594 -12.406 1 96.88 200 ILE B C 1
ATOM 4599 O O . ILE B 1 200 ? -14.727 -18.031 -12 1 96.88 200 ILE B O 1
ATOM 4603 N N . PHE B 1 201 ? -16.969 -18.047 -11.992 1 97.38 201 PHE B N 1
ATOM 4604 C CA . PHE B 1 201 ? -17.062 -19.156 -11.062 1 97.38 201 PHE B CA 1
ATOM 4605 C C . PHE B 1 201 ? -17.641 -20.391 -11.758 1 97.38 201 PHE B C 1
ATOM 4607 O O . PHE B 1 201 ? -18.656 -20.312 -12.445 1 97.38 201 PHE B O 1
ATOM 4614 N N . ILE B 1 202 ? -17.016 -21.484 -11.641 1 98.38 202 ILE B N 1
ATOM 4615 C CA . ILE B 1 202 ? -17.516 -22.766 -12.141 1 98.38 202 ILE B CA 1
ATOM 4616 C C . ILE B 1 202 ? -17.422 -23.828 -11.039 1 98.38 202 ILE B C 1
ATOM 4618 O O . ILE B 1 202 ? -16.719 -23.641 -10.047 1 98.38 202 ILE B O 1
ATOM 4622 N N . PRO B 1 203 ? -18.219 -24.922 -11.195 1 98.38 203 PRO B N 1
ATOM 4623 C CA . PRO B 1 203 ? -18.109 -25.969 -10.18 1 98.38 203 PRO B CA 1
ATOM 4624 C C . PRO B 1 203 ? -16.703 -26.547 -10.07 1 98.38 203 PRO B C 1
ATOM 4626 O O . PRO B 1 203 ? -16.062 -26.828 -11.094 1 98.38 203 PRO B O 1
ATOM 4629 N N . ILE B 1 204 ? -16.266 -26.766 -8.883 1 97.88 204 ILE B N 1
ATOM 4630 C CA . ILE B 1 204 ? -14.898 -27.219 -8.617 1 97.88 204 ILE B CA 1
ATOM 4631 C C . ILE B 1 204 ? -14.68 -28.594 -9.266 1 97.88 204 ILE B C 1
ATOM 4633 O O . ILE B 1 204 ? -13.594 -28.875 -9.766 1 97.88 204 ILE B O 1
ATOM 4637 N N . GLU B 1 205 ? -15.711 -29.422 -9.25 1 97.25 205 GLU B N 1
ATOM 4638 C CA . GLU B 1 205 ? -15.594 -30.75 -9.859 1 97.25 205 GLU B CA 1
ATOM 4639 C C . GLU B 1 205 ? -15.375 -30.641 -11.367 1 97.25 205 GLU B C 1
ATOM 4641 O O . GLU B 1 205 ? -14.602 -31.422 -11.938 1 97.25 205 GLU B O 1
ATOM 4646 N N . THR B 1 206 ? -16.047 -29.688 -11.977 1 97.81 206 THR B N 1
ATOM 4647 C CA . THR B 1 206 ? -15.891 -29.453 -13.406 1 97.81 206 THR B CA 1
ATOM 4648 C C . THR B 1 206 ? -14.477 -28.969 -13.719 1 97.81 206 THR B C 1
ATOM 4650 O O . THR B 1 206 ? -13.844 -29.438 -14.664 1 97.81 206 THR B O 1
ATOM 4653 N N . MET B 1 207 ? -13.984 -28.078 -12.945 1 96.81 207 MET B N 1
ATOM 4654 C CA . MET B 1 207 ? -12.633 -27.578 -13.148 1 96.81 207 MET B CA 1
ATOM 4655 C C . MET B 1 207 ? -11.609 -28.688 -12.992 1 96.81 207 MET B C 1
ATOM 4657 O O . MET B 1 207 ? -10.695 -28.828 -13.812 1 96.81 207 MET B O 1
ATOM 4661 N N . ASN B 1 208 ? -11.766 -29.469 -11.945 1 95.62 208 ASN B N 1
ATOM 4662 C CA . ASN B 1 208 ? -10.844 -30.578 -11.703 1 95.62 208 ASN B CA 1
ATOM 4663 C C . ASN B 1 208 ? -10.852 -31.578 -12.852 1 95.62 208 ASN B C 1
ATOM 4665 O O . ASN B 1 208 ? -9.797 -32.062 -13.25 1 95.62 208 ASN B O 1
ATOM 4669 N N . GLU B 1 209 ? -12.047 -31.828 -13.352 1 96 209 GLU B N 1
ATOM 4670 C CA . GLU B 1 209 ? -12.164 -32.719 -14.5 1 96 209 GLU B CA 1
ATOM 4671 C C . GLU B 1 209 ? -11.43 -32.156 -15.711 1 96 209 GLU B C 1
ATOM 4673 O O . GLU B 1 209 ? -10.664 -32.875 -16.359 1 96 209 GLU B O 1
ATOM 4678 N N . ILE B 1 210 ? -11.617 -30.891 -15.969 1 96.12 210 ILE B N 1
ATOM 4679 C CA . ILE B 1 210 ? -11.016 -30.25 -17.125 1 96.12 210 ILE B CA 1
ATOM 4680 C C . ILE B 1 210 ? -9.5 -30.219 -16.984 1 96.12 210 ILE B C 1
ATOM 4682 O O . ILE B 1 210 ? -8.773 -30.484 -17.953 1 96.12 210 ILE B O 1
ATOM 4686 N N . MET B 1 211 ? -9.023 -29.953 -15.82 1 93.19 211 MET B N 1
ATOM 4687 C CA . MET B 1 211 ? -7.59 -29.812 -15.578 1 93.19 211 MET B CA 1
ATOM 4688 C C . MET B 1 211 ? -6.945 -31.156 -15.297 1 93.19 211 MET B C 1
ATOM 4690 O O . MET B 1 211 ? -5.723 -31.266 -15.188 1 93.19 211 MET B O 1
ATOM 4694 N N . ASP B 1 212 ? -7.754 -32.156 -15.164 1 91.81 212 ASP B N 1
ATOM 4695 C CA . ASP B 1 212 ? -7.301 -33.5 -14.828 1 91.81 212 ASP B CA 1
ATOM 4696 C C . ASP B 1 212 ? -6.504 -33.531 -13.531 1 91.81 212 ASP B C 1
ATOM 4698 O O . ASP B 1 212 ? -5.379 -34.031 -13.484 1 91.81 212 ASP B O 1
ATOM 4702 N N . GLN B 1 213 ? -7.102 -32.875 -12.547 1 90.44 213 GLN B N 1
ATOM 4703 C CA . GLN B 1 213 ? -6.516 -32.781 -11.219 1 90.44 213 GLN B CA 1
ATOM 4704 C C . GLN B 1 213 ? -7.531 -33.156 -10.141 1 90.44 213 GLN B C 1
ATOM 4706 O O . GLN B 1 213 ? -8.742 -33.125 -10.383 1 90.44 213 GLN B O 1
ATOM 4711 N N . ASP B 1 214 ? -7.051 -33.562 -8.984 1 91.06 214 ASP B N 1
ATOM 4712 C CA . ASP B 1 214 ? -7.949 -33.969 -7.898 1 91.06 214 ASP B CA 1
ATOM 4713 C C . ASP B 1 214 ? -7.598 -33.219 -6.609 1 91.06 214 ASP B C 1
ATOM 4715 O O . ASP B 1 214 ? -7.879 -33.688 -5.512 1 91.06 214 ASP B O 1
ATOM 4719 N N . TYR B 1 215 ? -6.832 -32.156 -6.758 1 94.06 215 TYR B N 1
ATOM 4720 C CA . TYR B 1 215 ? -6.449 -31.359 -5.598 1 94.06 215 TYR B CA 1
ATOM 4721 C C . TYR B 1 215 ? -6.98 -29.938 -5.719 1 94.06 215 TYR B C 1
ATOM 4723 O O . TYR B 1 215 ? -7.52 -29.547 -6.758 1 94.06 215 TYR B O 1
ATOM 4731 N N . TYR B 1 216 ? -6.934 -29.234 -4.59 1 96.5 216 TYR B N 1
ATOM 4732 C CA . TYR B 1 216 ? -7.414 -27.859 -4.516 1 96.5 216 TYR B CA 1
ATOM 4733 C C . TYR B 1 216 ? -6.266 -26.891 -4.238 1 96.5 216 TYR B C 1
ATOM 4735 O O . TYR B 1 216 ? -5.258 -27.266 -3.641 1 96.5 216 TYR B O 1
ATOM 4743 N N . TRP B 1 217 ? -6.414 -25.656 -4.707 1 94.5 217 TRP B N 1
ATOM 4744 C CA . TRP B 1 217 ? -5.449 -24.609 -4.395 1 94.5 217 TRP B CA 1
ATOM 4745 C C . TRP B 1 217 ? -5.547 -24.203 -2.928 1 94.5 217 TRP B C 1
ATOM 4747 O O . TRP B 1 217 ? -4.559 -23.766 -2.332 1 94.5 217 TRP B O 1
ATOM 4757 N N . GLY B 1 218 ? -6.727 -24.266 -2.461 1 97.38 218 GLY B N 1
ATOM 4758 C CA . GLY B 1 218 ? -6.996 -23.875 -1.084 1 97.38 218 GLY B CA 1
ATOM 4759 C C . GLY B 1 218 ? -8.461 -24 -0.705 1 97.38 218 GLY B C 1
ATOM 4760 O O . GLY B 1 218 ? -9.219 -24.719 -1.365 1 97.38 218 GLY B O 1
ATOM 4761 N N . TYR B 1 219 ? -8.781 -23.391 0.446 1 97.56 219 TYR B N 1
ATOM 4762 C CA . TYR B 1 219 ? -10.148 -23.406 0.958 1 97.56 219 TYR B CA 1
ATOM 4763 C C . TYR B 1 219 ? -10.578 -22.016 1.398 1 97.56 219 TYR B C 1
ATOM 4765 O O . TYR B 1 219 ? -9.742 -21.188 1.78 1 97.56 219 TYR B O 1
ATOM 4773 N N . PHE B 1 220 ? -11.789 -21.797 1.233 1 95.94 220 PHE B N 1
ATOM 4774 C CA . PHE B 1 220 ? -12.453 -20.609 1.749 1 95.94 220 PHE B CA 1
ATOM 4775 C C . PHE B 1 220 ? -13.5 -20.984 2.791 1 95.94 220 PHE B C 1
ATOM 4777 O O . PHE B 1 220 ? -14.531 -21.578 2.463 1 95.94 220 PHE B O 1
ATOM 4784 N N . ALA B 1 221 ? -13.219 -20.609 4.02 1 97.25 221 ALA B N 1
ATOM 4785 C CA . ALA B 1 221 ? -14.102 -21.016 5.113 1 97.25 221 ALA B CA 1
ATOM 4786 C C . ALA B 1 221 ? -14.695 -19.781 5.812 1 97.25 221 ALA B C 1
ATOM 4788 O O . ALA B 1 221 ? -14.219 -18.672 5.621 1 97.25 221 ALA B O 1
ATOM 4789 N N . ALA B 1 222 ? -15.789 -20.047 6.484 1 96.88 222 ALA B N 1
ATOM 4790 C CA . ALA B 1 222 ? -16.422 -19 7.281 1 96.88 222 ALA B CA 1
ATOM 4791 C C . ALA B 1 222 ? -16.562 -19.422 8.742 1 96.88 222 ALA B C 1
ATOM 4793 O O . ALA B 1 222 ? -16.984 -20.547 9.031 1 96.88 222 ALA B O 1
ATOM 4794 N N . ALA B 1 223 ? -16.094 -18.531 9.602 1 97.25 223 ALA B N 1
ATOM 4795 C CA . ALA B 1 223 ? -16.266 -18.75 11.031 1 97.25 223 ALA B CA 1
ATOM 4796 C C . ALA B 1 223 ? -17.641 -18.25 11.5 1 97.25 223 ALA B C 1
ATOM 4798 O O . ALA B 1 223 ? -18.312 -17.516 10.781 1 97.25 223 ALA B O 1
ATOM 4799 N N . THR B 1 224 ? -18.031 -18.625 12.711 1 95.56 224 THR B N 1
ATOM 4800 C CA . THR B 1 224 ? -19.328 -18.266 13.281 1 95.56 224 THR B CA 1
ATOM 4801 C C . THR B 1 224 ? -19.422 -16.766 13.523 1 95.56 224 THR B C 1
ATOM 4803 O O . THR B 1 224 ? -20.484 -16.172 13.359 1 95.56 224 THR B O 1
ATOM 4806 N N . SER B 1 225 ? -18.359 -16.234 13.984 1 94.56 225 SER B N 1
ATOM 4807 C CA . SER B 1 225 ? -18.344 -14.812 14.273 1 94.56 225 SER B CA 1
ATOM 4808 C C . SER B 1 225 ? -16.938 -14.234 14.141 1 94.56 225 SER B C 1
ATOM 4810 O O . SER B 1 225 ? -15.953 -14.984 14.125 1 94.56 225 SER B O 1
ATOM 4812 N N . LEU B 1 226 ? -16.891 -12.984 14.039 1 92.38 226 LEU B N 1
ATOM 4813 C CA . LEU B 1 226 ? -15.609 -12.297 13.961 1 92.38 226 LEU B CA 1
ATOM 4814 C C . LEU B 1 226 ? -14.867 -12.391 15.289 1 92.38 226 LEU B C 1
ATOM 4816 O O . LEU B 1 226 ? -13.633 -12.445 15.312 1 92.38 226 LEU B O 1
ATOM 4820 N N . GLU B 1 227 ? -15.602 -12.422 16.391 1 93.81 227 GLU B N 1
ATOM 4821 C CA . GLU B 1 227 ? -15.008 -12.484 17.734 1 93.81 227 GLU B CA 1
ATOM 4822 C C . GLU B 1 227 ? -14.25 -13.789 17.938 1 93.81 227 GLU B C 1
ATOM 4824 O O . GLU B 1 227 ? -13.211 -13.805 18.609 1 93.81 227 GLU B O 1
ATOM 4829 N N . SER B 1 228 ? -14.711 -14.82 17.328 1 95.75 228 SER B N 1
ATOM 4830 C CA . SER B 1 228 ? -14.117 -16.141 17.562 1 95.75 228 SER B CA 1
ATOM 4831 C C . SER B 1 228 ? -13.172 -16.516 16.422 1 95.75 228 SER B C 1
ATOM 4833 O O . SER B 1 228 ? -12.602 -17.609 16.422 1 95.75 228 SER B O 1
ATOM 4835 N N . ILE B 1 229 ? -13 -15.68 15.477 1 96.88 229 ILE B N 1
ATOM 4836 C CA . ILE B 1 229 ? -12.359 -16.047 14.219 1 96.88 229 ILE B CA 1
ATOM 4837 C C . ILE B 1 229 ? -10.898 -16.422 14.477 1 96.88 229 ILE B C 1
ATOM 4839 O O . ILE B 1 229 ? -10.367 -17.344 13.844 1 96.88 229 ILE B O 1
ATOM 4843 N N . ASP B 1 230 ? -10.242 -15.781 15.406 1 96.31 230 ASP B N 1
ATOM 4844 C CA . ASP B 1 230 ? -8.844 -16.078 15.703 1 96.31 230 ASP B CA 1
ATOM 4845 C C . ASP B 1 230 ? -8.695 -17.453 16.344 1 96.31 230 ASP B C 1
ATOM 4847 O O . ASP B 1 230 ? -7.816 -18.219 15.969 1 96.31 230 ASP B O 1
ATOM 4851 N N . ASP B 1 231 ? -9.555 -17.703 17.266 1 97.19 231 ASP B N 1
ATOM 4852 C CA . ASP B 1 231 ? -9.531 -19 17.938 1 97.19 231 ASP B CA 1
ATOM 4853 C C . ASP B 1 231 ? -9.812 -20.125 16.953 1 97.19 231 ASP B C 1
ATOM 4855 O O . ASP B 1 231 ? -9.156 -21.172 17 1 97.19 231 ASP B O 1
ATOM 4859 N N . VAL B 1 232 ? -10.797 -19.891 16.125 1 98.06 232 VAL B N 1
ATOM 4860 C CA . VAL B 1 232 ? -11.156 -20.891 15.125 1 98.06 232 VAL B CA 1
ATOM 4861 C C . VAL B 1 232 ? -9.992 -21.109 14.164 1 98.06 232 VAL B C 1
ATOM 4863 O O . VAL B 1 232 ? -9.68 -22.25 13.805 1 98.06 232 VAL B O 1
ATOM 4866 N N . THR B 1 233 ? -9.383 -20.047 13.719 1 97.88 233 THR B N 1
ATOM 4867 C CA . THR B 1 233 ? -8.242 -20.125 12.812 1 97.88 233 THR B CA 1
ATOM 4868 C C . THR B 1 233 ? -7.098 -20.906 13.445 1 97.88 233 THR B C 1
ATOM 4870 O O . THR B 1 233 ? -6.465 -21.734 12.797 1 97.88 233 THR B O 1
ATOM 4873 N N . ASP B 1 234 ? -6.859 -20.656 14.734 1 96.75 234 ASP B N 1
ATOM 4874 C CA . ASP B 1 234 ? -5.809 -21.375 15.461 1 96.75 234 ASP B CA 1
ATOM 4875 C C . ASP B 1 234 ? -6.098 -22.859 15.523 1 96.75 234 ASP B C 1
ATOM 4877 O O . ASP B 1 234 ? -5.191 -23.688 15.383 1 96.75 234 ASP B O 1
ATOM 4881 N N . GLU B 1 235 ? -7.312 -23.172 15.758 1 97.75 235 GLU B N 1
ATOM 4882 C CA . GLU B 1 235 ? -7.699 -24.578 15.82 1 97.75 235 GLU B CA 1
ATOM 4883 C C . GLU B 1 235 ? -7.523 -25.266 14.469 1 97.75 235 GLU B C 1
ATOM 4885 O O . GLU B 1 235 ? -7.031 -26.391 14.398 1 97.75 235 GLU B O 1
ATOM 4890 N N . ILE B 1 236 ? -7.926 -24.594 13.359 1 98.12 236 ILE B N 1
ATOM 4891 C CA . ILE B 1 236 ? -7.711 -25.109 12.016 1 98.12 236 ILE B CA 1
ATOM 4892 C C . ILE B 1 236 ? -6.223 -25.359 11.789 1 98.12 236 ILE B C 1
ATOM 4894 O O . ILE B 1 236 ? -5.828 -26.406 11.266 1 98.12 236 ILE B O 1
ATOM 4898 N N . ASP B 1 237 ? -5.457 -24.359 12.188 1 97.31 237 ASP B N 1
ATOM 4899 C CA . ASP B 1 237 ? -4.008 -24.438 12.016 1 97.31 237 ASP B CA 1
ATOM 4900 C C . ASP B 1 237 ? -3.434 -25.672 12.711 1 97.31 237 ASP B C 1
ATOM 4902 O O . ASP B 1 237 ? -2.666 -26.422 12.109 1 97.31 237 ASP B O 1
ATOM 4906 N N . LYS B 1 238 ? -3.83 -25.922 13.945 1 97 238 LYS B N 1
ATOM 4907 C CA . LYS B 1 238 ? -3.35 -27.062 14.727 1 97 238 LYS B CA 1
ATOM 4908 C C . LYS B 1 238 ? -3.74 -28.375 14.078 1 97 238 LYS B C 1
ATOM 4910 O O . LYS B 1 238 ? -2.916 -29.281 13.953 1 97 238 LYS B O 1
ATOM 4915 N N . ARG B 1 239 ? -4.941 -28.453 13.625 1 97.44 239 ARG B N 1
ATOM 4916 C CA . ARG B 1 239 ? -5.453 -29.688 13.031 1 97.44 239 ARG B CA 1
ATOM 4917 C C . ARG B 1 239 ? -4.777 -29.984 11.695 1 97.44 239 ARG B C 1
ATOM 4919 O O . ARG B 1 239 ? -4.398 -31.125 11.422 1 97.44 239 ARG B O 1
ATOM 4926 N N . LEU B 1 240 ? -4.66 -28.953 10.883 1 97.44 240 LEU B N 1
ATOM 4927 C CA . LEU B 1 240 ? -4.008 -29.125 9.586 1 97.44 240 LEU B CA 1
ATOM 4928 C C . LEU B 1 240 ? -2.533 -29.469 9.758 1 97.44 240 LEU B C 1
ATOM 4930 O O . LEU B 1 240 ? -2.008 -30.328 9.055 1 97.44 240 LEU B O 1
ATOM 4934 N N . ALA B 1 241 ? -1.889 -28.75 10.68 1 95.94 241 ALA B N 1
ATOM 4935 C CA . ALA B 1 241 ? -0.476 -29.016 10.945 1 95.94 241 ALA B CA 1
ATOM 4936 C C . ALA B 1 241 ? -0.255 -30.453 11.359 1 95.94 241 ALA B C 1
ATOM 4938 O O . ALA B 1 241 ? 0.67 -31.109 10.875 1 95.94 241 ALA B O 1
ATOM 4939 N N . ARG B 1 242 ? -1.104 -30.922 12.219 1 95.06 242 ARG B N 1
ATOM 4940 C CA . ARG B 1 242 ? -1.014 -32.312 12.672 1 95.06 242 ARG B CA 1
ATOM 4941 C C . ARG B 1 242 ? -1.205 -33.281 11.516 1 95.06 242 ARG B C 1
ATOM 4943 O O . ARG B 1 242 ? -0.454 -34.25 11.383 1 95.06 242 ARG B O 1
ATOM 4950 N N . ASP B 1 243 ? -2.168 -33 10.727 1 95.81 243 ASP B N 1
ATOM 4951 C CA . ASP B 1 243 ? -2.49 -33.875 9.609 1 95.81 243 ASP B CA 1
ATOM 4952 C C . ASP B 1 243 ? -1.366 -33.875 8.57 1 95.81 243 ASP B C 1
ATOM 4954 O O . ASP B 1 243 ? -1.084 -34.906 7.961 1 95.81 243 ASP B O 1
ATOM 4958 N N . LEU B 1 244 ? -0.695 -32.719 8.375 1 93.5 244 LEU B N 1
ATOM 4959 C CA . LEU B 1 244 ? 0.275 -32.594 7.297 1 93.5 244 LEU B CA 1
ATOM 4960 C C . LEU B 1 244 ? 1.696 -32.781 7.812 1 93.5 244 LEU B C 1
ATOM 4962 O O . LEU B 1 244 ? 2.664 -32.531 7.094 1 93.5 244 LEU B O 1
ATOM 4966 N N . GLY B 1 245 ? 1.85 -33.062 9.086 1 90.5 245 GLY B N 1
ATOM 4967 C CA . GLY B 1 245 ? 3.131 -33.5 9.617 1 90.5 245 GLY B CA 1
ATOM 4968 C C . GLY B 1 245 ? 4.012 -32.344 10.055 1 90.5 245 GLY B C 1
ATOM 4969 O O . GLY B 1 245 ? 5.242 -32.469 10.047 1 90.5 245 GLY B O 1
ATOM 4970 N N . VAL B 1 246 ? 3.445 -31.25 10.375 1 91.19 246 VAL B N 1
ATOM 4971 C CA . VAL B 1 246 ? 4.195 -30.109 10.914 1 91.19 246 VAL B CA 1
ATOM 4972 C C . VAL B 1 246 ? 4.383 -30.281 12.414 1 91.19 246 VAL B C 1
ATOM 4974 O O . VAL B 1 246 ? 3.408 -30.438 13.156 1 91.19 246 VAL B O 1
ATOM 4977 N N . PRO B 1 247 ? 5.672 -30.234 12.82 1 88.69 247 PRO B N 1
ATOM 4978 C CA . PRO B 1 247 ? 5.895 -30.375 14.258 1 88.69 247 PRO B CA 1
ATOM 4979 C C . PRO B 1 247 ? 5.242 -29.266 15.07 1 88.69 247 PRO B C 1
ATOM 4981 O O . PRO B 1 247 ? 5.191 -28.109 14.625 1 88.69 247 PRO B O 1
ATOM 4984 N N . PHE B 1 248 ? 4.836 -29.578 16.234 1 88.12 248 PHE B N 1
ATOM 4985 C CA . PHE B 1 248 ? 4.141 -28.641 17.094 1 88.12 248 PHE B CA 1
ATOM 4986 C C . PHE B 1 248 ? 5.027 -27.438 17.422 1 88.12 248 PHE B C 1
ATOM 4988 O O . PHE B 1 248 ? 4.543 -26.312 17.5 1 88.12 248 PHE B O 1
ATOM 4995 N N . ARG B 1 249 ? 6.297 -27.656 17.531 1 87.12 249 ARG B N 1
ATOM 4996 C CA . ARG B 1 249 ? 7.234 -26.609 17.906 1 87.12 249 ARG B CA 1
ATOM 4997 C C . ARG B 1 249 ? 7.348 -25.562 16.797 1 87.12 249 ARG B C 1
ATOM 4999 O O . ARG B 1 249 ? 7.785 -24.438 17.047 1 87.12 249 ARG B O 1
ATOM 5006 N N . ASP B 1 250 ? 6.926 -25.984 15.625 1 90.62 250 ASP B N 1
ATOM 5007 C CA . ASP B 1 250 ? 7.105 -25.094 14.477 1 90.62 250 ASP B CA 1
ATOM 5008 C C . ASP B 1 250 ? 5.773 -24.484 14.039 1 90.62 250 ASP B C 1
ATOM 5010 O O . ASP B 1 250 ? 5.672 -23.922 12.945 1 90.62 250 ASP B O 1
ATOM 5014 N N . LEU B 1 251 ? 4.801 -24.578 14.828 1 90.44 251 LEU B N 1
ATOM 5015 C CA . LEU B 1 251 ? 3.459 -24.125 14.469 1 90.44 251 LEU B CA 1
ATOM 5016 C C . LEU B 1 251 ? 3.432 -22.625 14.242 1 90.44 251 LEU B C 1
ATOM 5018 O O . LEU B 1 251 ? 2.654 -22.125 13.43 1 90.44 251 LEU B O 1
ATOM 5022 N N . ASP B 1 252 ? 4.305 -21.938 14.961 1 90.25 252 ASP B N 1
ATOM 5023 C CA . ASP B 1 252 ? 4.285 -20.484 14.875 1 90.25 252 ASP B CA 1
ATOM 5024 C C . ASP B 1 252 ? 5.199 -20 13.75 1 90.25 252 ASP B C 1
ATOM 5026 O O . ASP B 1 252 ? 5.266 -18.797 13.477 1 90.25 252 ASP B O 1
ATOM 5030 N N . ASN B 1 253 ? 5.848 -20.891 13.141 1 91.38 253 ASN B N 1
ATOM 5031 C CA . ASN B 1 253 ? 6.746 -20.547 12.039 1 91.38 253 ASN B CA 1
ATOM 5032 C C . ASN B 1 253 ? 6.078 -20.766 10.688 1 91.38 253 ASN B C 1
ATOM 5034 O O . ASN B 1 253 ? 5.871 -21.891 10.258 1 91.38 253 ASN B O 1
ATOM 5038 N N . GLU B 1 254 ? 5.832 -19.766 9.945 1 90.12 254 GLU B N 1
ATOM 5039 C CA . GLU B 1 254 ? 5.109 -19.812 8.68 1 90.12 254 GLU B CA 1
ATOM 5040 C C . GLU B 1 254 ? 5.918 -20.547 7.613 1 90.12 254 GLU B C 1
ATOM 5042 O O . GLU B 1 254 ? 5.352 -21.172 6.711 1 90.12 254 GLU B O 1
ATOM 5047 N N . ASP B 1 255 ? 7.188 -20.547 7.82 1 90.88 255 ASP B N 1
ATOM 5048 C CA . ASP B 1 255 ? 8.039 -21.203 6.832 1 90.88 255 ASP B CA 1
ATOM 5049 C C . ASP B 1 255 ? 8.023 -22.719 7.012 1 90.88 255 ASP B C 1
ATOM 5051 O O . ASP B 1 255 ? 8.445 -23.469 6.125 1 90.88 255 ASP B O 1
ATOM 5055 N N . ALA B 1 256 ? 7.629 -23.125 8.18 1 92.81 256 ALA B N 1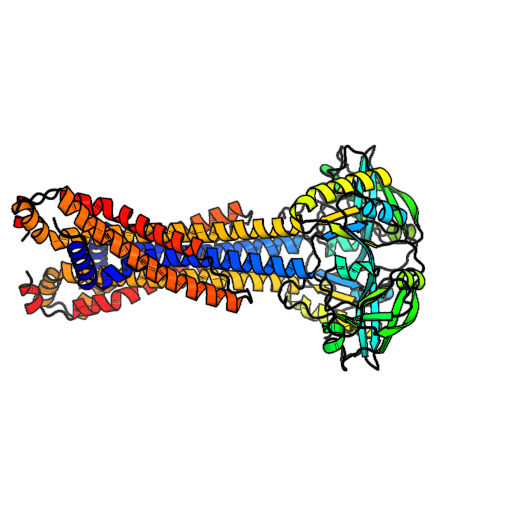
ATOM 5056 C CA . ALA B 1 256 ? 7.609 -24.562 8.461 1 92.81 256 ALA B CA 1
ATOM 5057 C C . ALA B 1 256 ? 6.34 -25.203 7.91 1 92.81 256 ALA B C 1
ATOM 5059 O O . ALA B 1 256 ? 6.254 -26.438 7.805 1 92.81 256 ALA B O 1
ATOM 5060 N N . LYS B 1 257 ? 5.379 -24.422 7.551 1 94.44 257 LYS B N 1
ATOM 5061 C CA . LYS B 1 257 ? 4.078 -24.922 7.121 1 94.44 257 LYS B CA 1
ATOM 5062 C C . LYS B 1 257 ? 3.943 -24.875 5.602 1 94.44 257 LYS B C 1
ATOM 5064 O O . LYS B 1 257 ? 4.312 -23.875 4.969 1 94.44 257 LYS B O 1
ATOM 5069 N N . PRO B 1 258 ? 3.473 -25.953 4.969 1 94.69 258 PRO B N 1
ATOM 5070 C CA . PRO B 1 258 ? 3.268 -25.953 3.52 1 94.69 258 PRO B CA 1
ATOM 5071 C C . PRO B 1 258 ? 1.984 -25.234 3.105 1 94.69 258 PRO B C 1
ATOM 5073 O O . PRO B 1 258 ? 1.544 -25.359 1.959 1 94.69 258 PRO B O 1
ATOM 5076 N N . TYR B 1 259 ? 1.351 -24.562 4.043 1 96 259 TYR B N 1
ATOM 5077 C CA . TYR B 1 259 ? 0.134 -23.797 3.795 1 96 259 TYR B CA 1
ATOM 5078 C C . TYR B 1 259 ? 0.17 -22.453 4.531 1 96 259 TYR B C 1
ATOM 5080 O O . TYR B 1 259 ? 1.071 -22.203 5.332 1 96 259 TYR B O 1
ATOM 5088 N N . SER B 1 260 ? -0.653 -21.594 4.082 1 95.94 260 SER B N 1
ATOM 5089 C CA . SER B 1 260 ? -0.831 -20.312 4.75 1 95.94 260 SER B CA 1
ATOM 5090 C C . SER B 1 260 ? -2.293 -20.078 5.117 1 95.94 260 SER B C 1
ATOM 5092 O O . SER B 1 260 ? -3.195 -20.578 4.449 1 95.94 260 SER B O 1
ATOM 5094 N N . LEU B 1 261 ? -2.457 -19.422 6.234 1 95.94 261 LEU B N 1
ATOM 5095 C CA . LEU B 1 261 ? -3.787 -19.047 6.699 1 95.94 261 LEU B CA 1
ATOM 5096 C C . LEU B 1 261 ? -3.902 -17.531 6.855 1 95.94 261 LEU B C 1
ATOM 5098 O O . LEU B 1 261 ? -2.955 -16.875 7.297 1 95.94 261 LEU B O 1
ATOM 5102 N N . ALA B 1 262 ? -4.969 -17.031 6.395 1 94.06 262 ALA B N 1
ATOM 5103 C CA . ALA B 1 262 ? -5.32 -15.625 6.629 1 94.06 262 ALA B CA 1
ATOM 5104 C C . ALA B 1 262 ? -6.809 -15.477 6.926 1 94.06 262 ALA B C 1
ATOM 5106 O O . ALA B 1 262 ? -7.641 -16.141 6.305 1 94.06 262 ALA B O 1
ATOM 5107 N N . ASN B 1 263 ? -7.098 -14.695 7.855 1 94.56 263 ASN B N 1
ATOM 5108 C CA . ASN B 1 263 ? -8.508 -14.5 8.156 1 94.56 263 ASN B CA 1
ATOM 5109 C C . ASN B 1 263 ? -8.891 -13.023 8.117 1 94.56 263 ASN B C 1
ATOM 5111 O O . ASN B 1 263 ? -8.023 -12.156 8.023 1 94.56 263 ASN B O 1
ATOM 5115 N N . GLN B 1 264 ? -10.148 -12.805 8.133 1 91.19 264 GLN B N 1
ATOM 5116 C CA . GLN B 1 264 ? -10.695 -11.461 8.023 1 91.19 264 GLN B CA 1
ATOM 5117 C C . GLN B 1 264 ? -10.258 -10.586 9.195 1 91.19 264 GLN B C 1
ATOM 5119 O O . GLN B 1 264 ? -9.984 -9.391 9.023 1 91.19 264 GLN B O 1
ATOM 5124 N N . GLY B 1 265 ? -10.242 -11.117 10.406 1 91.06 265 GLY B N 1
ATOM 5125 C CA . GLY B 1 265 ? -9.812 -10.367 11.578 1 91.06 265 GLY B CA 1
ATOM 5126 C C . GLY B 1 265 ? -8.398 -9.82 11.453 1 91.06 265 GLY B C 1
ATOM 5127 O O . GLY B 1 265 ? -8.141 -8.672 11.812 1 91.06 265 GLY B O 1
ATOM 5128 N N . GLU B 1 266 ? -7.539 -10.633 10.938 1 90.25 266 GLU B N 1
ATOM 5129 C CA . GLU B 1 266 ? -6.152 -10.219 10.742 1 90.25 266 GLU B CA 1
ATOM 5130 C C . GLU B 1 266 ? -6.051 -9.078 9.727 1 90.25 266 GLU B C 1
ATOM 5132 O O . GLU B 1 266 ? -5.27 -8.141 9.914 1 90.25 266 GLU B O 1
ATOM 5137 N N . ILE B 1 267 ? -6.781 -9.219 8.688 1 86.44 267 ILE B N 1
ATOM 5138 C CA . ILE B 1 267 ? -6.777 -8.195 7.652 1 86.44 267 ILE B CA 1
ATOM 5139 C C . ILE B 1 267 ? -7.312 -6.883 8.227 1 86.44 267 ILE B C 1
ATOM 5141 O O . ILE B 1 267 ? -6.719 -5.82 8.023 1 86.44 267 ILE B O 1
ATOM 5145 N N . LEU B 1 268 ? -8.367 -6.945 8.977 1 86.62 268 LEU B N 1
ATOM 5146 C CA . LEU B 1 268 ? -8.969 -5.77 9.594 1 86.62 268 LEU B CA 1
ATOM 5147 C C . LEU B 1 268 ? -8.016 -5.148 10.617 1 86.62 268 LEU B C 1
ATOM 5149 O O . LEU B 1 268 ? -7.93 -3.922 10.727 1 86.62 268 LEU B O 1
ATOM 5153 N N . GLU B 1 269 ? -7.352 -5.984 11.336 1 86.81 269 GLU B N 1
ATOM 5154 C CA . GLU B 1 269 ? -6.387 -5.484 12.312 1 86.81 269 GLU B CA 1
ATOM 5155 C C . GLU B 1 269 ? -5.258 -4.715 11.625 1 86.81 269 GLU B C 1
ATOM 5157 O O . GLU B 1 269 ? -4.809 -3.682 12.125 1 86.81 269 GLU B O 1
ATOM 5162 N N . ALA B 1 270 ? -4.785 -5.238 10.508 1 82.62 270 ALA B N 1
ATOM 5163 C CA . ALA B 1 270 ? -3.752 -4.535 9.75 1 82.62 270 ALA B CA 1
ATOM 5164 C C . ALA B 1 270 ? -4.242 -3.166 9.289 1 82.62 270 ALA B C 1
ATOM 5166 O O . ALA B 1 270 ? -3.512 -2.176 9.383 1 82.62 270 ALA B O 1
ATOM 5167 N N . VAL B 1 271 ? -5.414 -3.111 8.859 1 79.69 271 VAL B N 1
ATOM 5168 C CA . VAL B 1 271 ? -6.02 -1.859 8.422 1 79.69 271 VAL B CA 1
ATOM 5169 C C . VAL B 1 271 ? -6.145 -0.902 9.602 1 79.69 271 VAL B C 1
ATOM 5171 O O . VAL B 1 271 ? -5.855 0.29 9.477 1 79.69 271 VAL B O 1
ATOM 5174 N N . ASN B 1 272 ? -6.59 -1.411 10.75 1 81.88 272 ASN B N 1
ATOM 5175 C CA . ASN B 1 272 ? -6.738 -0.6 11.953 1 81.88 272 ASN B CA 1
ATOM 5176 C C . ASN B 1 272 ? -5.395 -0.039 12.414 1 81.88 272 ASN B C 1
ATOM 5178 O O . ASN B 1 272 ? -5.316 1.104 12.867 1 81.88 272 ASN B O 1
ATOM 5182 N N . GLN B 1 273 ? -4.418 -0.89 12.297 1 79.94 273 GLN B N 1
ATOM 5183 C CA . GLN B 1 273 ? -3.088 -0.426 12.672 1 79.94 273 GLN B CA 1
ATOM 5184 C C . GLN B 1 273 ? -2.623 0.71 11.766 1 79.94 273 GLN B C 1
ATOM 5186 O O . GLN B 1 273 ? -2.064 1.702 12.242 1 79.94 273 GLN B O 1
ATOM 5191 N N . LEU B 1 274 ? -2.811 0.565 10.469 1 73.56 274 LEU B N 1
ATOM 5192 C CA . LEU B 1 274 ? -2.459 1.627 9.531 1 73.56 274 LEU B CA 1
ATOM 5193 C C . LEU B 1 274 ? -3.238 2.902 9.836 1 73.56 274 LEU B C 1
ATOM 5195 O O . LEU B 1 274 ? -2.666 3.994 9.852 1 73.56 274 LEU B O 1
ATOM 5199 N N . SER B 1 275 ? -4.469 2.756 10.102 1 74.12 275 SER B N 1
ATOM 5200 C CA . SER B 1 275 ? -5.316 3.893 10.445 1 74.12 275 SER B CA 1
ATOM 5201 C C . SER B 1 275 ? -4.828 4.586 11.711 1 74.12 275 SER B C 1
ATOM 5203 O O . SER B 1 275 ? -4.844 5.812 11.797 1 74.12 275 SER B O 1
ATOM 5205 N N . ALA B 1 276 ? -4.465 3.803 12.68 1 76.31 276 ALA B N 1
ATOM 5206 C CA . ALA B 1 276 ? -3.973 4.352 13.938 1 76.31 276 ALA B CA 1
ATOM 5207 C C . ALA B 1 276 ? -2.689 5.148 13.727 1 76.31 276 ALA B C 1
ATOM 5209 O O . ALA B 1 276 ? -2.51 6.215 14.32 1 76.31 276 ALA B O 1
ATOM 5210 N N . VAL B 1 277 ? -1.866 4.641 12.898 1 68.44 277 VAL B N 1
ATOM 5211 C CA . VAL B 1 277 ? -0.609 5.324 12.617 1 68.44 277 VAL B CA 1
ATOM 5212 C C . VAL B 1 277 ? -0.891 6.652 11.922 1 68.44 277 VAL B C 1
ATOM 5214 O O . VAL B 1 277 ? -0.365 7.695 12.32 1 68.44 277 VAL B O 1
ATOM 5217 N N . LEU B 1 278 ? -1.698 6.609 10.93 1 66.69 278 LEU B N 1
ATOM 5218 C CA . LEU B 1 278 ? -2.049 7.824 10.203 1 66.69 278 LEU B CA 1
ATOM 5219 C C . LEU B 1 278 ? -2.768 8.812 11.117 1 66.69 278 LEU B C 1
ATOM 5221 O O . LEU B 1 278 ? -2.498 10.016 11.078 1 66.69 278 LEU B O 1
ATOM 5225 N N . GLY B 1 279 ? -3.699 8.273 11.945 1 71.25 279 GLY B N 1
ATOM 5226 C CA . GLY B 1 279 ? -4.383 9.109 12.922 1 71.25 279 GLY B CA 1
ATOM 5227 C C . GLY B 1 279 ? -3.438 9.781 13.898 1 71.25 279 GLY B C 1
ATOM 5228 O O . GLY B 1 279 ? -3.611 10.961 14.227 1 71.25 279 GLY B O 1
ATOM 5229 N N . SER B 1 280 ? -2.469 9.047 14.312 1 71.19 280 SER B N 1
ATOM 5230 C CA . SER B 1 280 ? -1.495 9.602 15.242 1 71.19 280 SER B CA 1
ATOM 5231 C C . SER B 1 280 ? -0.705 10.742 14.602 1 71.19 280 SER B C 1
ATOM 5233 O O . SER B 1 280 ? -0.393 11.734 15.258 1 71.19 280 SER B O 1
ATOM 5235 N N . LEU B 1 281 ? -0.358 10.633 13.398 1 62 281 LEU B N 1
ATOM 5236 C CA . LEU B 1 281 ? 0.349 11.695 12.688 1 62 281 LEU B CA 1
ATOM 5237 C C . LEU B 1 281 ? -0.505 12.953 12.602 1 62 281 LEU B C 1
ATOM 5239 O O . LEU B 1 281 ? -0.028 14.055 12.891 1 62 281 LEU B O 1
ATOM 5243 N N . LEU B 1 282 ? -1.713 12.75 12.242 1 64.62 282 LEU B N 1
ATOM 5244 C CA . LEU B 1 282 ? -2.617 13.883 12.117 1 64.62 282 LEU B CA 1
ATOM 5245 C C . LEU B 1 282 ? -2.867 14.539 13.469 1 64.62 282 LEU B C 1
ATOM 5247 O O . LEU B 1 282 ? -2.951 15.766 13.57 1 64.62 282 LEU B O 1
ATOM 5251 N N . THR B 1 283 ? -2.99 13.734 14.484 1 70 283 THR B N 1
ATOM 5252 C CA . THR B 1 283 ? -3.184 14.25 15.836 1 70 283 THR B CA 1
ATOM 5253 C C . THR B 1 283 ? -1.96 15.031 16.297 1 70 283 THR B C 1
ATOM 5255 O O . THR B 1 283 ? -2.09 16.047 16.984 1 70 283 THR B O 1
ATOM 5258 N N . SER B 1 284 ? -0.826 14.555 15.953 1 66.25 284 SER B N 1
ATOM 5259 C CA . SER B 1 284 ? 0.392 15.281 16.312 1 66.25 284 SER B CA 1
ATOM 5260 C C . SER B 1 284 ? 0.405 16.672 15.695 1 66.25 284 SER B C 1
ATOM 5262 O O . SER B 1 284 ? 0.735 17.656 16.375 1 66.25 284 SER B O 1
ATOM 5264 N N . VAL B 1 285 ? 0.057 16.734 14.531 1 63.66 285 VAL B N 1
ATOM 5265 C CA . VAL B 1 285 ? -0.018 18.031 13.859 1 63.66 285 VAL B CA 1
ATOM 5266 C C . VAL B 1 285 ? -1.077 18.891 14.531 1 63.66 285 VAL B C 1
ATOM 5268 O O . VAL B 1 285 ? -0.874 20.094 14.719 1 63.66 285 VAL B O 1
ATOM 5271 N N . ALA B 1 286 ? -2.217 18.234 14.852 1 69.81 286 ALA B N 1
ATOM 5272 C CA . ALA B 1 286 ? -3.293 18.938 15.547 1 69.81 286 ALA B CA 1
ATOM 5273 C C . ALA B 1 286 ? -2.816 19.484 16.891 1 69.81 286 ALA B C 1
ATOM 5275 O O . ALA B 1 286 ? -3.119 20.641 17.234 1 69.81 286 ALA B O 1
ATOM 5276 N N . LEU B 1 287 ? -2.031 18.734 17.578 1 71.5 287 LEU B N 1
ATOM 5277 C CA . LEU B 1 287 ? -1.531 19.141 18.891 1 71.5 287 LEU B CA 1
ATOM 5278 C C . LEU B 1 287 ? -0.598 20.344 18.766 1 71.5 287 LEU B C 1
ATOM 5280 O O . LEU B 1 287 ? -0.692 21.297 19.547 1 71.5 287 LEU B O 1
ATOM 5284 N N . ILE B 1 288 ? 0.187 20.266 17.828 1 63.97 288 ILE B N 1
ATOM 5285 C CA . ILE B 1 288 ? 1.094 21.375 17.594 1 63.97 288 ILE B CA 1
ATOM 5286 C C . ILE B 1 288 ? 0.29 22.641 17.281 1 63.97 288 ILE B C 1
ATOM 5288 O O . ILE B 1 288 ? 0.563 23.703 17.812 1 63.97 288 ILE B O 1
ATOM 5292 N N . SER B 1 289 ? -0.691 22.391 16.438 1 66.56 289 SER B N 1
ATOM 5293 C CA . SER B 1 289 ? -1.533 23.516 16.047 1 66.56 289 SER B CA 1
ATOM 5294 C C . SER B 1 289 ? -2.275 24.094 17.25 1 66.56 289 SER B C 1
ATOM 5296 O O . SER B 1 289 ? -2.438 25.312 17.359 1 66.56 289 SER B O 1
ATOM 5298 N N . LEU B 1 290 ? -2.699 23.203 18.156 1 72.38 290 LEU B N 1
ATOM 5299 C CA . LEU B 1 290 ? -3.416 23.641 19.344 1 72.38 290 LEU B CA 1
ATOM 5300 C C . LEU B 1 290 ? -2.488 24.391 20.297 1 72.38 290 LEU B C 1
ATOM 5302 O O . LEU B 1 290 ? -2.891 25.375 20.906 1 72.38 290 LEU B O 1
ATOM 5306 N N . ILE B 1 291 ? -1.303 23.984 20.391 1 71.75 291 ILE B N 1
ATOM 5307 C CA . ILE B 1 291 ? -0.323 24.672 21.234 1 71.75 291 ILE B CA 1
ATOM 5308 C C . ILE B 1 291 ? -0.076 26.078 20.703 1 71.75 291 ILE B C 1
ATOM 5310 O O . ILE B 1 291 ? -0.114 27.047 21.453 1 71.75 291 ILE B O 1
ATOM 5314 N N . VAL B 1 292 ? 0.09 26.094 19.422 1 65.69 292 VAL B N 1
ATOM 5315 C CA . VAL B 1 292 ? 0.299 27.391 18.781 1 65.69 292 VAL B CA 1
ATOM 5316 C C . VAL B 1 292 ? -0.92 28.281 19.016 1 65.69 292 VAL B C 1
ATOM 5318 O O . VAL B 1 292 ? -0.78 29.469 19.312 1 65.69 292 VAL B O 1
ATOM 5321 N N . GLY B 1 293 ? -2.088 27.672 18.828 1 69.81 293 GLY B N 1
ATOM 5322 C CA . GLY B 1 293 ? -3.312 28.422 19.078 1 69.81 293 GLY B CA 1
ATOM 5323 C C . GLY B 1 293 ? -3.441 28.891 20.516 1 69.81 293 GLY B C 1
ATOM 5324 O O . GLY B 1 293 ? -3.867 30.016 20.766 1 69.81 293 GLY B O 1
ATOM 5325 N N . SER B 1 294 ? -3.02 28.062 21.422 1 76.62 294 SER B N 1
ATOM 5326 C CA . SER B 1 294 ? -3.086 28.391 22.844 1 76.62 294 SER B CA 1
ATOM 5327 C C . SER B 1 294 ? -2.158 29.562 23.172 1 76.62 294 SER B C 1
ATOM 5329 O O . SER B 1 294 ? -2.523 30.438 23.953 1 76.62 294 SER B O 1
ATOM 5331 N N . ILE B 1 295 ? -1.105 29.484 22.609 1 69.06 295 ILE B N 1
ATOM 5332 C CA . ILE B 1 295 ? -0.16 30.578 22.812 1 69.06 295 ILE B CA 1
ATOM 5333 C C . ILE B 1 295 ? -0.731 31.875 22.219 1 69.06 295 ILE B C 1
ATOM 5335 O O . ILE B 1 295 ? -0.584 32.938 22.797 1 69.06 295 ILE B O 1
ATOM 5339 N N . GLY B 1 296 ? -1.366 31.656 21.094 1 69.94 296 GLY B N 1
ATOM 5340 C CA . GLY B 1 296 ? -2.029 32.781 20.484 1 69.94 296 GLY B CA 1
ATOM 5341 C C . GLY B 1 296 ? -3.086 33.406 21.375 1 69.94 296 GLY B C 1
ATOM 5342 O O . GLY B 1 296 ? -3.148 34.656 21.516 1 69.94 296 GLY B O 1
ATOM 5343 N N . ILE B 1 297 ? -3.871 32.656 22.062 1 76.19 297 ILE B N 1
ATOM 5344 C CA . ILE B 1 297 ? -4.918 33.125 22.953 1 76.19 297 ILE B CA 1
ATOM 5345 C C . ILE B 1 297 ? -4.285 33.844 24.156 1 76.19 297 ILE B C 1
ATOM 5347 O O . ILE B 1 297 ? -4.742 34.906 24.547 1 76.19 297 ILE B O 1
ATOM 5351 N N . MET B 1 298 ? -3.254 33.219 24.688 1 77.19 298 MET B N 1
ATOM 5352 C CA . MET B 1 298 ? -2.574 33.812 25.828 1 77.19 298 MET B CA 1
ATOM 5353 C C . MET B 1 298 ? -2.053 35.188 25.5 1 77.19 298 MET B C 1
ATOM 5355 O O . MET B 1 298 ? -2.236 36.125 26.281 1 77.19 298 MET B O 1
ATOM 5359 N N . ASN B 1 299 ? -1.58 35.312 24.375 1 68.56 299 ASN B N 1
ATOM 5360 C CA . ASN B 1 299 ? -1.022 36.625 23.969 1 68.56 299 ASN B CA 1
ATOM 5361 C C . ASN B 1 299 ? -2.113 37.656 23.797 1 68.56 299 ASN B C 1
ATOM 5363 O O . ASN B 1 299 ? -1.944 38.812 24.203 1 68.56 299 ASN B O 1
ATOM 5367 N N . ILE B 1 300 ? -3.121 37.281 23.234 1 70.25 300 ILE B N 1
ATOM 5368 C CA . ILE B 1 300 ? -4.215 38.219 23 1 70.25 300 ILE B CA 1
ATOM 5369 C C . ILE B 1 300 ? -4.824 38.625 24.344 1 70.25 300 ILE B C 1
ATOM 5371 O O . ILE B 1 300 ? -5.203 39.812 24.531 1 70.25 300 ILE B O 1
ATOM 5375 N N . MET B 1 301 ? -4.906 37.688 25.172 1 79 301 MET B N 1
ATOM 5376 C CA . MET B 1 301 ? -5.488 37.969 26.469 1 79 301 MET B CA 1
ATOM 5377 C C . MET B 1 301 ? -4.566 38.875 27.281 1 79 301 MET B C 1
ATOM 5379 O O . MET B 1 301 ? -5.035 39.75 28.016 1 79 301 MET B O 1
ATOM 5383 N N . LEU B 1 302 ? -3.303 38.719 27.109 1 75.5 302 LEU B N 1
ATOM 5384 C CA . LEU B 1 302 ? -2.352 39.562 27.812 1 75.5 302 LEU B CA 1
ATOM 5385 C C . LEU B 1 302 ? -2.439 41 27.312 1 75.5 302 LEU B C 1
ATOM 5387 O O . LEU B 1 302 ? -2.373 41.938 28.109 1 75.5 302 LEU B O 1
ATOM 5391 N N . VAL B 1 303 ? -2.549 41.094 26.047 1 70.12 303 VAL B N 1
ATOM 5392 C CA . VAL B 1 303 ? -2.689 42.406 25.453 1 70.12 303 VAL B CA 1
ATOM 5393 C C . VAL B 1 303 ? -3.996 43.031 25.922 1 70.12 303 VAL B C 1
ATOM 5395 O O . VAL B 1 303 ? -4.039 44.25 26.219 1 70.12 303 VAL B O 1
ATOM 5398 N N . THR B 1 304 ? -4.996 42.25 25.953 1 73.31 304 THR B N 1
ATOM 5399 C CA . THR B 1 304 ? -6.301 42.719 26.406 1 73.31 304 THR B CA 1
ATOM 5400 C C . THR B 1 304 ? -6.234 43.219 27.844 1 73.31 304 THR B C 1
ATOM 5402 O O . THR B 1 304 ? -6.824 44.219 28.203 1 73.31 304 THR B O 1
ATOM 5405 N N . VAL B 1 305 ? -5.508 42.562 28.625 1 79.69 305 VAL B N 1
ATOM 5406 C CA . VAL B 1 305 ? -5.352 42.938 30.031 1 79.69 305 VAL B CA 1
ATOM 5407 C C . VAL B 1 305 ? -4.625 44.25 30.125 1 79.69 305 VAL B C 1
ATOM 5409 O O . VAL B 1 305 ? -4.988 45.125 30.938 1 79.69 305 VAL B O 1
ATOM 5412 N N . THR B 1 306 ? -3.625 44.438 29.25 1 74.12 306 THR B N 1
ATOM 5413 C CA . THR B 1 306 ? -2.871 45.688 29.266 1 74.12 306 THR B CA 1
ATOM 5414 C C . THR B 1 306 ? -3.734 46.844 28.766 1 74.12 306 THR B C 1
ATOM 5416 O O . THR B 1 306 ? -3.648 47.969 29.281 1 74.12 306 THR B O 1
ATOM 5419 N N . GLU B 1 307 ? -4.512 46.531 27.812 1 71.69 307 GLU B N 1
ATOM 5420 C CA . GLU B 1 307 ? -5.379 47.562 27.234 1 71.69 307 GLU B CA 1
ATOM 5421 C C . GLU B 1 307 ? -6.492 47.938 28.219 1 71.69 307 GLU B C 1
ATOM 5423 O O . GLU B 1 307 ? -6.953 49.094 28.219 1 71.69 307 GLU B O 1
ATOM 5428 N N . ARG B 1 308 ? -6.891 47 29.016 1 78.06 308 ARG B N 1
ATOM 5429 C CA . ARG B 1 308 ? -8 47.25 29.922 1 78.06 308 ARG B CA 1
ATOM 5430 C C . ARG B 1 308 ? -7.492 47.469 31.344 1 78.06 308 ARG B C 1
ATOM 5432 O O . ARG B 1 308 ? -8.195 47.188 32.312 1 78.06 308 ARG B O 1
ATOM 5439 N N . THR B 1 309 ? -6.266 47.906 31.391 1 83.12 309 THR B N 1
ATOM 5440 C CA . THR B 1 309 ? -5.66 48.125 32.688 1 83.12 309 THR B CA 1
ATOM 5441 C C . THR B 1 309 ? -6.48 49.125 33.5 1 83.12 309 THR B C 1
ATOM 5443 O O . THR B 1 309 ? -6.688 48.938 34.719 1 83.12 309 THR B O 1
ATOM 5446 N N . GLY B 1 310 ? -6.91 50.219 32.906 1 82.56 310 GLY B N 1
ATOM 5447 C CA . GLY B 1 310 ? -7.723 51.219 33.562 1 82.56 310 GLY B CA 1
ATOM 5448 C C . GLY B 1 310 ? -9.039 50.688 34.094 1 82.56 310 GLY B C 1
ATOM 5449 O O . GLY B 1 310 ? -9.445 50.969 35.219 1 82.56 310 GLY B O 1
ATOM 5450 N N . GLU B 1 311 ? -9.664 49.906 33.188 1 82.56 311 GLU B N 1
ATOM 5451 C CA . GLU B 1 311 ? -10.922 49.281 33.594 1 82.56 311 GLU B CA 1
ATOM 5452 C C . GLU B 1 311 ? -10.734 48.344 34.781 1 82.56 311 GLU B C 1
ATOM 5454 O O . GLU B 1 311 ? -11.578 48.281 35.656 1 82.56 311 GLU B O 1
ATOM 5459 N N . ILE B 1 312 ? -9.648 47.656 34.75 1 86.56 312 ILE B N 1
ATOM 5460 C CA . ILE B 1 312 ? -9.344 46.688 35.812 1 86.56 312 ILE B CA 1
ATOM 5461 C C . ILE B 1 312 ? -9.047 47.438 37.125 1 86.56 312 ILE B C 1
ATOM 5463 O O . ILE B 1 312 ? -9.492 47.031 38.188 1 86.56 312 ILE B O 1
ATOM 5467 N N . GLY B 1 313 ? -8.305 48.531 37 1 85.5 313 GLY B N 1
ATOM 5468 C CA . GLY B 1 313 ? -8.031 49.375 38.156 1 85.5 313 GLY B CA 1
ATOM 5469 C C . GLY B 1 313 ? -9.289 49.906 38.812 1 85.5 313 GLY B C 1
ATOM 5470 O O . GLY B 1 313 ? -9.398 49.906 40.031 1 85.5 313 GLY B O 1
ATOM 5471 N N . ILE B 1 314 ? -10.195 50.344 37.938 1 87 314 ILE B N 1
ATOM 5472 C CA . ILE B 1 314 ? -11.461 50.875 38.438 1 87 314 ILE B CA 1
ATOM 5473 C C . ILE B 1 314 ? -12.234 49.75 39.156 1 87 314 ILE B C 1
ATOM 5475 O O . ILE B 1 314 ? -12.797 49.969 40.219 1 87 314 ILE B O 1
ATOM 5479 N N . MET B 1 315 ? -12.25 48.625 38.594 1 87.19 315 MET B N 1
ATOM 5480 C CA . MET B 1 315 ? -12.953 47.469 39.188 1 87.19 315 MET B CA 1
ATOM 5481 C C . MET B 1 315 ? -12.352 47.125 40.562 1 87.19 315 MET B C 1
ATOM 5483 O O . MET B 1 315 ? -13.086 46.906 41.531 1 87.19 315 MET B O 1
ATOM 5487 N N . LYS B 1 316 ? -11.102 47.188 40.562 1 88.81 316 LYS B N 1
ATOM 5488 C CA . LYS B 1 316 ? -10.406 46.844 41.781 1 88.81 316 LYS B CA 1
ATOM 5489 C C . LYS B 1 316 ? -10.617 47.906 42.844 1 88.81 316 LYS B C 1
ATOM 5491 O O . LYS B 1 316 ? -10.688 47.625 44.031 1 88.81 316 LYS B O 1
ATOM 5496 N N . SER B 1 317 ? -10.656 49.156 42.5 1 86.94 317 SER B N 1
ATOM 5497 C CA . SER B 1 317 ? -10.891 50.281 43.406 1 86.94 317 SER B CA 1
ATOM 5498 C C . SER B 1 317 ? -12.312 50.25 43.969 1 86.94 317 SER B C 1
ATOM 5500 O O . SER B 1 317 ? -12.562 50.719 45.062 1 86.94 317 SER B O 1
ATOM 5502 N N . LEU B 1 318 ? -13.164 49.688 43.156 1 90.25 318 LEU B N 1
ATOM 5503 C CA . LEU B 1 318 ? -14.555 49.562 43.562 1 90.25 318 LEU B CA 1
ATOM 5504 C C . LEU B 1 318 ? -14.766 48.344 44.469 1 90.25 318 LEU B C 1
ATOM 5506 O O . LEU B 1 318 ? -15.875 48.125 44.969 1 90.25 318 LEU B O 1
ATOM 5510 N N . GLY B 1 319 ? -13.695 47.531 44.688 1 86.5 319 GLY B N 1
ATOM 5511 C CA . GLY B 1 319 ? -13.766 46.469 45.688 1 86.5 319 GLY B CA 1
ATOM 5512 C C . GLY B 1 319 ? -13.875 45.094 45.094 1 86.5 319 GLY B C 1
ATOM 5513 O O . GLY B 1 319 ? -14.141 44.125 45.781 1 86.5 319 GLY B O 1
ATOM 5514 N N . PHE B 1 320 ? -13.789 45 43.781 1 87.56 320 PHE B N 1
ATOM 5515 C CA . PHE B 1 320 ? -13.82 43.688 43.188 1 87.56 320 PHE B CA 1
ATOM 5516 C C . PHE B 1 320 ? -12.664 42.844 43.688 1 87.56 320 PHE B C 1
ATOM 5518 O O . PHE B 1 320 ? -11.539 43.312 43.812 1 87.56 320 PHE B O 1
ATOM 5525 N N . LYS B 1 321 ? -12.938 41.562 43.969 1 90.25 321 LYS B N 1
ATOM 5526 C CA . LYS B 1 321 ? -11.93 40.625 44.469 1 90.25 321 LYS B CA 1
ATOM 5527 C C . LYS B 1 321 ? -11.133 40.031 43.312 1 90.25 321 LYS B C 1
ATOM 5529 O O . LYS B 1 321 ? -11.578 40.031 42.156 1 90.25 321 LYS B O 1
ATOM 5534 N N . ASN B 1 322 ? -10.031 39.562 43.625 1 90.69 322 ASN B N 1
ATOM 5535 C CA . ASN B 1 322 ? -9.141 38.969 42.656 1 90.69 322 ASN B CA 1
ATOM 5536 C C . ASN B 1 322 ? -9.828 37.844 41.875 1 90.69 322 ASN B C 1
ATOM 5538 O O . ASN B 1 322 ? -9.664 37.719 40.656 1 90.69 322 ASN B O 1
ATOM 5542 N N . HIS B 1 323 ? -10.711 37.062 42.625 1 90.56 323 HIS B N 1
ATOM 5543 C CA . HIS B 1 323 ? -11.352 35.938 41.969 1 90.56 323 HIS B CA 1
ATOM 5544 C C . HIS B 1 323 ? -12.406 36.406 40.969 1 90.56 323 HIS B C 1
ATOM 5546 O O . HIS B 1 323 ? -12.656 35.719 39.969 1 90.56 323 HIS B O 1
ATOM 5552 N N . GLU B 1 324 ? -12.953 37.531 41.188 1 88.25 324 GLU B N 1
ATOM 5553 C CA . GLU B 1 324 ? -13.961 38.062 40.281 1 88.25 324 GLU B CA 1
ATOM 5554 C C . GLU B 1 324 ? -13.32 38.531 38.969 1 88.25 324 GLU B C 1
ATOM 5556 O O . GLU B 1 324 ? -13.852 38.312 37.906 1 88.25 324 GLU B O 1
ATOM 5561 N N . VAL B 1 325 ? -12.188 39.188 39.156 1 86.69 325 VAL B N 1
ATOM 5562 C CA . VAL B 1 325 ? -11.453 39.656 37.969 1 86.69 325 VAL B CA 1
ATOM 5563 C C . VAL B 1 325 ? -10.898 38.469 37.219 1 86.69 325 VAL B C 1
ATOM 5565 O O . VAL B 1 325 ? -10.969 38.406 35.969 1 86.69 325 VAL B O 1
ATOM 5568 N N . LEU B 1 326 ? -10.43 37.531 37.938 1 91 326 LEU B N 1
ATOM 5569 C CA . LEU B 1 326 ? -9.914 36.312 37.344 1 91 326 LEU B CA 1
ATOM 5570 C C . LEU B 1 326 ? -10.984 35.594 36.5 1 91 326 LEU B C 1
ATOM 5572 O O . LEU B 1 326 ? -10.727 35.156 35.375 1 91 326 LEU B O 1
ATOM 5576 N N . SER B 1 327 ? -12.172 35.438 37.094 1 88.88 327 SER B N 1
ATOM 5577 C CA . SER B 1 327 ? -13.258 34.75 36.438 1 88.88 327 SER B CA 1
ATOM 5578 C C . SER B 1 327 ? -13.68 35.438 35.156 1 88.88 327 SER B C 1
ATOM 5580 O O . SER B 1 327 ? -14.078 34.812 34.156 1 88.88 327 SER B O 1
ATOM 5582 N N . LEU B 1 328 ? -13.602 36.688 35.188 1 84.06 328 LEU B N 1
ATOM 5583 C CA . LEU B 1 328 ? -13.984 37.469 34.031 1 84.06 328 LEU B CA 1
ATOM 5584 C C . LEU B 1 328 ? -13.07 37.156 32.844 1 84.06 328 LEU B C 1
ATOM 5586 O O . LEU B 1 328 ? -13.555 36.875 31.75 1 84.06 328 LEU B O 1
ATOM 5590 N N . PHE B 1 329 ? -11.812 37.219 33.094 1 85.19 329 PHE B N 1
ATOM 5591 C CA . PHE B 1 329 ? -10.859 37.031 32 1 85.19 329 PHE B CA 1
ATOM 5592 C C . PHE B 1 329 ? -10.789 35.562 31.625 1 85.19 329 PHE B C 1
ATOM 5594 O O . PHE B 1 329 ? -10.539 35.219 30.453 1 85.19 329 PHE B O 1
ATOM 5601 N N . MET B 1 330 ? -11.094 34.719 32.531 1 88.38 330 MET B N 1
ATOM 5602 C CA . MET B 1 330 ? -11.148 33.281 32.219 1 88.38 330 MET B CA 1
ATOM 5603 C C . MET B 1 330 ? -12.328 33 31.297 1 88.38 330 MET B C 1
ATOM 5605 O O . MET B 1 330 ? -12.203 32.188 30.375 1 88.38 330 MET B O 1
ATOM 5609 N N . VAL B 1 331 ? -13.422 33.562 31.609 1 85.5 331 VAL B N 1
ATOM 5610 C CA . VAL B 1 331 ? -14.602 33.375 30.781 1 85.5 331 VAL B CA 1
ATOM 5611 C C . VAL B 1 331 ? -14.359 33.938 29.375 1 85.5 331 VAL B C 1
ATOM 5613 O O . VAL B 1 331 ? -14.781 33.344 28.375 1 85.5 331 VAL B O 1
ATOM 5616 N N . GLU B 1 332 ? -13.625 35 29.344 1 81.75 332 GLU B N 1
ATOM 5617 C CA . GLU B 1 332 ? -13.289 35.594 28.047 1 81.75 332 GLU B CA 1
ATOM 5618 C C . GLU B 1 332 ? -12.414 34.656 27.234 1 81.75 332 GLU B C 1
ATOM 5620 O O . GLU B 1 332 ? -12.617 34.5 26.031 1 81.75 332 GLU B O 1
ATOM 5625 N N . SER B 1 333 ? -11.516 34.125 27.938 1 84.62 333 SER B N 1
ATOM 5626 C CA . SER B 1 333 ? -10.633 33.188 27.25 1 84.62 333 SER B CA 1
ATOM 5627 C C . SER B 1 333 ? -11.383 31.953 26.812 1 84.62 333 SER B C 1
ATOM 5629 O O . SER B 1 333 ? -11.117 31.406 25.734 1 84.62 333 SER B O 1
ATOM 5631 N N . MET B 1 334 ? -12.273 31.484 27.609 1 85.88 334 MET B N 1
ATOM 5632 C CA . MET B 1 334 ? -13.086 30.328 27.281 1 85.88 334 MET B CA 1
ATOM 5633 C C . MET B 1 334 ? -13.953 30.594 26.047 1 85.88 334 MET B C 1
ATOM 5635 O O . MET B 1 334 ? -14.148 29.719 25.219 1 85.88 334 MET B O 1
ATOM 5639 N N . VAL B 1 335 ? -14.453 31.781 25.984 1 82.25 335 VAL B N 1
ATOM 5640 C CA . VAL B 1 335 ? -15.305 32.156 24.875 1 82.25 335 VAL B CA 1
ATOM 5641 C C . VAL B 1 335 ? -14.484 32.188 23.578 1 82.25 335 VAL B C 1
ATOM 5643 O O . VAL B 1 335 ? -14.969 31.781 22.516 1 82.25 335 VAL B O 1
ATOM 5646 N N . VAL B 1 336 ? -13.289 32.656 23.719 1 80.19 336 VAL B N 1
ATOM 5647 C CA . VAL B 1 336 ? -12.406 32.656 22.547 1 80.19 336 VAL B CA 1
ATOM 5648 C C . VAL B 1 336 ? -12.133 31.219 22.109 1 80.19 336 VAL B C 1
ATOM 5650 O O . VAL B 1 336 ? -12.156 30.922 20.922 1 80.19 336 VAL B O 1
ATOM 5653 N N . GLY B 1 337 ? -11.875 30.375 23.047 1 83.31 337 GLY B N 1
ATOM 5654 C CA . GLY B 1 337 ? -11.695 28.953 22.766 1 83.31 337 GLY B CA 1
ATOM 5655 C C . GLY B 1 337 ? -12.914 28.312 22.141 1 83.31 337 GLY B C 1
ATOM 5656 O O . GLY B 1 337 ? -12.797 27.516 21.203 1 83.31 337 GLY B O 1
ATOM 5657 N N . LEU B 1 338 ? -14.055 28.656 22.703 1 84.81 338 LEU B N 1
ATOM 5658 C CA . LEU B 1 338 ? -15.305 28.109 22.188 1 84.81 338 LEU B CA 1
ATOM 5659 C C . LEU B 1 338 ? -15.555 28.562 20.766 1 84.81 338 LEU B C 1
ATOM 5661 O O . LEU B 1 338 ? -15.984 27.766 19.922 1 84.81 338 LEU B O 1
ATOM 5665 N N . PHE B 1 339 ? -15.312 29.812 20.531 1 82.56 339 PHE B N 1
ATOM 5666 C CA . PHE B 1 339 ? -15.484 30.328 19.188 1 82.56 339 PHE B CA 1
ATOM 5667 C C . PHE B 1 339 ? -14.508 29.688 18.219 1 82.56 339 PHE B C 1
ATOM 5669 O O . PHE B 1 339 ? -14.875 29.344 17.094 1 82.56 339 PHE B O 1
ATOM 5676 N N . GLY B 1 340 ? -13.297 29.594 18.641 1 82 340 GLY B N 1
ATOM 5677 C CA . GLY B 1 340 ? -12.312 28.875 17.828 1 82 340 GLY B CA 1
ATOM 5678 C C . GLY B 1 340 ? -12.672 27.422 17.594 1 82 340 GLY B C 1
ATOM 5679 O O . GLY B 1 340 ? -12.461 26.891 16.5 1 82 340 GLY B O 1
ATOM 5680 N N . GLY B 1 341 ? -13.227 26.812 18.609 1 85.38 341 GLY B N 1
ATOM 5681 C CA . GLY B 1 341 ? -13.656 25.438 18.5 1 85.38 341 GLY B CA 1
ATOM 5682 C C . GLY B 1 341 ? -14.789 25.25 17.516 1 85.38 341 GLY B C 1
ATOM 5683 O O . GLY B 1 341 ? -14.75 24.312 16.688 1 85.38 341 GLY B O 1
ATOM 5684 N N . VAL B 1 342 ? -15.781 26.125 17.562 1 88.12 342 VAL B N 1
ATOM 5685 C CA . VAL B 1 342 ? -16.938 26.016 16.688 1 88.12 342 VAL B CA 1
ATOM 5686 C C . VAL B 1 342 ? -16.5 26.219 15.234 1 88.12 342 VAL B C 1
ATOM 5688 O O . VAL B 1 342 ? -16.891 25.453 14.352 1 88.12 342 VAL B O 1
ATOM 5691 N N . LEU B 1 343 ? -15.703 27.234 15.047 1 85.31 343 LEU B N 1
ATOM 5692 C CA . LEU B 1 343 ? -15.203 27.469 13.695 1 85.31 343 LEU B CA 1
ATOM 5693 C C . LEU B 1 343 ? -14.32 26.312 13.234 1 85.31 343 LEU B C 1
ATOM 5695 O O . LEU B 1 343 ? -14.328 25.953 12.055 1 85.31 343 LEU B O 1
ATOM 5699 N N . GLY B 1 344 ? -13.562 25.812 14.148 1 85.5 344 GLY B N 1
ATOM 5700 C CA . GLY B 1 344 ? -12.727 24.656 13.844 1 85.5 344 GLY B CA 1
ATOM 5701 C C . GLY B 1 344 ? -13.523 23.438 13.453 1 85.5 344 GLY B C 1
ATOM 5702 O O . GLY B 1 344 ? -13.141 22.703 12.531 1 85.5 344 GLY B O 1
ATOM 5703 N N . ILE B 1 345 ? -14.609 23.25 14.133 1 88.5 345 ILE B N 1
ATOM 5704 C CA . ILE B 1 345 ? -15.469 22.109 13.836 1 88.5 345 ILE B CA 1
ATOM 5705 C C . ILE B 1 345 ? -16.062 22.266 12.438 1 88.5 345 ILE B C 1
ATOM 5707 O O . ILE B 1 345 ? -16.078 21.297 11.664 1 88.5 345 ILE B O 1
ATOM 5711 N N . VAL B 1 346 ? -16.516 23.453 12.133 1 87.62 346 VAL B N 1
ATOM 5712 C CA . VAL B 1 346 ? -17.109 23.703 10.82 1 87.62 346 VAL B CA 1
ATOM 5713 C C . VAL B 1 346 ? -16.062 23.469 9.734 1 87.62 346 VAL B C 1
ATOM 5715 O O . VAL B 1 346 ? -16.312 22.75 8.758 1 87.62 346 VAL B O 1
ATOM 5718 N N . LEU B 1 347 ? -14.961 23.969 9.969 1 82.5 347 LEU B N 1
ATOM 5719 C CA . LEU B 1 347 ? -13.883 23.812 9 1 82.5 347 LEU B CA 1
ATOM 5720 C C . LEU B 1 347 ? -13.438 22.359 8.914 1 82.5 347 LEU B C 1
ATOM 5722 O O . LEU B 1 347 ? -13.102 21.875 7.832 1 82.5 347 LEU B O 1
ATOM 5726 N N . GLY B 1 348 ? -13.344 21.734 10.023 1 84.56 348 GLY B N 1
ATOM 5727 C CA . GLY B 1 348 ? -12.961 20.328 10.062 1 84.56 348 GLY B CA 1
ATOM 5728 C C . GLY B 1 348 ? -13.93 19.422 9.328 1 84.56 348 GLY B C 1
ATOM 5729 O O . GLY B 1 348 ? -13.523 18.547 8.57 1 84.56 348 GLY B O 1
ATOM 5730 N N . VAL B 1 349 ? -15.195 19.703 9.516 1 87.06 349 VAL B N 1
ATOM 5731 C CA . VAL B 1 349 ? -16.234 18.906 8.875 1 87.06 349 VAL B CA 1
ATOM 5732 C C . VAL B 1 349 ? -16.219 19.156 7.367 1 87.06 349 VAL B C 1
ATOM 5734 O O . VAL B 1 349 ? -16.312 18.203 6.582 1 87.06 349 VAL B O 1
ATOM 5737 N N . VAL B 1 350 ? -16.109 20.359 7.027 1 86.44 350 VAL B N 1
ATOM 5738 C CA . VAL B 1 350 ? -16.047 20.703 5.613 1 86.44 350 VAL B CA 1
ATOM 5739 C C . VAL B 1 350 ? -14.789 20.094 4.988 1 86.44 350 VAL B C 1
ATOM 5741 O O . VAL B 1 350 ? -14.836 19.562 3.873 1 86.44 350 VAL B O 1
ATOM 5744 N N . GLY B 1 351 ? -13.727 20.203 5.715 1 80.44 351 GLY B N 1
ATOM 5745 C CA . GLY B 1 351 ? -12.492 19.594 5.242 1 80.44 351 GLY B CA 1
ATOM 5746 C C . GLY B 1 351 ? -12.586 18.094 5.102 1 80.44 351 GLY B C 1
ATOM 5747 O O . GLY B 1 351 ? -12.117 17.516 4.113 1 80.44 351 GLY B O 1
ATOM 5748 N N . ALA B 1 352 ? -13.172 17.484 6.062 1 83.62 352 ALA B N 1
ATOM 5749 C CA . ALA B 1 352 ? -13.352 16.031 6.023 1 83.62 352 ALA B CA 1
ATOM 5750 C C . ALA B 1 352 ? -14.266 15.617 4.871 1 83.62 352 ALA B C 1
ATOM 5752 O O . ALA B 1 352 ? -14.008 14.617 4.199 1 83.62 352 ALA B O 1
ATOM 5753 N N . TYR B 1 353 ? -15.297 16.375 4.672 1 85.12 353 TYR B N 1
ATOM 5754 C CA . TYR B 1 353 ? -16.219 16.094 3.576 1 85.12 353 TYR B CA 1
ATOM 5755 C C . TYR B 1 353 ? -15.516 16.203 2.229 1 85.12 353 TYR B C 1
ATOM 5757 O O . TYR B 1 353 ? -15.703 15.352 1.354 1 85.12 353 TYR B O 1
ATOM 5765 N N . ALA B 1 354 ? -14.789 17.188 2.135 1 81.25 354 ALA B N 1
ATOM 5766 C CA . ALA B 1 354 ? -14.039 17.391 0.897 1 81.25 354 ALA B CA 1
ATOM 5767 C C . ALA B 1 354 ? -13.039 16.25 0.673 1 81.25 354 ALA B C 1
ATOM 5769 O O . ALA B 1 354 ? -12.898 15.75 -0.445 1 81.25 354 ALA B O 1
ATOM 5770 N N . ALA B 1 355 ? -12.375 15.891 1.692 1 76 355 ALA B N 1
ATOM 5771 C CA . ALA B 1 355 ? -11.391 14.812 1.599 1 76 355 ALA B CA 1
ATOM 5772 C C . ALA B 1 355 ? -12.062 13.484 1.256 1 76 355 ALA B C 1
ATOM 5774 O O . ALA B 1 355 ? -11.562 12.734 0.415 1 76 355 ALA B O 1
ATOM 5775 N N . ASP B 1 356 ? -13.148 13.25 1.939 1 81.19 356 ASP B N 1
ATOM 5776 C CA . ASP B 1 356 ? -13.891 12.023 1.681 1 81.19 356 ASP B CA 1
ATOM 5777 C C . ASP B 1 356 ? -14.344 11.953 0.224 1 81.19 356 ASP B C 1
ATOM 5779 O O . ASP B 1 356 ? -14.266 10.898 -0.406 1 81.19 356 ASP B O 1
ATOM 5783 N N . THR B 1 357 ? -14.812 13.039 -0.3 1 80.38 357 THR B N 1
ATOM 5784 C CA . THR B 1 357 ? -15.273 13.094 -1.683 1 80.38 357 THR B CA 1
ATOM 5785 C C . THR B 1 357 ? -14.117 12.867 -2.648 1 80.38 357 THR B C 1
ATOM 5787 O O . THR B 1 357 ? -14.242 12.117 -3.615 1 80.38 357 THR B O 1
ATOM 5790 N N . ALA B 1 358 ? -13.047 13.461 -2.307 1 70.62 358 ALA B N 1
ATOM 5791 C CA . ALA B 1 358 ? -11.875 13.359 -3.178 1 70.62 358 ALA B CA 1
ATOM 5792 C C . ALA B 1 358 ? -11.32 11.938 -3.182 1 70.62 358 ALA B C 1
ATOM 5794 O O . ALA B 1 358 ? -10.789 11.477 -4.195 1 70.62 358 ALA B O 1
ATOM 5795 N N . MET B 1 359 ? -11.469 11.227 -2.078 1 72.06 359 MET B N 1
ATOM 5796 C CA . MET B 1 359 ? -10.867 9.906 -1.944 1 72.06 359 MET B CA 1
ATOM 5797 C C . MET B 1 359 ? -11.906 8.812 -2.158 1 72.06 359 MET B C 1
ATOM 5799 O O . MET B 1 359 ? -11.594 7.625 -2.088 1 72.06 359 MET B O 1
ATOM 5803 N N . GLY B 1 360 ? -13.109 9.18 -2.373 1 76.94 360 GLY B N 1
ATOM 5804 C CA . GLY B 1 360 ? -14.188 8.219 -2.576 1 76.94 360 GLY B CA 1
ATOM 5805 C C . GLY B 1 360 ? -14.531 7.441 -1.324 1 76.94 360 GLY B C 1
ATOM 5806 O O . GLY B 1 360 ? -14.812 6.242 -1.392 1 76.94 360 GLY B O 1
ATOM 5807 N N . LEU B 1 361 ? -14.375 8.039 -0.188 1 78.5 361 LEU B N 1
ATOM 5808 C CA . LEU B 1 361 ? -14.688 7.41 1.092 1 78.5 361 LEU B CA 1
ATOM 5809 C C . LEU B 1 361 ? -16.094 7.758 1.542 1 78.5 361 LEU B C 1
ATOM 5811 O O . LEU B 1 361 ? -16.656 8.766 1.113 1 78.5 361 LEU B O 1
ATOM 5815 N N . PRO B 1 362 ? -16.703 6.898 2.287 1 84.12 362 PRO B N 1
ATOM 5816 C CA . PRO B 1 362 ? -18 7.246 2.865 1 84.12 362 PRO B CA 1
ATOM 5817 C C . PRO B 1 362 ? -17.922 8.414 3.84 1 84.12 362 PRO B C 1
ATOM 5819 O O . PRO B 1 362 ? -16.859 8.641 4.453 1 84.12 362 PRO B O 1
ATOM 5822 N N . TYR B 1 363 ? -19.047 9.102 3.963 1 87.44 363 TYR B N 1
ATOM 5823 C CA . TYR B 1 363 ? -19.109 10.234 4.879 1 87.44 363 TYR B CA 1
ATOM 5824 C C . TYR B 1 363 ? -19.484 9.781 6.285 1 87.44 363 TYR B C 1
ATOM 5826 O O . TYR B 1 363 ? -20.641 9.422 6.539 1 87.44 363 TYR B O 1
ATOM 5834 N N . VAL B 1 364 ? -18.469 9.719 7.145 1 87.75 364 VAL B N 1
ATOM 5835 C CA . VAL B 1 364 ? -18.719 9.312 8.523 1 87.75 364 VAL B CA 1
ATOM 5836 C C . VAL B 1 364 ? -18.234 10.398 9.484 1 87.75 364 VAL B C 1
ATOM 5838 O O . VAL B 1 364 ? -17.062 10.766 9.461 1 87.75 364 VAL B O 1
ATOM 5841 N N . PHE B 1 365 ? -19.109 10.961 10.258 1 89.38 365 PHE B N 1
ATOM 5842 C CA . PHE B 1 365 ? -18.781 11.992 11.242 1 89.38 365 PHE B CA 1
ATOM 5843 C C . PHE B 1 365 ? -19.172 11.539 12.648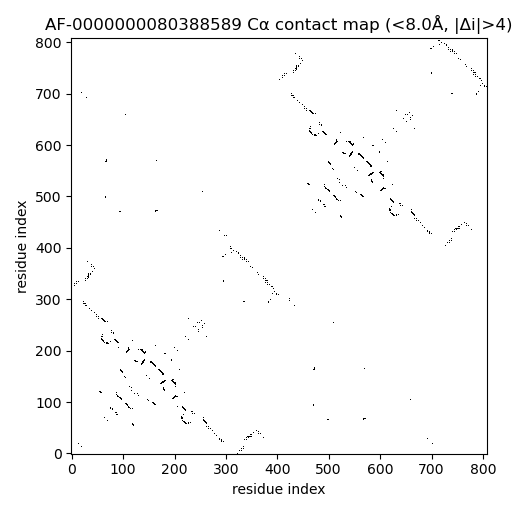 1 89.38 365 PHE B C 1
ATOM 5845 O O . PHE B 1 365 ? -20.328 11.703 13.055 1 89.38 365 PHE B O 1
ATOM 5852 N N . PRO B 1 366 ? -18.219 11.055 13.352 1 88.69 366 PRO B N 1
ATOM 5853 C CA . PRO B 1 366 ? -18.547 10.633 14.719 1 88.69 366 PRO B CA 1
ATOM 5854 C C . PRO B 1 366 ? -18.859 11.812 15.641 1 88.69 366 PRO B C 1
ATOM 5856 O O . PRO B 1 366 ? -17.953 12.531 16.062 1 88.69 366 PRO B O 1
ATOM 5859 N N . VAL B 1 367 ? -20.031 12.008 16.047 1 88.69 367 VAL B N 1
ATOM 5860 C CA . VAL B 1 367 ? -20.516 13.148 16.812 1 88.69 367 VAL B CA 1
ATOM 5861 C C . VAL B 1 367 ? -19.828 13.172 18.172 1 88.69 367 VAL B C 1
ATOM 5863 O O . VAL B 1 367 ? -19.516 14.242 18.703 1 88.69 367 VAL B O 1
ATOM 5866 N N . ASP B 1 368 ? -19.609 12.008 18.703 1 88.5 368 ASP B N 1
ATOM 5867 C CA . ASP B 1 368 ? -18.953 11.922 20.016 1 88.5 368 ASP B CA 1
ATOM 5868 C C . ASP B 1 368 ? -17.547 12.508 19.969 1 88.5 368 ASP B C 1
ATOM 5870 O O . ASP B 1 368 ? -17.141 13.25 20.875 1 88.5 368 ASP B O 1
ATOM 5874 N N . MET B 1 369 ? -16.922 12.227 18.891 1 83.62 369 MET B N 1
ATOM 5875 C CA . MET B 1 369 ? -15.547 12.703 18.781 1 83.62 369 MET B CA 1
ATOM 5876 C C . MET B 1 369 ? -15.508 14.195 18.453 1 83.62 369 MET B C 1
ATOM 5878 O O . MET B 1 369 ? -14.594 14.906 18.875 1 83.62 369 MET B O 1
ATOM 5882 N N . ILE B 1 370 ? -16.469 14.641 17.75 1 86.12 370 ILE B N 1
ATOM 5883 C CA . ILE B 1 370 ? -16.578 16.062 17.453 1 86.12 370 ILE B CA 1
ATOM 5884 C C . ILE B 1 370 ? -16.812 16.844 18.734 1 86.12 370 ILE B C 1
ATOM 5886 O O . ILE B 1 370 ? -16.203 17.891 18.953 1 86.12 370 ILE B O 1
ATOM 5890 N N . LEU B 1 371 ? -17.594 16.297 19.625 1 88.25 371 LEU B N 1
ATOM 5891 C CA . LEU B 1 371 ? -17.875 16.938 20.906 1 88.25 371 LEU B CA 1
ATOM 5892 C C . LEU B 1 371 ? -16.625 16.969 21.781 1 88.25 371 LEU B C 1
ATOM 5894 O O . LEU B 1 371 ? -16.391 17.953 22.5 1 88.25 371 LEU B O 1
ATOM 5898 N N . ILE B 1 372 ? -15.906 15.969 21.625 1 85.81 372 ILE B N 1
ATOM 5899 C CA . ILE B 1 372 ? -14.648 15.93 22.375 1 85.81 372 ILE B CA 1
ATOM 5900 C C . ILE B 1 372 ? -13.703 17 21.844 1 85.81 372 ILE B C 1
ATOM 5902 O O . ILE B 1 372 ? -13 17.656 22.625 1 85.81 372 ILE B O 1
ATOM 5906 N N . GLY B 1 373 ? -13.734 17.125 20.531 1 81.56 373 GLY B N 1
ATOM 5907 C CA . GLY B 1 373 ? -12.945 18.188 19.953 1 81.56 373 GLY B CA 1
ATOM 5908 C C . GLY B 1 373 ? -13.336 19.562 20.453 1 81.56 373 GLY B C 1
ATOM 5909 O O . GLY B 1 373 ? -12.469 20.391 20.75 1 81.56 373 GLY B O 1
ATOM 5910 N N . MET B 1 374 ? -14.609 19.766 20.688 1 84.12 374 MET B N 1
ATOM 5911 C CA . MET B 1 374 ? -15.117 21.016 21.234 1 84.12 374 MET B CA 1
ATOM 5912 C C . MET B 1 374 ? -14.664 21.219 22.672 1 84.12 374 MET B C 1
ATOM 5914 O O . MET B 1 374 ? -14.273 22.312 23.062 1 84.12 374 MET B O 1
ATOM 5918 N N . LEU B 1 375 ? -14.75 20.203 23.391 1 89.44 375 LEU B N 1
ATOM 5919 C CA . LEU B 1 375 ? -14.336 20.281 24.781 1 89.44 375 LEU B CA 1
ATOM 5920 C C . LEU B 1 375 ? -12.852 20.594 24.906 1 89.44 375 LEU B C 1
ATOM 5922 O O . LEU B 1 375 ? -12.445 21.375 25.766 1 89.44 375 LEU B O 1
ATOM 5926 N N . VAL B 1 376 ? -12.148 20.047 23.984 1 85.75 376 VAL B N 1
ATOM 5927 C CA . VAL B 1 376 ? -10.711 20.281 23.984 1 85.75 376 VAL B CA 1
ATOM 5928 C C . VAL B 1 376 ? -10.438 21.766 23.688 1 85.75 376 VAL B C 1
ATOM 5930 O O . VAL B 1 376 ? -9.555 22.375 24.297 1 85.75 376 VAL B O 1
ATOM 5933 N N . SER B 1 377 ? -11.18 22.266 22.781 1 86.19 377 SER B N 1
ATOM 5934 C CA . SER B 1 377 ? -10.992 23.672 22.438 1 86.19 377 SER B CA 1
ATOM 5935 C C . SER B 1 377 ? -11.297 24.578 23.625 1 86.19 377 SER B C 1
ATOM 5937 O O . SER B 1 377 ? -10.609 25.578 23.844 1 86.19 377 SER B O 1
ATOM 5939 N N . VAL B 1 378 ? -12.281 24.25 24.406 1 87.5 378 VAL B N 1
ATOM 5940 C CA . VAL B 1 378 ? -12.664 25.016 25.578 1 87.5 378 VAL B CA 1
ATOM 5941 C C . VAL B 1 378 ? -11.578 24.906 26.641 1 87.5 378 VAL B C 1
ATOM 5943 O O . VAL B 1 378 ? -11.195 25.906 27.266 1 87.5 378 VAL B O 1
ATOM 5946 N N . ILE B 1 379 ? -11.07 23.781 26.75 1 90.31 379 ILE B N 1
ATOM 5947 C CA . ILE B 1 379 ? -10.031 23.531 27.75 1 90.31 379 ILE B CA 1
ATOM 5948 C C . ILE B 1 379 ? -8.758 24.297 27.359 1 90.31 379 ILE B C 1
ATOM 5950 O O . ILE B 1 379 ? -8.109 24.891 28.219 1 90.31 379 ILE B O 1
ATOM 5954 N N . VAL B 1 380 ? -8.484 24.219 26.078 1 86.81 380 VAL B N 1
ATOM 5955 C CA . VAL B 1 380 ? -7.309 24.938 25.594 1 86.81 380 VAL B CA 1
ATOM 5956 C C . VAL B 1 380 ? -7.488 26.438 25.812 1 86.81 380 VAL B C 1
ATOM 5958 O O . VAL B 1 380 ? -6.547 27.125 26.219 1 86.81 380 VAL B O 1
ATOM 5961 N N . GLY B 1 381 ? -8.641 26.906 25.562 1 84.44 381 GLY B N 1
ATOM 5962 C CA . GLY B 1 381 ? -8.945 28.297 25.859 1 84.44 381 GLY B CA 1
ATOM 5963 C C . GLY B 1 381 ? -8.797 28.641 27.328 1 84.44 381 GLY B C 1
ATOM 5964 O O . GLY B 1 381 ? -8.219 29.672 27.672 1 84.44 381 GLY B O 1
ATOM 5965 N N . LEU B 1 382 ? -9.289 27.797 28.141 1 88.44 382 LEU B N 1
ATOM 5966 C CA . LEU B 1 382 ? -9.227 28 29.578 1 88.44 382 LEU B CA 1
ATOM 5967 C C . LEU B 1 382 ? -7.777 28 30.062 1 88.44 382 LEU B C 1
ATOM 5969 O O . LEU B 1 382 ? -7.387 28.859 30.859 1 88.44 382 LEU B O 1
ATOM 5973 N N . LEU B 1 383 ? -7.035 27.125 29.562 1 90.56 383 LEU B N 1
ATOM 5974 C CA . LEU B 1 383 ? -5.648 27 29.984 1 90.56 383 LEU B CA 1
ATOM 5975 C C . LEU B 1 383 ? -4.82 28.188 29.5 1 90.56 383 LEU B C 1
ATOM 5977 O O . LEU B 1 383 ? -3.945 28.688 30.219 1 90.56 383 LEU B O 1
ATOM 5981 N N . ALA B 1 384 ? -5.145 28.562 28.328 1 86.88 384 ALA B N 1
ATOM 5982 C CA . ALA B 1 384 ? -4.422 29.688 27.734 1 86.88 384 ALA B CA 1
ATOM 5983 C C . ALA B 1 384 ? -4.73 30.984 28.484 1 86.88 384 ALA B C 1
ATOM 5985 O O . ALA B 1 384 ? -3.908 31.906 28.516 1 86.88 384 ALA B O 1
ATOM 5986 N N . GLY B 1 385 ? -5.852 31.062 29.141 1 86.69 385 GLY B N 1
ATOM 5987 C CA . GLY B 1 385 ? -6.301 32.281 29.797 1 86.69 385 GLY B CA 1
ATOM 5988 C C . GLY B 1 385 ? -5.852 32.375 31.25 1 86.69 385 GLY B C 1
ATOM 5989 O O . GLY B 1 385 ? -5.949 33.438 31.875 1 86.69 385 GLY B O 1
ATOM 5990 N N . ILE B 1 386 ? -5.273 31.375 31.75 1 90.75 386 ILE B N 1
ATOM 5991 C CA . ILE B 1 386 ? -4.957 31.328 33.188 1 90.75 386 ILE B CA 1
ATOM 5992 C C . ILE B 1 386 ? -3.922 32.406 33.531 1 90.75 386 ILE B C 1
ATOM 5994 O O . ILE B 1 386 ? -4.109 33.188 34.438 1 90.75 386 ILE B O 1
ATOM 5998 N N . TYR B 1 387 ? -2.873 32.438 32.719 1 87.94 387 TYR B N 1
ATOM 5999 C CA . TYR B 1 387 ? -1.782 33.375 33 1 87.94 387 TYR B CA 1
ATOM 6000 C C . TYR B 1 387 ? -2.234 34.812 32.875 1 87.94 387 TYR B C 1
ATOM 6002 O O . TYR B 1 387 ? -2.096 35.625 33.812 1 87.94 387 TYR B O 1
ATOM 6010 N N . PRO B 1 388 ? -2.789 35.188 31.812 1 87.56 388 PRO B N 1
ATOM 6011 C CA . PRO B 1 388 ? -3.258 36.562 31.672 1 87.56 388 PRO B CA 1
ATOM 6012 C C . PRO B 1 388 ? -4.316 36.938 32.719 1 87.56 388 PRO B C 1
ATOM 6014 O O . PRO B 1 388 ? -4.332 38.062 33.219 1 87.56 388 PRO B O 1
ATOM 6017 N N . ALA B 1 389 ? -5.234 36.031 33.031 1 89.06 389 ALA B N 1
ATOM 6018 C CA . ALA B 1 389 ? -6.277 36.281 34 1 89.06 389 ALA B CA 1
ATOM 6019 C C . ALA B 1 389 ? -5.68 36.531 35.406 1 89.06 389 ALA B C 1
ATOM 6021 O O . ALA B 1 389 ? -6.137 37.406 36.125 1 89.06 389 ALA B O 1
ATOM 6022 N N . ASN B 1 390 ? -4.684 35.781 35.688 1 91.94 390 ASN B N 1
ATOM 6023 C CA . ASN B 1 390 ? -4.016 35.969 36.969 1 91.94 390 ASN B CA 1
ATOM 6024 C C . ASN B 1 390 ? -3.264 37.312 37.031 1 91.94 390 ASN B C 1
ATOM 6026 O O . ASN B 1 390 ? -3.189 37.938 38.094 1 91.94 390 ASN B O 1
ATOM 6030 N N . LYS B 1 391 ? -2.699 37.625 35.938 1 89.56 391 LYS B N 1
ATOM 6031 C CA . LYS B 1 391 ? -2.01 38.938 35.844 1 89.56 391 LYS B CA 1
ATOM 6032 C C . LYS B 1 391 ? -2.984 40.094 36.031 1 89.56 391 LYS B C 1
ATOM 6034 O O . LYS B 1 391 ? -2.668 41.062 36.719 1 89.56 391 LYS B O 1
ATOM 6039 N N . ALA B 1 392 ? -4.09 39.969 35.5 1 86.88 392 ALA B N 1
ATOM 6040 C CA . ALA B 1 392 ? -5.117 40.969 35.656 1 86.88 392 ALA B CA 1
ATOM 6041 C C . ALA B 1 392 ? -5.641 41.031 37.094 1 86.88 392 ALA B C 1
ATOM 6043 O O . ALA B 1 392 ? -5.832 42.125 37.625 1 86.88 392 ALA B O 1
ATOM 6044 N N . ALA B 1 393 ? -5.848 39.938 37.594 1 89.81 393 ALA B N 1
ATOM 6045 C CA . ALA B 1 393 ? -6.43 39.844 38.938 1 89.81 393 ALA B CA 1
ATOM 6046 C C . ALA B 1 393 ? -5.48 40.438 40 1 89.81 393 ALA B C 1
ATOM 6048 O O . ALA B 1 393 ? -5.918 40.969 41 1 89.81 393 ALA B O 1
ATOM 6049 N N . ARG B 1 394 ? -4.188 40.406 39.75 1 90.06 394 ARG B N 1
ATOM 6050 C CA . ARG B 1 394 ? -3.207 40.812 40.75 1 90.06 394 ARG B CA 1
ATOM 6051 C C . ARG B 1 394 ? -2.717 42.25 40.5 1 90.06 394 ARG B C 1
ATOM 6053 O O . ARG B 1 394 ? -1.815 42.719 41.188 1 90.06 394 ARG B O 1
ATOM 6060 N N . MET B 1 395 ? -3.32 42.781 39.594 1 86 395 MET B N 1
ATOM 6061 C CA . MET B 1 395 ? -2.906 44.156 39.25 1 86 395 MET B CA 1
ATOM 6062 C C . MET B 1 395 ? -3.225 45.094 40.406 1 86 395 MET B C 1
ATOM 6064 O O . MET B 1 395 ? -4.277 44.969 41.031 1 86 395 MET B O 1
ATOM 6068 N N . ASN B 1 396 ? -2.283 45.969 40.781 1 84.81 396 ASN B N 1
ATOM 6069 C CA . ASN B 1 396 ? -2.492 46.969 41.812 1 84.81 396 ASN B CA 1
ATOM 6070 C C . ASN B 1 396 ? -3.283 48.156 41.281 1 84.81 396 ASN B C 1
ATOM 6072 O O . ASN B 1 396 ? -2.879 48.812 40.312 1 84.81 396 ASN B O 1
ATOM 6076 N N . PRO B 1 397 ? -4.414 48.406 42 1 81.56 397 PRO B N 1
ATOM 6077 C CA . PRO B 1 397 ? -5.273 49.5 41.531 1 81.56 397 PRO B CA 1
ATOM 6078 C C . PRO B 1 397 ? -4.523 50.844 41.375 1 81.56 397 PRO B C 1
ATOM 6080 O O . PRO B 1 397 ? -4.762 51.594 40.438 1 81.56 397 PRO B O 1
ATOM 6083 N N . VAL B 1 398 ? -3.65 51.125 42.25 1 78.19 398 VAL B N 1
ATOM 6084 C CA . VAL B 1 398 ? -2.932 52.406 42.219 1 78.19 398 VAL B CA 1
ATOM 6085 C C . VAL B 1 398 ? -2.039 52.469 41 1 78.19 398 VAL B C 1
ATOM 6087 O O . VAL B 1 398 ? -1.987 53.5 40.312 1 78.19 398 VAL B O 1
ATOM 6090 N N . ASP B 1 399 ? -1.423 51.469 40.656 1 74.25 399 ASP B N 1
ATOM 6091 C CA . ASP B 1 399 ? -0.529 51.406 39.5 1 74.25 399 ASP B CA 1
ATOM 6092 C C . ASP B 1 399 ? -1.318 51.406 38.219 1 74.25 399 ASP B C 1
ATOM 6094 O O . ASP B 1 399 ? -0.895 52 37.219 1 74.25 399 ASP B O 1
ATOM 6098 N N . ALA B 1 400 ? -2.473 50.875 38.281 1 72.94 400 ALA B N 1
ATOM 6099 C CA . ALA B 1 400 ? -3.332 50.75 37.094 1 72.94 400 ALA B CA 1
ATOM 6100 C C . ALA B 1 400 ? -3.943 52.094 36.719 1 72.94 400 ALA B C 1
ATOM 6102 O O . ALA B 1 400 ? -4.09 52.375 35.531 1 72.94 400 ALA B O 1
ATOM 6103 N N . LEU B 1 401 ? -4.223 52.844 37.75 1 71.19 401 LEU B N 1
ATOM 6104 C CA . LEU B 1 401 ? -4.879 54.125 37.531 1 71.19 401 LEU B CA 1
ATOM 6105 C C . LEU B 1 401 ? -3.861 55.219 37.156 1 71.19 401 LEU B C 1
ATOM 6107 O O . LEU B 1 401 ? -4.211 56.219 36.562 1 71.19 401 LEU B O 1
ATOM 6111 N N . ARG B 1 402 ? -2.607 54.844 37.438 1 67.25 402 ARG B N 1
ATOM 6112 C CA . ARG B 1 402 ? -1.562 55.781 37.062 1 67.25 402 ARG B CA 1
ATOM 6113 C C . ARG B 1 402 ? -1.238 55.656 35.562 1 67.25 402 ARG B C 1
ATOM 6115 O O . ARG B 1 402 ? -0.761 56.625 34.938 1 67.25 402 ARG B O 1
ATOM 6122 N N . HIS B 1 403 ? -1.444 54.594 35.094 1 55.44 403 HIS B N 1
ATOM 6123 C CA . HIS B 1 403 ? -1.122 54.344 33.688 1 55.44 403 HIS B CA 1
ATOM 6124 C C . HIS B 1 403 ? -2.176 54.938 32.781 1 55.44 403 HIS B C 1
ATOM 6126 O O . HIS B 1 403 ? -2.006 54.938 31.547 1 55.44 403 HIS B O 1
ATOM 6132 N N . GLU B 1 404 ? -3.225 55.562 33.31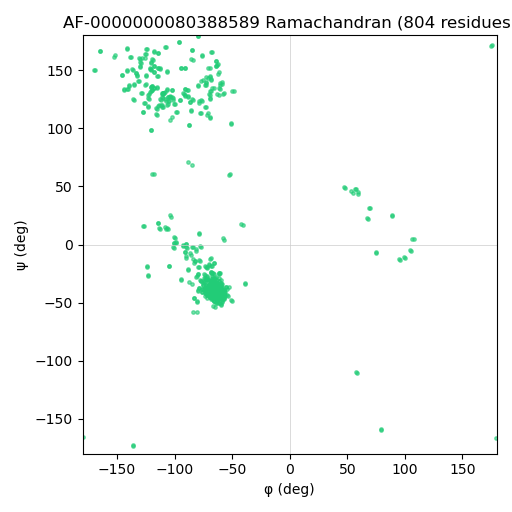2 1 49.06 404 GLU B N 1
ATOM 6133 C CA . GLU B 1 404 ? -4.113 56.406 32.5 1 49.06 404 GLU B CA 1
ATOM 6134 C C . GLU B 1 404 ? -3.617 57.844 32.438 1 49.06 404 GLU B C 1
ATOM 6136 O O . GLU B 1 404 ? -3.078 58.375 33.406 1 49.06 404 GLU B O 1
#

pLDDT: mean 84.84, std 13.3, range [37.69, 98.5]

Radius of gyration: 35.1 Å; Cα contacts (8 Å, |Δi|>4): 1645; chains: 2; bounding box: 61×103×79 Å

Sequence (808 aa):
MLSLKHSFRMAVGSISSSKLRSALTTLGIVIGVAAVIANVSLGASFNQYFTEEIGSVGNNFIIIEGKVSNLFHDSEMEIIKNTPGIVGVSPLSQEVAEVTYLSTSRQITVQGVSEDYEQVGNIQMESGTFINDKDKYVAVIGHDVAYDKFDRKISNKNTIELSFIRPDGEVVTQKFKVKGIVASPETTFIQSGIEPDDRIFIPIETMNEIMDQDYYWGYFAAATSLESIDDVTDEIDKRLARDLGVPFRDLDNEDAKPYSLANQGEILEAVNQLSAVLGSLLTSVALISLIVGSIGIMNIMLVTVTERTGEIGIMKSLGFKNHEVLSLFMVESMVVGLFGGVLGIVLGVVGAYAADTAMGLPYVFPVDMILIGMLVSVIVGLLAGIYPANKAARMNPVDALRHEMLSLKHSFRMAVGSISSSKLRSALTTLGIVIGVAAVIANVSLGASFNQYFTEEIGSVGNNFIIIEGKVSNLFHDSEMEIIKNTPGIVGVSPLSQEVAEVTYLSTSRQITVQGVSEDYEQVGNIQMESGTFINDKDKYVAVIGHDVAYDKFDRKISNKNTIELSFIRPDGEVVTQKFKVKGIVASPETTFIQSGIEPDDRIFIPIETMNEIMDQDYYWGYFAAATSLESIDDVTDEIDKRLARDLGVPFRDLDNEDAKPYSLANQGEILEAVNQLSAVLGSLLTSVALISLIVGSIGIMNIMLVTVTERTGEIGIMKSLGFKNHEVLSLFMVESMVVGLFGGVLGIVLGVVGAYAADTAMGLPYVFPVDMILIGMLVSVIVGLLAGIYPANKAARMNPVDALRHE